Protein AF-0000000068240171 (afdb_homodimer)

Solvent-accessible surface area (backbone atoms only — not comparable to full-atom values): 70025 Å² total; per-residue (Å²): 126,66,64,49,76,50,71,73,77,24,50,48,70,45,79,46,65,43,37,94,54,34,75,65,72,12,23,29,34,30,30,48,48,69,57,40,46,46,52,50,34,47,49,38,50,49,50,52,54,26,49,45,31,47,47,47,47,52,31,49,54,51,41,48,70,68,54,65,91,57,62,39,40,66,67,61,56,49,52,46,32,45,41,67,48,48,69,46,54,69,57,43,38,51,51,40,52,50,48,25,63,66,30,56,86,46,45,84,62,31,55,66,70,36,43,60,58,38,50,52,36,50,52,48,50,53,51,50,53,49,47,42,34,51,51,55,50,56,46,50,42,76,38,71,49,36,42,36,48,38,95,48,21,24,51,68,29,32,54,21,89,62,32,38,50,68,37,62,66,36,41,31,44,40,51,42,50,51,33,50,48,45,52,52,14,38,55,46,24,75,62,24,66,41,83,74,23,76,72,31,72,63,28,44,64,40,47,38,54,58,76,63,74,44,75,40,68,66,24,66,39,90,47,40,88,74,43,32,55,84,35,55,53,50,10,38,31,39,31,38,52,82,37,39,36,38,68,53,46,8,42,52,43,49,73,64,46,33,43,28,36,29,50,35,36,40,34,34,50,38,52,56,82,91,30,62,47,75,46,65,43,63,72,33,25,59,72,40,66,60,52,62,40,52,29,40,35,30,49,61,21,39,20,46,48,106,87,43,76,36,83,35,56,45,77,46,57,59,66,32,41,74,48,68,37,47,59,41,45,47,75,45,37,41,56,63,56,34,74,64,46,37,31,95,76,57,67,80,72,60,35,48,23,47,57,32,78,59,60,52,61,89,48,31,38,43,28,41,37,40,41,28,45,58,41,31,34,24,57,44,73,24,74,9,87,67,66,29,14,76,37,52,27,42,61,49,36,46,36,42,50,46,87,68,79,54,71,76,38,70,63,22,12,21,56,69,56,68,68,32,43,34,36,36,34,33,28,33,28,49,27,35,51,63,79,68,50,62,52,69,69,22,22,58,70,63,47,71,40,72,66,35,37,54,50,47,39,62,73,63,67,51,50,74,66,31,45,53,52,47,55,54,47,49,64,52,51,71,63,45,41,74,56,53,49,37,50,48,38,39,39,75,58,39,64,70,51,59,37,30,43,82,40,29,31,56,56,73,60,54,60,58,43,63,57,52,36,52,49,51,36,51,40,21,32,53,36,37,50,44,50,49,48,50,27,31,23,58,18,74,44,55,72,61,74,70,46,24,68,32,73,80,39,57,74,36,72,64,30,68,17,33,32,23,30,48,53,92,56,49,45,28,32,27,45,51,61,54,49,50,52,50,48,54,34,47,48,38,43,51,46,48,76,38,38,70,63,48,42,68,69,48,24,68,78,76,36,86,62,34,63,58,33,51,46,38,55,44,47,40,27,56,55,41,23,45,49,41,23,33,48,36,69,71,46,78,61,75,46,48,90,75,44,86,61,56,41,60,57,68,84,54,60,49,67,55,73,54,76,74,46,73,73,71,73,79,72,80,62,86,71,79,73,83,68,77,72,65,81,118,125,64,66,50,75,50,72,72,77,23,52,49,70,45,78,45,65,42,35,91,54,34,76,63,72,11,24,28,35,30,31,47,48,68,57,41,45,46,51,51,37,47,50,39,51,48,48,51,52,24,48,47,31,46,46,47,48,50,31,48,55,50,41,48,71,68,53,65,90,57,64,38,40,66,66,61,56,49,52,46,31,44,41,67,46,47,70,44,54,69,58,45,39,51,52,42,53,50,48,25,62,67,30,57,86,48,44,84,61,31,54,66,71,36,44,60,58,38,51,52,35,49,53,48,51,52,50,50,54,49,48,41,32,52,52,56,49,53,47,49,43,72,40,70,50,36,42,37,48,37,97,46,20,23,50,67,29,32,53,22,87,63,32,38,49,67,38,61,66,36,40,31,42,42,50,41,51,51,33,49,47,46,51,52,14,38,54,47,25,75,62,24,66,42,82,74,22,75,72,32,72,64,30,46,63,38,48,39,52,60,78,63,74,46,77,39,70,65,24,65,40,90,47,41,88,75,43,32,56,85,35,55,52,48,9,38,30,38,31,38,52,80,38,41,37,36,68,52,46,7,42,53,41,49,72,64,47,32,43,31,35,29,51,34,36,40,33,36,49,37,51,57,85,90,29,62,46,77,44,65,42,63,72,32,27,60,70,40,66,60,52,61,40,53,29,39,38,30,49,61,21,39,21,44,52,104,86,44,76,35,83,36,54,46,76,44,57,60,66,32,41,74,48,68,36,49,58,41,44,46,74,47,40,41,56,64,58,34,74,62,46,39,30,95,77,58,65,82,74,62,34,48,23,45,56,33,79,59,62,50,62,89,47,33,40,42,28,38,39,41,41,28,44,58,41,32,33,25,57,45,72,24,73,10,86,67,66,27,14,75,38,52,28,42,60,50,36,45,39,40,52,47,88,64,82,54,71,78,38,72,61,22,13,20,57,69,56,68,67,30,44,34,37,35,34,32,29,34,28,49,27,35,52,64,79,68,49,62,53,68,66,23,24,59,71,64,45,70,40,72,66,36,38,53,50,47,38,62,74,62,66,51,50,73,65,30,45,53,51,47,54,55,46,48,63,51,50,68,63,46,42,75,56,52,48,37,50,50,39,38,38,74,57,39,63,70,50,59,36,31,42,82,38,30,30,56,56,73,59,53,61,59,43,61,58,53,37,52,50,51,36,51,41,20,32,53,35,36,50,43,48,50,48,49,26,31,22,58,18,75,44,55,72,60,74,69,46,25,67,32,73,80,40,55,75,38,74,62,30,69,17,35,34,24,30,48,52,90,56,49,43,28,30,27,45,48,60,54,48,48,52,50,47,54,34,46,48,37,43,50,46,49,78,38,39,70,62,49,44,67,67,48,22,69,78,77,34,87,63,33,63,58,35,50,46,38,54,46,47,39,27,57,56,41,23,44,49,42,22,33,49,36,70,71,46,77,61,75,45,49,90,76,43,84,60,56,43,59,54,70,85,55,61,48,65,56,72,54,76,72,48,73,73,70,76,78,72,81,61,87,70,77,75,84,67,74,77,66,77,120

Nearest PDB structures (foldseek):
  4p1n-assembly1_A  TM=3.010E-01  e=7.301E+00  Kluyveromyces marxianus
  4p1n-assembly1_A  TM=3.024E-01  e=7.783E+00  Kluyveromyces marxianus

Organism: Aspergillus fumigatus (strain ATCC MYA-4609 / CBS 101355 / FGSC A1100 / Af293) (NCBI:txid330879)

Sequence (1360 aa):
MEVNSNNSEYIYTAVWTDWSHGRIHGATITLSAQNAGFLTAFLALFVSVSAGHLWRIISFVVHQFHSSQKPRDALHHQQQVIFKNTTSPVALIWEFALLSWAWRRKAQHPLLRNLLFIVLAIIWLALTGSAAILSARITKPAGSHCLIMSPHCGLYLAAGAGFNASDPYQLDVFDTTQLLETNTATSYARTCYVPGAERLPQCNIYAQTRLALHTTTNASCPFQSGMCLEGDSTAFAMDTGLLDSREHLGINAPDDERVLFRKSASCAPLTRAGYITVHNDTNPLPNFPYSDYLVAAYHYGPTFDGNGIHNYTYYYDAVTVRAQIGYKLQSESAILFSGVWATAGASETSQFWKPRDELNRTDADVSIFFLNANSVMYEYPTDDPIFSAHVSALSQLRKMGMNTSIAEFDDWYSADTLTTIFGCIDQFQICNARTEVCSDLQGIQAWASLDGMLAFIDAYDLSPLQADTLSVLVNYLVLNNMYYSIYGRSSYALRAQETLSNLNQVAQLPSNQWQIEVQSWFETNLAKLQERSVQFATGPRSSREGKQRVALTDQTPLCKAQKVRCPAGMTSFSVLGVSCLLAVGGLIILSNLSLDSIMARVGPKWFPGSAYRRLNWALDDKLQLQRKAFEGAGVGHWHGQTAAVPVTDTGETFLAWASNEDPAPKSDHLDTSDDHATREMEVNSNNSEYIYTAVWTDWSHGRIHGATITLSAQNAGFLTAFLALFVSVSAGHLWRIISFVVHQFHSSQKPRDALHHQQQVIFKNTTSPVALIWEFALLSWAWRRKAQHPLLRNLLFIVLAIIWLALTGSAAILSARITKPAGSHCLIMSPHCGLYLAAGAGFNASDPYQLDVFDTTQLLETNTATSYARTCYVPGAERLPQCNIYAQTRLALHTTTNASCPFQSGMCLEGDSTAFAMDTGLLDSREHLGINAPDDERVLFRKSASCAPLTRAGYITVHNDTNPLPNFPYSDYLVAAYHYGPTFDGNGIHNYTYYYDAVTVRAQIGYKLQSESAILFSGVWATAGASETSQFWKPRDELNRTDADVSIFFLNANSVMYEYPTDDPIFSAHVSALSQLRKMGMNTSIAEFDDWYSADTLTTIFGCIDQFQICNARTEVCSDLQGIQAWASLDGMLAFIDAYDLSPLQADTLSVLVNYLVLNNMYYSIYGRSSYALRAQETLSNLNQVAQLPSNQWQIEVQSWFETNLAKLQERSVQFATGPRSSREGKQRVALTDQTPLCKAQKVRCPAGMTSFSVLGVSCLLAVGGLIILSNLSLDSIMARVGPKWFPGSAYRRLNWALDDKLQLQRKAFEGAGVGHWHGQTAAVPVTDTGETFLAWASNEDPAPKSDHLDTSDDHATRE

pLDDT: mean 81.83, std 16.29, range [21.66, 98.19]

Secondary structure (DSSP, 8-state):
------GGGGB--SEEE-GGGHHHHTEEEEEEHHHHHHHHHHHHHHHHHHHHHHHHHHHHHHHHHH--SS-EEHHHHHHHHHHHH---HHHHHHHHHHHHHHTTTTSSSHHHHHHHHHHHHHHHHHHHHHHHHHGGGGGS-S-SEEEE--TT-S-EEETGGG--TT-HHHHHHHHHHHHHHHHHHHHHHHHHSSTTGGG-GGG-SSSSSS---EEEEEEPPSSSTT-BTT-TT-EEEEE--SEETTTTT-B---GGG-EEEEEEEEEEEB--TTSEEEEEE---BTTB----EEEEEE-SS-EEETTEEES-SEEEEGGGGGG----EEEEEE--B--TTS--TTS-TT-BSB---TTT--SSSEEEEEEEE-TT-EESS-B--SSS-EEEEHHHHHHHTT-----GGGGG-EEESSSEEEEEEEEEEEEEETTTTEEPPPB-THHHHSHHHHHHHHHHTT--HHHHHHHHHHHHHHTT-SHHHHSTTTGGGG-SGGGGEETTEE-SPPPTTHHHHHHHHHHHHHHHHHHHHHHHHHH--SS--TTEEE-GGGTT-GGGG-EEEEPPTTEEEEEHHHHHHHHHHHHHHHHHHHTHHHHHHHHHHHHSTTHHHHHHHHHHTSHHHHHHHHHHHTT---EE-TTSSS-EE-TT-EE--HHHHS-------S------GGG--/------GGGGB--SEEE-GGGHHHHTEEEEEEHHHHHHHHHHHHHHHHHHHHHHHHHHHHHHHHHH--SS-EEHHHHHHHHHHHH---HHHHHHHHHHHHHHTTTTSSSHHHHHHHHHHHHHHHHHHHHHHHHHGGGGGS-S-SEEEE--TT-S-EEETGGG--TT-HHHHHHHHHHHHHHHHHHHHHHHHHSSTTGGG-GGG-SSSSSS---EEEEEEPPSSSTT-BTT-TT-EEEEE--SEETTTTT-B---GGG-EEEEEEEEEEEB--TTSEEEEEE---BTTB----EEEEEE-SS-EEETTEEES-SEEEEGGGGGG----EEEEEE--B--TTS--TTS-TT-BSB---TTT--SSSEEEEEEEE-TT-EESS-B--SSS-B-EEHHHHHHHTT-----GGGGG-EE-SSSEEEEEEEEEEEEEETTTTEEPPPB-THHHHSHHHHHHHHHHTT--HHHHHHHHHHHHHHTT-SHHHHHTTTGGGG-SGGGGEETTEE-S---TTHHHHHHHHHHHHHHHHHHHHHHHHHH--SS--TTEEE-GGGTT-GGGG-EEEEPPTTEEEEEHHHHHHHHHHHHHHHHHHHTHHHHHHHHHHHHSTTHHHHHHHHHHTSHHHHHHHHHHHTT---EE-TTSSS-EE-TT-EE--HHHHS-------S------GGG--

Foldseek 3Di:
DPFFDDLQVFFDQAWDAQQVLHRAQRTKGKHFLVVVVVVLVVLLVLLVVLLLLLLLVVLLVVLLVLDDPDDDDPLSLVLSLCSQAPRALVVLLVVLVVSLLQCVPPDDPSCVVSVVSNVVSVVSCVVSVVVSVCLVCLLVDPDLKTWGFALQFFDKAQVFQQQELVDVLSVVVVQVQLVVLLVVLLVLLVQQVDPPSVVPQVQFWFLDSAAAKDKDQQCAAPFAFPFFPVGRGGKIKIKRPKDKCCRQQNQRDHQQQIKIKMKMKIKGWTDQPPFKDWDFAQCADVVRNDGGWTKIFGAQFWFDDPVGIDRGDDMDTLCLLVVLDAKFKDKAWQDQPAPSHDRPPDPRRRGRTDGDRRQDDFFWIKMKMKMFGRNAKELDAEQAQQQGWDAQVLVVVVVVVHPPPPPSSRRITDGPDGMIMMMMIMWMKMARSNVRDIDDTGYLSCCLDPVSLVVVCVVRVRDPSSSLVVVLQSVLVSCLDLCSSCPPPTCNLAPQVVCQDSSYSHDHQHRHRVSVSSVSSNRSSRSSSSVSSSCSLHPDSDDSPSIDGHVVTSPRPSNRRGMGRNDPRMTMGRPSSSVVSCVVSVVSNVCSVCVLVVCVVCVVPPPPCSVVSLQSSQCSHPQNVVVVVCVVVVAFDWDDNRDNHIDGDPPGDDDDPVVPDPPPPPPPDPPSDPPPPPDD/DPFFDDLQVFFDQAWDAQQVLHDAQRTKGKHFLVVLVVVLVVLLVLLVVLLLLLLLVVLLVVLLVLDDPDDDDPLSLVLSLCSQAPRALVVLLVVLVVSLLVCVPPDDPSCVVSVVSNVVSVVSCVVSVVVSVCSSCLLVFSDLKTWGFALQFFDKAQVFQQQELVPVLSVVVVQVQLVVLLVVLLVLLVQQVDPPSVVPQVQFWFLDSAAAKDKDQQCAAPFAFPFFPVGRGGKMKIKRPKDKCCRQQNQRDHQQQIKIKMKMKIKGWTDQPPFKDWDFAQCAPVVRRDGGWTKIFGAQFWFDDVVGIDRGDDMDTLCLLVVLDAKFKDKAWQDQPAPNHDNPPDPRRRGRTDGDRRQDDFFWIKMKMKMFGRNAKELDAEQAQQQGWDAQPLVVVVVVVHPPPPPSSRRITDGPDGMIMMMMIMWMKMARSNVRDIDDTGYLSCCLDPVSLVVVCVVRVRDPSSSLVVVLQSVLVSCLDLCSSCPPPTCNLAPQVVCQDSSYSHDHQHRHRVSVSSVSSNRSSRSSSSVSSSCSLHPDSDDCPSIDGHVVTSPRPSNRRGMGRNDPRMTMGRPSSSVVSCVVSVVSNVCSVCVLVVCVVCVVPPPPCSVVSLQSSQCSHPQNVVVVVCVVVVAFDWDDNRDNHIDGDPPGDDDDPVVPPPPPPCPPDPPSDPPPVPDD

Radius of gyration: 42.95 Å; Cα contacts (8 Å, |Δi|>4): 2655; chains: 2; bounding box: 81×128×87 Å

Structure (mmCIF, N/CA/C/O backbone):
data_AF-0000000068240171-model_v1
#
loop_
_entity.id
_entity.type
_entity.pdbx_description
1 polymer 'Cytochrome P450 monooxygenase'
#
loop_
_atom_site.group_PDB
_atom_site.id
_atom_site.type_symbol
_atom_site.label_atom_id
_atom_site.label_alt_id
_atom_site.label_comp_id
_atom_site.label_asym_id
_atom_site.label_entity_id
_atom_site.label_seq_id
_atom_site.pdbx_PDB_ins_code
_atom_site.Cartn_x
_atom_site.Cartn_y
_atom_site.Cartn_z
_atom_site.occupancy
_atom_site.B_iso_or_equiv
_atom_site.auth_seq_id
_atom_site.auth_comp_id
_atom_site.auth_asym_id
_atom_site.auth_atom_id
_atom_site.pdbx_PDB_model_num
ATOM 1 N N . MET A 1 1 ? 5.629 -19.609 10.602 1 28.95 1 MET A N 1
ATOM 2 C CA . MET A 1 1 ? 6.262 -18.75 9.609 1 28.95 1 MET A CA 1
ATOM 3 C C . MET A 1 1 ? 6.273 -17.297 10.07 1 28.95 1 MET A C 1
ATOM 5 O O . MET A 1 1 ? 5.219 -16.734 10.375 1 28.95 1 MET A O 1
ATOM 9 N N . GLU A 1 2 ? 7.254 -16.922 10.789 1 33.41 2 GLU A N 1
ATOM 10 C CA . GLU A 1 2 ? 7.391 -15.547 11.266 1 33.41 2 GLU A CA 1
ATOM 11 C C . GLU A 1 2 ? 7.121 -14.547 10.148 1 33.41 2 GLU A C 1
ATOM 13 O O . GLU A 1 2 ? 7.66 -14.672 9.047 1 33.41 2 GLU A O 1
ATOM 18 N N . VAL A 1 3 ? 6.062 -13.992 10.164 1 36.19 3 VAL A N 1
ATOM 19 C CA . VAL A 1 3 ? 5.625 -12.977 9.211 1 36.19 3 VAL A CA 1
ATOM 20 C C . VAL A 1 3 ? 6.695 -11.898 9.086 1 36.19 3 VAL A C 1
ATOM 22 O O . VAL A 1 3 ? 7.414 -11.609 10.039 1 36.19 3 VAL A O 1
ATOM 25 N N . ASN A 1 4 ? 7.086 -11.523 7.852 1 42.31 4 ASN A N 1
ATOM 26 C CA . ASN A 1 4 ? 7.891 -10.523 7.16 1 42.31 4 ASN A CA 1
ATOM 27 C C . ASN A 1 4 ? 7.789 -9.156 7.836 1 42.31 4 ASN A C 1
ATOM 29 O O . ASN A 1 4 ? 6.688 -8.633 8.016 1 42.31 4 ASN A O 1
ATOM 33 N N . SER A 1 5 ? 8.664 -8.953 8.719 1 45.12 5 SER A N 1
ATOM 34 C CA . SER A 1 5 ? 8.875 -7.652 9.344 1 45.12 5 SER A CA 1
ATOM 35 C C . SER A 1 5 ? 8.719 -6.523 8.336 1 45.12 5 SER A C 1
ATOM 37 O O . SER A 1 5 ? 9.195 -6.621 7.203 1 45.12 5 SER A O 1
ATOM 39 N N . ASN A 1 6 ? 7.602 -5.805 8.398 1 50.62 6 ASN A N 1
ATOM 40 C CA . ASN A 1 6 ? 7.129 -4.672 7.613 1 50.62 6 ASN A CA 1
ATOM 41 C C . ASN A 1 6 ? 8.156 -3.541 7.59 1 50.62 6 ASN A C 1
ATOM 43 O O . ASN A 1 6 ? 8.859 -3.316 8.57 1 50.62 6 ASN A O 1
ATOM 47 N N . ASN A 1 7 ? 8.609 -3.104 6.457 1 58 7 ASN A N 1
ATOM 48 C CA . ASN A 1 7 ? 9.461 -1.944 6.238 1 58 7 ASN A CA 1
ATOM 49 C C . ASN A 1 7 ? 9.109 -0.797 7.18 1 58 7 ASN A C 1
ATOM 51 O O . ASN A 1 7 ? 9.984 -0.04 7.602 1 58 7 ASN A O 1
ATOM 55 N N . SER A 1 8 ? 7.879 -0.775 7.605 1 61.47 8 SER A N 1
ATOM 56 C CA . SER A 1 8 ? 7.434 0.41 8.336 1 61.47 8 SER A CA 1
ATOM 57 C C . SER A 1 8 ? 7.98 0.423 9.758 1 61.47 8 SER A C 1
ATOM 59 O O . SER A 1 8 ? 8.109 1.486 10.367 1 61.47 8 SER A O 1
ATOM 61 N N . GLU A 1 9 ? 8.414 -0.75 10.164 1 68.62 9 GLU A N 1
ATOM 62 C CA . GLU A 1 9 ? 8.922 -0.859 11.523 1 68.62 9 GLU A CA 1
ATOM 63 C C . GLU A 1 9 ? 10.359 -0.35 11.617 1 68.62 9 GLU A C 1
ATOM 65 O O . GLU A 1 9 ? 10.82 0.031 12.695 1 68.62 9 GLU A O 1
ATOM 70 N N . TYR A 1 10 ? 10.867 -0.185 10.508 1 82.5 10 TYR A N 1
ATOM 71 C CA . TYR A 1 10 ? 12.289 0.111 10.562 1 82.5 10 TYR A CA 1
ATOM 72 C C . TYR A 1 10 ? 12.586 1.476 9.945 1 82.5 10 TYR A C 1
ATOM 74 O O . TYR A 1 10 ? 13.719 1.754 9.555 1 82.5 10 TYR A O 1
ATOM 82 N N . ILE A 1 11 ? 11.57 2.279 9.945 1 86.94 11 ILE A N 1
ATOM 83 C CA . ILE A 1 11 ? 11.805 3.613 9.398 1 86.94 11 ILE A CA 1
ATOM 84 C C . ILE A 1 11 ? 12.547 4.465 10.43 1 86.94 11 ILE A C 1
ATOM 86 O O . ILE A 1 11 ? 12.18 4.484 11.609 1 86.94 11 ILE A O 1
ATOM 90 N N . TYR A 1 12 ? 13.539 5.148 10.008 1 89.62 12 TYR A N 1
ATOM 91 C CA . TYR A 1 12 ? 14.359 6.004 10.859 1 89.62 12 TYR A CA 1
ATOM 92 C C . TYR A 1 12 ? 13.688 7.352 11.094 1 89.62 12 TYR A C 1
ATOM 94 O O . TYR A 1 12 ? 13.484 8.117 10.156 1 89.62 12 TYR A O 1
ATOM 102 N N . THR A 1 13 ? 13.336 7.539 12.398 1 88.69 13 THR A N 1
ATOM 103 C CA . THR A 1 13 ? 12.641 8.773 12.734 1 88.69 13 THR A CA 1
ATOM 104 C C . THR A 1 13 ? 13.609 9.797 13.32 1 88.69 13 THR A C 1
ATOM 106 O O . THR A 1 13 ? 13.695 9.953 14.539 1 88.69 13 THR A O 1
ATOM 109 N N . ALA A 1 14 ? 14.43 10.344 12.672 1 90 14 ALA A N 1
ATOM 110 C CA . ALA A 1 14 ? 15.391 11.375 13.062 1 90 14 ALA A CA 1
ATOM 111 C C . ALA A 1 14 ? 15.93 12.117 11.844 1 90 14 ALA A C 1
ATOM 113 O O . ALA A 1 14 ? 15.391 11.992 10.742 1 90 14 ALA A O 1
ATOM 114 N N . VAL A 1 15 ? 16.906 12.898 12.07 1 92.12 15 VAL A N 1
ATOM 115 C CA . VAL A 1 15 ? 17.453 13.719 11 1 92.12 15 VAL A CA 1
ATOM 116 C C . VAL A 1 15 ? 18.391 12.875 10.141 1 92.12 15 VAL A C 1
ATOM 118 O O . VAL A 1 15 ? 19.219 12.125 10.664 1 92.12 15 VAL A O 1
ATOM 121 N N . TRP A 1 16 ? 18.188 12.906 8.914 1 92.75 16 TRP A N 1
ATOM 122 C CA . TRP A 1 16 ? 19.047 12.234 7.953 1 92.75 16 TRP A CA 1
ATOM 123 C C . TRP A 1 16 ? 19.172 13.047 6.668 1 92.75 16 TRP A C 1
ATOM 125 O O . TRP A 1 16 ? 18.516 14.086 6.52 1 92.75 16 TRP A O 1
ATOM 135 N N . THR A 1 17 ? 20.047 12.648 5.789 1 92.94 17 THR A N 1
ATOM 136 C CA . THR A 1 17 ? 20.297 13.422 4.578 1 92.94 17 THR A CA 1
ATOM 137 C C . THR A 1 17 ? 19.844 12.641 3.342 1 92.94 17 THR A C 1
ATOM 139 O O . THR A 1 17 ? 20.266 11.508 3.129 1 92.94 17 THR A O 1
ATOM 142 N N . ASP A 1 18 ? 18.953 13.18 2.619 1 92.81 18 ASP A N 1
ATOM 143 C CA . ASP A 1 18 ? 18.625 12.672 1.289 1 92.81 18 ASP A CA 1
ATOM 144 C C . ASP A 1 18 ? 19.594 13.211 0.243 1 92.81 18 ASP A C 1
ATOM 146 O O . ASP A 1 18 ? 19.438 14.328 -0.252 1 92.81 18 ASP A O 1
ATOM 150 N N . TRP A 1 19 ? 20.453 12.492 -0.169 1 93.56 19 TRP A N 1
ATOM 151 C CA . TRP A 1 19 ? 21.562 12.906 -1.021 1 93.56 19 TRP A CA 1
ATOM 152 C C . TRP A 1 19 ? 21.078 13.211 -2.436 1 93.56 19 TRP A C 1
ATOM 154 O O . TRP A 1 19 ? 21.828 13.758 -3.25 1 93.56 19 TRP A O 1
ATOM 164 N N . SER A 1 20 ? 19.828 12.875 -2.746 1 91 20 SER A N 1
ATOM 165 C CA . SER A 1 20 ? 19.266 13.227 -4.051 1 91 20 SER A CA 1
ATOM 166 C C . SER A 1 20 ? 19.203 14.742 -4.238 1 91 20 SER A C 1
ATOM 168 O O . SER A 1 20 ? 19.234 15.234 -5.367 1 91 20 SER A O 1
ATOM 170 N N . HIS A 1 21 ? 19.172 15.461 -3.105 1 89.19 21 HIS A N 1
ATOM 171 C CA . HIS A 1 21 ? 19.078 16.922 -3.158 1 89.19 21 HIS A CA 1
ATOM 172 C C . HIS A 1 21 ? 20.312 17.578 -2.574 1 89.19 21 HIS A C 1
ATOM 174 O O . HIS A 1 21 ? 20.312 18.781 -2.309 1 89.19 21 HIS A O 1
ATOM 180 N N . GLY A 1 22 ? 21.25 16.781 -2.307 1 89 22 GLY A N 1
ATOM 181 C CA . GLY A 1 22 ? 22.5 17.328 -1.777 1 89 22 GLY A CA 1
ATOM 182 C C . GLY A 1 22 ? 22.516 17.406 -0.263 1 89 22 GLY A C 1
ATOM 183 O O . GLY A 1 22 ? 21.547 17.016 0.397 1 89 22 GLY A O 1
ATOM 184 N N . ARG A 1 23 ? 23.562 17.969 0.208 1 89.44 23 ARG A N 1
ATOM 185 C CA . ARG A 1 23 ? 23.797 17.969 1.648 1 89.44 23 ARG A CA 1
ATOM 186 C C . ARG A 1 23 ? 22.891 18.984 2.346 1 89.44 23 ARG A C 1
ATOM 188 O O . ARG A 1 23 ? 22.312 18.688 3.391 1 89.44 23 ARG A O 1
ATOM 195 N N . ILE A 1 24 ? 22.734 20.078 1.8 1 88.19 24 ILE A N 1
ATOM 196 C CA . ILE A 1 24 ? 22.031 21.172 2.461 1 88.19 24 ILE A CA 1
ATOM 197 C C . ILE A 1 24 ? 20.531 21.062 2.168 1 88.19 24 ILE A C 1
ATOM 199 O O . ILE A 1 24 ? 19.719 21 3.092 1 88.19 24 ILE A O 1
ATOM 203 N N . HIS A 1 25 ? 20.188 20.906 0.934 1 87.75 25 HIS A N 1
ATOM 204 C CA . HIS A 1 25 ? 18.781 20.844 0.547 1 87.75 25 HIS A CA 1
ATOM 205 C C . HIS A 1 25 ? 18.188 19.484 0.888 1 87.75 25 HIS A C 1
ATOM 207 O O . HIS A 1 25 ? 16.969 19.344 1.008 1 87.75 25 HIS A O 1
ATOM 213 N N . GLY A 1 26 ? 19.109 18.5 1.162 1 90.5 26 GLY A N 1
ATOM 214 C CA . GLY A 1 26 ? 18.641 17.141 1.39 1 90.5 26 GLY A CA 1
ATOM 215 C C . GLY A 1 26 ? 18.469 16.812 2.859 1 90.5 26 GLY A C 1
ATOM 216 O O . GLY A 1 26 ? 17.953 15.742 3.205 1 90.5 26 GLY A O 1
ATOM 217 N N . ALA A 1 27 ? 18.859 17.766 3.652 1 90.94 27 ALA A N 1
ATOM 218 C CA . ALA A 1 27 ? 18.656 17.516 5.078 1 90.94 27 ALA A CA 1
ATOM 219 C C . ALA A 1 27 ? 17.172 17.391 5.41 1 90.94 27 ALA A C 1
ATOM 221 O O . ALA A 1 27 ? 16.406 18.328 5.191 1 90.94 27 ALA A O 1
ATOM 222 N N . THR A 1 28 ? 16.844 16.188 5.891 1 90.19 28 THR A N 1
ATOM 223 C CA . THR A 1 28 ? 15.438 15.852 6.078 1 90.19 28 THR A CA 1
ATOM 224 C C . THR A 1 28 ? 15.203 15.273 7.469 1 90.19 28 THR A C 1
ATOM 226 O O . THR A 1 28 ? 16.078 14.594 8.023 1 90.19 28 THR A O 1
ATOM 229 N N . ILE A 1 29 ? 14.125 15.633 8.047 1 90.12 29 ILE A N 1
ATOM 230 C CA . ILE A 1 29 ? 13.719 15.031 9.312 1 90.12 29 ILE A CA 1
ATOM 231 C C . ILE A 1 29 ? 12.438 14.227 9.109 1 90.12 29 ILE A C 1
ATOM 233 O O . ILE A 1 29 ? 11.445 14.75 8.594 1 90.12 29 ILE A O 1
ATOM 237 N N . THR A 1 30 ? 12.477 12.961 9.461 1 89.31 30 THR A N 1
ATOM 238 C CA . THR A 1 30 ? 11.305 12.094 9.352 1 89.31 30 THR A CA 1
ATOM 239 C C . THR A 1 30 ? 10.672 11.867 10.719 1 89.31 30 THR A C 1
ATOM 241 O O . THR A 1 30 ? 11.367 11.555 11.688 1 89.31 30 THR A O 1
ATOM 244 N N . LEU A 1 31 ? 9.305 12.117 10.656 1 85.62 31 LEU A N 1
ATOM 245 C CA . LEU A 1 31 ? 8.578 11.969 11.914 1 85.62 31 LEU A CA 1
ATOM 246 C C . LEU A 1 31 ? 7.324 11.125 11.727 1 85.62 31 LEU A C 1
ATOM 248 O O . LEU A 1 31 ? 6.852 10.945 10.602 1 85.62 31 LEU A O 1
ATOM 252 N N . SER A 1 32 ? 6.906 10.594 12.852 1 80.69 32 SER A N 1
ATOM 253 C CA . SER A 1 32 ? 5.617 9.906 12.836 1 80.69 32 SER A CA 1
ATOM 254 C C . SER A 1 32 ? 4.477 10.875 12.555 1 80.69 32 SER A C 1
ATOM 256 O O . SER A 1 32 ? 4.641 12.094 12.688 1 80.69 32 SER A O 1
ATOM 258 N N . ALA A 1 33 ? 3.367 10.344 12.133 1 70.62 33 ALA A N 1
ATOM 259 C CA . ALA A 1 33 ? 2.221 11.18 11.773 1 70.62 33 ALA A CA 1
ATOM 260 C C . ALA A 1 33 ? 1.813 12.078 12.945 1 70.62 33 ALA A C 1
ATOM 262 O O . ALA A 1 33 ? 1.473 13.242 12.742 1 70.62 33 ALA A O 1
ATOM 263 N N . GLN A 1 34 ? 1.874 11.578 14.133 1 71.56 34 GLN A N 1
ATOM 264 C CA . GLN A 1 34 ? 1.5 12.344 15.312 1 71.56 34 GLN A CA 1
ATOM 265 C C . GLN A 1 34 ? 2.486 13.484 15.562 1 71.56 34 GLN A C 1
ATOM 267 O O . GLN A 1 34 ? 2.082 14.633 15.75 1 71.56 34 GLN A O 1
ATOM 272 N N . ASN A 1 35 ? 3.723 13.141 15.508 1 77.94 35 ASN A N 1
ATOM 273 C CA . ASN A 1 35 ? 4.742 14.156 15.758 1 77.94 35 ASN A CA 1
ATOM 274 C C . ASN A 1 35 ? 4.82 15.164 14.609 1 77.94 35 ASN A C 1
ATOM 276 O O . ASN A 1 35 ? 5.156 16.328 14.82 1 77.94 35 ASN A O 1
ATOM 280 N N . ALA A 1 36 ? 4.559 14.656 13.484 1 78.31 36 ALA A N 1
ATOM 281 C CA . ALA A 1 36 ? 4.516 15.562 12.336 1 78.31 36 ALA A CA 1
ATOM 282 C C . ALA A 1 36 ? 3.383 16.578 12.477 1 78.31 36 ALA A C 1
ATOM 284 O O . ALA A 1 36 ? 3.535 17.734 12.109 1 78.31 36 ALA A O 1
ATOM 285 N N . GLY A 1 37 ? 2.27 16.094 12.984 1 71.19 37 GLY A N 1
ATOM 286 C CA . GLY A 1 37 ? 1.163 17 13.258 1 71.19 37 GLY A CA 1
ATOM 287 C C . GLY A 1 37 ? 1.502 18.062 14.281 1 71.19 37 GLY A C 1
ATOM 288 O O . GLY A 1 37 ? 1.146 19.234 14.109 1 71.19 37 GLY A O 1
ATOM 289 N N . PHE A 1 38 ? 2.291 17.719 15.266 1 73.75 38 PHE A N 1
ATOM 290 C CA . PHE A 1 38 ? 2.717 18.656 16.281 1 73.75 38 PHE A CA 1
ATOM 291 C C . PHE A 1 38 ? 3.664 19.703 15.695 1 73.75 38 PHE A C 1
ATOM 293 O O . PHE A 1 38 ? 3.561 20.891 16 1 73.75 38 PHE A O 1
ATOM 300 N N . LEU A 1 39 ? 4.527 19.25 14.906 1 78.75 39 LEU A N 1
ATOM 301 C CA . LEU A 1 39 ? 5.48 20.172 14.305 1 78.75 39 LEU A CA 1
ATOM 302 C C . LEU A 1 39 ? 4.777 21.141 13.352 1 78.75 39 LEU A C 1
ATOM 304 O O . LEU A 1 39 ? 5.09 22.328 13.32 1 78.75 39 LEU A O 1
ATOM 308 N N . THR A 1 40 ? 3.863 20.641 12.648 1 76 40 THR A N 1
ATOM 309 C CA . THR A 1 40 ? 3.121 21.5 11.719 1 76 40 THR A CA 1
ATOM 310 C C . THR A 1 40 ? 2.301 22.531 12.484 1 76 40 THR A C 1
ATOM 312 O O . THR A 1 40 ? 2.238 23.703 12.078 1 76 40 THR A O 1
ATOM 315 N N . ALA A 1 41 ? 1.679 22.078 13.531 1 71.88 41 ALA A N 1
ATOM 316 C CA . ALA A 1 41 ? 0.917 23 14.359 1 71.88 41 ALA A CA 1
ATOM 317 C C . ALA A 1 41 ? 1.828 24.047 14.992 1 71.88 41 ALA A C 1
ATOM 319 O O . ALA A 1 41 ? 1.469 25.234 15.062 1 71.88 41 ALA A O 1
ATOM 320 N N . PHE A 1 42 ? 2.967 23.703 15.367 1 76.5 42 PHE A N 1
ATOM 321 C CA . PHE A 1 42 ? 3.939 24.625 15.945 1 76.5 42 PHE A CA 1
ATOM 322 C C . PHE A 1 42 ? 4.391 25.656 14.914 1 76.5 42 PHE A C 1
ATOM 324 O O . PHE A 1 42 ? 4.492 26.844 15.219 1 76.5 42 PHE A O 1
ATOM 331 N N . LEU A 1 43 ? 4.688 25.141 13.797 1 79.38 43 LEU A N 1
ATOM 332 C CA . LEU A 1 43 ? 5.164 26.047 12.758 1 79.38 43 LEU A CA 1
ATOM 333 C C . LEU A 1 43 ? 4.074 27.047 12.367 1 79.38 43 LEU A C 1
ATOM 335 O O . LEU A 1 43 ? 4.359 28.219 12.133 1 79.38 43 LEU A O 1
ATOM 339 N N . ALA A 1 44 ? 2.92 26.547 12.297 1 74.56 44 ALA A N 1
ATOM 340 C CA . ALA A 1 44 ? 1.812 27.453 11.984 1 74.56 44 ALA A CA 1
ATOM 341 C C . ALA A 1 44 ? 1.646 28.516 13.055 1 74.56 44 ALA A C 1
ATOM 343 O O . ALA A 1 44 ? 1.409 29.688 12.75 1 74.56 44 ALA A O 1
ATOM 344 N N . LEU A 1 45 ? 1.744 28.141 14.289 1 74.31 45 LEU A N 1
ATOM 345 C CA . LEU A 1 45 ? 1.669 29.094 15.398 1 74.31 45 LEU A CA 1
ATOM 346 C C . LEU A 1 45 ? 2.836 30.078 15.359 1 74.31 45 LEU A C 1
ATOM 348 O O . LEU A 1 45 ? 2.66 31.266 15.625 1 74.31 45 LEU A O 1
ATOM 352 N N . PHE A 1 46 ? 3.992 29.578 15.039 1 81.44 46 PHE A N 1
ATOM 353 C CA . PHE A 1 46 ? 5.184 30.406 14.977 1 81.44 46 PHE A CA 1
ATOM 354 C C . PHE A 1 46 ? 5.051 31.453 13.867 1 81.44 46 PHE A C 1
ATOM 356 O O . PHE A 1 46 ? 5.453 32.594 14.047 1 81.44 46 PHE A O 1
ATOM 363 N N . VAL A 1 47 ? 4.562 31.031 12.828 1 81.56 47 VAL A N 1
ATOM 364 C CA . VAL A 1 47 ? 4.375 31.969 11.719 1 81.56 47 VAL A CA 1
ATOM 365 C C . VAL A 1 47 ? 3.346 33.031 12.102 1 81.56 47 VAL A C 1
ATOM 367 O O . VAL A 1 47 ? 3.504 34.188 11.758 1 81.56 47 VAL A O 1
ATOM 370 N N . SER A 1 48 ? 2.359 32.594 12.805 1 77.12 48 SER A N 1
ATOM 371 C CA . SER A 1 48 ? 1.34 33.562 13.242 1 77.12 48 SER A CA 1
ATOM 372 C C . SER A 1 48 ? 1.917 34.562 14.219 1 77.12 48 SER A C 1
ATOM 374 O O . SER A 1 48 ? 1.605 35.75 14.133 1 77.12 48 SER A O 1
ATOM 376 N N . VAL A 1 49 ? 2.752 34.094 15.07 1 79.31 49 VAL A N 1
ATOM 377 C CA . VAL A 1 49 ? 3.379 35 16.047 1 79.31 49 VAL A CA 1
ATOM 378 C C . VAL A 1 49 ? 4.336 35.938 15.32 1 79.31 49 VAL A C 1
ATOM 380 O O . VAL A 1 49 ? 4.367 37.156 15.617 1 79.31 49 VAL A O 1
ATOM 383 N N . SER A 1 50 ? 5.086 35.406 14.414 1 87.62 50 SER A N 1
ATOM 384 C CA . SER A 1 50 ? 6.008 36.25 13.641 1 87.62 50 SER A CA 1
ATOM 385 C C . SER A 1 50 ? 5.266 37.312 12.828 1 87.62 50 SER A C 1
ATOM 387 O O . SER A 1 50 ? 5.723 38.438 12.695 1 87.62 50 SER A O 1
ATOM 389 N N . ALA A 1 51 ? 4.199 36.875 12.328 1 86.75 51 ALA A N 1
ATOM 390 C CA . ALA A 1 51 ? 3.393 37.812 11.547 1 86.75 51 ALA A CA 1
ATOM 391 C C . ALA A 1 51 ? 2.836 38.938 12.43 1 86.75 51 ALA A C 1
ATOM 393 O O . ALA A 1 51 ? 2.709 40.062 12 1 86.75 51 ALA A O 1
ATOM 394 N N . GLY A 1 52 ? 2.434 38.625 13.633 1 85.5 52 GLY A N 1
ATOM 395 C CA . GLY A 1 52 ? 2.004 39.656 14.578 1 85.5 52 GLY A CA 1
ATOM 396 C C . GLY A 1 52 ? 3.074 40.688 14.875 1 85.5 52 GLY A C 1
ATOM 397 O O . GLY A 1 52 ? 2.787 41.875 14.953 1 85.5 52 GLY A O 1
ATOM 398 N N . HIS A 1 53 ? 4.281 40.219 14.945 1 89.31 53 HIS A N 1
ATOM 399 C CA . HIS A 1 53 ? 5.395 41.156 15.188 1 89.31 53 HIS A CA 1
ATOM 400 C C . HIS A 1 53 ? 5.68 42 13.969 1 89.31 53 HIS A C 1
ATOM 402 O O . HIS A 1 53 ? 6.051 43.156 14.094 1 89.31 53 HIS A O 1
ATOM 408 N N . LEU A 1 54 ? 5.562 41.406 12.844 1 92.06 54 LEU A N 1
ATOM 409 C CA . LEU A 1 54 ? 5.766 42.188 11.625 1 92.06 54 LEU A CA 1
ATOM 410 C C . LEU A 1 54 ? 4.695 43.25 11.484 1 92.06 54 LEU A C 1
ATOM 412 O O . LEU A 1 54 ? 4.969 44.344 10.984 1 92.06 54 LEU A O 1
ATOM 416 N N . TRP A 1 55 ? 3.5 42.938 11.906 1 91.44 55 TRP A N 1
ATOM 417 C CA . TRP A 1 55 ? 2.428 43.938 11.883 1 91.44 55 TRP A CA 1
ATOM 418 C C . TRP A 1 55 ? 2.748 45.094 12.805 1 91.44 55 TRP A C 1
ATOM 420 O O . TRP A 1 55 ? 2.457 46.25 12.477 1 91.44 55 TRP A O 1
ATOM 430 N N . ARG A 1 56 ? 3.338 44.844 13.898 1 90.12 56 ARG A N 1
ATOM 431 C CA . ARG A 1 56 ? 3.727 45.906 14.82 1 90.12 56 ARG A CA 1
ATOM 432 C C . ARG A 1 56 ? 4.77 46.812 14.188 1 90.12 56 ARG A C 1
ATOM 434 O O . ARG A 1 56 ? 4.754 48.031 14.406 1 90.12 56 ARG A O 1
ATOM 441 N N . ILE A 1 57 ? 5.598 46.25 13.477 1 91.69 57 ILE A N 1
ATOM 442 C CA . ILE A 1 57 ? 6.613 47.062 12.789 1 91.69 57 ILE A CA 1
ATOM 443 C C . ILE A 1 57 ? 5.961 47.906 11.711 1 91.69 57 ILE A C 1
ATOM 445 O O . ILE A 1 57 ? 6.293 49.094 11.562 1 91.69 57 ILE A O 1
ATOM 449 N N . ILE A 1 58 ? 5.043 47.312 11.008 1 92.19 58 ILE A N 1
ATOM 450 C CA . ILE A 1 58 ? 4.336 48.062 9.977 1 92.19 58 ILE A CA 1
ATOM 451 C C . ILE A 1 58 ? 3.553 49.219 10.609 1 92.19 58 ILE A C 1
ATOM 453 O O . ILE A 1 58 ? 3.549 50.344 10.094 1 92.19 58 ILE A O 1
ATOM 457 N N . SER A 1 59 ? 2.883 48.938 11.734 1 92.75 59 SER A N 1
ATOM 458 C CA . SER A 1 59 ? 2.152 49.969 12.445 1 92.75 59 SER A CA 1
ATOM 459 C C . SER A 1 59 ? 3.08 51.094 12.883 1 92.75 59 SER A C 1
ATOM 461 O O . SER A 1 59 ? 2.709 52.281 12.828 1 92.75 59 SER A O 1
ATOM 463 N N . PHE A 1 60 ? 4.246 50.781 13.273 1 91.56 60 PHE A N 1
ATOM 464 C CA . PHE A 1 60 ? 5.23 51.781 13.672 1 91.56 60 PHE A CA 1
ATOM 465 C C . PHE A 1 60 ? 5.645 52.625 12.484 1 91.56 60 PHE A C 1
ATOM 467 O O . PHE A 1 60 ? 5.707 53.875 12.594 1 91.56 60 PHE A O 1
ATOM 474 N N . VAL A 1 61 ? 5.902 52 11.359 1 90.62 61 VAL A N 1
ATOM 475 C CA . VAL A 1 61 ? 6.348 52.719 10.172 1 90.62 61 VAL A CA 1
ATOM 476 C C . VAL A 1 61 ? 5.246 53.656 9.68 1 90.62 61 VAL A C 1
ATOM 478 O O . VAL A 1 61 ? 5.512 54.812 9.312 1 90.62 61 VAL A O 1
ATOM 481 N N . VAL A 1 62 ? 4.016 53.188 9.773 1 92.69 62 VAL A N 1
ATOM 482 C CA . VAL A 1 62 ? 2.895 54.031 9.328 1 92.69 62 VAL A CA 1
ATOM 483 C C . VAL A 1 62 ? 2.711 55.219 10.273 1 92.69 62 VAL A C 1
ATOM 485 O O . VAL A 1 62 ? 2.455 56.312 9.836 1 92.69 62 VAL A O 1
ATOM 488 N N . HIS A 1 63 ? 2.805 54.969 11.586 1 92.31 63 HIS A N 1
ATOM 489 C CA . HIS A 1 63 ? 2.711 56.031 12.578 1 92.31 63 HIS A CA 1
ATOM 490 C C . HIS A 1 63 ? 3.777 57.094 12.344 1 92.31 63 HIS A C 1
ATOM 492 O O . HIS A 1 63 ? 3.494 58.312 12.43 1 92.31 63 HIS A O 1
ATOM 498 N N . GLN A 1 64 ? 4.961 56.688 11.992 1 89.06 64 GLN A N 1
ATOM 499 C CA . GLN A 1 64 ? 6.066 57.625 11.797 1 89.06 64 GLN A CA 1
ATOM 500 C C . GLN A 1 64 ? 5.855 58.469 10.539 1 89.06 64 GLN A C 1
ATOM 502 O O . GLN A 1 64 ? 6.156 59.656 10.531 1 89.06 64 GLN A O 1
ATOM 507 N N . PHE A 1 65 ? 5.301 57.906 9.539 1 88.12 65 PHE A N 1
ATOM 508 C CA . PHE A 1 65 ? 5.082 58.625 8.297 1 88.12 65 PHE A CA 1
ATOM 509 C C . PHE A 1 65 ? 3.885 59.562 8.414 1 88.12 65 PHE A C 1
ATOM 511 O O . PHE A 1 65 ? 3.84 60.594 7.766 1 88.12 65 PHE A O 1
ATOM 518 N N . HIS A 1 66 ? 2.979 59.156 9.305 1 89.12 66 HIS A N 1
ATOM 519 C CA . HIS A 1 66 ? 1.759 59.938 9.453 1 89.12 66 HIS A CA 1
ATOM 520 C C . HIS A 1 66 ? 1.914 61.031 10.531 1 89.12 66 HIS A C 1
ATOM 522 O O . HIS A 1 66 ? 1.021 61.844 10.719 1 89.12 66 HIS A O 1
ATOM 528 N N . SER A 1 67 ? 3.014 61.062 11.18 1 88.12 67 SER A N 1
ATOM 529 C CA . SER A 1 67 ? 3.244 62.062 12.211 1 88.12 67 SER A CA 1
ATOM 530 C C . SER A 1 67 ? 3.645 63.406 11.602 1 88.12 67 SER A C 1
ATOM 532 O O . SER A 1 67 ? 4.469 63.469 10.68 1 88.12 67 SER A O 1
ATOM 534 N N . SER A 1 68 ? 2.828 64.438 11.922 1 85.19 68 SER A N 1
ATOM 535 C CA . SER A 1 68 ? 3.082 65.812 11.375 1 85.19 68 SER A CA 1
ATOM 536 C C . SER A 1 68 ? 3.26 66.812 12.492 1 85.19 68 SER A C 1
ATOM 538 O O . SER A 1 68 ? 2.625 66.75 13.547 1 85.19 68 SER A O 1
ATOM 540 N N . GLN A 1 69 ? 4.055 67.875 12.25 1 84.44 69 GLN A N 1
ATOM 541 C CA . GLN A 1 69 ? 4.289 68.938 13.203 1 84.44 69 GLN A CA 1
ATOM 542 C C . GLN A 1 69 ? 3.268 70.062 13.016 1 84.44 69 GLN A C 1
ATOM 544 O O . GLN A 1 69 ? 3.139 70.938 13.875 1 84.44 69 GLN A O 1
ATOM 549 N N . LYS A 1 70 ? 2.471 69.938 12.102 1 85.81 70 LYS A N 1
ATOM 550 C CA . LYS A 1 70 ? 1.441 70.938 11.844 1 85.81 70 LYS A CA 1
ATOM 551 C C . LYS A 1 70 ? 0.152 70.625 12.594 1 85.81 70 LYS A C 1
ATOM 553 O O . LYS A 1 70 ? -0.103 69.438 12.914 1 85.81 70 LYS A O 1
ATOM 558 N N . PRO A 1 71 ? -0.545 71.625 12.945 1 89.81 71 PRO A N 1
ATOM 559 C CA . PRO A 1 71 ? -1.826 71.375 13.609 1 89.81 71 PRO A CA 1
ATOM 560 C C . PRO A 1 71 ? -2.791 70.562 12.734 1 89.81 71 PRO A C 1
ATOM 562 O O . PRO A 1 71 ? -2.914 70.875 11.539 1 89.81 71 PRO A O 1
ATOM 565 N N . ARG A 1 72 ? -3.252 69.625 13.32 1 91.06 72 ARG A N 1
ATOM 566 C CA . ARG A 1 72 ? -4.18 68.688 12.617 1 91.06 72 ARG A CA 1
ATOM 567 C C . ARG A 1 72 ? -5.465 68.562 13.422 1 91.06 72 ARG A C 1
ATOM 569 O O . ARG A 1 72 ? -5.566 69 14.555 1 91.06 72 ARG A O 1
ATOM 576 N N . ASP A 1 73 ? -6.395 67.938 12.805 1 90.06 73 ASP A N 1
ATOM 577 C CA . ASP A 1 73 ? -7.672 67.688 13.469 1 90.06 73 ASP A CA 1
ATOM 578 C C . ASP A 1 73 ? -7.594 66.5 14.438 1 90.06 73 ASP A C 1
ATOM 580 O O . ASP A 1 73 ? -6.602 65.75 14.445 1 90.06 73 ASP A O 1
ATOM 584 N N . ALA A 1 74 ? -8.586 66.312 15.273 1 90.5 74 ALA A N 1
ATOM 585 C CA . ALA A 1 74 ? -8.625 65.312 16.297 1 90.5 74 ALA A CA 1
ATOM 586 C C . ALA A 1 74 ? -8.633 63.906 15.664 1 90.5 74 ALA A C 1
ATOM 588 O O . ALA A 1 74 ? -8.102 62.938 16.25 1 90.5 74 ALA A O 1
ATOM 589 N N . LEU A 1 75 ? -9.188 63.812 14.477 1 91.81 75 LEU A N 1
ATOM 590 C CA . LEU A 1 75 ? -9.211 62.531 13.773 1 91.81 75 LEU A CA 1
ATOM 591 C C . LEU A 1 75 ? -7.797 62.031 13.5 1 91.81 75 LEU A C 1
ATOM 593 O O . LEU A 1 75 ? -7.504 60.844 13.672 1 91.81 75 LEU A O 1
ATOM 597 N N . HIS A 1 76 ? -6.973 62.906 13.062 1 91.75 76 HIS A N 1
ATOM 598 C CA . HIS A 1 76 ? -5.582 62.531 12.789 1 91.75 76 HIS A CA 1
ATOM 599 C C . HIS A 1 76 ? -4.875 62.062 14.047 1 91.75 76 HIS A C 1
ATOM 601 O O . HIS A 1 76 ? -4.145 61.062 14.016 1 91.75 76 HIS A O 1
ATOM 607 N N . HIS A 1 77 ? -5.105 62.719 15.172 1 91.94 77 HIS A N 1
ATOM 608 C CA . HIS A 1 77 ? -4.457 62.344 16.422 1 91.94 77 HIS A CA 1
ATOM 609 C C . HIS A 1 77 ? -5.008 61.031 16.953 1 91.94 77 HIS A C 1
ATOM 611 O O . HIS A 1 77 ? -4.281 60.25 17.578 1 91.94 77 HIS A O 1
ATOM 617 N N . GLN A 1 78 ? -6.238 60.812 16.703 1 94 78 GLN A N 1
ATOM 618 C CA . GLN A 1 78 ? -6.82 59.531 17.109 1 94 78 GLN A CA 1
ATOM 619 C C . GLN A 1 78 ? -6.266 58.375 16.281 1 94 78 GLN A C 1
ATOM 621 O O . GLN A 1 78 ? -6.07 57.281 16.797 1 94 78 GLN A O 1
ATOM 626 N N . GLN A 1 79 ? -6.055 58.625 15 1 94.25 79 GLN A N 1
ATOM 627 C CA . GLN A 1 79 ? -5.434 57.594 14.156 1 94.25 79 GLN A CA 1
ATOM 628 C C . GLN A 1 79 ? -4.051 57.219 14.68 1 94.25 79 GLN A C 1
ATOM 630 O O . GLN A 1 79 ? -3.691 56.031 14.703 1 94.25 79 GLN A O 1
ATOM 635 N N . GLN A 1 80 ? -3.322 58.188 15.117 1 94.06 80 GLN A N 1
ATOM 636 C CA . GLN A 1 80 ? -1.981 57.969 15.641 1 94.06 80 GLN A CA 1
ATOM 637 C C . GLN A 1 80 ? -2.027 57.125 16.922 1 94.06 80 GLN A C 1
ATOM 639 O O . GLN A 1 80 ? -1.227 56.219 17.094 1 94.06 80 GLN A O 1
ATOM 644 N N . VAL A 1 81 ? -2.945 57.406 17.734 1 94.5 81 VAL A N 1
ATOM 645 C CA . VAL A 1 81 ? -3.074 56.688 18.984 1 94.5 81 VAL A CA 1
ATOM 646 C C . VAL A 1 81 ? -3.473 55.219 18.719 1 94.5 81 VAL A C 1
ATOM 648 O O . VAL A 1 81 ? -3.012 54.312 19.391 1 94.5 81 VAL A O 1
ATOM 651 N N . ILE A 1 82 ? -4.262 55 17.734 1 94.06 82 ILE A N 1
ATOM 652 C CA . ILE A 1 82 ? -4.707 53.656 17.391 1 94.06 82 ILE A CA 1
ATOM 653 C C . ILE A 1 82 ? -3.531 52.844 16.844 1 94.06 82 ILE A C 1
ATOM 655 O O . ILE A 1 82 ? -3.363 51.688 17.203 1 94.06 82 ILE A O 1
ATOM 659 N N . PHE A 1 83 ? -2.699 53.406 16 1 93.38 83 PHE A N 1
ATOM 660 C CA . PHE A 1 83 ? -1.551 52.688 15.438 1 93.38 83 PHE A CA 1
ATOM 661 C C . PHE A 1 83 ? -0.575 52.281 16.531 1 93.38 83 PHE A C 1
ATOM 663 O O . PHE A 1 83 ? 0.039 51.219 16.469 1 93.38 83 PHE A O 1
ATOM 670 N N . LYS A 1 84 ? -0.471 53.062 17.547 1 91.88 84 LYS A N 1
ATOM 671 C CA . LYS A 1 84 ? 0.487 52.781 18.609 1 91.88 84 LYS A CA 1
ATOM 672 C C . LYS A 1 84 ? -0.044 51.719 19.578 1 91.88 84 LYS A C 1
ATOM 674 O O . LYS A 1 84 ? 0.708 50.875 20.031 1 91.88 84 LYS A O 1
ATOM 679 N N . ASN A 1 85 ? -1.302 51.719 19.797 1 91.19 85 ASN A N 1
ATOM 680 C CA . ASN A 1 85 ? -1.804 50.938 20.922 1 91.19 85 ASN A CA 1
ATOM 681 C C . ASN A 1 85 ? -2.553 49.688 20.438 1 91.19 85 ASN A C 1
ATOM 683 O O . ASN A 1 85 ? -2.783 48.781 21.219 1 91.19 85 ASN A O 1
ATOM 687 N N . THR A 1 86 ? -2.969 49.625 19.266 1 88.38 86 THR A N 1
ATOM 688 C CA . THR A 1 86 ? -3.68 48.469 18.75 1 88.38 86 THR A CA 1
ATOM 689 C C . THR A 1 86 ? -2.715 47.5 18.062 1 88.38 86 THR A C 1
ATOM 691 O O . THR A 1 86 ? -2.102 47.844 17.047 1 88.38 86 THR A O 1
ATOM 694 N N . THR A 1 87 ? -2.666 46.312 18.594 1 82.12 87 THR A N 1
ATOM 695 C CA . THR A 1 87 ? -1.64 45.375 18.141 1 82.12 87 THR A CA 1
ATOM 696 C C . THR A 1 87 ? -2.211 44.406 17.125 1 82.12 87 THR A C 1
ATOM 698 O O . THR A 1 87 ? -1.47 43.812 16.328 1 82.12 87 THR A O 1
ATOM 701 N N . SER A 1 88 ? -3.463 44.219 17.078 1 83.75 88 SER A N 1
ATOM 702 C CA . SER A 1 88 ? -4.066 43.25 16.172 1 83.75 88 SER A CA 1
ATOM 703 C C . SER A 1 88 ? -4.652 43.938 14.938 1 83.75 88 SER A C 1
ATOM 705 O O . SER A 1 88 ? -5.305 45 15.055 1 83.75 88 SER A O 1
ATOM 707 N N . PRO A 1 89 ? -4.324 43.312 13.797 1 86.31 89 PRO A N 1
ATOM 708 C CA . PRO A 1 89 ? -4.871 43.906 12.578 1 86.31 89 PRO A CA 1
ATOM 709 C C . PRO A 1 89 ? -6.395 43.875 12.531 1 86.31 89 PRO A C 1
ATOM 711 O O . PRO A 1 89 ? -7.023 44.812 12.016 1 86.31 89 PRO A O 1
ATOM 714 N N . VAL A 1 90 ? -6.984 42.875 13.094 1 81.62 90 VAL A N 1
ATOM 715 C CA . VAL A 1 90 ? -8.438 42.75 13.078 1 81.62 90 VAL A CA 1
ATOM 716 C C . VAL A 1 90 ? -9.047 43.844 13.961 1 81.62 90 VAL A C 1
ATOM 718 O O . VAL A 1 90 ? -10.062 44.469 13.594 1 81.62 90 VAL A O 1
ATOM 721 N N . ALA A 1 91 ? -8.398 44.062 15.078 1 83.81 91 ALA A N 1
ATOM 722 C CA . ALA A 1 91 ? -8.867 45.125 15.969 1 83.81 91 ALA A CA 1
ATOM 723 C C . ALA A 1 91 ? -8.703 46.5 15.312 1 83.81 91 ALA A C 1
ATOM 725 O O . ALA A 1 91 ? -9.531 47.375 15.523 1 83.81 91 ALA A O 1
ATOM 726 N N . LEU A 1 92 ? -7.66 46.656 14.562 1 90.12 92 LEU A N 1
ATOM 727 C CA . LEU A 1 92 ? -7.414 47.906 13.875 1 90.12 92 LEU A CA 1
ATOM 728 C C . LEU A 1 92 ? -8.5 48.188 12.836 1 90.12 92 LEU A C 1
ATOM 730 O O . LEU A 1 92 ? -8.961 49.312 12.703 1 90.12 92 LEU A O 1
ATOM 734 N N . ILE A 1 93 ? -8.93 47.156 12.148 1 90.19 93 ILE A N 1
ATOM 735 C CA . ILE A 1 93 ? -9.992 47.312 11.156 1 90.19 93 ILE A CA 1
ATOM 736 C C . ILE A 1 93 ? -11.281 47.75 11.844 1 90.19 93 ILE A C 1
ATOM 738 O O . ILE A 1 93 ? -11.961 48.656 11.359 1 90.19 93 ILE A O 1
ATOM 742 N N . TRP A 1 94 ? -11.508 47.188 12.977 1 84.31 94 TRP A N 1
ATOM 743 C CA . TRP A 1 94 ? -12.727 47.5 13.711 1 84.31 94 TRP A CA 1
ATOM 744 C C . TRP A 1 94 ? -12.688 48.938 14.25 1 84.31 94 TRP A C 1
ATOM 746 O O . TRP A 1 94 ? -13.664 49.656 14.133 1 84.31 94 TRP A O 1
ATOM 756 N N . GLU A 1 95 ? -11.578 49.375 14.805 1 91.06 95 GLU A N 1
ATOM 757 C CA . GLU A 1 95 ? -11.453 50.688 15.383 1 91.06 95 GLU A CA 1
ATOM 758 C C . GLU A 1 95 ? -11.5 51.781 14.305 1 91.06 95 GLU A C 1
ATOM 760 O O . GLU A 1 95 ? -12.102 52.844 14.5 1 91.06 95 GLU A O 1
ATOM 765 N N . PHE A 1 96 ? -10.938 51.5 13.195 1 93.62 96 PHE A N 1
ATOM 766 C CA . PHE A 1 96 ? -10.961 52.469 12.117 1 93.62 96 PHE A CA 1
ATOM 767 C C . PHE A 1 96 ? -12.344 52.562 11.484 1 93.62 96 PHE A C 1
ATOM 769 O O . PHE A 1 96 ? -12.758 53.625 11.008 1 93.62 96 PHE A O 1
ATOM 776 N N . ALA A 1 97 ? -13.078 51.438 11.5 1 90.94 97 ALA A N 1
ATOM 777 C CA . ALA A 1 97 ? -14.469 51.469 11.039 1 90.94 97 ALA A CA 1
ATOM 778 C C . ALA A 1 97 ? -15.336 52.312 11.977 1 90.94 97 ALA A C 1
ATOM 780 O O . ALA A 1 97 ? -16.188 53.094 11.516 1 90.94 97 ALA A O 1
ATOM 781 N N . LEU A 1 98 ? -15.047 52.188 13.273 1 89.62 98 LEU A N 1
ATOM 782 C CA . LEU A 1 98 ? -15.773 53 14.25 1 89.62 98 LEU A CA 1
ATOM 783 C C . LEU A 1 98 ? -15.414 54.469 14.141 1 89.62 98 LEU A C 1
ATOM 785 O O . LEU A 1 98 ? -16.266 55.344 14.281 1 89.62 98 LEU A O 1
ATOM 789 N N . LEU A 1 99 ? -14.117 54.656 13.922 1 92.62 99 LEU A N 1
ATOM 790 C CA . LEU A 1 99 ? -13.641 56.031 13.758 1 92.62 99 LEU A CA 1
ATOM 791 C C . LEU A 1 99 ? -14.297 56.688 12.547 1 92.62 99 LEU A C 1
ATOM 793 O O . LEU A 1 99 ? -14.68 57.875 12.609 1 92.62 99 LEU A O 1
ATOM 797 N N . SER A 1 100 ? -14.438 56 11.477 1 91.44 100 SER A N 1
ATOM 798 C CA . SER A 1 100 ? -15.062 56.5 10.266 1 91.44 100 SER A CA 1
ATOM 799 C C . SER A 1 100 ? -16.547 56.812 10.492 1 91.44 100 SER A C 1
ATOM 801 O O . SER A 1 100 ? -17.062 57.781 9.977 1 91.44 100 SER A O 1
ATOM 803 N N . TRP A 1 101 ? -17.141 56 11.266 1 89.56 101 TRP A N 1
ATOM 804 C CA . TRP A 1 101 ? -18.562 56.188 11.539 1 89.56 101 TRP A CA 1
ATOM 805 C C . TRP A 1 101 ? -18.797 57.375 12.469 1 89.56 101 TRP A C 1
ATOM 807 O O . TRP A 1 101 ? -19.719 58.156 12.258 1 89.56 101 TRP A O 1
ATOM 817 N N . ALA A 1 102 ? -17.969 57.562 13.492 1 90.5 102 ALA A N 1
ATOM 818 C CA . ALA A 1 102 ? -18.125 58.656 14.477 1 90.5 102 ALA A CA 1
ATOM 819 C C . ALA A 1 102 ? -17.859 60 13.852 1 90.5 102 ALA A C 1
ATOM 821 O O . ALA A 1 102 ? -18.516 61 14.188 1 90.5 102 ALA A O 1
ATOM 822 N N . TRP A 1 103 ? -16.938 60.094 12.914 1 92 103 TRP A N 1
ATOM 823 C CA . TRP A 1 103 ? -16.531 61.375 12.344 1 92 103 TRP A CA 1
ATOM 824 C C . TRP A 1 103 ? -17.25 61.625 11.023 1 92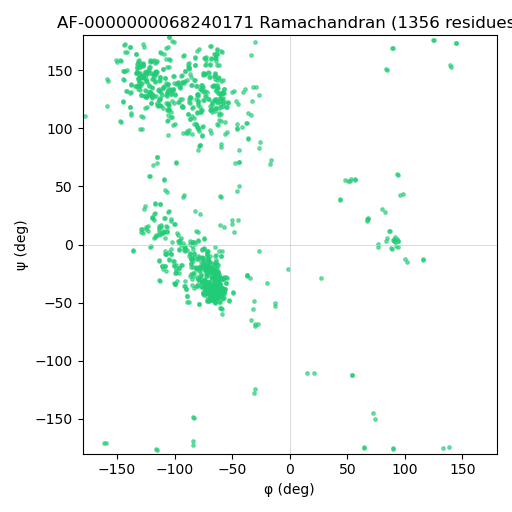 103 TRP A C 1
ATOM 826 O O . TRP A 1 103 ? -16.922 62.594 10.305 1 92 103 TRP A O 1
ATOM 836 N N . ARG A 1 104 ? -18.172 60.938 10.609 1 88.38 104 ARG A N 1
ATOM 837 C CA . ARG A 1 104 ? -18.797 61 9.297 1 88.38 104 ARG A CA 1
ATOM 838 C C . ARG A 1 104 ? -19.422 62.375 9.047 1 88.38 104 ARG A C 1
ATOM 840 O O . ARG A 1 104 ? -19.406 62.875 7.922 1 88.38 104 ARG A O 1
ATOM 847 N N . ARG A 1 105 ? -19.844 63.094 10.055 1 84.75 105 ARG A N 1
ATOM 848 C CA . ARG A 1 105 ? -20.531 64.375 9.852 1 84.75 105 ARG A CA 1
ATOM 849 C C . ARG A 1 105 ? -19.641 65.5 10.25 1 84.75 105 ARG A C 1
ATOM 851 O O . ARG A 1 105 ? -19.969 66.688 9.953 1 84.75 105 ARG A O 1
ATOM 858 N N . LYS A 1 106 ? -18.547 65.25 10.828 1 86.81 106 LYS A N 1
ATOM 859 C CA . LYS A 1 106 ? -17.781 66.312 11.438 1 86.81 106 LYS A CA 1
ATOM 860 C C . LYS A 1 106 ? -16.469 66.562 10.703 1 86.81 106 LYS A C 1
ATOM 862 O O . LYS A 1 106 ? -15.867 67.625 10.812 1 86.81 106 LYS A O 1
ATOM 867 N N . ALA A 1 107 ? -15.938 65.5 10.133 1 87.06 107 ALA A N 1
ATOM 868 C CA . ALA A 1 107 ? -14.625 65.688 9.5 1 87.06 107 ALA A CA 1
ATOM 869 C C . ALA A 1 107 ? -14.742 65.625 7.98 1 87.06 107 ALA A C 1
ATOM 871 O O . ALA A 1 107 ? -15.758 65.188 7.449 1 87.06 107 ALA A O 1
ATOM 872 N N . GLN A 1 108 ? -13.672 66.125 7.348 1 85 108 GLN A N 1
ATOM 873 C CA . GLN A 1 108 ? -13.625 66.062 5.891 1 85 108 GLN A CA 1
ATOM 874 C C . GLN A 1 108 ? -13.211 64.688 5.402 1 85 108 GLN A C 1
ATOM 876 O O . GLN A 1 108 ? -12.125 64.25 5.727 1 85 108 GLN A O 1
ATOM 881 N N . HIS A 1 109 ? -14.023 64.062 4.672 1 88.69 109 HIS A N 1
ATOM 882 C CA . HIS A 1 109 ? -13.805 62.75 4.043 1 88.69 109 HIS A CA 1
ATOM 883 C C . HIS A 1 109 ? -13.258 61.75 5.043 1 88.69 109 HIS A C 1
ATOM 885 O O . HIS A 1 109 ? -12.195 61.188 4.828 1 88.69 109 HIS A O 1
ATOM 891 N N . PRO A 1 110 ? -13.852 61.5 6.125 1 88.12 110 PRO A N 1
ATOM 892 C CA . PRO A 1 110 ? -13.359 60.562 7.145 1 88.12 110 PRO A CA 1
ATOM 893 C C . PRO A 1 110 ? -13.242 59.125 6.633 1 88.12 110 PRO A C 1
ATOM 895 O O . PRO A 1 110 ? -12.312 58.406 7.004 1 88.12 110 PRO A O 1
ATOM 898 N N . LEU A 1 111 ? -14.078 58.812 5.738 1 90.25 111 LEU A N 1
ATOM 899 C CA . LEU A 1 111 ? -14.055 57.438 5.23 1 90.25 111 LEU A CA 1
ATOM 900 C C . LEU A 1 111 ? -12.82 57.188 4.375 1 90.25 111 LEU A C 1
ATOM 902 O O . LEU A 1 111 ? -12.188 56.125 4.477 1 90.25 111 LEU A O 1
ATOM 906 N N . LEU A 1 112 ? -12.422 58.094 3.549 1 89.62 112 LEU A N 1
ATOM 907 C CA . LEU A 1 112 ? -11.273 57.938 2.666 1 89.62 112 LEU A CA 1
ATOM 908 C C . LEU A 1 112 ? -9.969 57.938 3.459 1 89.62 112 LEU A C 1
ATOM 910 O O . LEU A 1 112 ? -9.031 57.188 3.127 1 89.62 112 LEU A O 1
ATOM 914 N N . ARG A 1 113 ? -9.906 58.719 4.535 1 88.75 113 ARG A N 1
ATOM 915 C CA . ARG A 1 113 ? -8.695 58.812 5.344 1 88.75 113 ARG A CA 1
ATOM 916 C C . ARG A 1 113 ? -8.461 57.562 6.16 1 88.75 113 ARG A C 1
ATOM 918 O O . ARG A 1 113 ? -7.316 57.219 6.48 1 88.75 113 ARG A O 1
ATOM 925 N N . ASN A 1 114 ? -9.508 56.906 6.453 1 92.69 114 ASN A N 1
ATOM 926 C CA . ASN A 1 114 ? -9.391 55.656 7.238 1 92.69 114 ASN A CA 1
ATOM 927 C C . ASN A 1 114 ? -9.375 54.438 6.348 1 92.69 114 ASN A C 1
ATOM 929 O O . ASN A 1 114 ? -8.859 53.375 6.738 1 92.69 114 ASN A O 1
ATOM 933 N N . LEU A 1 115 ? -9.914 54.531 5.203 1 92.25 115 LEU A N 1
ATOM 934 C CA . LEU A 1 115 ? -10.062 53.406 4.305 1 92.25 115 LEU A CA 1
ATOM 935 C C . LEU A 1 115 ? -8.695 52.844 3.887 1 92.25 115 LEU A C 1
ATOM 937 O O . LEU A 1 115 ? -8.531 51.656 3.719 1 92.25 115 LEU A O 1
ATOM 941 N N . LEU A 1 116 ? -7.699 53.688 3.688 1 90.75 116 LEU A N 1
ATOM 942 C CA . LEU A 1 116 ? -6.367 53.219 3.305 1 90.75 116 LEU A CA 1
ATOM 943 C C . LEU A 1 116 ? -5.773 52.312 4.363 1 90.75 116 LEU A C 1
ATOM 945 O O . LEU A 1 116 ? -5.137 51.312 4.035 1 90.75 116 LEU A O 1
ATOM 949 N N . PHE A 1 117 ? -6.039 52.625 5.59 1 93.38 117 PHE A N 1
ATOM 950 C CA . PHE A 1 117 ? -5.48 51.812 6.676 1 93.38 117 PHE A CA 1
ATOM 951 C C . PHE A 1 117 ? -6.273 50.531 6.867 1 93.38 117 PHE A C 1
ATOM 953 O O . PHE A 1 117 ? -5.703 49.5 7.207 1 93.38 117 PHE A O 1
ATOM 960 N N . ILE A 1 118 ? -7.57 50.562 6.582 1 93.44 118 ILE A N 1
ATOM 961 C CA . ILE A 1 118 ? -8.406 49.375 6.652 1 93.44 118 ILE A CA 1
ATOM 962 C C . ILE A 1 118 ? -7.992 48.406 5.555 1 93.44 118 ILE A C 1
ATOM 964 O O . ILE A 1 118 ? -7.855 47.188 5.809 1 93.44 118 ILE A O 1
ATOM 968 N N . VAL A 1 119 ? -7.738 48.875 4.375 1 93.56 119 VAL A N 1
ATOM 969 C CA . VAL A 1 119 ? -7.336 48.031 3.254 1 93.56 119 VAL A CA 1
ATOM 970 C C . VAL A 1 119 ? -5.961 47.438 3.531 1 93.56 119 VAL A C 1
ATOM 972 O O . VAL A 1 119 ? -5.719 46.25 3.23 1 93.56 119 VAL A O 1
ATOM 975 N N . LEU A 1 120 ? -5.078 48.219 4.109 1 93 120 LEU A N 1
ATOM 976 C CA . LEU A 1 120 ? -3.754 47.719 4.457 1 93 120 LEU A CA 1
ATOM 977 C C . LEU A 1 120 ? -3.857 46.531 5.441 1 93 120 LEU A C 1
ATOM 979 O O . LEU A 1 120 ? -3.162 45.531 5.297 1 93 120 LEU A O 1
ATOM 983 N N . ALA A 1 121 ? -4.699 46.719 6.379 1 92.5 121 ALA A N 1
ATOM 984 C CA . ALA A 1 121 ? -4.875 45.656 7.383 1 92.5 121 ALA A CA 1
ATOM 985 C C . ALA A 1 121 ? -5.508 44.406 6.773 1 92.5 121 ALA A C 1
ATOM 987 O O . ALA A 1 121 ? -5.141 43.281 7.125 1 92.5 121 ALA A O 1
ATOM 988 N N . ILE A 1 122 ? -6.438 44.594 5.844 1 90.62 122 ILE A N 1
ATOM 989 C CA . ILE A 1 122 ? -7.098 43.469 5.199 1 90.62 122 ILE A CA 1
ATOM 990 C C . ILE A 1 122 ? -6.102 42.719 4.305 1 90.62 122 ILE A C 1
ATOM 992 O O . ILE A 1 122 ? -6.07 41.5 4.281 1 90.62 122 ILE A O 1
ATOM 996 N N . ILE A 1 123 ? -5.332 43.406 3.605 1 91.88 123 ILE A N 1
ATOM 997 C CA . ILE A 1 123 ? -4.316 42.812 2.756 1 91.88 123 ILE A CA 1
ATOM 998 C C . ILE A 1 123 ? -3.328 42 3.613 1 91.88 123 ILE A C 1
ATOM 1000 O O . ILE A 1 123 ? -2.932 40.906 3.256 1 91.88 123 ILE A O 1
ATOM 1004 N N . TRP A 1 124 ? -3.014 42.594 4.746 1 91.12 124 TRP A N 1
ATOM 1005 C CA . TRP A 1 124 ? -2.074 41.938 5.633 1 91.12 124 TRP A CA 1
ATOM 1006 C C . TRP A 1 124 ? -2.67 40.625 6.172 1 91.12 124 TRP A C 1
ATOM 1008 O O . TRP A 1 124 ? -1.984 39.594 6.246 1 91.12 124 TRP A O 1
ATOM 1018 N N . LEU A 1 125 ? -3.916 40.656 6.508 1 85.5 125 LEU A N 1
ATOM 1019 C CA . LEU A 1 125 ? -4.582 39.469 7.027 1 85.5 125 LEU A CA 1
ATOM 1020 C C . LEU A 1 125 ? -4.695 38.406 5.949 1 85.5 125 LEU A C 1
ATOM 1022 O O . LEU A 1 125 ? -4.539 37.219 6.234 1 85.5 125 LEU A O 1
ATOM 1026 N N . ALA A 1 126 ? -4.922 38.75 4.809 1 84.19 126 ALA A N 1
ATOM 1027 C CA . ALA A 1 126 ? -5.008 37.812 3.699 1 84.19 126 ALA A CA 1
ATOM 1028 C C . ALA A 1 126 ? -3.641 37.219 3.389 1 84.19 126 ALA A C 1
ATOM 1030 O O . ALA A 1 126 ? -3.533 36 3.139 1 84.19 126 ALA A O 1
ATOM 1031 N N . LEU A 1 127 ? -2.662 38 3.436 1 85.06 127 LEU A N 1
ATOM 1032 C CA . LEU A 1 127 ? -1.315 37.531 3.141 1 85.06 127 LEU A CA 1
ATOM 1033 C C . LEU A 1 127 ? -0.826 36.594 4.227 1 85.06 127 LEU A C 1
ATOM 1035 O O . LEU A 1 127 ? -0.229 35.562 3.93 1 85.06 127 LEU A O 1
ATOM 1039 N N . THR A 1 128 ? -1.074 37 5.398 1 82.56 128 THR A N 1
ATOM 1040 C CA . THR A 1 128 ? -0.597 36.188 6.496 1 82.56 128 THR A CA 1
ATOM 1041 C C . THR A 1 128 ? -1.439 34.906 6.617 1 82.56 128 THR A C 1
ATOM 1043 O O . THR A 1 128 ? -0.922 33.844 6.961 1 82.56 128 THR A O 1
ATOM 1046 N N . GLY A 1 129 ? -2.684 35.031 6.449 1 75 129 GLY A N 1
ATOM 1047 C CA . GLY A 1 129 ? -3.518 33.844 6.426 1 75 129 GLY A CA 1
ATOM 1048 C C . GLY A 1 129 ? -3.105 32.844 5.359 1 75 129 GLY A C 1
ATOM 1049 O O . GLY A 1 129 ? -3.01 31.641 5.625 1 75 129 GLY A O 1
ATOM 1050 N N . SER A 1 130 ? -2.812 33.281 4.242 1 76.69 130 SER A N 1
ATOM 1051 C CA . SER A 1 130 ? -2.367 32.438 3.15 1 76.69 130 SER A CA 1
ATOM 1052 C C . SER A 1 130 ? -0.992 31.844 3.438 1 76.69 130 SER A C 1
ATOM 1054 O O . SER A 1 130 ? -0.731 30.688 3.115 1 76.69 130 SER A O 1
ATOM 1056 N N . ALA A 1 131 ? -0.174 32.656 4.039 1 75.5 131 ALA A N 1
ATOM 1057 C CA . ALA A 1 131 ? 1.161 32.188 4.379 1 75.5 131 ALA A CA 1
ATOM 1058 C C . ALA A 1 131 ? 1.093 31.078 5.43 1 75.5 131 ALA A C 1
ATOM 1060 O O . ALA A 1 131 ? 1.867 30.125 5.379 1 75.5 131 ALA A O 1
ATOM 1061 N N . ALA A 1 132 ? 0.229 31.297 6.289 1 71.56 132 ALA A N 1
ATOM 1062 C CA . ALA A 1 132 ? 0.067 30.266 7.309 1 71.56 132 ALA A CA 1
ATOM 1063 C C . ALA A 1 132 ? -0.414 28.953 6.695 1 71.56 132 ALA A C 1
ATOM 1065 O O . ALA A 1 132 ? 0.057 27.875 7.066 1 71.56 132 ALA A O 1
ATOM 1066 N N . ILE A 1 133 ? -1.235 29.078 5.734 1 67.62 133 ILE A N 1
ATOM 1067 C CA . ILE A 1 133 ? -1.77 27.891 5.059 1 67.62 133 ILE A CA 1
ATOM 1068 C C . ILE A 1 133 ? -0.687 27.266 4.184 1 67.62 133 ILE A C 1
ATOM 1070 O O . ILE A 1 133 ? -0.531 26.047 4.16 1 67.62 133 ILE A O 1
ATOM 1074 N N . LEU A 1 134 ? 0.054 28.047 3.598 1 71 134 LEU A N 1
ATOM 1075 C CA . LEU A 1 134 ? 1.078 27.562 2.682 1 71 134 LEU A CA 1
ATOM 1076 C C . LEU A 1 134 ? 2.275 27 3.449 1 71 134 LEU A C 1
ATOM 1078 O O . LEU A 1 134 ? 3.084 26.266 2.893 1 71 134 LEU A O 1
ATOM 1082 N N . SER A 1 135 ? 2.324 27.422 4.668 1 68.31 135 SER A N 1
ATOM 1083 C CA . SER A 1 135 ? 3.4 26.875 5.477 1 68.31 135 SER A CA 1
ATOM 1084 C C . SER A 1 135 ? 3.24 25.359 5.648 1 68.31 135 SER A C 1
ATOM 1086 O O . SER A 1 135 ? 4.215 24.656 5.906 1 68.31 135 SER A O 1
ATOM 1088 N N . ALA A 1 136 ? 2.061 25 5.504 1 63.41 136 ALA A N 1
ATOM 1089 C CA . ALA A 1 136 ? 1.812 23.562 5.586 1 63.41 136 ALA A CA 1
ATOM 1090 C C . ALA A 1 136 ? 2.432 22.828 4.402 1 63.41 136 ALA A C 1
ATOM 1092 O O . ALA A 1 136 ? 2.684 21.625 4.473 1 63.41 136 ALA A O 1
ATOM 1093 N N . ARG A 1 137 ? 2.613 23.516 3.395 1 63.31 137 ARG A N 1
ATOM 1094 C CA . ARG A 1 137 ? 3.227 22.922 2.211 1 63.31 137 ARG A CA 1
ATOM 1095 C C . ARG A 1 137 ? 4.715 22.672 2.432 1 63.31 137 ARG A C 1
ATOM 1097 O O . ARG A 1 137 ? 5.344 21.922 1.687 1 63.31 137 ARG A O 1
ATOM 1104 N N . ILE A 1 138 ? 5.176 23.516 3.367 1 59.84 138 ILE A N 1
ATOM 1105 C CA . ILE A 1 138 ? 6.574 23.234 3.676 1 59.84 138 ILE A CA 1
ATOM 1106 C C . ILE A 1 138 ? 6.738 21.766 4.062 1 59.84 138 ILE A C 1
ATOM 1108 O O . ILE A 1 138 ? 7.812 21.188 3.885 1 59.84 138 ILE A O 1
ATOM 1112 N N . THR A 1 139 ? 5.574 21.281 4.621 1 53.5 139 THR A N 1
ATOM 1113 C CA . THR A 1 139 ? 5.547 19.844 4.883 1 53.5 139 THR A CA 1
ATOM 1114 C C . THR A 1 139 ? 5.727 19.047 3.592 1 53.5 139 THR A C 1
ATOM 1116 O O . THR A 1 139 ? 6.012 17.859 3.627 1 53.5 139 THR A O 1
ATOM 1119 N N . LYS A 1 140 ? 5.113 19.797 2.641 1 51.94 140 LYS A N 1
ATOM 1120 C CA . LYS A 1 140 ? 5.258 18.984 1.437 1 51.94 140 LYS A CA 1
ATOM 1121 C C . LYS A 1 140 ? 6.684 18.453 1.303 1 51.94 140 LYS A C 1
ATOM 1123 O O . LYS A 1 140 ? 7.648 19.219 1.356 1 51.94 140 LYS A O 1
ATOM 1128 N N . PRO A 1 141 ? 6.805 17.312 1.672 1 47.5 141 PRO A N 1
ATOM 1129 C CA . PRO A 1 141 ? 8 16.453 1.701 1 47.5 141 PRO A CA 1
ATOM 1130 C C . PRO A 1 141 ? 9.039 16.859 0.653 1 47.5 141 PRO A C 1
ATOM 1132 O O . PRO A 1 141 ? 8.719 16.922 -0.539 1 47.5 141 PRO A O 1
ATOM 1135 N N . ALA A 1 142 ? 9.906 17.734 0.958 1 47.44 142 ALA A N 1
ATOM 1136 C CA . ALA A 1 142 ? 11.227 17.594 0.359 1 47.44 142 ALA A CA 1
ATOM 1137 C C . ALA A 1 142 ? 11.531 16.141 0.012 1 47.44 142 ALA A C 1
ATOM 1139 O O . ALA A 1 142 ? 12.406 15.867 -0.807 1 47.44 142 ALA A O 1
ATOM 1140 N N . GLY A 1 143 ? 10.695 15.258 0.364 1 57.31 143 GLY A N 1
ATOM 1141 C CA . GLY A 1 143 ? 11.094 13.969 -0.172 1 57.31 143 GLY A CA 1
ATOM 1142 C C . GLY A 1 143 ? 10.117 12.852 0.17 1 57.31 143 GLY A C 1
ATOM 1143 O O . GLY A 1 143 ? 9.508 12.867 1.241 1 57.31 143 GLY A O 1
ATOM 1144 N N . SER A 1 144 ? 9.43 12.367 -0.757 1 73.75 144 SER A N 1
ATOM 1145 C CA . SER A 1 144 ? 8.516 11.234 -0.693 1 73.75 144 SER A CA 1
ATOM 1146 C C . SER A 1 144 ? 9.227 9.977 -0.206 1 73.75 144 SER A C 1
ATOM 1148 O O . SER A 1 144 ? 8.609 8.906 -0.115 1 73.75 144 SER A O 1
ATOM 1150 N N . HIS A 1 145 ? 10.547 10.289 0.412 1 87.25 145 HIS A N 1
ATOM 1151 C CA . HIS A 1 145 ? 11.297 9.094 0.781 1 87.25 145 HIS A CA 1
ATOM 1152 C C . HIS A 1 145 ? 11.633 9.094 2.268 1 87.25 145 HIS A C 1
ATOM 1154 O O . HIS A 1 145 ? 11.672 10.156 2.9 1 87.25 145 HIS A O 1
ATOM 1160 N N . CYS A 1 146 ? 11.789 7.961 2.807 1 89.19 146 CYS A N 1
ATOM 1161 C CA . CYS A 1 146 ? 12.211 7.727 4.18 1 89.19 146 CYS A CA 1
ATOM 1162 C C . CYS A 1 146 ? 13.406 6.777 4.23 1 89.19 146 CYS A C 1
ATOM 1164 O O . CYS A 1 146 ? 13.664 6.051 3.268 1 89.19 146 CYS A O 1
ATOM 1166 N N . LEU A 1 147 ? 14.141 6.891 5.305 1 92.38 147 LEU A N 1
ATOM 1167 C CA . LEU A 1 147 ? 15.312 6.047 5.48 1 92.38 147 LEU A CA 1
ATOM 1168 C C . LEU A 1 147 ? 14.992 4.844 6.363 1 92.38 147 LEU A C 1
ATOM 1170 O O . LEU A 1 147 ? 14.273 4.973 7.355 1 92.38 147 LEU A O 1
ATOM 1174 N N . ILE A 1 148 ? 15.555 3.654 5.945 1 90.62 148 ILE A N 1
ATOM 1175 C CA . ILE A 1 148 ? 15.375 2.432 6.723 1 90.62 148 ILE A CA 1
ATOM 1176 C C . ILE A 1 148 ? 16.641 2.145 7.531 1 90.62 148 ILE A C 1
ATOM 1178 O O . ILE A 1 148 ? 17.75 2.236 7.008 1 90.62 148 ILE A O 1
ATOM 1182 N N . MET A 1 149 ? 16.453 1.84 8.789 1 89 149 MET A N 1
ATOM 1183 C CA . MET A 1 149 ? 17.547 1.379 9.648 1 89 149 MET A CA 1
ATOM 1184 C C . MET A 1 149 ? 17.094 0.218 10.523 1 89 149 MET A C 1
ATOM 1186 O O . MET A 1 149 ? 16.219 0.385 11.383 1 89 149 MET A O 1
ATOM 1190 N N . SER A 1 150 ? 17.641 -0.944 10.234 1 87.62 150 SER A N 1
ATOM 1191 C CA . SER A 1 150 ? 17.297 -2.154 10.969 1 87.62 150 SER A CA 1
ATOM 1192 C C . SER A 1 150 ? 18.531 -2.818 11.57 1 87.62 150 SER A C 1
ATOM 1194 O O . SER A 1 150 ? 19.625 -2.723 11.016 1 87.62 150 SER A O 1
ATOM 1196 N N . PRO A 1 151 ? 18.344 -3.488 12.75 1 84.69 151 PRO A N 1
ATOM 1197 C CA . PRO A 1 151 ? 19.469 -4.238 13.312 1 84.69 151 PRO A CA 1
ATOM 1198 C C . PRO A 1 151 ? 19.781 -5.512 12.523 1 84.69 151 PRO A C 1
ATOM 1200 O O . PRO A 1 151 ? 20.828 -6.129 12.727 1 84.69 151 PRO A O 1
ATOM 1203 N N . HIS A 1 152 ? 18.984 -5.828 11.617 1 84.56 152 HIS A N 1
ATOM 1204 C CA . HIS A 1 152 ? 19.172 -7.051 10.844 1 84.56 152 HIS A CA 1
ATOM 1205 C C . HIS A 1 152 ? 19.75 -6.754 9.461 1 84.56 152 HIS A C 1
ATOM 1207 O O . HIS A 1 152 ? 19.625 -7.57 8.547 1 84.56 152 HIS A O 1
ATOM 1213 N N . CYS A 1 153 ? 20.328 -5.68 9.383 1 88.94 153 CYS A N 1
ATOM 1214 C CA . CYS A 1 153 ? 20.922 -5.293 8.109 1 88.94 153 CYS A CA 1
ATOM 1215 C C . CYS A 1 153 ? 22.094 -6.203 7.762 1 88.94 153 CYS A C 1
ATOM 1217 O O . CYS A 1 153 ? 22.859 -6.602 8.641 1 88.94 153 CYS A O 1
ATOM 1219 N N . GLY A 1 154 ? 22.141 -6.621 6.461 1 87.44 154 GLY A N 1
ATOM 1220 C CA . GLY A 1 154 ? 23.25 -7.438 5.996 1 87.44 154 GLY A CA 1
ATOM 1221 C C . GLY A 1 154 ? 22.828 -8.477 4.969 1 87.44 154 GLY A C 1
ATOM 1222 O O . GLY A 1 154 ? 21.641 -8.609 4.66 1 87.44 154 GLY A O 1
ATOM 1223 N N . LEU A 1 155 ? 23.844 -9.141 4.422 1 85.38 155 LEU A N 1
ATOM 1224 C CA . LEU A 1 155 ? 23.609 -10.227 3.479 1 85.38 155 LEU A CA 1
ATOM 1225 C C . LEU A 1 155 ? 23.422 -11.555 4.211 1 85.38 155 LEU A C 1
ATOM 1227 O O . LEU A 1 155 ? 24.266 -11.93 5.039 1 85.38 155 LEU A O 1
ATOM 1231 N N . TYR A 1 156 ? 22.328 -12.133 3.965 1 81.31 156 TYR A N 1
ATOM 1232 C CA . TYR A 1 156 ? 22.031 -13.43 4.57 1 81.31 156 TYR A CA 1
ATOM 1233 C C . TYR A 1 156 ? 22.156 -14.547 3.539 1 81.31 156 TYR A C 1
ATOM 1235 O O . TYR A 1 156 ? 21.531 -14.484 2.473 1 81.31 156 TYR A O 1
ATOM 1243 N N . LEU A 1 157 ? 23.031 -15.414 3.715 1 77.56 157 LEU A N 1
ATOM 1244 C CA . LEU A 1 157 ? 23.219 -16.562 2.84 1 77.56 157 LEU A CA 1
ATOM 1245 C C . LEU A 1 157 ? 22.984 -17.859 3.596 1 77.56 157 LEU A C 1
ATOM 1247 O O . LEU A 1 157 ? 23.062 -17.891 4.828 1 77.56 157 LEU A O 1
ATOM 1251 N N . ALA A 1 158 ? 22.688 -18.844 2.648 1 71.31 158 ALA A N 1
ATOM 1252 C CA . ALA A 1 158 ? 22.594 -20.172 3.26 1 71.31 158 ALA A CA 1
ATOM 1253 C C . ALA A 1 158 ? 23.922 -20.578 3.908 1 71.31 158 ALA A C 1
ATOM 1255 O O . ALA A 1 158 ? 24.953 -20.594 3.248 1 71.31 158 ALA A O 1
ATOM 1256 N N . ALA A 1 159 ? 24.062 -20.719 5.168 1 63.22 159 ALA A N 1
ATOM 1257 C CA . ALA A 1 159 ? 25.219 -21.078 5.98 1 63.22 159 ALA A CA 1
ATOM 1258 C C . ALA A 1 159 ? 26.281 -19.984 5.949 1 63.22 159 ALA A C 1
ATOM 1260 O O . ALA A 1 159 ? 27.469 -20.266 6.039 1 63.22 159 ALA A O 1
ATOM 1261 N N . GLY A 1 160 ? 25.875 -18.781 5.621 1 57.12 160 GLY A N 1
ATOM 1262 C CA . GLY A 1 160 ? 26.797 -17.641 5.648 1 57.12 160 GLY A CA 1
ATOM 1263 C C . GLY A 1 160 ? 27.812 -17.672 4.523 1 57.12 160 GLY A C 1
ATOM 1264 O O . GLY A 1 160 ? 27.484 -18.047 3.393 1 57.12 160 GLY A O 1
ATOM 1265 N N . ALA A 1 161 ? 29 -17.219 4.785 1 53.66 161 ALA A N 1
ATOM 1266 C CA . ALA A 1 161 ? 30.078 -17.141 3.807 1 53.66 161 ALA A CA 1
ATOM 1267 C C . ALA A 1 161 ? 30.578 -18.531 3.42 1 53.66 161 ALA A C 1
ATOM 1269 O O . ALA A 1 161 ? 31.188 -18.703 2.365 1 53.66 161 ALA A O 1
ATOM 1270 N N . GLY A 1 162 ? 30.109 -19.484 4.168 1 56.59 162 GLY A N 1
ATOM 1271 C CA . GLY A 1 162 ? 30.594 -20.844 3.953 1 56.59 162 GLY A CA 1
ATOM 1272 C C . GLY A 1 162 ? 29.578 -21.734 3.27 1 56.59 162 GLY A C 1
ATOM 1273 O O . GLY A 1 162 ? 29.484 -22.922 3.588 1 56.59 162 GLY A O 1
ATOM 1274 N N . PHE A 1 163 ? 29 -21.219 2.291 1 60.84 163 PHE A N 1
ATOM 1275 C CA . PHE A 1 163 ? 28 -22.031 1.604 1 60.84 163 PHE A CA 1
ATOM 1276 C C . PHE A 1 163 ? 28.672 -23.234 0.945 1 60.84 163 PHE A C 1
ATOM 1278 O O . PHE A 1 163 ? 29.672 -23.094 0.243 1 60.84 163 PHE A O 1
ATOM 1285 N N . ASN A 1 164 ? 28.266 -24.391 1.441 1 59.06 164 ASN A N 1
ATOM 1286 C CA . ASN A 1 164 ? 28.719 -25.688 0.904 1 59.06 164 ASN A CA 1
ATOM 1287 C C . ASN A 1 164 ? 27.609 -26.375 0.118 1 59.06 164 ASN A C 1
ATOM 1289 O O . ASN A 1 164 ? 26.625 -26.844 0.702 1 59.06 164 ASN A O 1
ATOM 1293 N N . ALA A 1 165 ? 27.734 -26.391 -1.213 1 58.66 165 ALA A N 1
ATOM 1294 C CA . ALA A 1 165 ? 26.719 -26.969 -2.086 1 58.66 165 ALA A CA 1
ATOM 1295 C C . ALA A 1 165 ? 26.578 -28.469 -1.836 1 58.66 165 ALA A C 1
ATOM 1297 O O . ALA A 1 165 ? 25.578 -29.078 -2.221 1 58.66 165 ALA A O 1
ATOM 1298 N N . SER A 1 166 ? 27.64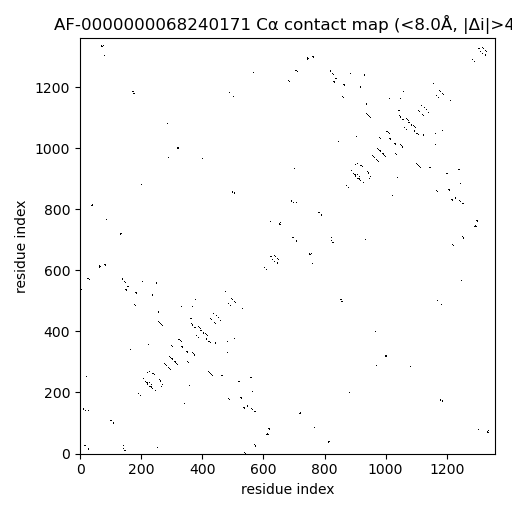1 -28.953 -1.117 1 57.31 166 SER A N 1
ATOM 1299 C CA . SER A 1 166 ? 27.594 -30.391 -0.839 1 57.31 166 SER A CA 1
ATOM 1300 C C . SER A 1 166 ? 26.75 -30.672 0.403 1 57.31 166 SER A C 1
ATOM 1302 O O . SER A 1 166 ? 26.375 -31.812 0.643 1 57.31 166 SER A O 1
ATOM 1304 N N . ASP A 1 167 ? 26.516 -29.625 1.083 1 65.06 167 ASP A N 1
ATOM 1305 C CA . ASP A 1 167 ? 25.641 -29.781 2.24 1 65.06 167 ASP A CA 1
ATOM 1306 C C . ASP A 1 167 ? 24.172 -29.641 1.839 1 65.06 167 ASP A C 1
ATOM 1308 O O . ASP A 1 167 ? 23.719 -28.562 1.442 1 65.06 167 ASP A O 1
ATOM 1312 N N . PRO A 1 168 ? 23.516 -30.734 1.854 1 65.75 168 PRO A N 1
ATOM 1313 C CA . PRO A 1 168 ? 22.125 -30.734 1.393 1 65.75 168 PRO A CA 1
ATOM 1314 C C . PRO A 1 168 ? 21.25 -29.719 2.148 1 65.75 168 PRO A C 1
ATOM 1316 O O . PRO A 1 168 ? 20.344 -29.125 1.565 1 65.75 168 PRO A O 1
ATOM 1319 N N . TYR A 1 169 ? 21.609 -29.562 3.367 1 69.5 169 TYR A N 1
ATOM 1320 C CA . TYR A 1 169 ? 20.812 -28.641 4.152 1 69.5 169 TYR A CA 1
ATOM 1321 C C . TYR A 1 169 ? 20.984 -27.203 3.646 1 69.5 169 TYR A C 1
ATOM 1323 O O . TYR A 1 169 ? 20.016 -26.453 3.527 1 69.5 169 TYR A O 1
ATOM 1331 N N . GLN A 1 170 ? 22.172 -26.938 3.322 1 72.5 170 GLN A N 1
ATOM 1332 C CA . GLN A 1 170 ? 22.438 -25.594 2.828 1 72.5 170 GLN A CA 1
ATOM 1333 C C . GLN A 1 170 ? 21.828 -25.375 1.45 1 72.5 170 GLN A C 1
ATOM 1335 O O . GLN A 1 170 ? 21.312 -24.297 1.154 1 72.5 170 GLN A O 1
ATOM 1340 N N . LEU A 1 171 ? 21.797 -26.391 0.729 1 72.06 171 LEU A N 1
ATOM 1341 C CA . LEU A 1 171 ? 21.188 -26.312 -0.591 1 72.06 171 LEU A CA 1
ATOM 1342 C C . LEU A 1 171 ? 19.672 -26.141 -0.478 1 72.06 171 LEU A C 1
ATOM 1344 O O . LEU A 1 171 ? 19.078 -25.391 -1.248 1 72.06 171 LEU A O 1
ATOM 1348 N N . ASP A 1 172 ? 19.188 -26.781 0.516 1 73.12 172 ASP A N 1
ATOM 1349 C CA . ASP A 1 172 ? 17.75 -26.672 0.731 1 73.12 172 ASP A CA 1
ATOM 1350 C C . ASP A 1 172 ? 17.359 -25.25 1.121 1 73.12 172 ASP A C 1
ATOM 1352 O O . ASP A 1 172 ? 16.359 -24.719 0.633 1 73.12 172 ASP A O 1
ATOM 1356 N N . VAL A 1 173 ? 18.125 -24.719 1.922 1 76.56 173 VAL A N 1
ATOM 1357 C CA . VAL A 1 173 ? 17.859 -23.359 2.369 1 76.56 173 VAL A CA 1
ATOM 1358 C C . VAL A 1 173 ? 18 -22.391 1.195 1 76.56 173 VAL A C 1
ATOM 1360 O O . VAL A 1 173 ? 17.203 -21.469 1.038 1 76.56 173 VAL A O 1
ATOM 1363 N N . PHE A 1 174 ? 18.938 -22.656 0.365 1 79.75 174 PHE A N 1
ATOM 1364 C CA . PHE A 1 174 ? 19.156 -21.812 -0.807 1 79.75 174 PHE A CA 1
ATOM 1365 C C . PHE A 1 174 ? 17.984 -21.906 -1.763 1 79.75 174 PHE A C 1
ATOM 1367 O O . PHE A 1 174 ? 17.438 -20.875 -2.193 1 79.75 174 PHE A O 1
ATOM 1374 N N . ASP A 1 175 ? 17.562 -23.062 -2.049 1 79.56 175 ASP A N 1
ATOM 1375 C CA . ASP A 1 175 ? 16.469 -23.281 -3.002 1 79.56 175 ASP A CA 1
ATOM 1376 C C . ASP A 1 175 ? 15.164 -22.672 -2.498 1 79.56 175 ASP A C 1
ATOM 1378 O O . ASP A 1 175 ? 14.461 -21.984 -3.25 1 79.56 175 ASP A O 1
ATOM 1382 N N . THR A 1 176 ? 14.938 -22.906 -1.228 1 79.69 176 THR A N 1
ATOM 1383 C CA . THR A 1 176 ? 13.703 -22.375 -0.663 1 79.69 176 THR A CA 1
ATOM 1384 C C . THR A 1 176 ? 13.711 -20.859 -0.684 1 79.69 176 THR A C 1
ATOM 1386 O O . THR A 1 176 ? 12.695 -20.234 -1.001 1 79.69 176 THR A O 1
ATOM 1389 N N . THR A 1 177 ? 14.828 -20.312 -0.392 1 81.5 177 THR A N 1
ATOM 1390 C CA . THR A 1 177 ? 14.945 -18.859 -0.371 1 81.5 177 THR A CA 1
ATOM 1391 C C . THR A 1 177 ? 14.773 -18.281 -1.773 1 81.5 177 THR A C 1
ATOM 1393 O O . THR A 1 177 ? 14.047 -17.297 -1.965 1 81.5 177 THR A O 1
ATOM 1396 N N . GLN A 1 178 ? 15.367 -18.891 -2.74 1 84.12 178 GLN A N 1
ATOM 1397 C CA . GLN A 1 178 ? 15.305 -18.406 -4.113 1 84.12 178 GLN A CA 1
ATOM 1398 C C . GLN A 1 178 ? 13.883 -18.516 -4.664 1 84.12 178 GLN A C 1
ATOM 1400 O O . GLN A 1 178 ? 13.406 -17.594 -5.344 1 84.12 178 GLN A O 1
ATOM 1405 N N . LEU A 1 179 ? 13.258 -19.578 -4.328 1 84 179 LEU A N 1
ATOM 1406 C CA . LEU A 1 179 ? 11.891 -19.766 -4.809 1 84 179 LEU A CA 1
ATOM 1407 C C . LEU A 1 179 ? 10.945 -18.734 -4.211 1 84 179 LEU A C 1
ATOM 1409 O O . LEU A 1 179 ? 10.156 -18.125 -4.934 1 84 179 LEU A O 1
ATOM 1413 N N . LEU A 1 180 ? 11.125 -18.547 -2.949 1 81.06 180 LEU A N 1
ATOM 1414 C CA . LEU A 1 180 ? 10.25 -17.594 -2.273 1 81.06 180 LEU A CA 1
ATOM 1415 C C . LEU A 1 180 ? 10.492 -16.188 -2.783 1 81.06 180 LEU A C 1
ATOM 1417 O O . LEU A 1 180 ? 9.539 -15.438 -3.041 1 81.06 180 LEU A O 1
ATOM 1421 N N . GLU A 1 181 ? 11.703 -15.828 -2.959 1 85.5 181 GLU A N 1
ATOM 1422 C CA . GLU A 1 181 ? 12.039 -14.492 -3.443 1 85.5 181 GLU A CA 1
ATOM 1423 C C . GLU A 1 181 ? 11.562 -14.289 -4.879 1 85.5 181 GLU A C 1
ATOM 1425 O O . GLU A 1 181 ? 11.062 -13.219 -5.223 1 85.5 181 GLU A O 1
ATOM 1430 N N . THR A 1 182 ? 11.703 -15.266 -5.652 1 89.62 182 THR A N 1
ATOM 1431 C CA . THR A 1 182 ? 11.289 -15.148 -7.047 1 89.62 182 THR A CA 1
ATOM 1432 C C . THR A 1 182 ? 9.773 -15.07 -7.156 1 89.62 182 THR A C 1
ATOM 1434 O O . THR A 1 182 ? 9.242 -14.32 -7.984 1 89.62 182 THR A O 1
ATOM 1437 N N . ASN A 1 183 ? 9.125 -15.812 -6.34 1 84.12 183 ASN A N 1
ATOM 1438 C CA . ASN A 1 183 ? 7.668 -15.75 -6.352 1 84.12 183 ASN A CA 1
ATOM 1439 C C . ASN A 1 183 ? 7.156 -14.383 -5.918 1 84.12 183 ASN A C 1
ATOM 1441 O O . ASN A 1 183 ? 6.23 -13.844 -6.523 1 84.12 183 ASN A O 1
ATOM 1445 N N . THR A 1 184 ? 7.789 -13.875 -4.902 1 83.75 184 THR A N 1
ATOM 1446 C CA . THR A 1 184 ? 7.402 -12.555 -4.434 1 83.75 184 THR A CA 1
ATOM 1447 C C . THR A 1 184 ? 7.699 -11.492 -5.492 1 83.75 184 THR A C 1
ATOM 1449 O O . THR A 1 184 ? 6.867 -10.625 -5.758 1 83.75 184 THR A O 1
ATOM 1452 N N . ALA A 1 185 ? 8.805 -11.609 -6.098 1 90.94 185 ALA A N 1
ATOM 1453 C CA . ALA A 1 185 ? 9.188 -10.656 -7.141 1 90.94 185 ALA A CA 1
ATOM 1454 C C . ALA A 1 185 ? 8.266 -10.766 -8.352 1 90.94 185 ALA A C 1
ATOM 1456 O O . ALA A 1 185 ? 7.934 -9.758 -8.977 1 90.94 185 ALA A O 1
ATOM 1457 N N . THR A 1 186 ? 7.891 -11.961 -8.648 1 90.31 186 THR A N 1
ATOM 1458 C CA . THR A 1 186 ? 6.996 -12.164 -9.781 1 90.31 186 THR A CA 1
ATOM 1459 C C . THR A 1 186 ? 5.633 -11.531 -9.516 1 90.31 186 THR A C 1
ATOM 1461 O O . THR A 1 186 ? 5.07 -10.867 -10.398 1 90.31 186 THR A O 1
ATOM 1464 N N . SER A 1 187 ? 5.188 -11.734 -8.328 1 83.12 187 SER A N 1
ATOM 1465 C CA . SER A 1 187 ? 3.904 -11.141 -7.969 1 83.12 187 SER A CA 1
ATOM 1466 C C . SER A 1 187 ? 3.961 -9.617 -8.055 1 83.12 187 SER A C 1
ATOM 1468 O O . SER A 1 187 ? 3.039 -8.984 -8.578 1 83.12 187 SER A O 1
ATOM 1470 N N . TYR A 1 188 ? 5.008 -9.062 -7.602 1 89.19 188 TYR A N 1
ATOM 1471 C CA . TYR A 1 188 ? 5.176 -7.617 -7.672 1 89.19 188 TYR A CA 1
ATOM 1472 C C . TYR A 1 188 ? 5.285 -7.152 -9.117 1 89.19 188 TYR A C 1
ATOM 1474 O O . TYR A 1 188 ? 4.672 -6.156 -9.508 1 89.19 188 TYR A O 1
ATOM 1482 N N . ALA A 1 189 ? 6.09 -7.812 -9.906 1 92.44 189 ALA A N 1
ATOM 1483 C CA . ALA A 1 189 ? 6.297 -7.422 -11.297 1 92.44 189 ALA A CA 1
ATOM 1484 C C . ALA A 1 189 ? 4.988 -7.469 -12.078 1 92.44 189 ALA A C 1
ATOM 1486 O O . ALA A 1 189 ? 4.703 -6.57 -12.875 1 92.44 189 ALA A O 1
ATOM 1487 N N . ARG A 1 190 ? 4.246 -8.445 -11.844 1 86 190 ARG A N 1
ATOM 1488 C CA . ARG A 1 190 ? 2.994 -8.617 -12.57 1 86 190 ARG A CA 1
ATOM 1489 C C . ARG A 1 190 ? 1.992 -7.527 -12.203 1 86 190 ARG A C 1
ATOM 1491 O O . ARG A 1 190 ? 1.173 -7.129 -13.031 1 86 190 ARG A O 1
ATOM 1498 N N . THR A 1 191 ? 2.164 -6.973 -11.062 1 78.94 191 THR A N 1
ATOM 1499 C CA . THR A 1 191 ? 1.211 -5.977 -10.594 1 78.94 191 THR A CA 1
ATOM 1500 C C . THR A 1 191 ? 1.744 -4.562 -10.82 1 78.94 191 THR A C 1
ATOM 1502 O O . THR A 1 191 ? 0.986 -3.658 -11.172 1 78.94 191 THR A O 1
ATOM 1505 N N . CYS A 1 192 ? 3.045 -4.465 -10.688 1 88.19 192 CYS A N 1
ATOM 1506 C CA . CYS A 1 192 ? 3.553 -3.107 -10.547 1 88.19 192 CYS A CA 1
ATOM 1507 C C . CYS A 1 192 ? 4.391 -2.705 -11.75 1 88.19 192 CYS A C 1
ATOM 1509 O O . CYS A 1 192 ? 4.691 -1.525 -11.938 1 88.19 192 CYS A O 1
ATOM 1511 N N . TYR A 1 193 ? 4.781 -3.623 -12.586 1 92.56 193 TYR A N 1
ATOM 1512 C CA . TYR A 1 193 ? 5.551 -3.273 -13.773 1 92.56 193 TYR A CA 1
ATOM 1513 C C . TYR A 1 193 ? 4.637 -3.049 -14.969 1 92.56 193 TYR A C 1
ATOM 1515 O O . TYR A 1 193 ? 4.855 -3.619 -16.047 1 92.56 193 TYR A O 1
ATOM 1523 N N . VAL A 1 194 ? 3.602 -2.436 -14.719 1 83.31 194 VAL A N 1
ATOM 1524 C CA . VAL A 1 194 ? 2.639 -2.041 -15.742 1 83.31 194 VAL A CA 1
ATOM 1525 C C . VAL A 1 194 ? 2.471 -0.523 -15.734 1 83.31 194 VAL A C 1
ATOM 1527 O O . VAL A 1 194 ? 2.684 0.126 -14.711 1 83.31 194 VAL A O 1
ATOM 1530 N N . PRO A 1 195 ? 2.217 -0.027 -16.922 1 78 195 PRO A N 1
ATOM 1531 C CA . PRO A 1 195 ? 2.031 1.426 -16.953 1 78 195 PRO A CA 1
ATOM 1532 C C . PRO A 1 195 ? 0.919 1.898 -16.016 1 78 195 PRO A C 1
ATOM 1534 O O . PRO A 1 195 ? -0.136 1.264 -15.938 1 78 195 PRO A O 1
ATOM 1537 N N . GLY A 1 196 ? 1.154 2.955 -15.219 1 72.12 196 GLY A N 1
ATOM 1538 C CA . GLY A 1 196 ? 0.16 3.533 -14.328 1 72.12 196 GLY A CA 1
ATOM 1539 C C . GLY A 1 196 ? 0.183 2.934 -12.938 1 72.12 196 GLY A C 1
ATOM 1540 O O . GLY A 1 196 ? -0.602 3.33 -12.07 1 72.12 196 GLY A O 1
ATOM 1541 N N . ALA A 1 197 ? 1.118 2.018 -12.703 1 77.56 197 ALA A N 1
ATOM 1542 C CA . ALA A 1 197 ? 1.178 1.332 -11.414 1 77.56 197 ALA A CA 1
ATOM 1543 C C . ALA A 1 197 ? 1.65 2.275 -10.312 1 77.56 197 ALA A C 1
ATOM 1545 O O . ALA A 1 197 ? 1.472 1.993 -9.125 1 77.56 197 ALA A O 1
ATOM 1546 N N . GLU A 1 198 ? 2.15 3.426 -10.68 1 75.56 198 GLU A N 1
ATOM 1547 C CA . GLU A 1 198 ? 2.65 4.391 -9.703 1 75.56 198 GLU A CA 1
ATOM 1548 C C . GLU A 1 198 ? 1.523 4.922 -8.82 1 75.56 198 GLU A C 1
ATOM 1550 O O . GLU A 1 198 ? 1.764 5.363 -7.695 1 75.56 198 GLU A O 1
ATOM 1555 N N . ARG A 1 199 ? 0.384 4.781 -9.273 1 71.31 199 ARG A N 1
ATOM 1556 C CA . ARG A 1 199 ? -0.775 5.301 -8.555 1 71.31 199 ARG A CA 1
ATOM 1557 C C . ARG A 1 199 ? -1.27 4.297 -7.52 1 71.31 199 ARG A C 1
ATOM 1559 O O . ARG A 1 199 ? -2.08 4.641 -6.656 1 71.31 199 ARG A O 1
ATOM 1566 N N . LEU A 1 200 ? -0.765 3.078 -7.605 1 70.88 200 LEU A N 1
ATOM 1567 C CA . LEU A 1 200 ? -1.161 2.037 -6.66 1 70.88 200 LEU A CA 1
ATOM 1568 C C . LEU A 1 200 ? -0.301 2.088 -5.402 1 70.88 200 LEU A C 1
ATOM 1570 O O . LEU A 1 200 ? 0.927 2.008 -5.484 1 70.88 200 LEU A O 1
ATOM 1574 N N . PRO A 1 201 ? -0.926 2.146 -4.305 1 68.88 201 PRO A N 1
ATOM 1575 C CA . PRO A 1 201 ? -0.143 2.229 -3.07 1 68.88 201 PRO A CA 1
ATOM 1576 C C . PRO A 1 201 ? 0.693 0.976 -2.818 1 68.88 201 PRO A C 1
ATOM 1578 O O . PRO A 1 201 ? 1.772 1.06 -2.227 1 68.88 201 PRO A O 1
ATOM 1581 N N . GLN A 1 202 ? 0.19 -0.095 -3.342 1 73.88 202 GLN A N 1
ATOM 1582 C CA . GLN A 1 202 ? 0.905 -1.346 -3.109 1 73.88 202 GLN A CA 1
ATOM 1583 C C . GLN A 1 202 ? 2.203 -1.393 -3.912 1 73.88 202 GLN A C 1
ATOM 1585 O O . GLN A 1 202 ? 3.086 -2.205 -3.627 1 73.88 202 GLN A O 1
ATOM 1590 N N . CYS A 1 203 ? 2.285 -0.535 -4.922 1 82.31 203 CYS A N 1
ATOM 1591 C CA . CYS A 1 203 ? 3.455 -0.547 -5.793 1 82.31 203 CYS A CA 1
ATOM 1592 C C . CYS A 1 203 ? 4.469 0.51 -5.363 1 82.31 203 CYS A C 1
ATOM 1594 O O . CYS A 1 203 ? 5.508 0.674 -6.004 1 82.31 203 CYS A O 1
ATOM 1596 N N . ASN A 1 204 ? 4.207 1.206 -4.297 1 80.06 204 ASN A N 1
ATOM 1597 C CA . ASN A 1 204 ? 5.102 2.262 -3.84 1 80.06 204 ASN A CA 1
ATOM 1598 C C . ASN A 1 204 ? 5.828 1.865 -2.559 1 80.06 204 ASN A C 1
ATOM 1600 O O . ASN A 1 204 ? 5.855 2.631 -1.593 1 80.06 204 ASN A O 1
ATOM 1604 N N . ILE A 1 205 ? 6.469 0.799 -2.611 1 81.88 205 ILE A N 1
ATOM 1605 C CA . ILE A 1 205 ? 7.148 0.297 -1.42 1 81.88 205 ILE A CA 1
ATOM 1606 C C . ILE A 1 205 ? 8.656 0.393 -1.608 1 81.88 205 ILE A C 1
ATOM 1608 O O . ILE A 1 205 ? 9.414 0.334 -0.637 1 81.88 205 ILE A O 1
ATOM 1612 N N . TYR A 1 206 ? 9.047 0.524 -2.84 1 90.38 206 TYR A N 1
ATOM 1613 C CA . TYR A 1 206 ? 10.469 0.669 -3.143 1 90.38 206 TYR A CA 1
ATOM 1614 C C . TYR A 1 206 ? 10.805 2.111 -3.508 1 90.38 206 TYR A C 1
ATOM 1616 O O . TYR A 1 206 ? 9.938 2.986 -3.463 1 90.38 206 TYR A O 1
ATOM 1624 N N . ALA A 1 207 ? 12.125 2.346 -3.773 1 91.12 207 ALA A N 1
ATOM 1625 C CA . ALA A 1 207 ? 12.523 3.703 -4.141 1 91.12 207 ALA A CA 1
ATOM 1626 C C . ALA A 1 207 ? 11.82 4.152 -5.422 1 91.12 207 ALA A C 1
ATOM 1628 O O . ALA A 1 207 ? 11.422 5.312 -5.547 1 91.12 207 ALA A O 1
ATOM 1629 N N . GLN A 1 208 ? 11.773 3.264 -6.305 1 91.75 208 GLN A N 1
ATOM 1630 C CA . GLN A 1 208 ? 11.016 3.463 -7.531 1 91.75 208 GLN A CA 1
ATOM 1631 C C . GLN A 1 208 ? 10.008 2.336 -7.746 1 91.75 208 GLN A C 1
ATOM 1633 O O . GLN A 1 208 ? 10.258 1.192 -7.359 1 91.75 208 GLN A O 1
ATOM 1638 N N . THR A 1 209 ? 8.898 2.689 -8.32 1 89.69 209 THR A N 1
ATOM 1639 C CA . THR A 1 209 ? 7.855 1.692 -8.555 1 89.69 209 THR A CA 1
ATOM 1640 C C . THR A 1 209 ? 8.336 0.627 -9.539 1 89.69 209 THR A C 1
ATOM 1642 O O . THR A 1 209 ? 8.125 -0.567 -9.312 1 89.69 209 THR A O 1
ATOM 1645 N N . ARG A 1 210 ? 8.914 1.075 -10.57 1 93.5 210 ARG A N 1
ATOM 1646 C CA . ARG A 1 210 ? 9.453 0.166 -11.578 1 93.5 210 ARG A CA 1
ATOM 1647 C C . ARG A 1 210 ? 10.75 0.708 -12.172 1 93.5 210 ARG A C 1
ATOM 1649 O O . ARG A 1 210 ? 10.977 1.92 -12.18 1 93.5 210 ARG A O 1
ATOM 1656 N N . LEU A 1 211 ? 11.57 -0.15 -12.539 1 95.81 211 LEU A N 1
ATOM 1657 C CA . LEU A 1 211 ? 12.82 0.235 -13.188 1 95.81 211 LEU A CA 1
ATOM 1658 C C . LEU A 1 211 ? 12.633 0.37 -14.695 1 95.81 211 LEU A C 1
ATOM 1660 O O . LEU A 1 211 ? 11.758 -0.274 -15.273 1 95.81 211 LEU A O 1
ATOM 1664 N N . ALA A 1 212 ? 13.438 1.178 -15.211 1 92.62 212 ALA A N 1
ATOM 1665 C CA . ALA A 1 212 ? 13.328 1.447 -16.641 1 92.62 212 ALA A CA 1
ATOM 1666 C C . ALA A 1 212 ? 13.656 0.203 -17.469 1 92.62 212 ALA A C 1
ATOM 1668 O O . ALA A 1 212 ? 14.555 -0.565 -17.109 1 92.62 212 ALA A O 1
ATOM 1669 N N . LEU A 1 213 ? 12.875 -0.029 -18.453 1 94.69 213 LEU A N 1
ATOM 1670 C CA . LEU A 1 213 ? 13.062 -1.152 -19.375 1 94.69 213 LEU A CA 1
ATOM 1671 C C . LEU A 1 213 ? 12.805 -0.731 -20.812 1 94.69 213 LEU A C 1
ATOM 1673 O O . LEU A 1 213 ? 11.742 -0.2 -21.125 1 94.69 213 LEU A O 1
ATOM 1677 N N . HIS A 1 214 ? 13.859 -0.851 -21.625 1 95.56 214 HIS A N 1
ATOM 1678 C CA . HIS A 1 214 ? 13.75 -0.608 -23.062 1 95.56 214 HIS A CA 1
ATOM 1679 C C . HIS A 1 214 ? 13.812 -1.913 -23.844 1 95.56 214 HIS A C 1
ATOM 1681 O O . HIS A 1 214 ? 14.68 -2.754 -23.594 1 95.56 214 HIS A O 1
ATOM 1687 N N . THR A 1 215 ? 12.805 -2.062 -24.703 1 96.62 215 THR A N 1
ATOM 1688 C CA . THR A 1 215 ? 12.75 -3.299 -25.469 1 96.62 215 THR A CA 1
ATOM 1689 C C . THR A 1 215 ? 12.984 -3.021 -26.953 1 96.62 215 THR A C 1
ATOM 1691 O O . THR A 1 215 ? 12.602 -1.964 -27.453 1 96.62 215 THR A O 1
ATOM 1694 N N . THR A 1 216 ? 13.719 -3.91 -27.547 1 96.06 216 THR A N 1
ATOM 1695 C CA . THR A 1 216 ? 13.945 -3.885 -28.984 1 96.06 216 THR A CA 1
ATOM 1696 C C . THR A 1 216 ? 13.531 -5.207 -29.625 1 96.06 216 THR A C 1
ATOM 1698 O O . THR A 1 216 ? 14.078 -6.262 -29.297 1 96.06 216 THR A O 1
ATOM 1701 N N . THR A 1 217 ? 12.531 -5.266 -30.562 1 93.12 217 THR A N 1
ATOM 1702 C CA . THR A 1 217 ? 11.977 -6.48 -31.141 1 93.12 217 THR A CA 1
ATOM 1703 C C . THR A 1 217 ? 12.812 -6.945 -32.344 1 93.12 217 THR A C 1
ATOM 1705 O O . THR A 1 217 ? 12.742 -8.109 -32.719 1 93.12 217 THR A O 1
ATOM 1708 N N . ASN A 1 218 ? 13.68 -6.133 -32.938 1 90.88 218 ASN A N 1
ATOM 1709 C CA . ASN A 1 218 ? 14.484 -6.512 -34.094 1 90.88 218 ASN A CA 1
ATOM 1710 C C . ASN A 1 218 ? 15.977 -6.359 -33.812 1 90.88 218 ASN A C 1
ATOM 1712 O O . ASN A 1 218 ? 16.703 -5.719 -34.562 1 90.88 218 ASN A O 1
ATOM 1716 N N . ALA A 1 219 ? 16.234 -7.137 -32.781 1 95.31 219 ALA A N 1
ATOM 1717 C CA . ALA A 1 219 ? 17.656 -7.09 -32.406 1 95.31 219 ALA A CA 1
ATOM 1718 C C . ALA A 1 219 ? 18.438 -8.188 -33.125 1 95.31 219 ALA A C 1
ATOM 1720 O O . ALA A 1 219 ? 17.859 -9.102 -33.719 1 95.31 219 ALA A O 1
ATOM 1721 N N . SER A 1 220 ? 19.797 -7.992 -33.125 1 95.12 220 SER A N 1
ATOM 1722 C CA . SER A 1 220 ? 20.656 -8.992 -33.719 1 95.12 220 SER A CA 1
ATOM 1723 C C . SER A 1 220 ? 20.688 -10.273 -32.906 1 95.12 220 SER A C 1
ATOM 1725 O O . SER A 1 220 ? 20.656 -10.227 -31.672 1 95.12 220 SER A O 1
ATOM 1727 N N . CYS A 1 221 ? 20.766 -11.422 -33.594 1 96.25 221 CYS A N 1
ATOM 1728 C CA . CYS A 1 221 ? 20.859 -12.703 -32.938 1 96.25 221 CYS A CA 1
ATOM 1729 C C . CYS A 1 221 ? 22.094 -12.758 -32.031 1 96.25 221 CYS A C 1
ATOM 1731 O O . CYS A 1 221 ? 23.203 -12.469 -32.469 1 96.25 221 CYS A O 1
ATOM 1733 N N . PRO A 1 222 ? 21.906 -13.07 -30.781 1 95.94 222 PRO A N 1
ATOM 1734 C CA . PRO A 1 222 ? 23.031 -13.078 -29.859 1 95.94 222 PRO A CA 1
ATOM 1735 C C . PRO A 1 222 ? 23.953 -14.289 -30.062 1 95.94 222 PRO A C 1
ATOM 1737 O O . PRO A 1 222 ? 25 -14.375 -29.422 1 95.94 222 PRO A O 1
ATOM 1740 N N . PHE A 1 223 ? 23.578 -15.156 -30.938 1 96.56 223 PHE A N 1
ATOM 1741 C CA . PHE A 1 223 ? 24.344 -16.375 -31.188 1 96.56 223 PHE A CA 1
ATOM 1742 C C . PHE A 1 223 ? 24.906 -16.375 -32.594 1 96.56 223 PHE A C 1
ATOM 1744 O O . PHE 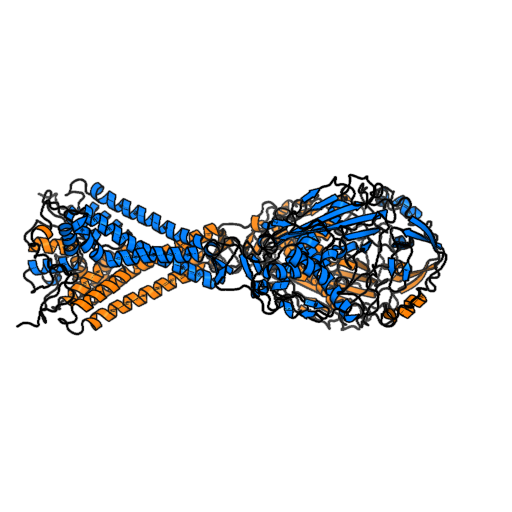A 1 223 ? 24.844 -15.359 -33.312 1 96.56 223 PHE A O 1
ATOM 1751 N N . GLN A 1 224 ? 25.547 -17.5 -32.875 1 94.88 224 GLN A N 1
ATOM 1752 C CA . GLN A 1 224 ? 26.109 -17.609 -34.219 1 94.88 224 GLN A CA 1
ATOM 1753 C C . GLN A 1 224 ? 25.016 -17.531 -35.281 1 94.88 224 GLN A C 1
ATOM 1755 O O . GLN A 1 224 ? 23.891 -17.953 -35.062 1 94.88 224 GLN A O 1
ATOM 1760 N N . SER A 1 225 ? 25.453 -17.078 -36.5 1 93.25 225 SER A N 1
ATOM 1761 C CA . SER A 1 225 ? 24.5 -16.938 -37.594 1 93.25 225 SER A CA 1
ATOM 1762 C C . SER A 1 225 ? 23.828 -18.266 -37.906 1 93.25 225 SER A C 1
ATOM 1764 O O . SER A 1 225 ? 24.5 -19.297 -37.969 1 93.25 225 SER A O 1
ATOM 1766 N N . GLY A 1 226 ? 22.484 -18.219 -38 1 91.88 226 GLY A N 1
ATOM 1767 C CA . GLY A 1 226 ? 21.734 -19.406 -38.344 1 91.88 226 GLY A CA 1
ATOM 1768 C C . GLY A 1 226 ? 21.109 -20.109 -37.156 1 91.88 226 GLY A C 1
ATOM 1769 O O . GLY A 1 226 ? 20.234 -20.953 -37.312 1 91.88 226 GLY A O 1
ATOM 1770 N N . MET A 1 227 ? 21.484 -19.75 -35.969 1 94.81 227 MET A N 1
ATOM 1771 C CA . MET A 1 227 ? 20.984 -20.422 -34.781 1 94.81 227 MET A CA 1
ATOM 1772 C C . MET A 1 227 ? 19.578 -19.922 -34.406 1 94.81 227 MET A C 1
ATOM 1774 O O . MET A 1 227 ? 18.781 -20.656 -33.844 1 94.81 227 MET A O 1
ATOM 1778 N N . CYS A 1 228 ? 19.344 -18.688 -34.75 1 95.75 228 CYS A N 1
ATOM 1779 C CA . CYS A 1 228 ? 18.047 -18.125 -34.438 1 95.75 228 CYS A CA 1
ATOM 1780 C C . CYS A 1 228 ? 16.984 -18.547 -35.469 1 95.75 228 CYS A C 1
ATOM 1782 O O . CYS A 1 228 ? 17.203 -18.422 -36.656 1 95.75 228 CYS A O 1
ATOM 1784 N N . LEU A 1 229 ? 15.875 -19.047 -35.031 1 94.5 229 LEU A N 1
ATOM 1785 C CA . LEU A 1 229 ? 14.844 -19.688 -35.844 1 94.5 229 LEU A CA 1
ATOM 1786 C C . LEU A 1 229 ? 14.266 -18.703 -36.844 1 94.5 229 LEU A C 1
ATOM 1788 O O . LEU A 1 229 ? 14.07 -19.062 -38 1 94.5 229 LEU A O 1
ATOM 1792 N N . GLU A 1 230 ? 13.961 -17.484 -36.406 1 91.25 230 GLU A N 1
ATOM 1793 C CA . GLU A 1 230 ? 13.273 -16.531 -37.281 1 91.25 230 GLU A CA 1
ATOM 1794 C C . GLU A 1 230 ? 14.258 -15.648 -38.031 1 91.25 230 GLU A C 1
ATOM 1796 O O . GLU A 1 230 ? 13.867 -14.672 -38.688 1 91.25 230 GLU A O 1
ATOM 1801 N N . GLY A 1 231 ? 15.508 -15.836 -37.844 1 90.5 231 GLY A N 1
ATOM 1802 C CA . GLY A 1 231 ? 16.5 -15.062 -38.562 1 90.5 231 GLY A CA 1
ATOM 1803 C C . GLY A 1 231 ? 17.469 -14.344 -37.656 1 90.5 231 GLY A C 1
ATOM 1804 O O . GLY A 1 231 ? 17.266 -14.297 -36.438 1 90.5 231 GLY A O 1
ATOM 1805 N N . ASP A 1 232 ? 18.422 -13.719 -38.312 1 92.81 232 ASP A N 1
ATOM 1806 C CA . ASP A 1 232 ? 19.516 -13.133 -37.531 1 92.81 232 ASP A CA 1
ATOM 1807 C C . ASP A 1 232 ? 19.156 -11.742 -37.031 1 92.81 232 ASP A C 1
ATOM 1809 O O . ASP A 1 232 ? 19.875 -11.164 -36.219 1 92.81 232 ASP A O 1
ATOM 1813 N N . SER A 1 233 ? 18 -11.281 -37.375 1 92.12 233 SER A N 1
ATOM 1814 C CA . SER A 1 233 ? 17.609 -9.953 -36.938 1 92.12 233 SER A CA 1
ATOM 1815 C C . SER A 1 233 ? 16.25 -9.984 -36.219 1 92.12 233 SER A C 1
ATOM 1817 O O . SER A 1 233 ? 15.469 -9.031 -36.344 1 92.12 233 SER A O 1
ATOM 1819 N N . THR A 1 234 ? 15.969 -11.047 -35.594 1 92.12 234 THR A N 1
ATOM 1820 C CA . THR A 1 234 ? 14.633 -11.164 -35 1 92.12 234 THR A CA 1
ATOM 1821 C C . THR A 1 234 ? 14.719 -11.438 -33.5 1 92.12 234 THR A C 1
ATOM 1823 O O . THR A 1 234 ? 13.75 -11.906 -32.906 1 92.12 234 THR A O 1
ATOM 1826 N N . ALA A 1 235 ? 15.875 -11.203 -32.938 1 96.75 235 ALA A N 1
ATOM 1827 C CA . ALA A 1 235 ? 16.016 -11.414 -31.5 1 96.75 235 ALA A CA 1
ATOM 1828 C C . ALA A 1 235 ? 15.32 -10.312 -30.719 1 96.75 235 ALA A C 1
ATOM 1830 O O . ALA A 1 235 ? 14.938 -9.281 -31.281 1 96.75 235 ALA A O 1
ATOM 1831 N N . PHE A 1 236 ? 14.938 -10.586 -29.562 1 97.56 236 PHE A N 1
ATOM 1832 C CA . PHE A 1 236 ? 14.297 -9.641 -28.656 1 97.56 236 PHE A CA 1
ATOM 1833 C C . PHE A 1 236 ? 15.273 -9.195 -27.562 1 97.56 236 PHE A C 1
ATOM 1835 O O . PHE A 1 236 ? 15.75 -10.016 -26.781 1 97.56 236 PHE A O 1
ATOM 1842 N N . ALA A 1 237 ? 15.57 -7.934 -27.562 1 98.19 237 ALA A N 1
ATOM 1843 C CA . ALA A 1 237 ? 16.547 -7.402 -26.609 1 98.19 237 ALA A CA 1
ATOM 1844 C C . ALA A 1 237 ? 15.859 -6.523 -25.562 1 98.19 237 ALA A C 1
ATOM 1846 O O . ALA A 1 237 ? 14.945 -5.762 -25.891 1 98.19 237 ALA A O 1
ATOM 1847 N N . MET A 1 238 ? 16.234 -6.715 -24.375 1 98.06 238 MET A N 1
ATOM 1848 C CA . MET A 1 238 ? 15.766 -5.934 -23.25 1 98.06 238 MET A CA 1
ATOM 1849 C C . MET A 1 238 ? 16.922 -5.254 -22.531 1 98.06 238 MET A C 1
ATOM 1851 O O . MET A 1 238 ? 17.938 -5.891 -22.234 1 98.06 238 MET A O 1
ATOM 1855 N N . ASP A 1 239 ? 16.766 -3.98 -22.281 1 97.94 239 ASP A N 1
ATOM 1856 C CA . ASP A 1 239 ? 17.844 -3.172 -21.719 1 97.94 239 ASP A CA 1
ATOM 1857 C C . ASP A 1 239 ? 17.312 -2.16 -20.719 1 97.94 239 ASP A C 1
ATOM 1859 O O . ASP A 1 239 ? 16.328 -1.471 -20.984 1 97.94 239 ASP A O 1
ATOM 1863 N N . THR A 1 240 ? 17.953 -2.109 -19.578 1 97.5 240 THR A N 1
ATOM 1864 C CA . THR A 1 240 ? 17.484 -1.192 -18.531 1 97.5 240 THR A CA 1
ATOM 1865 C C . THR A 1 240 ? 18.062 0.205 -18.75 1 97.5 240 THR A C 1
ATOM 1867 O O . THR A 1 240 ? 17.562 1.179 -18.172 1 97.5 240 THR A O 1
ATOM 1870 N N . GLY A 1 241 ? 19.062 0.365 -19.656 1 96.38 241 GLY A N 1
ATOM 1871 C CA . GLY A 1 241 ? 19.859 1.581 -19.594 1 96.38 241 GLY A CA 1
ATOM 1872 C C . GLY A 1 241 ? 20.656 1.71 -18.312 1 96.38 241 GLY A C 1
ATOM 1873 O O . GLY A 1 241 ? 20.703 0.78 -17.5 1 96.38 241 GLY A O 1
ATOM 1874 N N . LEU A 1 242 ? 21.281 2.773 -18.125 1 96.56 242 LEU A N 1
ATOM 1875 C CA . LEU A 1 242 ? 22.078 2.949 -16.922 1 96.56 242 LEU A CA 1
ATOM 1876 C C . LEU A 1 242 ? 21.172 3.26 -15.727 1 96.56 242 LEU A C 1
ATOM 1878 O O . LEU A 1 242 ? 20.5 4.293 -15.703 1 96.56 242 LEU A O 1
ATOM 1882 N N . LEU A 1 243 ? 21.188 2.348 -14.789 1 97.12 243 LEU A N 1
ATOM 1883 C CA . LEU A 1 243 ? 20.469 2.521 -13.531 1 97.12 243 LEU A CA 1
ATOM 1884 C C . LEU A 1 243 ? 21.375 3.098 -12.461 1 97.12 243 LEU A C 1
ATOM 1886 O O . LEU A 1 243 ? 22.578 2.807 -12.43 1 97.12 243 LEU A O 1
ATOM 1890 N N . ASP A 1 244 ? 20.781 3.869 -11.68 1 96.81 244 ASP A N 1
ATOM 1891 C CA . ASP A 1 244 ? 21.5 4.504 -10.578 1 96.81 244 ASP A CA 1
ATOM 1892 C C . ASP A 1 244 ? 21.203 3.814 -9.25 1 96.81 244 ASP A C 1
ATOM 1894 O O . ASP A 1 244 ? 20.031 3.588 -8.914 1 96.81 244 ASP A O 1
ATOM 1898 N N . SER A 1 245 ? 22.281 3.523 -8.484 1 96.56 245 SER A N 1
ATOM 1899 C CA . SER A 1 245 ? 22.094 2.832 -7.211 1 96.56 245 SER A CA 1
ATOM 1900 C C . SER A 1 245 ? 21.25 3.664 -6.246 1 96.56 245 SER A C 1
ATOM 1902 O O . SER A 1 245 ? 20.484 3.115 -5.457 1 96.56 245 SER A O 1
ATOM 1904 N N . ARG A 1 246 ? 21.359 4.945 -6.262 1 95.31 246 ARG A N 1
ATOM 1905 C CA . ARG A 1 246 ? 20.625 5.812 -5.348 1 95.31 246 ARG A CA 1
ATOM 1906 C C . ARG A 1 246 ? 19.188 5.988 -5.805 1 95.31 246 ARG A C 1
ATOM 1908 O O . ARG A 1 246 ? 18.25 5.801 -5.02 1 95.31 246 ARG A O 1
ATOM 1915 N N . GLU A 1 247 ? 18.984 6.344 -7.02 1 93.94 247 GLU A N 1
ATOM 1916 C CA . GLU A 1 247 ? 17.656 6.711 -7.527 1 93.94 247 GLU A CA 1
ATOM 1917 C C . GLU A 1 247 ? 16.797 5.477 -7.746 1 93.94 247 GLU A C 1
ATOM 1919 O O . GLU A 1 247 ? 15.586 5.504 -7.488 1 93.94 247 GLU A O 1
ATOM 1924 N N . HIS A 1 248 ? 17.438 4.422 -8.195 1 95.81 248 HIS A N 1
ATOM 1925 C CA . HIS A 1 248 ? 16.641 3.285 -8.625 1 95.81 248 HIS A CA 1
ATOM 1926 C C . HIS A 1 248 ? 16.578 2.203 -7.555 1 95.81 248 HIS A C 1
ATOM 1928 O O . HIS A 1 248 ? 15.562 1.524 -7.398 1 95.81 248 HIS A O 1
ATOM 1934 N N . LEU A 1 249 ? 17.641 2.021 -6.789 1 96.06 249 LEU A N 1
ATOM 1935 C CA . LEU A 1 249 ? 17.641 0.979 -5.77 1 96.06 249 LEU A CA 1
ATOM 1936 C C . LEU A 1 249 ? 17.484 1.581 -4.375 1 96.06 249 LEU A C 1
ATOM 1938 O O . LEU A 1 249 ? 17.266 0.854 -3.404 1 96.06 249 LEU A O 1
ATOM 1942 N N . GLY A 1 250 ? 17.625 2.879 -4.25 1 95.19 250 GLY A N 1
ATOM 1943 C CA . GLY A 1 250 ? 17.375 3.551 -2.984 1 95.19 250 GLY A CA 1
ATOM 1944 C C . GLY A 1 250 ? 18.594 3.572 -2.072 1 95.19 250 GLY A C 1
ATOM 1945 O O . GLY A 1 250 ? 18.469 3.838 -0.874 1 95.19 250 GLY A O 1
ATOM 1946 N N . ILE A 1 251 ? 19.766 3.221 -2.596 1 96.19 251 ILE A N 1
ATOM 1947 C CA . ILE A 1 251 ? 20.984 3.32 -1.789 1 96.19 251 ILE A CA 1
ATOM 1948 C C . ILE A 1 251 ? 21.422 4.781 -1.686 1 96.19 251 ILE A C 1
ATOM 1950 O O . ILE A 1 251 ? 22.094 5.297 -2.578 1 96.19 251 ILE A O 1
ATOM 1954 N N . ASN A 1 252 ? 21.141 5.363 -0.616 1 95.38 252 ASN A N 1
ATOM 1955 C CA . ASN A 1 252 ? 21.281 6.801 -0.397 1 95.38 252 ASN A CA 1
ATOM 1956 C C . ASN A 1 252 ? 22.734 7.184 -0.152 1 95.38 252 ASN A C 1
ATOM 1958 O O . ASN A 1 252 ? 23.156 7.336 0.997 1 95.38 252 ASN A O 1
ATOM 1962 N N . ALA A 1 253 ? 23.438 7.402 -1.226 1 95.56 253 ALA A N 1
ATOM 1963 C CA . ALA A 1 253 ? 24.844 7.801 -1.186 1 95.56 253 ALA A CA 1
ATOM 1964 C C . ALA A 1 253 ? 25.047 9.141 -1.88 1 95.56 253 ALA A C 1
ATOM 1966 O O . ALA A 1 253 ? 24.234 9.555 -2.709 1 95.56 253 ALA A O 1
ATOM 1967 N N . PRO A 1 254 ? 26.172 9.789 -1.485 1 95.06 254 PRO A N 1
ATOM 1968 C CA . PRO A 1 254 ? 26.469 11.055 -2.152 1 95.06 254 PRO A CA 1
ATOM 1969 C C . PRO A 1 254 ? 26.719 10.891 -3.648 1 95.06 254 PRO A C 1
ATOM 1971 O O . PRO A 1 254 ? 26.906 9.773 -4.125 1 95.06 254 PRO A O 1
ATOM 1974 N N . ASP A 1 255 ? 26.75 11.969 -4.387 1 94.19 255 ASP A N 1
ATOM 1975 C CA . ASP A 1 255 ? 26.812 11.969 -5.844 1 94.19 255 ASP A CA 1
ATOM 1976 C C . ASP A 1 255 ? 28.047 11.242 -6.355 1 94.19 255 ASP A C 1
ATOM 1978 O O . ASP A 1 255 ? 27.984 10.477 -7.312 1 94.19 255 ASP A O 1
ATOM 1982 N N . ASP A 1 256 ? 29.109 11.414 -5.652 1 94.31 256 ASP A N 1
ATOM 1983 C CA . ASP A 1 256 ? 30.375 10.867 -6.129 1 94.31 256 ASP A CA 1
ATOM 1984 C C . ASP A 1 256 ? 30.547 9.414 -5.676 1 94.31 256 ASP A C 1
ATOM 1986 O O . ASP A 1 256 ? 31.453 8.719 -6.141 1 94.31 256 ASP A O 1
ATOM 1990 N N . GLU A 1 257 ? 29.688 9.023 -4.871 1 95.81 257 GLU A N 1
ATOM 1991 C CA . GLU A 1 257 ? 29.844 7.684 -4.305 1 95.81 257 GLU A CA 1
ATOM 1992 C C . GLU A 1 257 ? 28.797 6.723 -4.867 1 95.81 257 GLU A C 1
ATOM 1994 O O . GLU A 1 257 ? 28.688 5.586 -4.406 1 95.81 257 GLU A O 1
ATOM 1999 N N . ARG A 1 258 ? 28.141 7.164 -5.863 1 96.25 258 ARG A N 1
ATOM 2000 C CA . ARG A 1 258 ? 27.125 6.332 -6.484 1 96.25 258 ARG A CA 1
ATOM 2001 C C . ARG A 1 258 ? 27.734 5.344 -7.469 1 96.25 258 ARG A C 1
ATOM 2003 O O . ARG A 1 258 ? 28.875 5.539 -7.922 1 96.25 258 ARG A O 1
ATOM 2010 N N . VAL A 1 259 ? 27.031 4.266 -7.66 1 96.75 259 VAL A N 1
ATOM 2011 C CA . VAL A 1 259 ? 27.391 3.271 -8.672 1 96.75 259 VAL A CA 1
ATOM 2012 C C . VAL A 1 259 ? 26.266 3.135 -9.688 1 96.75 259 VAL A C 1
ATOM 2014 O O . VAL A 1 259 ? 25.094 3.061 -9.32 1 96.75 259 VAL A O 1
ATOM 2017 N N . LEU A 1 260 ? 26.688 3.232 -10.914 1 97 260 LEU A N 1
ATOM 2018 C CA . LEU A 1 260 ? 25.719 3 -11.984 1 97 260 LEU A CA 1
ATOM 2019 C C . LEU A 1 260 ? 25.875 1.598 -12.562 1 97 260 LEU A C 1
ATOM 2021 O O . LEU A 1 260 ? 26.969 1.037 -12.555 1 97 260 LEU A O 1
ATOM 2025 N N . PHE A 1 261 ? 24.781 1.022 -12.93 1 96.44 261 PHE A N 1
ATOM 2026 C CA . PHE A 1 261 ? 24.859 -0.31 -13.516 1 96.44 261 PHE A CA 1
ATOM 2027 C C . PHE A 1 261 ? 23.766 -0.502 -14.57 1 96.44 261 PHE A C 1
ATOM 2029 O O . PHE A 1 261 ? 22.797 0.255 -14.617 1 96.44 261 PHE A O 1
ATOM 2036 N N . ARG A 1 262 ? 24.016 -1.407 -15.414 1 96.75 262 ARG A N 1
ATOM 2037 C CA . ARG A 1 262 ? 23.156 -1.704 -16.547 1 96.75 262 ARG A CA 1
ATOM 2038 C C . ARG A 1 262 ? 23.016 -3.209 -16.75 1 96.75 262 ARG A C 1
ATOM 2040 O O . ARG A 1 262 ? 24 -3.951 -16.625 1 96.75 262 ARG A O 1
ATOM 2047 N N . LYS A 1 263 ? 21.766 -3.623 -16.891 1 96.88 263 LYS A N 1
ATOM 2048 C CA . LYS A 1 263 ? 21.484 -5.012 -17.234 1 96.88 263 LYS A CA 1
ATOM 2049 C C . LYS A 1 263 ? 20.859 -5.102 -18.625 1 96.88 263 LYS A C 1
ATOM 2051 O O . LYS A 1 263 ? 19.953 -4.328 -18.969 1 96.88 263 LYS A O 1
ATOM 2056 N N . SER A 1 264 ? 21.391 -5.977 -19.391 1 97.5 264 SER A N 1
ATOM 2057 C CA . SER A 1 264 ? 20.875 -6.223 -20.719 1 97.5 264 SER A CA 1
ATOM 2058 C C . SER A 1 264 ? 20.703 -7.719 -20.984 1 97.5 264 SER A C 1
ATOM 2060 O O . SER A 1 264 ? 21.5 -8.531 -20.516 1 97.5 264 SER A O 1
ATOM 2062 N N . ALA A 1 265 ? 19.578 -8.078 -21.594 1 97.88 265 ALA A N 1
ATOM 2063 C CA . ALA A 1 265 ? 19.328 -9.469 -21.984 1 97.88 265 ALA A CA 1
ATOM 2064 C C . ALA A 1 265 ? 18.797 -9.547 -23.406 1 97.88 265 ALA A C 1
ATOM 2066 O O . ALA A 1 265 ? 18.062 -8.672 -23.859 1 97.88 265 ALA A O 1
ATOM 2067 N N . SER A 1 266 ? 19.281 -10.453 -24.156 1 97.69 266 SER A N 1
ATOM 2068 C CA . SER A 1 266 ? 18.812 -10.742 -25.5 1 97.69 266 SER A CA 1
ATOM 2069 C C . SER A 1 266 ? 18.406 -12.203 -25.641 1 97.69 266 SER A C 1
ATOM 2071 O O . SER A 1 266 ? 19.156 -13.102 -25.25 1 97.69 266 SER A O 1
ATOM 2073 N N . CYS A 1 267 ? 17.219 -12.422 -26.125 1 97.75 267 CYS A N 1
ATOM 2074 C CA . CYS A 1 267 ? 16.688 -13.773 -26.266 1 97.75 267 CYS A CA 1
ATOM 2075 C C . CYS A 1 267 ? 16.188 -14.031 -27.672 1 97.75 267 CYS A C 1
ATOM 2077 O O . CYS A 1 267 ? 15.875 -13.086 -28.406 1 97.75 267 CYS A O 1
ATOM 2079 N N . ALA A 1 268 ? 16.172 -15.266 -28.109 1 97.56 268 ALA A N 1
ATOM 2080 C CA . ALA A 1 268 ? 15.664 -15.641 -29.422 1 97.56 268 ALA A CA 1
ATOM 2081 C C . ALA A 1 268 ? 15.273 -17.125 -29.453 1 97.56 268 ALA A C 1
ATOM 2083 O O . ALA A 1 268 ? 15.914 -17.953 -28.812 1 97.56 268 ALA A O 1
ATOM 2084 N N . PRO A 1 269 ? 14.102 -17.422 -30.172 1 97.44 269 PRO A N 1
ATOM 2085 C CA . PRO A 1 269 ? 13.852 -18.828 -30.469 1 97.44 269 PRO A CA 1
ATOM 2086 C C . PRO A 1 269 ? 14.977 -19.484 -31.266 1 97.44 269 PRO A C 1
ATOM 2088 O O . PRO A 1 269 ? 15.547 -18.844 -32.156 1 97.44 269 PRO A O 1
ATOM 2091 N N . LEU A 1 270 ? 15.312 -20.688 -31 1 97.31 270 LEU A N 1
ATOM 2092 C CA . LEU A 1 270 ? 16.438 -21.375 -31.641 1 97.31 270 LEU A CA 1
ATOM 2093 C C . LEU A 1 270 ? 15.938 -22.406 -32.625 1 97.31 270 LEU A C 1
ATOM 2095 O O . LEU A 1 270 ? 14.844 -22.953 -32.5 1 97.31 270 LEU A O 1
ATOM 2099 N N . THR A 1 271 ? 16.75 -22.625 -33.562 1 95.06 271 THR A N 1
ATOM 2100 C CA . THR A 1 271 ? 16.438 -23.625 -34.562 1 95.06 271 THR A CA 1
ATOM 2101 C C . THR A 1 271 ? 16.609 -25.031 -34 1 95.06 271 THR A C 1
ATOM 2103 O O . THR A 1 271 ? 17.438 -25.25 -33.094 1 95.06 271 THR A O 1
ATOM 2106 N N . ARG A 1 272 ? 15.812 -25.938 -34.438 1 92.69 272 ARG A N 1
ATOM 2107 C CA . ARG A 1 272 ? 15.867 -27.328 -34.031 1 92.69 272 ARG A CA 1
ATOM 2108 C C . ARG A 1 272 ? 16.578 -28.203 -35.062 1 92.69 272 ARG A C 1
ATOM 2110 O O . ARG A 1 272 ? 17.016 -29.312 -34.75 1 92.69 272 ARG A O 1
ATOM 2117 N N . ALA A 1 273 ? 16.656 -27.641 -36.219 1 89.94 273 ALA A N 1
ATOM 2118 C CA . ALA A 1 273 ? 17.219 -28.406 -37.344 1 89.94 273 ALA A CA 1
ATOM 2119 C C . ALA A 1 273 ? 18.672 -28.797 -37.062 1 89.94 273 ALA A C 1
ATOM 2121 O O . ALA A 1 273 ? 19.516 -27.938 -36.781 1 89.94 273 ALA A O 1
ATOM 2122 N N . GLY A 1 274 ? 18.922 -30.062 -37 1 89.94 274 GLY A N 1
ATOM 2123 C CA . GLY A 1 274 ? 20.281 -30.547 -36.812 1 89.94 274 GLY A CA 1
ATOM 2124 C C . GLY A 1 274 ? 20.625 -30.797 -35.344 1 89.94 274 GLY A C 1
ATOM 2125 O O . GLY A 1 274 ? 21.703 -31.281 -35.031 1 89.94 274 GLY A O 1
ATOM 2126 N N . TYR A 1 275 ? 19.703 -30.5 -34.531 1 93.88 275 TYR A N 1
ATOM 2127 C CA . TYR A 1 275 ? 20.031 -30.578 -33.094 1 93.88 275 TYR A CA 1
ATOM 2128 C C . TYR A 1 275 ? 19.078 -31.516 -32.375 1 93.88 275 TYR A C 1
ATOM 2130 O O . TYR A 1 275 ? 18.984 -31.469 -31.141 1 93.88 275 TYR A O 1
ATOM 2138 N N . ILE A 1 276 ? 18.312 -32.25 -33.125 1 92.44 276 ILE A N 1
ATOM 2139 C CA . ILE A 1 276 ? 17.344 -33.156 -32.5 1 92.44 276 ILE A CA 1
ATOM 2140 C C . ILE A 1 276 ? 17.562 -34.562 -33.031 1 92.44 276 ILE A C 1
ATOM 2142 O O . ILE A 1 276 ? 17.828 -34.781 -34.219 1 92.44 276 ILE A O 1
ATOM 2146 N N . THR A 1 277 ? 17.594 -35.5 -32.125 1 89.81 277 THR A N 1
ATOM 2147 C CA . THR A 1 277 ? 17.562 -36.938 -32.469 1 89.81 277 THR A CA 1
ATOM 2148 C C . THR A 1 277 ? 16.344 -37.625 -31.844 1 89.81 277 THR A C 1
ATOM 2150 O O . THR A 1 277 ? 16.062 -37.406 -30.672 1 89.81 277 THR A O 1
ATOM 2153 N N . VAL A 1 278 ? 15.625 -38.281 -32.688 1 85.69 278 VAL A N 1
ATOM 2154 C CA . VAL A 1 278 ? 14.461 -39 -32.219 1 85.69 278 VAL A CA 1
ATOM 2155 C C . VAL A 1 278 ? 14.734 -40.5 -32.312 1 85.69 278 VAL A C 1
ATOM 2157 O O . VAL A 1 278 ? 15.203 -41 -33.344 1 85.69 278 VAL A O 1
ATOM 2160 N N . HIS A 1 279 ? 14.711 -41.125 -31.172 1 78 279 HIS A N 1
ATOM 2161 C CA . HIS A 1 279 ? 14.906 -42.562 -31.188 1 78 279 HIS A CA 1
ATOM 2162 C C . HIS A 1 279 ? 13.859 -43.281 -30.328 1 78 279 HIS A C 1
ATOM 2164 O O . HIS A 1 279 ? 13.18 -42.625 -29.516 1 78 279 HIS A O 1
ATOM 2170 N N . ASN A 1 280 ? 13.562 -44.531 -30.578 1 71.5 280 ASN A N 1
ATOM 2171 C CA . ASN A 1 280 ? 12.656 -45.344 -29.781 1 71.5 280 ASN A CA 1
ATOM 2172 C C . ASN A 1 280 ? 13.375 -45.969 -28.609 1 71.5 280 ASN A C 1
ATOM 2174 O O . ASN A 1 280 ? 14.422 -46.594 -28.766 1 71.5 280 ASN A O 1
ATOM 2178 N N . ASP A 1 281 ? 13.023 -45.469 -27.344 1 61.78 281 ASP A N 1
ATOM 2179 C CA . ASP A 1 281 ? 13.633 -46.062 -26.156 1 61.78 281 ASP A CA 1
ATOM 2180 C C . ASP A 1 281 ? 13.148 -47.469 -25.922 1 61.78 281 ASP A C 1
ATOM 2182 O O . ASP A 1 281 ? 11.945 -47.719 -25.828 1 61.78 281 ASP A O 1
ATOM 2186 N N . THR A 1 282 ? 13.883 -48.469 -26.312 1 56.53 282 THR A N 1
ATOM 2187 C CA . THR A 1 282 ? 13.547 -49.875 -26.156 1 56.53 282 THR A CA 1
ATOM 2188 C C . THR A 1 282 ? 13.742 -50.312 -24.703 1 56.53 282 THR A C 1
ATOM 2190 O O . THR A 1 282 ? 13.383 -51.438 -24.344 1 56.53 282 THR A O 1
ATOM 2193 N N . ASN A 1 283 ? 14.398 -49.562 -23.859 1 50.12 283 ASN A N 1
ATOM 2194 C CA . ASN A 1 283 ? 14.695 -50.094 -22.531 1 50.12 283 ASN A CA 1
ATOM 2195 C C . ASN A 1 283 ? 13.617 -49.719 -21.516 1 50.12 283 ASN A C 1
ATOM 2197 O O . ASN A 1 283 ? 13.508 -48.562 -21.125 1 50.12 283 ASN A O 1
ATOM 2201 N N . PRO A 1 284 ? 12.688 -50.656 -21.328 1 49.22 284 PRO A N 1
ATOM 2202 C CA . PRO A 1 284 ? 11.594 -50.406 -20.391 1 49.22 284 PRO A CA 1
ATOM 2203 C C . PRO A 1 284 ? 12.086 -50.156 -18.953 1 49.22 284 PRO A C 1
ATOM 2205 O O . PRO A 1 284 ? 13.125 -50.688 -18.562 1 49.22 284 PRO A O 1
ATOM 2208 N N . LEU A 1 285 ? 11.773 -49.031 -18.422 1 49.16 285 LEU A N 1
ATOM 2209 C CA . LEU A 1 285 ? 12.008 -48.938 -17 1 49.16 285 LEU A CA 1
ATOM 2210 C C . LEU A 1 285 ? 11.484 -50.156 -16.25 1 49.16 285 LEU A C 1
ATOM 2212 O O . LEU A 1 285 ? 10.484 -50.75 -16.656 1 49.16 285 LEU A O 1
ATOM 2216 N N . PRO A 1 286 ? 12.375 -50.812 -15.516 1 42.97 286 PRO A N 1
ATOM 2217 C CA . PRO A 1 286 ? 11.945 -52.062 -14.898 1 42.97 286 PRO A CA 1
ATOM 2218 C C . PRO A 1 286 ? 10.484 -52.062 -14.477 1 42.97 286 PRO A C 1
ATOM 2220 O O . PRO A 1 286 ? 9.766 -53.031 -14.664 1 42.97 286 PRO A O 1
ATOM 2223 N N . ASN A 1 287 ? 10.219 -51.188 -13.516 1 40.62 287 ASN A N 1
ATOM 2224 C CA . ASN A 1 287 ? 8.852 -51.25 -13.008 1 40.62 287 ASN A CA 1
ATOM 2225 C C . ASN A 1 287 ? 7.859 -50.625 -13.992 1 40.62 287 ASN A C 1
ATOM 2227 O O . ASN A 1 287 ? 6.668 -50.531 -13.703 1 40.62 287 ASN A O 1
ATOM 2231 N N . PHE A 1 288 ? 8.523 -50.031 -14.844 1 46.97 288 PHE A N 1
ATOM 2232 C CA . PHE A 1 288 ? 7.684 -49.594 -15.945 1 46.97 288 PHE A CA 1
ATOM 2233 C C . PHE A 1 288 ? 8.109 -50.219 -17.25 1 46.97 288 PHE A C 1
ATOM 2235 O O . PHE A 1 288 ? 8.945 -49.688 -17.984 1 46.97 288 PHE A O 1
ATOM 2242 N N . PRO A 1 289 ? 7.891 -51.469 -17.297 1 44.56 289 PRO A N 1
ATOM 2243 C CA . PRO A 1 289 ? 8.383 -52.281 -18.422 1 44.56 289 PRO A CA 1
ATOM 2244 C C . PRO A 1 289 ? 8.008 -51.656 -19.781 1 44.56 289 PRO A C 1
ATOM 2246 O O . PRO A 1 289 ? 7.82 -52.406 -20.75 1 44.56 289 PRO A O 1
ATOM 2249 N N . TYR A 1 290 ? 7.758 -50.406 -19.656 1 47.75 290 TYR A N 1
ATOM 2250 C CA . TYR A 1 290 ? 7.188 -49.906 -20.906 1 47.75 290 TYR A CA 1
ATOM 2251 C C . TYR A 1 290 ? 8.281 -49.625 -21.938 1 47.75 290 TYR A C 1
ATOM 2253 O O . TYR A 1 290 ? 9.281 -48.969 -21.641 1 47.75 290 TYR A O 1
ATOM 2261 N N . SER A 1 291 ? 8.469 -50.562 -22.906 1 53.53 291 SER A N 1
ATOM 2262 C CA . SER A 1 291 ? 9.406 -50.469 -24.016 1 53.53 291 SER A CA 1
ATOM 2263 C C . SER A 1 291 ? 8.789 -49.719 -25.203 1 53.53 291 SER A C 1
ATOM 2265 O O . SER A 1 291 ? 7.578 -49.5 -25.234 1 53.53 291 SER A O 1
ATOM 2267 N N . ASP A 1 292 ? 9.492 -48.875 -26.031 1 56.28 292 ASP A N 1
ATOM 2268 C CA . ASP A 1 292 ? 9.32 -48.375 -27.391 1 56.28 292 ASP A CA 1
ATOM 2269 C C . ASP A 1 292 ? 8.68 -46.969 -27.375 1 56.28 292 ASP A C 1
ATOM 2271 O O . ASP A 1 292 ? 7.742 -46.719 -28.125 1 56.28 292 ASP A O 1
ATOM 2275 N N . TYR A 1 293 ? 9.227 -46.125 -26.406 1 64.44 293 TYR A N 1
ATOM 2276 C CA . TYR A 1 293 ? 8.734 -44.75 -26.484 1 64.44 293 TYR A CA 1
ATOM 2277 C C . TYR A 1 293 ? 9.672 -43.875 -27.312 1 64.44 293 TYR A C 1
ATOM 2279 O O . TYR A 1 293 ? 10.883 -44.125 -27.359 1 64.44 293 TYR A O 1
ATOM 2287 N N . LEU A 1 294 ? 8.82 -43.062 -28.109 1 72.94 294 LEU A N 1
ATOM 2288 C CA . LEU A 1 294 ? 9.594 -42.062 -28.844 1 72.94 294 LEU A CA 1
ATOM 2289 C C . LEU A 1 294 ? 10.219 -41.031 -27.906 1 72.94 294 LEU A C 1
ATOM 2291 O O . LEU A 1 294 ? 9.523 -40.469 -27.078 1 72.94 294 LEU A O 1
ATOM 2295 N N . VAL A 1 295 ? 11.484 -41.094 -27.891 1 79.94 295 VAL A N 1
ATOM 2296 C CA . VAL A 1 295 ? 12.227 -40.125 -27.078 1 79.94 295 VAL A CA 1
ATOM 2297 C C . VAL A 1 295 ? 13.008 -39.188 -27.984 1 79.94 295 VAL A C 1
ATOM 2299 O O . VAL A 1 295 ? 13.633 -39.594 -28.953 1 79.94 295 VAL A O 1
ATOM 2302 N N . ALA A 1 296 ? 12.773 -37.938 -27.75 1 87.06 296 ALA A N 1
ATOM 2303 C CA . ALA A 1 296 ? 13.516 -36.906 -28.484 1 87.06 296 ALA A CA 1
ATOM 2304 C C . ALA A 1 296 ? 14.633 -36.312 -27.609 1 87.06 296 ALA A C 1
ATOM 2306 O O . ALA A 1 296 ? 14.398 -35.906 -26.484 1 87.06 296 ALA A O 1
ATOM 2307 N N . ALA A 1 297 ? 15.859 -36.406 -28.141 1 89.56 297 ALA A N 1
ATOM 2308 C CA . ALA A 1 297 ? 17.016 -35.812 -27.469 1 89.56 297 ALA A CA 1
ATOM 2309 C C . ALA A 1 297 ? 17.469 -34.562 -28.172 1 89.56 297 ALA A C 1
ATOM 2311 O O . ALA A 1 297 ? 17.594 -34.531 -29.391 1 89.56 297 ALA A O 1
ATOM 2312 N N . TYR A 1 298 ? 17.672 -33.562 -27.453 1 93.94 298 TYR A N 1
ATOM 2313 C CA . TYR A 1 298 ? 18.109 -32.281 -27.984 1 93.94 298 TYR A CA 1
ATOM 2314 C C . TYR A 1 298 ? 19.578 -32 -27.656 1 93.94 298 TYR A C 1
ATOM 2316 O O . TYR A 1 298 ? 19.984 -32.125 -26.5 1 93.94 298 TYR A O 1
ATOM 2324 N N . HIS A 1 299 ? 20.328 -31.609 -28.672 1 93.69 299 HIS A N 1
ATOM 2325 C CA . HIS A 1 299 ? 21.781 -31.547 -28.547 1 93.69 299 HIS A CA 1
ATOM 2326 C C . HIS A 1 299 ? 22.281 -30.125 -28.672 1 93.69 299 HIS A C 1
ATOM 2328 O O . HIS A 1 299 ? 22.953 -29.766 -29.656 1 93.69 299 HIS A O 1
ATOM 2334 N N . TYR A 1 300 ? 22.109 -29.375 -27.703 1 95.19 300 TYR A N 1
ATOM 2335 C CA . TYR A 1 300 ? 22.609 -28 -27.688 1 95.19 300 TYR A CA 1
ATOM 2336 C C . TYR A 1 300 ? 23.812 -27.859 -26.766 1 95.19 300 TYR A C 1
ATOM 2338 O O . TYR A 1 300 ? 24.203 -26.75 -26.391 1 95.19 300 TYR A O 1
ATOM 2346 N N . GLY A 1 301 ? 24.344 -28.938 -26.344 1 92.94 301 GLY A N 1
ATOM 2347 C CA . GLY A 1 301 ? 25.5 -29.031 -25.453 1 92.94 301 GLY A CA 1
ATOM 2348 C C . GLY A 1 301 ? 25.359 -30.109 -24.406 1 92.94 301 GLY A C 1
ATOM 2349 O O . GLY A 1 301 ? 24.25 -30.453 -24 1 92.94 301 GLY A O 1
ATOM 2350 N N . PRO A 1 302 ? 26.453 -30.594 -23.953 1 88.25 302 PRO A N 1
ATOM 2351 C CA . PRO A 1 302 ? 26.391 -31.641 -22.938 1 88.25 302 PRO A CA 1
ATOM 2352 C C . PRO A 1 302 ? 26.031 -31.094 -21.562 1 88.25 302 PRO A C 1
ATOM 2354 O O . PRO A 1 302 ? 26.281 -29.922 -21.266 1 88.25 302 PRO A O 1
ATOM 2357 N N . THR A 1 303 ? 25.328 -31.906 -20.875 1 84.75 303 THR A N 1
ATOM 2358 C CA . THR A 1 303 ? 24.938 -31.547 -19.516 1 84.75 303 THR A CA 1
ATOM 2359 C C . THR A 1 303 ? 25.516 -32.531 -18.5 1 84.75 303 THR A C 1
ATOM 2361 O O . THR A 1 303 ? 25.797 -33.688 -18.844 1 84.75 303 THR A O 1
ATOM 2364 N N . PHE A 1 304 ? 25.844 -31.953 -17.438 1 71.19 304 PHE A N 1
ATOM 2365 C CA . PHE A 1 304 ? 26.344 -32.781 -16.328 1 71.19 304 PHE A CA 1
ATOM 2366 C C . PHE A 1 304 ? 25.281 -32.969 -15.266 1 71.19 304 PHE A C 1
ATOM 2368 O O . PHE A 1 304 ? 24.688 -31.969 -14.805 1 71.19 304 PHE A O 1
ATOM 2375 N N . ASP A 1 305 ? 24.938 -34.281 -15.227 1 59.72 305 ASP A N 1
ATOM 2376 C CA . ASP A 1 305 ? 24.062 -34.562 -14.086 1 59.72 305 ASP A CA 1
ATOM 2377 C C . ASP A 1 305 ? 24.812 -35.344 -13.008 1 59.72 305 ASP A C 1
ATOM 2379 O O . ASP A 1 305 ? 25.906 -35.875 -13.258 1 59.72 305 ASP A O 1
ATOM 2383 N N . GLY A 1 306 ? 24.938 -34.875 -11.719 1 54.62 306 GLY A N 1
ATOM 2384 C CA . GLY A 1 306 ? 25.578 -35.562 -10.594 1 54.62 306 GLY A CA 1
ATOM 2385 C C . GLY A 1 306 ? 26.109 -36.938 -10.953 1 54.62 306 GLY A C 1
ATOM 2386 O O . GLY A 1 306 ? 27.078 -37.406 -10.352 1 54.62 306 GLY A O 1
ATOM 2387 N N . ASN A 1 307 ? 25.547 -37.625 -12.133 1 51.91 307 ASN A N 1
ATOM 2388 C CA . ASN A 1 307 ? 25.906 -39 -12.469 1 51.91 307 ASN A CA 1
ATOM 2389 C C . ASN A 1 307 ? 26.797 -39.062 -13.711 1 51.91 307 ASN A C 1
ATOM 2391 O O . ASN A 1 307 ? 27.016 -40.125 -14.273 1 51.91 307 ASN A O 1
ATOM 2395 N N . GLY A 1 308 ? 27.125 -37.906 -14.125 1 62.31 308 GLY A N 1
ATOM 2396 C CA . GLY A 1 308 ? 28 -37.875 -15.289 1 62.31 308 GLY A CA 1
ATOM 2397 C C . GLY A 1 308 ? 27.562 -36.906 -16.344 1 62.31 308 GLY A C 1
ATOM 2398 O O . GLY A 1 308 ? 26.625 -36.125 -16.125 1 62.31 308 GLY A O 1
ATOM 2399 N N . ILE A 1 309 ? 28.281 -36.938 -17.422 1 72.81 309 ILE A N 1
ATOM 2400 C CA . ILE A 1 309 ? 28.031 -36.031 -18.547 1 72.81 309 ILE A CA 1
ATOM 2401 C C . ILE A 1 309 ? 27.109 -36.719 -19.562 1 72.81 309 ILE A C 1
ATOM 2403 O O . ILE A 1 309 ? 27.344 -37.875 -19.938 1 72.81 309 ILE A O 1
ATOM 2407 N N . HIS A 1 310 ? 26.078 -36.062 -19.844 1 79.12 310 HIS A N 1
ATOM 2408 C CA . HIS A 1 310 ? 25.172 -36.531 -20.906 1 79.12 310 HIS A CA 1
ATOM 2409 C C . HIS A 1 310 ? 25.438 -35.75 -22.203 1 79.12 310 HIS A C 1
ATOM 2411 O O . HIS A 1 310 ? 25.703 -34.562 -22.172 1 79.12 310 HIS A O 1
ATOM 2417 N N . ASN A 1 311 ? 25.406 -36.5 -23.234 1 81.62 311 ASN A N 1
ATOM 2418 C CA . ASN A 1 311 ? 25.719 -35.906 -24.516 1 81.62 311 ASN A CA 1
ATOM 2419 C C . ASN A 1 311 ? 24.516 -35.125 -25.094 1 81.62 311 ASN A C 1
ATOM 2421 O O . ASN A 1 311 ? 24.547 -34.688 -26.234 1 81.62 311 ASN A O 1
ATOM 2425 N N . TYR A 1 312 ? 23.469 -35.062 -24.359 1 88.25 312 TYR A N 1
ATOM 2426 C CA . TYR A 1 312 ? 22.312 -34.281 -24.75 1 88.25 312 TYR A CA 1
ATOM 2427 C C . TYR A 1 312 ? 22.016 -33.188 -23.703 1 88.25 312 TYR A C 1
ATOM 2429 O O . TYR A 1 312 ? 22.531 -33.281 -22.578 1 88.25 312 TYR A O 1
ATOM 2437 N N . THR A 1 313 ? 21.344 -32.219 -24.125 1 91.12 313 THR A N 1
ATOM 2438 C CA . THR A 1 313 ? 21.016 -31.125 -23.219 1 91.12 313 THR A CA 1
ATOM 2439 C C . THR A 1 313 ? 19.688 -31.406 -22.5 1 91.12 313 THR A C 1
ATOM 2441 O O . THR A 1 313 ? 19.562 -31.188 -21.297 1 91.12 313 THR A O 1
ATOM 2444 N N . TYR A 1 314 ? 18.766 -31.859 -23.297 1 89.69 314 TYR A N 1
ATOM 2445 C CA . TYR A 1 314 ? 17.422 -32.125 -22.812 1 89.69 314 TYR A CA 1
ATOM 2446 C C . TYR A 1 314 ? 16.812 -33.344 -23.484 1 89.69 314 TYR A C 1
ATOM 2448 O O . TYR A 1 314 ? 17.078 -33.594 -24.656 1 89.69 314 TYR A O 1
ATOM 2456 N N . TYR A 1 315 ? 16.109 -34.062 -22.672 1 85.62 315 TYR A N 1
ATOM 2457 C CA . TYR A 1 315 ? 15.43 -35.219 -23.188 1 85.62 315 TYR A CA 1
ATOM 2458 C C . TYR A 1 315 ? 13.93 -35.156 -22.938 1 85.62 315 TYR A C 1
ATOM 2460 O O . TYR A 1 315 ? 13.492 -34.75 -21.859 1 85.62 315 TYR A O 1
ATOM 2468 N N . TYR A 1 316 ? 13.141 -35.438 -24.062 1 85.69 316 TYR A N 1
ATOM 2469 C CA . TYR A 1 316 ? 11.688 -35.438 -23.922 1 85.69 316 TYR A CA 1
ATOM 2470 C C . TYR A 1 316 ? 11.109 -36.781 -24.312 1 85.69 316 TYR A C 1
ATOM 2472 O O . TYR A 1 316 ? 11.406 -37.281 -25.391 1 85.69 316 TYR A O 1
ATOM 2480 N N . ASP A 1 317 ? 10.297 -37.281 -23.375 1 78.12 317 ASP A N 1
ATOM 2481 C CA . ASP A 1 317 ? 9.586 -38.531 -23.641 1 78.12 317 ASP A CA 1
ATOM 2482 C C . ASP A 1 317 ? 8.172 -38.25 -24.141 1 78.12 317 ASP A C 1
ATOM 2484 O O . ASP A 1 317 ? 7.344 -37.688 -23.422 1 78.12 317 ASP A O 1
ATOM 2488 N N . ALA A 1 318 ? 7.848 -38.75 -25.312 1 75.25 318 ALA A N 1
ATOM 2489 C CA . ALA A 1 318 ? 6.562 -38.5 -25.953 1 75.25 318 ALA A CA 1
ATOM 2490 C C . ALA A 1 318 ? 5.41 -39.062 -25.141 1 75.25 318 ALA A C 1
ATOM 2492 O O . ALA A 1 318 ? 4.258 -38.688 -25.312 1 75.25 318 ALA A O 1
ATOM 2493 N N . VAL A 1 319 ? 5.734 -40 -24.281 1 72.31 319 VAL A N 1
ATOM 2494 C CA . VAL A 1 319 ? 4.691 -40.594 -23.453 1 72.31 319 VAL A CA 1
ATOM 2495 C C . VAL A 1 319 ? 4.098 -39.562 -22.516 1 72.31 319 VAL A C 1
ATOM 2497 O O . VAL A 1 319 ? 2.967 -39.719 -22.047 1 72.31 319 VAL A O 1
ATOM 2500 N N . THR A 1 320 ? 4.793 -38.469 -22.344 1 78.62 320 THR A N 1
ATOM 2501 C CA . THR A 1 320 ? 4.352 -37.406 -21.438 1 78.62 320 THR A CA 1
ATOM 2502 C C . THR A 1 320 ? 3.025 -36.812 -21.906 1 78.62 320 THR A C 1
ATOM 2504 O O . THR A 1 320 ? 2.236 -36.344 -21.109 1 78.62 320 THR A O 1
ATOM 2507 N N . VAL A 1 321 ? 2.717 -36.906 -23.094 1 73 321 VAL A N 1
ATOM 2508 C CA . VAL A 1 321 ? 1.485 -36.344 -23.641 1 73 321 VAL A CA 1
ATOM 2509 C C . VAL A 1 321 ? 0.279 -37.062 -23.062 1 73 321 VAL A C 1
ATOM 2511 O O . VAL A 1 321 ? -0.802 -36.5 -22.922 1 73 321 VAL A O 1
ATOM 2514 N N . ARG A 1 322 ? 0.511 -38.25 -22.594 1 69.12 322 ARG A N 1
ATOM 2515 C CA . ARG A 1 322 ? -0.573 -39.062 -22.031 1 69.12 322 ARG A CA 1
ATOM 2516 C C . ARG A 1 322 ? -0.866 -38.656 -20.594 1 69.12 322 ARG A C 1
ATOM 2518 O O . ARG A 1 322 ? -1.938 -38.969 -20.062 1 69.12 322 ARG A O 1
ATOM 2525 N N . ALA A 1 323 ? 0.108 -38.062 -20.094 1 72.44 323 ALA A N 1
ATOM 2526 C CA . ALA A 1 323 ? -0.011 -37.719 -18.672 1 72.44 323 ALA A CA 1
ATOM 2527 C C . ALA A 1 323 ? -1.019 -36.594 -18.453 1 72.44 323 ALA A C 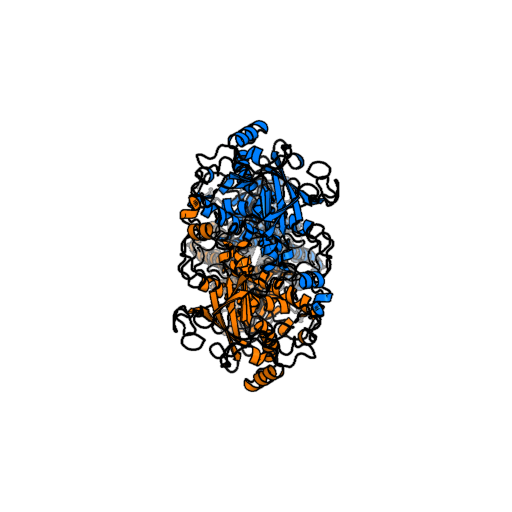1
ATOM 2529 O O . ALA A 1 323 ? -1.428 -36.312 -17.328 1 72.44 323 ALA A O 1
ATOM 2530 N N . GLN A 1 324 ? -1.606 -35.938 -19.453 1 76.44 324 GLN A N 1
ATOM 2531 C CA . GLN A 1 324 ? -2.57 -34.875 -19.344 1 76.44 324 GLN A CA 1
ATOM 2532 C C . GLN A 1 324 ? -2.041 -33.75 -18.438 1 76.44 324 GLN A C 1
ATOM 2534 O O . GLN A 1 324 ? -2.68 -33.375 -17.453 1 76.44 324 GLN A O 1
ATOM 2539 N N . ILE A 1 325 ? -0.893 -33.312 -18.891 1 80.12 325 ILE A N 1
ATOM 2540 C CA . ILE A 1 325 ? -0.264 -32.25 -18.141 1 80.12 325 ILE A CA 1
ATOM 2541 C C . ILE A 1 325 ? -0.166 -30.984 -19.016 1 80.12 325 ILE A C 1
ATOM 2543 O O . ILE A 1 325 ? -0.257 -31.078 -20.25 1 80.12 325 ILE A O 1
ATOM 2547 N N . GLY A 1 326 ? -0.062 -29.891 -18.328 1 84.81 326 GLY A N 1
ATOM 2548 C CA . GLY A 1 326 ? 0.052 -28.609 -19.031 1 84.81 326 GLY A CA 1
ATOM 2549 C C . GLY A 1 326 ? 1.471 -28.297 -19.453 1 84.81 326 GLY A C 1
ATOM 2550 O O . GLY A 1 326 ? 2.242 -29.203 -19.781 1 84.81 326 GLY A O 1
ATOM 2551 N N . TYR A 1 327 ? 1.803 -27.078 -19.484 1 89.56 327 TYR A N 1
ATOM 2552 C CA . TYR A 1 327 ? 3.111 -26.609 -19.938 1 89.56 327 TYR A CA 1
ATOM 2553 C C . TYR A 1 327 ? 4.211 -27.109 -19 1 89.56 327 TYR A C 1
ATOM 2555 O O . TYR A 1 327 ? 4.004 -27.219 -17.797 1 89.56 327 TYR A O 1
ATOM 2563 N N . LYS A 1 328 ? 5.285 -27.438 -19.594 1 88.06 328 LYS A N 1
ATOM 2564 C CA . LYS A 1 328 ? 6.508 -27.734 -18.859 1 88.06 328 LYS A CA 1
ATOM 2565 C C . LYS A 1 328 ? 7.68 -26.906 -19.375 1 88.06 328 LYS A C 1
ATOM 2567 O O . LYS A 1 328 ? 7.914 -26.844 -20.578 1 88.06 328 LYS A O 1
ATOM 2572 N N . LEU A 1 329 ? 8.32 -26.266 -18.469 1 91.5 329 LEU A N 1
ATOM 2573 C CA . LEU A 1 329 ? 9.469 -25.422 -18.812 1 91.5 329 LEU A CA 1
ATOM 2574 C C . LEU A 1 329 ? 10.719 -25.906 -18.078 1 91.5 329 LEU A C 1
ATOM 2576 O O . LEU A 1 329 ? 10.711 -26.078 -16.859 1 91.5 329 LEU A O 1
ATOM 2580 N N . GLN A 1 330 ? 11.734 -26.234 -18.891 1 89.12 330 GLN A N 1
ATOM 2581 C CA . GLN A 1 330 ? 13.031 -26.609 -18.344 1 89.12 330 GLN A CA 1
ATOM 2582 C C . GLN A 1 330 ? 14.125 -25.656 -18.812 1 89.12 330 GLN A C 1
ATOM 2584 O O . GLN A 1 330 ? 14.078 -25.141 -19.938 1 89.12 330 GLN A O 1
ATOM 2589 N N . SER A 1 331 ? 15.023 -25.406 -17.891 1 90.56 331 SER A N 1
ATOM 2590 C CA . SER A 1 331 ? 16.078 -24.469 -18.234 1 90.56 331 SER A CA 1
ATOM 2591 C C . SER A 1 331 ? 17.453 -24.984 -17.828 1 90.56 331 SER A C 1
ATOM 2593 O O . SER A 1 331 ? 17.562 -25.828 -16.922 1 90.56 331 SER A O 1
ATOM 2595 N N . GLU A 1 332 ? 18.438 -24.625 -18.609 1 88.75 332 GLU A N 1
ATOM 2596 C CA . GLU A 1 332 ? 19.844 -24.859 -18.312 1 88.75 332 GLU A CA 1
ATOM 2597 C C . GLU A 1 332 ? 20.672 -23.578 -18.422 1 88.75 332 GLU A C 1
ATOM 2599 O O . GLU A 1 332 ? 20.344 -22.688 -19.219 1 88.75 332 GLU A O 1
ATOM 2604 N N . SER A 1 333 ? 21.594 -23.484 -17.578 1 89.25 333 SER A N 1
ATOM 2605 C CA . SER A 1 333 ? 22.453 -22.312 -17.609 1 89.25 333 SER A CA 1
ATOM 2606 C C . SER A 1 333 ? 23.922 -22.688 -17.656 1 89.25 333 SER A C 1
ATOM 2608 O O . SER A 1 333 ? 24.328 -23.703 -17.094 1 89.25 333 SER A O 1
ATOM 2610 N N . ALA A 1 334 ? 24.625 -21.875 -18.391 1 83.25 334 ALA A N 1
ATOM 2611 C CA . ALA A 1 334 ? 26.062 -22.094 -18.5 1 83.25 334 ALA A CA 1
ATOM 2612 C C . ALA A 1 334 ? 26.812 -21.469 -17.328 1 83.25 334 ALA A C 1
ATOM 2614 O O . ALA A 1 334 ? 28.031 -21.547 -17.234 1 83.25 334 ALA A O 1
ATOM 2615 N N . ILE A 1 335 ? 26.094 -20.922 -16.469 1 66.62 335 ILE A N 1
ATOM 2616 C CA . ILE A 1 335 ? 26.734 -20.203 -15.367 1 66.62 335 ILE A CA 1
ATOM 2617 C C . ILE A 1 335 ? 27.469 -21.203 -14.461 1 66.62 335 ILE A C 1
ATOM 2619 O O . ILE A 1 335 ? 26.984 -22.312 -14.234 1 66.62 335 ILE A O 1
ATOM 2623 N N . LEU A 1 336 ? 28.844 -20.875 -14.359 1 53.72 336 LEU A N 1
ATOM 2624 C CA . LEU A 1 336 ? 29.703 -21.656 -13.484 1 53.72 336 LEU A CA 1
ATOM 2625 C C . LEU A 1 336 ? 29.266 -21.531 -12.023 1 53.72 336 LEU A C 1
ATOM 2627 O O . LEU A 1 336 ? 28.922 -20.438 -11.578 1 53.72 336 LEU A O 1
ATOM 2631 N N . PHE A 1 337 ? 28.625 -22.547 -11.539 1 49.66 337 PHE A N 1
ATOM 2632 C CA . PHE A 1 337 ? 28.453 -22.438 -10.094 1 49.66 337 PHE A CA 1
ATOM 2633 C C . PHE A 1 337 ? 29.797 -22.359 -9.391 1 49.66 337 PHE A C 1
ATOM 2635 O O . PHE A 1 337 ? 30.484 -23.375 -9.242 1 49.66 337 PHE A O 1
ATOM 2642 N N . SER A 1 338 ? 30.75 -21.641 -9.891 1 41.97 338 SER A N 1
ATOM 2643 C CA . SER A 1 338 ? 32.031 -21.688 -9.195 1 41.97 338 SER A CA 1
ATOM 2644 C C . SER A 1 338 ? 31.828 -21.906 -7.703 1 41.97 338 SER A C 1
ATOM 2646 O O . SER A 1 338 ? 30.719 -22.109 -7.238 1 41.97 338 SER A O 1
ATOM 2648 N N . GLY A 1 339 ? 32.562 -20.875 -6.918 1 36.66 339 GLY A N 1
ATOM 2649 C CA . GLY A 1 339 ? 33.031 -20.75 -5.539 1 36.66 339 GLY A CA 1
ATOM 2650 C C . GLY A 1 339 ? 31.891 -20.844 -4.531 1 36.66 339 GLY A C 1
ATOM 2651 O O . GLY A 1 339 ? 32.094 -21.297 -3.406 1 36.66 339 GLY A O 1
ATOM 2652 N N . VAL A 1 340 ? 30.969 -20.047 -4.688 1 37.19 340 VAL A N 1
ATOM 2653 C CA . VAL A 1 340 ? 30.094 -20.016 -3.516 1 37.19 340 VAL A CA 1
ATOM 2654 C C . VAL A 1 340 ? 29.406 -21.359 -3.34 1 37.19 340 VAL A C 1
ATOM 2656 O O . VAL A 1 340 ? 29.078 -21.75 -2.217 1 37.19 340 VAL A O 1
ATOM 2659 N N . TRP A 1 341 ? 29.109 -22.094 -4.441 1 38.72 341 TRP A N 1
ATOM 2660 C CA . TRP A 1 341 ? 28.422 -23.375 -4.391 1 38.72 341 TRP A CA 1
ATOM 2661 C C . TRP A 1 341 ? 29.406 -24.531 -4.633 1 38.72 341 TRP A C 1
ATOM 2663 O O . TRP A 1 341 ? 28.984 -25.672 -4.859 1 38.72 341 TRP A O 1
ATOM 2673 N N . ALA A 1 342 ? 30.609 -24.344 -4.961 1 34.75 342 ALA A N 1
ATOM 2674 C CA . ALA A 1 342 ? 31.562 -25.406 -5.273 1 34.75 342 ALA A CA 1
ATOM 2675 C C . ALA A 1 342 ? 31.641 -26.422 -4.129 1 34.75 342 ALA A C 1
ATOM 2677 O O . ALA A 1 342 ? 31.953 -26.047 -2.99 1 34.75 342 ALA A O 1
ATOM 2678 N N . THR A 1 343 ? 31 -27.438 -4.188 1 33.47 343 THR A N 1
ATOM 2679 C CA . THR A 1 343 ? 31.328 -28.594 -3.385 1 33.47 343 THR A CA 1
ATOM 2680 C C . THR A 1 343 ? 32.844 -28.797 -3.318 1 33.47 343 THR A C 1
ATOM 2682 O O . THR A 1 343 ? 33.562 -28.422 -4.246 1 33.47 343 THR A O 1
ATOM 2685 N N . ALA A 1 344 ? 33.438 -29 -2.125 1 34.53 344 ALA A N 1
ATOM 2686 C CA . ALA A 1 344 ? 34.844 -29.203 -1.842 1 34.53 344 ALA A CA 1
ATOM 2687 C C . ALA A 1 344 ? 35.562 -29.906 -3 1 34.53 344 ALA A C 1
ATOM 2689 O O . ALA A 1 344 ? 36.75 -29.719 -3.213 1 34.53 344 ALA A O 1
ATOM 2690 N N . GLY A 1 345 ? 35.031 -31.031 -3.572 1 33.88 345 GLY A N 1
ATOM 2691 C CA . GLY A 1 345 ? 35.656 -31.906 -4.535 1 33.88 345 GLY A CA 1
ATOM 2692 C C . GLY A 1 345 ? 35.25 -31.625 -5.969 1 33.88 345 GLY A C 1
ATOM 2693 O O . GLY A 1 345 ? 35.625 -32.375 -6.883 1 33.88 345 GLY A O 1
ATOM 2694 N N . ALA A 1 346 ? 34.125 -31.188 -6.191 1 36.25 346 ALA A N 1
ATOM 2695 C CA . ALA A 1 346 ? 33.906 -30.984 -7.617 1 36.25 346 ALA A CA 1
ATOM 2696 C C . ALA A 1 346 ? 34.875 -29.969 -8.195 1 36.25 346 ALA A C 1
ATOM 2698 O O . ALA A 1 346 ? 35.188 -28.953 -7.551 1 36.25 346 ALA A O 1
ATOM 2699 N N . SER A 1 347 ? 35.75 -30.328 -8.977 1 35.5 347 SER A N 1
ATOM 2700 C CA . SER A 1 347 ? 36.688 -29.484 -9.734 1 35.5 347 SER A CA 1
ATOM 2701 C C . SER A 1 347 ? 36.031 -28.141 -10.078 1 35.5 347 SER A C 1
ATOM 2703 O O . SER A 1 347 ? 34.812 -28.031 -10.156 1 35.5 347 SER A O 1
ATOM 2705 N N . GLU A 1 348 ? 36.75 -26.891 -9.922 1 39.62 348 GLU A N 1
ATOM 2706 C CA . GLU A 1 348 ? 36.562 -25.5 -10.305 1 39.62 348 GLU A CA 1
ATOM 2707 C C . GLU A 1 348 ? 35.438 -25.359 -11.336 1 39.62 348 GLU A C 1
ATOM 2709 O O . GLU A 1 348 ? 34.781 -24.328 -11.406 1 39.62 348 GLU A O 1
ATOM 2714 N N . THR A 1 349 ? 35.438 -26.125 -12.531 1 41.94 349 THR A N 1
ATOM 2715 C CA . THR A 1 349 ? 34.812 -25.906 -13.844 1 41.94 349 THR A CA 1
ATOM 2716 C C . THR A 1 349 ? 33.469 -26.594 -13.93 1 41.94 349 THR A C 1
ATOM 2718 O O . THR A 1 349 ? 32.969 -26.891 -15.023 1 41.94 349 THR A O 1
ATOM 2721 N N . SER A 1 350 ? 32.906 -27.172 -13.023 1 46.06 350 SER A N 1
ATOM 2722 C CA . SER A 1 350 ? 31.828 -28.062 -13.469 1 46.06 350 SER A CA 1
ATOM 2723 C C . SER A 1 350 ? 30.547 -27.281 -13.789 1 46.06 350 SER A C 1
ATOM 2725 O O . SER A 1 350 ? 30 -26.578 -12.93 1 46.06 350 SER A O 1
ATOM 2727 N N . GLN A 1 351 ? 30.5 -26.766 -15.016 1 57.62 351 GLN A N 1
ATOM 2728 C CA . GLN A 1 351 ? 29.281 -26.219 -15.625 1 57.62 351 GLN A CA 1
ATOM 2729 C C . GLN A 1 351 ? 28.203 -27.281 -15.727 1 57.62 351 GLN A C 1
ATOM 2731 O O . GLN A 1 351 ? 28.469 -28.422 -16.125 1 57.62 351 GLN A O 1
ATOM 2736 N N . PHE A 1 352 ? 27 -27 -15.125 1 70.5 352 PHE A N 1
ATOM 2737 C CA . PHE A 1 352 ? 25.891 -27.922 -15.289 1 70.5 352 PHE A CA 1
ATOM 2738 C C . PHE A 1 352 ? 25.562 -28.125 -16.766 1 70.5 352 PHE A C 1
ATOM 2740 O O . PHE A 1 352 ? 25.25 -29.25 -17.188 1 70.5 352 PHE A O 1
ATOM 2747 N N . TRP A 1 353 ? 25.828 -27.125 -17.562 1 87 353 TRP A N 1
ATOM 2748 C CA . TRP A 1 353 ? 25.578 -27.156 -19 1 87 353 TRP A CA 1
ATOM 2749 C C . TRP A 1 353 ? 26.656 -26.391 -19.766 1 87 353 TRP A C 1
ATOM 2751 O O . TRP A 1 353 ? 26.984 -25.25 -19.406 1 87 353 TRP A O 1
ATOM 2761 N N . LYS A 1 354 ? 27.312 -27.031 -20.656 1 87.94 354 LYS A N 1
ATOM 2762 C CA . LYS A 1 354 ? 28.266 -26.391 -21.562 1 87.94 354 LYS A CA 1
ATOM 2763 C C . LYS A 1 354 ? 27.672 -26.188 -22.953 1 87.94 354 LYS A C 1
ATOM 2765 O O . LYS A 1 354 ? 27.562 -27.141 -23.734 1 87.94 354 LYS A O 1
ATOM 2770 N N . PRO A 1 355 ? 27.438 -24.906 -23.234 1 92.94 355 PRO A N 1
ATOM 2771 C CA . PRO A 1 355 ? 26.812 -24.672 -24.547 1 92.94 355 PRO A CA 1
ATOM 2772 C C . PRO A 1 355 ? 27.719 -25.062 -25.703 1 92.94 355 PRO A C 1
ATOM 2774 O O . PRO A 1 355 ? 28.953 -24.938 -25.609 1 92.94 355 PRO A O 1
ATOM 2777 N N . ARG A 1 356 ? 27.125 -25.516 -26.734 1 93.44 356 ARG A N 1
ATOM 2778 C CA . ARG A 1 356 ? 27.859 -25.75 -27.969 1 93.44 356 ARG A CA 1
ATOM 2779 C C . ARG A 1 356 ? 28.5 -24.453 -28.469 1 93.44 356 ARG A C 1
ATOM 2781 O O . ARG A 1 356 ? 28.094 -23.359 -28.094 1 93.44 356 ARG A O 1
ATOM 2788 N N . ASP A 1 357 ? 29.422 -24.625 -29.406 1 93.06 357 ASP A N 1
ATOM 2789 C CA . ASP A 1 357 ? 30.188 -23.484 -29.891 1 93.06 357 ASP A CA 1
ATOM 2790 C C . ASP A 1 357 ? 29.281 -22.438 -30.547 1 93.06 357 ASP A C 1
ATOM 2792 O O . ASP A 1 357 ? 29.516 -21.234 -30.422 1 93.06 357 ASP A O 1
ATOM 2796 N N . GLU A 1 358 ? 28.266 -22.906 -31.141 1 94.88 358 GLU A N 1
ATOM 2797 C CA . GLU A 1 358 ? 27.359 -22.016 -31.844 1 94.88 358 GLU A CA 1
ATOM 2798 C C . GLU A 1 358 ? 26.562 -21.141 -30.859 1 94.88 358 GLU A C 1
ATOM 2800 O O . GLU A 1 358 ? 26.062 -20.078 -31.234 1 94.88 358 GLU A O 1
ATOM 2805 N N . LEU A 1 359 ? 26.453 -21.641 -29.641 1 95.69 359 LEU A N 1
ATOM 2806 C CA . LEU A 1 359 ? 25.672 -20.938 -28.641 1 95.69 359 LEU A CA 1
ATOM 2807 C C . LEU A 1 359 ? 26.578 -20.281 -27.594 1 95.69 359 LEU A C 1
ATOM 2809 O O . LEU A 1 359 ? 26.125 -19.438 -26.812 1 95.69 359 LEU A O 1
ATOM 2813 N N . ASN A 1 360 ? 27.797 -20.578 -27.656 1 92.38 360 ASN A N 1
ATOM 2814 C CA . ASN A 1 360 ? 28.734 -20.141 -26.625 1 92.38 360 ASN A CA 1
ATOM 2815 C C . ASN A 1 360 ? 29.094 -18.656 -26.797 1 92.38 360 ASN A C 1
ATOM 2817 O O . ASN A 1 360 ? 29.25 -18.188 -27.922 1 92.38 360 ASN A O 1
ATOM 2821 N N . ARG A 1 361 ? 29.109 -17.969 -25.625 1 90.81 361 ARG A N 1
ATOM 2822 C CA . ARG A 1 361 ? 29.516 -16.562 -25.562 1 90.81 361 ARG A CA 1
ATOM 2823 C C . ARG A 1 361 ? 30.516 -16.344 -24.438 1 90.81 361 ARG A C 1
ATOM 2825 O O . ARG A 1 361 ? 30.391 -16.938 -23.359 1 90.81 361 ARG A O 1
ATOM 2832 N N . THR A 1 362 ? 31.469 -15.477 -24.656 1 88.12 362 THR A N 1
ATOM 2833 C CA . THR A 1 362 ? 32.469 -15.195 -23.625 1 88.12 362 THR A CA 1
ATOM 2834 C C . THR A 1 362 ? 32.156 -13.883 -22.906 1 88.12 362 THR A C 1
ATOM 2836 O O . THR A 1 362 ? 32.688 -13.609 -21.828 1 88.12 362 THR A O 1
ATOM 2839 N N . ASP A 1 363 ? 31.312 -13.125 -23.438 1 92.38 363 ASP A N 1
ATOM 2840 C CA . ASP A 1 363 ? 31.031 -11.812 -22.875 1 92.38 363 ASP A CA 1
ATOM 2841 C C . ASP A 1 363 ? 29.625 -11.773 -22.266 1 92.38 363 ASP A C 1
ATOM 2843 O O . ASP A 1 363 ? 29.094 -10.695 -22 1 92.38 363 ASP A O 1
ATOM 2847 N N . ALA A 1 364 ? 29.016 -12.938 -22.141 1 93.81 364 ALA A N 1
ATOM 2848 C CA . ALA A 1 364 ? 27.641 -12.969 -21.625 1 93.81 364 ALA A CA 1
ATOM 2849 C C . ALA A 1 364 ? 27.359 -14.281 -20.891 1 93.81 364 ALA A C 1
ATOM 2851 O O . ALA A 1 364 ? 28.094 -15.266 -21.078 1 93.81 364 ALA A O 1
ATOM 2852 N N . ASP A 1 365 ? 26.375 -14.258 -20.047 1 92.19 365 ASP A N 1
ATOM 2853 C CA . ASP A 1 365 ? 25.844 -15.477 -19.453 1 92.19 365 ASP A CA 1
ATOM 2854 C C . ASP A 1 365 ? 24.766 -16.094 -20.328 1 92.19 365 ASP A C 1
ATOM 2856 O O . ASP A 1 365 ? 23.766 -15.445 -20.656 1 92.19 365 ASP A O 1
ATOM 2860 N N . VAL A 1 366 ? 24.969 -17.359 -20.656 1 94.25 366 VAL A N 1
ATOM 2861 C CA . VAL A 1 366 ? 24.078 -18.016 -21.609 1 94.25 366 VAL A CA 1
ATOM 2862 C C . VAL A 1 366 ? 23.125 -18.953 -20.875 1 94.25 366 VAL A C 1
ATOM 2864 O O . VAL A 1 366 ? 23.531 -19.656 -19.953 1 94.25 366 VAL A O 1
ATOM 2867 N N . SER A 1 367 ? 21.875 -18.844 -21.25 1 94.44 367 SER A N 1
ATOM 2868 C CA . SER A 1 367 ? 20.844 -19.75 -20.734 1 94.44 367 SER A CA 1
ATOM 2869 C C . SER A 1 367 ? 19.969 -20.297 -21.875 1 94.44 367 SER A C 1
ATOM 2871 O O . SER A 1 367 ? 19.812 -19.641 -22.906 1 94.44 367 SER A O 1
ATOM 2873 N N . ILE A 1 368 ? 19.516 -21.484 -21.703 1 95.38 368 ILE A N 1
ATOM 2874 C CA . ILE A 1 368 ? 18.656 -22.125 -22.703 1 95.38 368 ILE A CA 1
ATOM 2875 C C . ILE A 1 368 ? 17.391 -22.656 -22.031 1 95.38 368 ILE A C 1
ATOM 2877 O O . ILE A 1 368 ? 17.438 -23.078 -20.875 1 95.38 368 ILE A O 1
ATOM 2881 N N . PHE A 1 369 ? 16.297 -22.594 -22.766 1 95.88 369 PHE A N 1
ATOM 2882 C CA . PHE A 1 369 ? 14.992 -22.984 -22.234 1 95.88 369 PHE A CA 1
ATOM 2883 C C . PHE A 1 369 ? 14.273 -23.922 -23.188 1 95.88 369 PHE A C 1
ATOM 2885 O O . PHE A 1 369 ? 14.305 -23.719 -24.406 1 95.88 369 PHE A O 1
ATOM 2892 N N . PHE A 1 370 ? 13.688 -24.953 -22.625 1 95.12 370 PHE A N 1
ATOM 2893 C CA . PHE A 1 370 ? 12.898 -25.922 -23.375 1 95.12 370 PHE A CA 1
ATOM 2894 C C . PHE A 1 370 ? 11.438 -25.875 -22.938 1 95.12 370 PHE A C 1
ATOM 2896 O O . PHE A 1 370 ? 11.133 -26.047 -21.75 1 95.12 370 PHE A O 1
ATOM 2903 N N . LEU A 1 371 ? 10.562 -25.609 -23.859 1 95.56 371 LEU A N 1
ATOM 2904 C CA . LEU A 1 371 ? 9.141 -25.547 -23.547 1 95.56 371 LEU A CA 1
ATOM 2905 C C . LEU A 1 371 ? 8.391 -26.719 -24.203 1 95.56 371 LEU A C 1
ATOM 2907 O O . LEU A 1 371 ? 8.547 -26.969 -25.391 1 95.56 371 LEU A O 1
ATOM 2911 N N . ASN A 1 372 ? 7.609 -27.391 -23.406 1 93.19 372 ASN A N 1
ATOM 2912 C CA . ASN A 1 372 ? 6.719 -28.453 -23.859 1 93.19 372 ASN A CA 1
ATOM 2913 C C . ASN A 1 372 ? 5.258 -28.109 -23.594 1 93.19 372 ASN A C 1
ATOM 2915 O O . ASN A 1 372 ? 4.895 -27.766 -22.469 1 93.19 372 ASN A O 1
ATOM 2919 N N . ALA A 1 373 ? 4.457 -28.203 -24.594 1 91 373 ALA A N 1
ATOM 2920 C CA . ALA A 1 373 ? 3.031 -27.938 -24.422 1 91 373 ALA A CA 1
ATOM 2921 C C . ALA A 1 373 ? 2.307 -29.188 -23.906 1 91 373 ALA A C 1
ATOM 2923 O O . ALA A 1 373 ? 1.221 -29.078 -23.328 1 91 373 ALA A O 1
ATOM 2924 N N . ASN A 1 374 ? 2.91 -30.312 -24.188 1 87.69 374 ASN A N 1
ATOM 2925 C CA . ASN A 1 374 ? 2.357 -31.594 -23.734 1 87.69 374 ASN A CA 1
ATOM 2926 C C . ASN A 1 374 ? 0.908 -31.766 -24.172 1 87.69 374 ASN A C 1
ATOM 2928 O O . ASN A 1 374 ? 0.619 -31.781 -25.375 1 87.69 374 ASN A O 1
ATOM 2932 N N . SER A 1 375 ? -0.107 -31.766 -23.172 1 81.81 375 SER A N 1
ATOM 2933 C CA . SER A 1 375 ? -1.494 -32.062 -23.5 1 81.81 375 SER A CA 1
ATOM 2934 C C . SER A 1 375 ? -2.326 -30.797 -23.641 1 81.81 375 SER A C 1
ATOM 2936 O O . SER A 1 375 ? -3.559 -30.844 -23.625 1 81.81 375 SER A O 1
ATOM 2938 N N . VAL A 1 376 ? -1.687 -29.734 -23.797 1 88.44 376 VAL A N 1
ATOM 2939 C CA . VAL A 1 376 ? -2.4 -28.469 -23.875 1 88.44 376 VAL A CA 1
ATOM 2940 C C . VAL A 1 376 ? -3.107 -28.359 -25.219 1 88.44 376 VAL A C 1
ATOM 2942 O O . VAL A 1 376 ? -2.521 -28.672 -26.266 1 88.44 376 VAL A O 1
ATOM 2945 N N . MET A 1 377 ? -4.391 -27.984 -25.141 1 87.62 377 MET A N 1
ATOM 2946 C CA . MET A 1 377 ? -5.176 -27.719 -26.344 1 87.62 377 MET A CA 1
ATOM 2947 C C . MET A 1 377 ? -5.477 -26.234 -26.484 1 87.62 377 MET A C 1
ATOM 2949 O O . MET A 1 377 ? -5.773 -25.562 -25.5 1 87.62 377 MET A O 1
ATOM 2953 N N . TYR A 1 378 ? -5.266 -25.812 -27.703 1 89.44 378 TYR A N 1
ATOM 2954 C CA . TYR A 1 378 ? -5.492 -24.391 -27.969 1 89.44 378 TYR A CA 1
ATOM 2955 C C . TYR A 1 378 ? -6.852 -24.172 -28.625 1 89.44 378 TYR A C 1
ATOM 2957 O O . TYR A 1 378 ? -7.164 -24.812 -29.641 1 89.44 378 TYR A O 1
ATOM 2965 N N . GLU A 1 379 ? -7.652 -23.281 -28.125 1 84.69 379 GLU A N 1
ATOM 2966 C CA . GLU A 1 379 ? -8.961 -22.984 -28.703 1 84.69 379 GLU A CA 1
ATOM 2967 C C . GLU A 1 379 ? -8.82 -22.094 -29.938 1 84.69 379 GLU A C 1
ATOM 2969 O O . GLU A 1 379 ? -9.734 -22.031 -30.766 1 84.69 379 GLU A O 1
ATOM 2974 N N . TYR A 1 380 ? -7.695 -21.453 -30.016 1 86.94 380 TYR A N 1
ATOM 2975 C CA . TYR A 1 380 ? -7.383 -20.578 -31.141 1 86.94 380 TYR A CA 1
ATOM 2976 C C . TYR A 1 380 ? -6.023 -20.938 -31.734 1 86.94 380 TYR A C 1
ATOM 2978 O O . TYR A 1 380 ? -5.113 -21.344 -31.016 1 86.94 380 TYR A O 1
ATOM 2986 N N . PRO A 1 381 ? -5.969 -20.812 -33.031 1 91.25 381 PRO A N 1
ATOM 2987 C CA . PRO A 1 381 ? -4.629 -21.016 -33.562 1 91.25 381 PRO A CA 1
ATOM 2988 C C . PRO A 1 381 ? -3.633 -19.953 -33.125 1 91.25 381 PRO A C 1
ATOM 2990 O O . PRO A 1 381 ? -4 -18.781 -32.938 1 91.25 381 PRO A O 1
ATOM 2993 N N . THR A 1 382 ? -2.416 -20.391 -32.938 1 94.12 382 THR A N 1
ATOM 2994 C CA . THR A 1 382 ? -1.389 -19.5 -32.406 1 94.12 382 THR A CA 1
ATOM 2995 C C . THR A 1 382 ? -0.187 -19.453 -33.344 1 94.12 382 THR A C 1
ATOM 2997 O O . THR A 1 382 ? 0.403 -20.5 -33.656 1 94.12 382 THR A O 1
ATOM 3000 N N . ASP A 1 383 ? 0.196 -18.234 -33.719 1 93.94 383 ASP A N 1
ATOM 3001 C CA . ASP A 1 383 ? 1.29 -18.047 -34.688 1 93.94 383 ASP A CA 1
ATOM 3002 C C . ASP A 1 383 ? 2.609 -17.797 -33.969 1 93.94 383 ASP A C 1
ATOM 3004 O O . ASP A 1 383 ? 3.65 -17.625 -34.594 1 93.94 383 ASP A O 1
ATOM 3008 N N . ASP A 1 384 ? 2.67 -17.797 -32.75 1 95.62 384 ASP A N 1
ATOM 3009 C CA . ASP A 1 384 ? 3.902 -17.609 -31.984 1 95.62 384 ASP A CA 1
ATOM 3010 C C . ASP A 1 384 ? 4.891 -18.734 -32.25 1 95.62 384 ASP A C 1
ATOM 3012 O O . ASP A 1 384 ? 4.516 -19.906 -32.25 1 95.62 384 ASP A O 1
ATOM 3016 N N . PRO A 1 385 ? 6.125 -18.422 -32.469 1 94.75 385 PRO A N 1
ATOM 3017 C CA . PRO A 1 385 ? 7.082 -19.469 -32.812 1 94.75 385 PRO A CA 1
ATOM 3018 C C . PRO A 1 385 ? 7.316 -20.469 -31.688 1 94.75 385 PRO A C 1
ATOM 3020 O O . PRO A 1 385 ? 7.703 -21.609 -31.938 1 94.75 385 PRO A O 1
ATOM 3023 N N . ILE A 1 386 ? 7.172 -20.078 -30.484 1 96.38 386 ILE A N 1
ATOM 3024 C CA . ILE A 1 386 ? 7.426 -20.953 -29.344 1 96.38 386 ILE A CA 1
ATOM 3025 C C . ILE A 1 386 ? 6.141 -21.672 -28.953 1 96.38 386 ILE A C 1
ATOM 3027 O O . ILE A 1 386 ? 6.172 -22.859 -28.609 1 96.38 386 ILE A O 1
ATOM 3031 N N . PHE A 1 387 ? 5.004 -21.016 -29.062 1 96.19 387 PHE A N 1
ATOM 3032 C CA . PHE A 1 387 ? 3.713 -21.578 -28.703 1 96.19 387 PHE A CA 1
ATOM 3033 C C . PHE A 1 387 ? 2.904 -21.938 -29.938 1 96.19 387 PHE A C 1
ATOM 3035 O O . PHE A 1 387 ? 1.673 -21.984 -29.891 1 96.19 387 PHE A O 1
ATOM 3042 N N . SER A 1 388 ? 3.535 -22.25 -31 1 94.69 388 SER A N 1
ATOM 3043 C CA . SER A 1 388 ? 2.861 -22.484 -32.281 1 94.69 388 SER A CA 1
ATOM 3044 C C . SER A 1 388 ? 1.897 -23.656 -32.156 1 94.69 388 SER A C 1
ATOM 3046 O O . SER A 1 388 ? 2.26 -24.734 -31.672 1 94.69 388 SER A O 1
ATOM 3048 N N . ALA A 1 389 ? 0.687 -23.391 -32.625 1 94.06 389 ALA A N 1
ATOM 3049 C CA . ALA A 1 389 ? -0.37 -24.406 -32.594 1 94.06 389 ALA A CA 1
ATOM 3050 C C . ALA A 1 389 ? -1.297 -24.266 -33.781 1 94.06 389 ALA A C 1
ATOM 3052 O O . ALA A 1 389 ? -2.148 -23.375 -33.844 1 94.06 389 ALA A O 1
ATOM 3053 N N . HIS A 1 390 ? -1.175 -25.172 -34.75 1 90.94 390 HIS A N 1
ATOM 3054 C CA . HIS A 1 390 ? -1.99 -25.094 -35.969 1 90.94 390 HIS A CA 1
ATOM 3055 C C . HIS A 1 390 ? -2.539 -26.469 -36.344 1 90.94 390 HIS A C 1
ATOM 3057 O O . HIS A 1 390 ? -3.348 -26.594 -37.281 1 90.94 390 HIS A O 1
ATOM 3063 N N . VAL A 1 391 ? -2.107 -27.422 -35.594 1 87.31 391 VAL A N 1
ATOM 3064 C CA . VAL A 1 391 ? -2.549 -28.781 -35.906 1 87.31 391 VAL A CA 1
ATOM 3065 C C . VAL A 1 391 ? -3.893 -29.047 -35.219 1 87.31 391 VAL A C 1
ATOM 3067 O O . VAL A 1 391 ? -4.098 -28.672 -34.062 1 87.31 391 VAL A O 1
ATOM 3070 N N . SER A 1 392 ? -4.754 -29.656 -35.938 1 82.75 392 SER A N 1
ATOM 3071 C CA . SER A 1 392 ? -6.07 -29.969 -35.406 1 82.75 392 SER A CA 1
ATOM 3072 C C . SER A 1 392 ? -5.965 -30.875 -34.188 1 82.75 392 SER A C 1
ATOM 3074 O O . SER A 1 392 ? -5.355 -31.938 -34.25 1 82.75 392 SER A O 1
ATOM 3076 N N . ALA A 1 393 ? -6.566 -30.453 -33.094 1 76.31 393 ALA A N 1
ATOM 3077 C CA . ALA A 1 393 ? -6.562 -31.25 -31.875 1 76.31 393 ALA A CA 1
ATOM 3078 C C . ALA A 1 393 ? -7.324 -32.562 -32.062 1 76.31 393 ALA A C 1
ATOM 3080 O O . ALA A 1 393 ? -6.914 -33.594 -31.547 1 76.31 393 ALA A O 1
ATOM 3081 N N . LEU A 1 394 ? -8.453 -32.438 -32.812 1 71.88 394 LEU A N 1
ATOM 3082 C CA . LEU A 1 394 ? -9.258 -33.625 -33.094 1 71.88 394 LEU A CA 1
ATOM 3083 C C . LEU A 1 394 ? -8.438 -34.688 -33.781 1 71.88 394 LEU A C 1
ATOM 3085 O O . LEU A 1 394 ? -8.5 -35.875 -33.438 1 71.88 394 LEU A O 1
ATOM 3089 N N . SER A 1 395 ? -7.734 -34.219 -34.719 1 68.69 395 SER A N 1
ATOM 3090 C CA . SER A 1 395 ? -6.906 -35.156 -35.438 1 68.69 395 SER A CA 1
ATOM 3091 C C . SER A 1 395 ? -5.863 -35.812 -34.531 1 68.69 395 SER A C 1
ATOM 3093 O O . SER A 1 395 ? -5.621 -37.031 -34.625 1 68.69 395 SER A O 1
ATOM 3095 N N . GLN A 1 396 ? -5.41 -35 -33.656 1 66.44 396 GLN A N 1
ATOM 3096 C CA . GLN A 1 396 ? -4.402 -35.5 -32.719 1 66.44 396 GLN A CA 1
ATOM 3097 C C . GLN A 1 396 ? -5.02 -36.469 -31.703 1 66.44 396 GLN A C 1
ATOM 3099 O O . GLN A 1 396 ? -4.449 -37.5 -31.391 1 66.44 396 GLN A O 1
ATOM 3104 N N . LEU A 1 397 ? -6.184 -36.031 -31.203 1 64.62 397 LEU A N 1
ATOM 3105 C CA . LEU A 1 397 ? -6.883 -36.844 -30.234 1 64.62 397 LEU A CA 1
ATOM 3106 C C . LEU A 1 397 ? -7.293 -38.188 -30.875 1 64.62 397 LEU A C 1
ATOM 3108 O O . LEU A 1 397 ? -7.184 -39.25 -30.234 1 64.62 397 LEU A O 1
ATOM 3112 N N . ARG A 1 398 ? -7.75 -38.062 -32.094 1 62.78 398 ARG A N 1
ATOM 3113 C CA . ARG A 1 398 ? -8.117 -39.281 -32.812 1 62.78 398 ARG A CA 1
ATOM 3114 C C . ARG A 1 398 ? -6.914 -40.188 -33 1 62.78 398 ARG A C 1
ATOM 3116 O O . ARG A 1 398 ? -7.027 -41.406 -32.844 1 62.78 398 ARG A O 1
ATOM 3123 N N . LYS A 1 399 ? -5.91 -39.469 -33.188 1 61.28 399 LYS A N 1
ATOM 3124 C CA . LYS A 1 399 ? -4.68 -40.219 -33.344 1 61.28 399 LYS A CA 1
ATOM 3125 C C . LYS A 1 399 ? -4.273 -40.906 -32.031 1 61.28 399 LYS A C 1
ATOM 3127 O O . LYS A 1 399 ? -3.686 -41.969 -32.062 1 61.28 399 LYS A O 1
ATOM 3132 N N . MET A 1 400 ? -4.75 -40.188 -30.953 1 55.06 400 MET A N 1
ATOM 3133 C CA . MET A 1 400 ? -4.457 -40.688 -29.625 1 55.06 400 MET A CA 1
ATOM 3134 C C . MET A 1 400 ? -5.516 -41.719 -29.188 1 55.06 400 MET A C 1
ATOM 3136 O O . MET A 1 400 ? -5.434 -42.25 -28.094 1 55.06 400 MET A O 1
ATOM 3140 N N . GLY A 1 401 ? -6.441 -42 -29.969 1 48.84 401 GLY A N 1
ATOM 3141 C CA . GLY A 1 401 ? -7.465 -43 -29.75 1 48.84 401 GLY A CA 1
ATOM 3142 C C . GLY A 1 401 ? -8.641 -42.5 -28.922 1 48.84 401 GLY A C 1
ATOM 3143 O O . GLY A 1 401 ? -9.438 -43.281 -28.406 1 48.84 401 GLY A O 1
ATOM 3144 N N . MET A 1 402 ? -8.562 -41.188 -28.641 1 50.62 402 MET A N 1
ATOM 3145 C CA . MET A 1 402 ? -9.656 -40.656 -27.828 1 50.62 402 MET A CA 1
ATOM 3146 C C . MET A 1 402 ? -10.938 -40.531 -28.656 1 50.62 402 MET A C 1
ATOM 3148 O O . MET A 1 402 ? -10.883 -40.344 -29.859 1 50.62 402 MET A O 1
ATOM 3152 N N . ASN A 1 403 ? -12.125 -41.125 -28.156 1 44 403 ASN A N 1
ATOM 3153 C CA . ASN A 1 403 ? -13.414 -41 -28.812 1 44 403 ASN A CA 1
ATOM 3154 C C . ASN A 1 403 ? -13.828 -39.531 -28.922 1 44 403 ASN A C 1
ATOM 3156 O O . ASN A 1 403 ? -14.016 -38.844 -27.922 1 44 403 ASN A O 1
ATOM 3160 N N . THR A 1 404 ? -13.477 -38.781 -29.891 1 50.72 404 THR A N 1
ATOM 3161 C CA . THR A 1 404 ? -13.578 -37.344 -30.125 1 50.72 404 THR A CA 1
ATOM 3162 C C . THR A 1 404 ? -14.969 -36.969 -30.641 1 50.72 404 THR A C 1
ATOM 3164 O O . THR A 1 404 ? -15.109 -36.312 -31.656 1 50.72 404 THR A O 1
ATOM 3167 N N . SER A 1 405 ? -16 -37.625 -30.344 1 45.12 405 SER A N 1
ATOM 3168 C CA . SER A 1 405 ? -17.281 -37.219 -30.891 1 45.12 405 SER A CA 1
ATOM 3169 C C . SER A 1 405 ? -17.641 -35.812 -30.438 1 45.12 405 SER A C 1
ATOM 3171 O O . SER A 1 405 ? -18.734 -35.312 -30.734 1 45.12 405 SER A O 1
ATOM 3173 N N . ILE A 1 406 ? -16.875 -35.25 -29.594 1 47.09 406 ILE A N 1
ATOM 3174 C CA . ILE A 1 406 ? -17.344 -33.969 -29.125 1 47.09 406 ILE A CA 1
ATOM 3175 C C . ILE A 1 406 ? -17.031 -32.875 -30.156 1 47.09 406 ILE A C 1
ATOM 3177 O O . ILE A 1 406 ? -15.867 -32.656 -30.484 1 47.09 406 ILE A O 1
ATOM 3181 N N . ALA A 1 407 ? -18.047 -32.5 -30.938 1 47.84 407 ALA A N 1
ATOM 3182 C CA . ALA A 1 407 ? -18.062 -31.453 -31.969 1 47.84 407 ALA A CA 1
ATOM 3183 C C . ALA A 1 407 ? -17.219 -30.25 -31.531 1 47.84 407 ALA A C 1
ATOM 3185 O O . ALA A 1 407 ? -16.609 -29.578 -32.375 1 47.84 407 ALA A O 1
ATOM 3186 N N . GLU A 1 408 ? -17.062 -30.016 -30.25 1 52.69 408 GLU A N 1
ATOM 3187 C CA . GLU A 1 408 ? -16.422 -28.781 -29.781 1 52.69 408 GLU A CA 1
ATOM 3188 C C . GLU A 1 408 ? -14.922 -28.812 -30.047 1 52.69 408 GLU A C 1
ATOM 3190 O O . GLU A 1 408 ? -14.305 -27.766 -30.25 1 52.69 408 GLU A O 1
ATOM 3195 N N . PHE A 1 409 ? -14.406 -30.062 -30.234 1 56.53 409 PHE A N 1
ATOM 3196 C CA . PHE A 1 409 ? -12.969 -30.219 -30.422 1 56.53 409 PHE A CA 1
ATOM 3197 C C . PHE A 1 409 ? -12.578 -29.969 -31.875 1 56.53 409 PHE A C 1
ATOM 3199 O O . PHE A 1 409 ? -11.391 -29.875 -32.188 1 56.53 409 PHE A O 1
ATOM 3206 N N . ASP A 1 410 ? -13.625 -29.891 -32.719 1 58.62 410 ASP A N 1
ATOM 3207 C CA . ASP A 1 410 ? -13.312 -29.719 -34.125 1 58.62 410 ASP A CA 1
ATOM 3208 C C . ASP A 1 410 ? -12.578 -28.391 -34.375 1 58.62 410 ASP A C 1
ATOM 3210 O O . ASP A 1 410 ? -11.781 -28.281 -35.312 1 58.62 410 ASP A O 1
ATOM 3214 N N . ASP A 1 411 ? -12.688 -27.516 -33.375 1 68.56 411 ASP A N 1
ATOM 3215 C CA . ASP A 1 411 ? -12.102 -26.203 -33.656 1 68.56 411 ASP A CA 1
ATOM 3216 C C . ASP A 1 411 ? -10.953 -25.906 -32.688 1 68.56 411 ASP A C 1
ATOM 3218 O O . ASP A 1 411 ? -10.547 -24.75 -32.531 1 68.56 411 ASP A O 1
ATOM 3222 N N . TRP A 1 412 ? -10.438 -27.062 -32.125 1 82.19 412 TRP A N 1
ATOM 3223 C CA . TRP A 1 412 ? -9.312 -26.844 -31.219 1 82.19 412 TRP A CA 1
ATOM 3224 C C . TRP A 1 412 ? -7.996 -27.234 -31.891 1 82.19 412 TRP A C 1
ATOM 3226 O O . TRP A 1 412 ? -7.992 -27.906 -32.906 1 82.19 412 TRP A O 1
ATOM 3236 N N . TYR A 1 413 ? -6.918 -26.703 -31.375 1 88.75 413 TYR A N 1
ATOM 3237 C CA . TYR A 1 413 ? -5.598 -26.891 -31.969 1 88.75 413 TYR A CA 1
ATOM 3238 C C . TYR A 1 413 ? -4.617 -27.453 -30.953 1 88.75 413 TYR A C 1
ATOM 3240 O O . TYR A 1 413 ? -4.816 -27.328 -29.75 1 88.75 413 TYR A O 1
ATOM 3248 N N . SER A 1 414 ? -3.676 -28.234 -31.453 1 88.12 414 SER A N 1
ATOM 3249 C CA . SER A 1 414 ? -2.572 -28.734 -30.625 1 88.12 414 SER A CA 1
ATOM 3250 C C . SER A 1 414 ? -1.244 -28.125 -31.062 1 88.12 414 SER A C 1
ATOM 3252 O O . SER A 1 414 ? -1.15 -27.531 -32.156 1 88.12 414 SER A O 1
ATOM 3254 N N . ALA A 1 415 ? -0.292 -28.266 -30.266 1 91.06 415 ALA A N 1
ATOM 3255 C CA . ALA A 1 415 ? 1.028 -27.703 -30.562 1 91.06 415 ALA A CA 1
ATOM 3256 C C . ALA A 1 415 ? 1.62 -28.328 -31.828 1 91.06 415 ALA A C 1
ATOM 3258 O O . ALA A 1 415 ? 1.457 -29.531 -32.062 1 91.06 415 ALA A O 1
ATOM 3259 N N . ASP A 1 416 ? 2.34 -27.547 -32.625 1 89.81 416 ASP A N 1
ATOM 3260 C CA . ASP A 1 416 ? 2.936 -28.016 -33.875 1 89.81 416 ASP A CA 1
ATOM 3261 C C . ASP A 1 416 ? 4.121 -28.938 -33.594 1 89.81 416 ASP A C 1
ATOM 3263 O O . ASP A 1 416 ? 4.426 -29.812 -34.406 1 89.81 416 ASP A O 1
ATOM 3267 N N . THR A 1 417 ? 4.797 -28.609 -32.5 1 87.88 417 THR A N 1
ATOM 3268 C CA . THR A 1 417 ? 5.98 -29.375 -32.125 1 87.88 417 THR A CA 1
ATOM 3269 C C . THR A 1 417 ? 5.926 -29.797 -30.656 1 87.88 417 THR A C 1
ATOM 3271 O O . THR A 1 417 ? 5.242 -29.156 -29.859 1 87.88 417 THR A O 1
ATOM 3274 N N . LEU A 1 418 ? 6.652 -30.859 -30.375 1 84.19 418 LEU A N 1
ATOM 3275 C CA . LEU A 1 418 ? 6.66 -31.359 -29 1 84.19 418 LEU A CA 1
ATOM 3276 C C . LEU A 1 418 ? 7.418 -30.406 -28.078 1 84.19 418 LEU A C 1
ATOM 3278 O O . LEU A 1 418 ? 6.973 -30.141 -26.953 1 84.19 418 LEU A O 1
ATOM 3282 N N . THR A 1 419 ? 8.625 -30.047 -28.594 1 93.06 419 THR A N 1
ATOM 3283 C CA . THR A 1 419 ? 9.469 -29.172 -27.781 1 93.06 419 THR A CA 1
ATOM 3284 C C . THR A 1 419 ? 9.93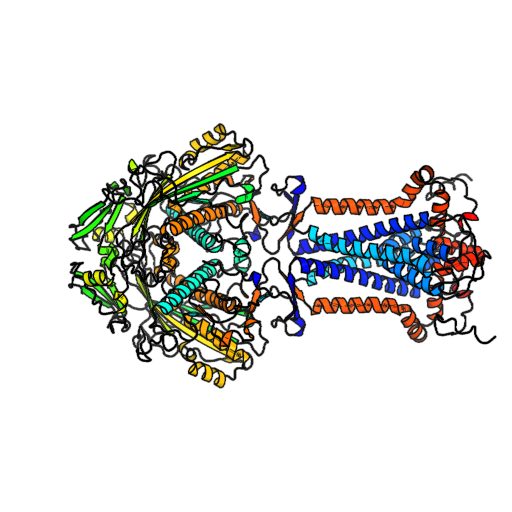8 -27.969 -28.594 1 93.06 419 THR A C 1
ATOM 3286 O O . THR A 1 419 ? 10.352 -28.125 -29.75 1 93.06 419 THR A O 1
ATOM 3289 N N . THR A 1 420 ? 9.75 -26.828 -28.062 1 95.5 420 THR A N 1
ATOM 3290 C CA . THR A 1 420 ? 10.312 -25.609 -28.641 1 95.5 420 THR A CA 1
ATOM 3291 C C . THR A 1 420 ? 11.43 -25.062 -27.766 1 95.5 420 THR A C 1
ATOM 3293 O O . THR A 1 420 ? 11.484 -25.344 -26.562 1 95.5 420 THR A O 1
ATOM 3296 N N . ILE A 1 421 ? 12.406 -24.359 -28.375 1 96.38 421 ILE A N 1
ATOM 3297 C CA . ILE A 1 421 ? 13.617 -23.953 -27.672 1 96.38 421 ILE A CA 1
ATOM 3298 C C . ILE A 1 421 ? 13.867 -22.469 -27.875 1 96.38 421 ILE A C 1
ATOM 3300 O O . ILE A 1 421 ? 13.625 -21.938 -28.953 1 96.38 421 ILE A O 1
ATOM 3304 N N . PHE A 1 422 ? 14.234 -21.812 -26.938 1 95.31 422 PHE A N 1
ATOM 3305 C CA . PHE A 1 422 ? 14.758 -20.469 -27.125 1 95.31 422 PHE A CA 1
ATOM 3306 C C . PHE A 1 422 ? 15.93 -20.203 -26.188 1 95.31 422 PHE A C 1
ATOM 3308 O O . PHE A 1 422 ? 16.094 -20.891 -25.172 1 95.31 422 PHE A O 1
ATOM 3315 N N . GLY A 1 423 ? 16.859 -19.406 -26.531 1 96.31 423 GLY A N 1
ATOM 3316 C CA . GLY A 1 423 ? 18.078 -19.062 -25.828 1 96.31 423 GLY A CA 1
ATOM 3317 C C . GLY A 1 423 ? 18.156 -17.594 -25.469 1 96.31 423 GLY A C 1
ATOM 3318 O O . GLY A 1 423 ? 17.641 -16.734 -26.188 1 96.31 423 GLY A O 1
ATOM 3319 N N . CYS A 1 424 ? 18.797 -17.328 -24.312 1 97.12 424 CYS A N 1
ATOM 3320 C CA . CYS A 1 424 ? 18.984 -15.953 -23.859 1 97.12 424 CYS A CA 1
ATOM 3321 C C . CYS A 1 424 ? 20.422 -15.719 -23.422 1 97.12 424 CYS A C 1
ATOM 3323 O O . CYS A 1 424 ? 21.109 -16.656 -23.016 1 97.12 424 CYS A O 1
ATOM 3325 N N . ILE A 1 425 ? 20.875 -14.508 -23.531 1 96.94 425 ILE A N 1
ATOM 3326 C CA . ILE A 1 425 ? 22.141 -14.078 -22.969 1 96.94 425 ILE A CA 1
ATOM 3327 C C . ILE A 1 425 ? 21.922 -12.891 -22.047 1 96.94 425 ILE A C 1
ATOM 3329 O O . ILE A 1 425 ? 21.078 -12.039 -22.312 1 96.94 425 ILE A O 1
ATOM 3333 N N . ASP A 1 426 ? 22.609 -12.867 -20.938 1 96.31 426 ASP A N 1
ATOM 3334 C CA . ASP A 1 426 ? 22.578 -11.75 -20 1 96.31 426 ASP A CA 1
ATOM 3335 C C . ASP A 1 426 ? 23.938 -11.047 -19.938 1 96.31 426 ASP A C 1
ATOM 3337 O O . ASP A 1 426 ? 24.984 -11.703 -19.875 1 96.31 426 ASP A O 1
ATOM 3341 N N . GLN A 1 427 ? 23.875 -9.75 -20 1 96.56 427 GLN A N 1
ATOM 3342 C CA . GLN A 1 427 ? 25.078 -8.93 -19.875 1 96.56 427 GLN A CA 1
ATOM 3343 C C . GLN A 1 427 ? 24.891 -7.812 -18.859 1 96.56 427 GLN A C 1
ATOM 3345 O O . GLN A 1 427 ? 23.766 -7.332 -18.656 1 96.56 427 GLN A O 1
ATOM 3350 N N . PHE A 1 428 ? 26.016 -7.504 -18.203 1 96 428 PHE A N 1
ATOM 3351 C CA . PHE A 1 428 ? 26 -6.473 -17.172 1 96 428 PHE A CA 1
ATOM 3352 C C . PHE A 1 428 ? 27.109 -5.469 -17.391 1 96 428 PHE A C 1
ATOM 3354 O O . PHE A 1 428 ? 28.172 -5.812 -17.938 1 96 428 PHE A O 1
ATOM 3361 N N . GLN A 1 429 ? 26.812 -4.254 -17.109 1 96.25 429 GLN A N 1
ATOM 3362 C CA . GLN A 1 429 ? 27.781 -3.16 -17.141 1 96.25 429 GLN A CA 1
ATOM 3363 C C . GLN A 1 429 ? 27.734 -2.34 -15.859 1 96.25 429 GLN A C 1
ATOM 3365 O O . GLN A 1 429 ? 26.656 -2.102 -15.305 1 96.25 429 GLN A O 1
ATOM 3370 N N . ILE A 1 430 ? 28.906 -2.049 -15.281 1 95.56 430 ILE A N 1
ATOM 3371 C CA . ILE A 1 430 ? 29 -1.242 -14.07 1 95.56 430 ILE A CA 1
ATOM 3372 C C . ILE A 1 430 ? 29.828 0.012 -14.352 1 95.56 430 ILE A C 1
ATOM 3374 O O . ILE A 1 430 ? 30.828 -0.045 -15.07 1 95.56 430 ILE A O 1
ATOM 3378 N N . CYS A 1 431 ? 29.344 1.119 -13.875 1 96.31 431 CYS A N 1
ATOM 3379 C CA . CYS A 1 431 ? 30 2.398 -14.102 1 96.31 431 CYS A CA 1
ATOM 3380 C C . CYS A 1 431 ? 30.297 3.105 -12.781 1 96.31 431 CYS A C 1
ATOM 3382 O O . CYS A 1 431 ? 29.547 2.951 -11.82 1 96.31 431 CYS A O 1
ATOM 3384 N N . ASN A 1 432 ? 31.375 3.723 -12.711 1 96.44 432 ASN A N 1
ATOM 3385 C CA . ASN A 1 432 ? 31.703 4.625 -11.617 1 96.44 432 ASN A CA 1
ATOM 3386 C C . ASN A 1 432 ? 31.141 6.023 -11.844 1 96.44 432 ASN A C 1
ATOM 3388 O O . ASN A 1 432 ? 31.562 6.719 -12.781 1 96.44 432 ASN A O 1
ATOM 3392 N N . ALA A 1 433 ? 30.312 6.43 -10.992 1 94.75 433 ALA A N 1
ATOM 3393 C CA . ALA A 1 433 ? 29.656 7.715 -11.172 1 94.75 433 ALA A CA 1
ATOM 3394 C C . ALA A 1 433 ? 30.641 8.875 -11.047 1 94.75 433 ALA A C 1
ATOM 3396 O O . ALA A 1 433 ? 30.453 9.93 -11.656 1 94.75 433 ALA A O 1
ATOM 3397 N N . ARG A 1 434 ? 31.688 8.695 -10.281 1 93.12 434 ARG A N 1
ATOM 3398 C CA . ARG A 1 434 ? 32.688 9.742 -10.062 1 93.12 434 ARG A CA 1
ATOM 3399 C C . ARG A 1 434 ? 33.531 9.977 -11.312 1 93.12 434 ARG A C 1
ATOM 3401 O O . ARG A 1 434 ? 33.688 11.117 -11.75 1 93.12 434 ARG A O 1
ATOM 3408 N N . THR A 1 435 ? 34 8.914 -11.875 1 93.75 435 THR A N 1
ATOM 3409 C CA . THR A 1 435 ? 34.906 9.008 -13.023 1 93.75 435 THR A CA 1
ATOM 3410 C C . THR A 1 435 ? 34.125 8.914 -14.328 1 93.75 435 THR A C 1
ATOM 3412 O O . THR A 1 435 ? 34.625 9.242 -15.398 1 93.75 435 THR A O 1
ATOM 3415 N N . GLU A 1 436 ? 32.938 8.438 -14.32 1 91.44 436 GLU A N 1
ATOM 3416 C CA . GLU A 1 436 ? 32.031 8.258 -15.461 1 91.44 436 GLU A CA 1
ATOM 3417 C C . GLU A 1 436 ? 32.562 7.188 -16.422 1 91.44 436 GLU A C 1
ATOM 3419 O O . GLU A 1 436 ? 32.281 7.219 -17.609 1 91.44 436 GLU A O 1
ATOM 3424 N N . VAL A 1 437 ? 33.406 6.359 -15.875 1 95 437 VAL A N 1
ATOM 3425 C CA . VAL A 1 437 ? 33.938 5.25 -16.672 1 95 437 VAL A CA 1
ATOM 3426 C C . VAL A 1 437 ? 33.094 3.998 -16.406 1 95 437 VAL A C 1
ATOM 3428 O O . VAL A 1 437 ? 32.781 3.67 -15.258 1 95 437 VAL A O 1
ATOM 3431 N N . CYS A 1 438 ? 32.781 3.357 -17.547 1 96 438 CYS A N 1
ATOM 3432 C CA . CYS A 1 438 ? 31.969 2.152 -17.453 1 96 438 CYS A CA 1
ATOM 3433 C C . CYS A 1 438 ? 32.75 0.932 -17.938 1 96 438 CYS A C 1
ATOM 3435 O O . CYS A 1 438 ? 33.625 1.05 -18.797 1 96 438 CYS A O 1
ATOM 3437 N N . SER A 1 439 ? 32.406 -0.137 -17.359 1 94.44 439 SER A N 1
ATOM 3438 C CA . SER A 1 439 ? 32.938 -1.392 -17.875 1 94.44 439 SER A CA 1
ATOM 3439 C C . SER A 1 439 ? 32.25 -1.791 -19.172 1 94.44 439 SER A C 1
ATOM 3441 O O . SER A 1 439 ? 31.172 -1.261 -19.5 1 94.44 439 SER A O 1
ATOM 3443 N N . ASP A 1 440 ? 32.906 -2.658 -19.922 1 93.12 440 ASP A N 1
ATOM 3444 C CA . ASP A 1 440 ? 32.219 -3.246 -21.062 1 93.12 440 ASP A CA 1
ATOM 3445 C C . ASP A 1 440 ? 31.094 -4.176 -20.609 1 93.12 440 ASP A C 1
ATOM 3447 O O . ASP A 1 440 ? 31.047 -4.582 -19.453 1 93.12 440 ASP A O 1
ATOM 3451 N N . LEU A 1 441 ? 30.203 -4.402 -21.516 1 94.88 441 LEU A N 1
ATOM 3452 C CA . LEU A 1 441 ? 29.156 -5.391 -21.234 1 94.88 441 LEU A CA 1
ATOM 3453 C C . LEU A 1 441 ? 29.75 -6.793 -21.141 1 94.88 441 LEU A C 1
ATOM 3455 O O . LEU A 1 441 ? 30.406 -7.25 -22.078 1 94.88 441 LEU A O 1
ATOM 3459 N N . GLN A 1 442 ? 29.562 -7.391 -19.953 1 92.94 442 GLN A N 1
ATOM 3460 C CA . GLN A 1 442 ? 30.125 -8.719 -19.703 1 92.94 442 GLN A CA 1
ATOM 3461 C C . GLN A 1 442 ? 29.172 -9.555 -18.859 1 92.94 442 GLN A C 1
ATOM 3463 O O . GLN A 1 442 ? 28.172 -9.047 -18.344 1 92.94 442 GLN A O 1
ATOM 3468 N N . GLY A 1 443 ? 29.469 -10.891 -18.844 1 91.69 443 GLY A N 1
ATOM 3469 C CA . GLY A 1 443 ? 28.719 -11.734 -17.922 1 91.69 443 GLY A CA 1
ATOM 3470 C C . GLY A 1 443 ? 29.062 -11.469 -16.469 1 91.69 443 GLY A C 1
ATOM 3471 O O . GLY A 1 443 ? 30.141 -10.969 -16.156 1 91.69 443 GLY A O 1
ATOM 3472 N N . ILE A 1 444 ? 28.219 -11.75 -15.609 1 88.81 444 ILE A N 1
ATOM 3473 C CA . ILE A 1 444 ? 28.375 -11.43 -14.195 1 88.81 444 ILE A CA 1
ATOM 3474 C C . ILE A 1 444 ? 29.484 -12.281 -13.594 1 88.81 444 ILE A C 1
ATOM 3476 O O . ILE A 1 444 ? 30.062 -11.914 -12.57 1 88.81 444 ILE A O 1
ATOM 3480 N N . GLN A 1 445 ? 29.766 -13.328 -14.258 1 78.81 445 GLN A N 1
ATOM 3481 C CA . GLN A 1 445 ? 30.766 -14.258 -13.734 1 78.81 445 GLN A CA 1
ATOM 3482 C C . GLN A 1 445 ? 32.156 -13.602 -13.672 1 78.81 445 GLN A C 1
ATOM 3484 O O . GLN A 1 445 ? 32.969 -13.992 -12.852 1 78.81 445 GLN A O 1
ATOM 3489 N N . ALA A 1 446 ? 32.312 -12.633 -14.445 1 76.38 446 ALA A N 1
ATOM 3490 C CA . ALA A 1 446 ? 33.562 -11.906 -14.461 1 76.38 446 ALA A CA 1
ATOM 3491 C C . ALA A 1 446 ? 33.844 -11.242 -13.109 1 76.38 446 ALA A C 1
ATOM 3493 O O . ALA A 1 446 ? 34.969 -11.055 -12.711 1 76.38 446 ALA A O 1
ATOM 3494 N N . TRP A 1 447 ? 32.781 -11.023 -12.391 1 80 447 TRP A N 1
ATOM 3495 C CA . TRP A 1 447 ? 32.938 -10.258 -11.156 1 80 447 TRP A CA 1
ATOM 3496 C C . TRP A 1 447 ? 32.469 -11.086 -9.953 1 80 447 TRP A C 1
ATOM 3498 O O . TRP A 1 447 ? 32.562 -10.617 -8.812 1 80 447 TRP A O 1
ATOM 3508 N N . ALA A 1 448 ? 32 -12.227 -10.164 1 77.19 448 ALA A N 1
ATOM 3509 C CA . ALA A 1 448 ? 31.438 -13.023 -9.086 1 77.19 448 ALA A CA 1
ATOM 3510 C C . ALA A 1 448 ? 32.5 -13.562 -8.156 1 77.19 448 ALA A C 1
ATOM 3512 O O . ALA A 1 448 ? 32.25 -13.805 -6.977 1 77.19 448 ALA A O 1
ATOM 3513 N N . SER A 1 449 ? 33.781 -13.641 -8.68 1 75.81 449 SER A N 1
ATOM 3514 C CA . SER A 1 449 ? 34.875 -14.086 -7.836 1 75.81 449 SER A CA 1
ATOM 3515 C C . SER A 1 449 ? 35.5 -12.922 -7.07 1 75.81 449 SER A C 1
ATOM 3517 O O . SER A 1 449 ? 35.438 -11.781 -7.52 1 75.81 449 SER A O 1
ATOM 3519 N N . LEU A 1 450 ? 36.031 -13.297 -5.879 1 76.56 450 LEU A N 1
ATOM 3520 C CA . LEU A 1 450 ? 36.688 -12.266 -5.074 1 76.56 450 LEU A CA 1
ATOM 3521 C C . LEU A 1 450 ? 37.812 -11.586 -5.852 1 76.56 450 LEU A C 1
ATOM 3523 O O . LEU A 1 450 ? 37.938 -10.367 -5.801 1 76.56 450 LEU A O 1
ATOM 3527 N N . ASP A 1 451 ? 38.5 -12.414 -6.555 1 80.06 451 ASP A N 1
ATOM 3528 C CA . ASP A 1 451 ? 39.625 -11.867 -7.348 1 80.06 451 ASP A CA 1
ATOM 3529 C C . ASP A 1 451 ? 39.094 -10.961 -8.461 1 80.06 451 ASP A C 1
ATOM 3531 O O . ASP A 1 451 ? 39.688 -9.906 -8.734 1 80.06 451 ASP A O 1
ATOM 3535 N N . GLY A 1 452 ? 38.094 -11.375 -9.078 1 82.88 452 GLY A N 1
ATOM 3536 C CA . GLY A 1 452 ? 37.5 -10.562 -10.117 1 82.88 452 GLY A CA 1
ATOM 3537 C C . GLY A 1 452 ? 36.969 -9.242 -9.609 1 82.88 452 GLY A C 1
ATOM 3538 O O . GLY A 1 452 ? 37.094 -8.203 -10.266 1 82.88 452 GLY A O 1
ATOM 3539 N N . MET A 1 453 ? 36.438 -9.312 -8.445 1 86 453 MET A N 1
ATOM 3540 C CA . MET A 1 453 ? 35.875 -8.117 -7.828 1 86 453 MET A CA 1
ATOM 3541 C C . MET A 1 453 ? 36.969 -7.129 -7.453 1 86 453 MET A C 1
ATOM 3543 O O . MET A 1 453 ? 36.844 -5.93 -7.711 1 86 453 MET A O 1
ATOM 3547 N N . LEU A 1 454 ? 38 -7.629 -6.82 1 89 454 LEU A N 1
ATOM 3548 C CA . LEU A 1 454 ? 39.125 -6.77 -6.406 1 89 454 LEU A CA 1
ATOM 3549 C C . LEU A 1 454 ? 39.812 -6.152 -7.621 1 89 454 LEU A C 1
ATOM 3551 O O . LEU A 1 454 ? 40.188 -4.98 -7.59 1 89 454 LEU A O 1
ATOM 3555 N N . ALA A 1 455 ? 39.938 -6.91 -8.641 1 90.44 455 ALA A N 1
ATOM 3556 C CA . ALA A 1 455 ? 40.531 -6.395 -9.875 1 90.44 455 ALA A CA 1
ATOM 3557 C C . ALA A 1 455 ? 39.688 -5.266 -10.453 1 90.44 455 ALA A C 1
ATOM 3559 O O . ALA A 1 455 ? 40.219 -4.293 -10.984 1 90.44 455 ALA A O 1
ATOM 3560 N N . PHE A 1 456 ? 38.5 -5.445 -10.367 1 91.38 456 PHE A N 1
ATOM 3561 C CA . PHE A 1 456 ? 37.562 -4.434 -10.875 1 91.38 456 PHE A CA 1
ATOM 3562 C C . PHE A 1 456 ? 37.688 -3.146 -10.07 1 91.38 456 PHE A C 1
ATOM 3564 O O . PHE A 1 456 ? 37.719 -2.053 -10.633 1 91.38 456 PHE A O 1
ATOM 3571 N N . ILE A 1 457 ? 37.719 -3.307 -8.773 1 92.88 457 ILE A N 1
ATOM 3572 C CA . ILE A 1 457 ? 37.812 -2.164 -7.875 1 92.88 457 ILE A CA 1
ATOM 3573 C C . ILE A 1 457 ? 39.062 -1.349 -8.188 1 92.88 457 ILE A C 1
ATOM 3575 O O . ILE A 1 457 ? 39 -0.117 -8.234 1 92.88 457 ILE A O 1
ATOM 3579 N N . ASP A 1 458 ? 40.062 -2.018 -8.43 1 92.88 458 ASP A N 1
ATOM 3580 C CA . ASP A 1 458 ? 41.312 -1.352 -8.719 1 92.88 458 ASP A CA 1
ATOM 3581 C C . ASP A 1 458 ? 41.312 -0.747 -10.117 1 92.88 458 ASP A C 1
ATOM 3583 O O . ASP A 1 458 ? 41.781 0.386 -10.312 1 92.88 458 ASP A O 1
ATOM 3587 N N . ALA A 1 459 ? 40.844 -1.445 -11.039 1 93.06 459 ALA A N 1
ATOM 3588 C CA . ALA A 1 459 ? 40.844 -1.026 -12.438 1 93.06 459 ALA A CA 1
ATOM 3589 C C . ALA A 1 459 ? 40 0.219 -12.648 1 93.06 459 ALA A C 1
ATOM 3591 O O . ALA A 1 459 ? 40.312 1.06 -13.492 1 93.06 459 ALA A O 1
ATOM 3592 N N . TYR A 1 460 ? 39 0.35 -11.906 1 94.25 460 TYR A N 1
ATOM 3593 C CA . TYR A 1 460 ? 38.062 1.44 -12.148 1 94.25 460 TYR A CA 1
ATOM 3594 C C . TYR A 1 460 ? 38.094 2.443 -11 1 94.25 460 TYR A C 1
ATOM 3596 O O . TYR A 1 460 ? 37.219 3.314 -10.914 1 94.25 460 TYR A O 1
ATOM 3604 N N . ASP A 1 461 ? 38.969 2.371 -10.078 1 93.31 461 ASP A N 1
ATOM 3605 C CA . ASP A 1 461 ? 39.25 3.322 -9.008 1 93.31 461 ASP A CA 1
ATOM 3606 C C . ASP A 1 461 ? 38 3.588 -8.164 1 93.31 461 ASP A C 1
ATOM 3608 O O . ASP A 1 461 ? 37.625 4.742 -7.973 1 93.31 461 ASP A O 1
ATOM 3612 N N . LEU A 1 462 ? 37.469 2.541 -7.648 1 95.31 462 LEU A N 1
ATOM 3613 C CA . LEU A 1 462 ? 36.281 2.691 -6.828 1 95.31 462 LEU A CA 1
ATOM 3614 C C . LEU A 1 462 ? 36.625 3.1 -5.402 1 95.31 462 LEU A C 1
ATOM 3616 O O . LEU A 1 462 ? 37.625 2.627 -4.855 1 95.31 462 LEU A O 1
ATOM 3620 N N . SER A 1 463 ? 35.906 4.039 -4.852 1 94.06 463 SER A N 1
ATOM 3621 C CA . SER A 1 463 ? 36.062 4.391 -3.445 1 94.06 463 SER A CA 1
ATOM 3622 C C . SER A 1 463 ? 35.625 3.242 -2.539 1 94.06 463 SER A C 1
ATOM 3624 O O . SER A 1 463 ? 35 2.281 -2.996 1 94.06 463 SER A O 1
ATOM 3626 N N . PRO A 1 464 ? 36 3.291 -1.275 1 91.81 464 PRO A N 1
ATOM 3627 C CA . PRO A 1 464 ? 35.594 2.219 -0.362 1 91.81 464 PRO A CA 1
ATOM 3628 C C . PRO A 1 464 ? 34.062 2.049 -0.282 1 91.81 464 PRO A C 1
ATOM 3630 O O . PRO A 1 464 ? 33.562 0.921 -0.227 1 91.81 464 PRO A O 1
ATOM 3633 N N . LEU A 1 465 ? 33.344 3.109 -0.324 1 93.5 465 LEU A N 1
ATOM 3634 C CA . LEU A 1 465 ? 31.891 3.012 -0.278 1 93.5 465 LEU A CA 1
ATOM 3635 C C . LEU A 1 465 ? 31.344 2.424 -1.574 1 93.5 465 LEU A C 1
ATOM 3637 O O . LEU A 1 465 ? 30.391 1.646 -1.553 1 93.5 465 LEU A O 1
ATOM 3641 N N . GLN A 1 466 ? 31.953 2.824 -2.607 1 95.38 466 GLN A N 1
ATOM 3642 C CA . GLN A 1 466 ? 31.562 2.254 -3.889 1 95.38 466 GLN A CA 1
ATOM 3643 C C . GLN A 1 466 ? 31.859 0.761 -3.945 1 95.38 466 GLN A C 1
ATOM 3645 O O . GLN A 1 466 ? 31.094 -0.015 -4.523 1 95.38 466 GLN A O 1
ATOM 3650 N N . ALA A 1 467 ? 32.969 0.407 -3.379 1 92.75 467 ALA A N 1
ATOM 3651 C CA . ALA A 1 467 ? 33.344 -1.002 -3.344 1 92.75 467 ALA A CA 1
ATOM 3652 C C . ALA A 1 467 ? 32.344 -1.822 -2.539 1 92.75 467 ALA A C 1
ATOM 3654 O O . ALA A 1 467 ? 31.984 -2.943 -2.922 1 92.75 467 ALA A O 1
ATOM 3655 N N . ASP A 1 468 ? 31.922 -1.238 -1.452 1 91.19 468 ASP A N 1
ATOM 3656 C CA . ASP A 1 468 ? 30.891 -1.9 -0.656 1 91.19 468 ASP A CA 1
ATOM 3657 C C . ASP A 1 468 ? 29.594 -2.061 -1.451 1 91.19 468 ASP A C 1
ATOM 3659 O O . ASP A 1 468 ? 28.953 -3.115 -1.406 1 91.19 468 ASP A O 1
ATOM 3663 N N . THR A 1 469 ? 29.219 -1.024 -2.117 1 93.62 469 THR A N 1
ATOM 3664 C CA . THR A 1 469 ? 28 -1.061 -2.926 1 93.62 469 THR A CA 1
ATOM 3665 C C . THR A 1 469 ? 28.125 -2.096 -4.039 1 93.62 469 THR A C 1
ATOM 3667 O O . THR A 1 469 ? 27.188 -2.83 -4.32 1 93.62 469 THR A O 1
ATOM 3670 N N . LEU A 1 470 ? 29.297 -2.135 -4.641 1 92.56 470 LEU A N 1
ATOM 3671 C CA . LEU A 1 470 ? 29.547 -3.104 -5.703 1 92.56 470 LEU A CA 1
ATOM 3672 C C . LEU A 1 470 ? 29.422 -4.531 -5.176 1 92.56 470 LEU A C 1
ATOM 3674 O O . LEU A 1 470 ? 28.828 -5.391 -5.836 1 92.56 470 LEU A O 1
ATOM 3678 N N . SER A 1 471 ? 29.969 -4.766 -4.066 1 88.12 471 SER A N 1
ATOM 3679 C CA . SER A 1 471 ? 29.922 -6.102 -3.482 1 88.12 471 SER A CA 1
ATOM 3680 C C . SER A 1 471 ? 28.484 -6.555 -3.258 1 88.12 471 SER A C 1
ATOM 3682 O O . SER A 1 471 ? 28.125 -7.695 -3.555 1 88.12 471 SER A O 1
ATOM 3684 N N . VAL A 1 472 ? 27.688 -5.695 -2.771 1 89 472 VAL A N 1
ATOM 3685 C CA . VAL A 1 472 ? 26.281 -6.016 -2.523 1 89 472 VAL A CA 1
ATOM 3686 C C . VAL A 1 472 ? 25.562 -6.184 -3.852 1 89 472 VAL A C 1
ATOM 3688 O O . VAL A 1 472 ? 24.75 -7.109 -4.016 1 89 472 VAL A O 1
ATOM 3691 N N . LEU A 1 473 ? 25.875 -5.355 -4.746 1 92.25 473 LEU A N 1
ATOM 3692 C CA . LEU A 1 473 ? 25.219 -5.387 -6.047 1 92.25 473 LEU A CA 1
ATOM 3693 C C . LEU A 1 473 ? 25.562 -6.672 -6.797 1 92.25 473 LEU A C 1
ATOM 3695 O O . LEU A 1 473 ? 24.688 -7.293 -7.406 1 92.25 473 LEU A O 1
ATOM 3699 N N . VAL A 1 474 ? 26.766 -7.016 -6.77 1 89.69 474 VAL A N 1
ATOM 3700 C CA . VAL A 1 474 ? 27.188 -8.234 -7.453 1 89.69 474 VAL A CA 1
ATOM 3701 C C . VAL A 1 474 ? 26.5 -9.445 -6.828 1 89.69 474 VAL A C 1
ATOM 3703 O O . VAL A 1 474 ? 26.094 -10.367 -7.539 1 89.69 474 VAL A O 1
ATOM 3706 N N . ASN A 1 475 ? 26.359 -9.406 -5.598 1 85.12 475 ASN A N 1
ATOM 3707 C CA . ASN A 1 475 ? 25.625 -10.477 -4.926 1 85.12 475 ASN A CA 1
ATOM 3708 C C . ASN A 1 475 ? 24.188 -10.57 -5.418 1 85.12 475 ASN A C 1
ATOM 3710 O O . ASN A 1 475 ? 23.625 -11.664 -5.52 1 85.12 475 ASN A O 1
ATOM 3714 N N . TYR A 1 476 ? 23.641 -9.453 -5.727 1 87.62 476 TYR A N 1
ATOM 3715 C CA . TYR A 1 476 ? 22.297 -9.43 -6.27 1 87.62 476 TYR A CA 1
ATOM 3716 C C . TYR A 1 476 ? 22.266 -9.953 -7.703 1 87.62 476 TYR A C 1
ATOM 3718 O O . TYR A 1 476 ? 21.391 -10.742 -8.062 1 87.62 476 TYR A O 1
ATOM 3726 N N . LEU A 1 477 ? 23.234 -9.539 -8.422 1 90.5 477 LEU A N 1
ATOM 3727 C CA . LEU A 1 477 ? 23.219 -9.727 -9.867 1 90.5 477 LEU A CA 1
ATOM 3728 C C . LEU A 1 477 ? 23.594 -11.164 -10.234 1 90.5 477 LEU A C 1
ATOM 3730 O O . LEU A 1 477 ? 23.172 -11.664 -11.281 1 90.5 477 LEU A O 1
ATOM 3734 N N . VAL A 1 478 ? 24.25 -11.836 -9.391 1 86.88 478 VAL A N 1
ATOM 3735 C CA . VAL A 1 478 ? 24.656 -13.211 -9.672 1 86.88 478 VAL A CA 1
ATOM 3736 C C . VAL A 1 478 ? 23.422 -14.094 -9.797 1 86.88 478 VAL A C 1
ATOM 3738 O O . VAL A 1 478 ? 23.406 -15.047 -10.578 1 86.88 478 VAL A O 1
ATOM 3741 N N . LEU A 1 479 ? 22.375 -13.742 -9.125 1 86.94 479 LEU A N 1
ATOM 3742 C CA . LEU A 1 479 ? 21.141 -14.523 -9.164 1 86.94 479 LEU A CA 1
ATOM 3743 C C . LEU A 1 479 ? 20.047 -13.789 -9.93 1 86.94 479 LEU A C 1
ATOM 3745 O O . LEU A 1 479 ? 18.859 -14.047 -9.734 1 86.94 479 LEU A O 1
ATOM 3749 N N . ASN A 1 480 ? 20.531 -12.914 -10.758 1 90.19 480 ASN A N 1
ATOM 3750 C CA . ASN A 1 480 ? 19.578 -12.047 -11.445 1 90.19 480 ASN A CA 1
ATOM 3751 C C . ASN A 1 480 ? 19.609 -12.258 -12.961 1 90.19 480 ASN A C 1
ATOM 3753 O O . ASN A 1 480 ? 19.562 -11.297 -13.727 1 90.19 480 ASN A O 1
ATOM 3757 N N . ASN A 1 481 ? 19.797 -13.398 -13.391 1 91.81 481 ASN A N 1
ATOM 3758 C CA . ASN A 1 481 ? 19.75 -13.711 -14.812 1 91.81 481 ASN A CA 1
ATOM 3759 C C . ASN A 1 481 ? 18.438 -14.391 -15.195 1 91.81 481 ASN A C 1
ATOM 3761 O O . ASN A 1 481 ? 17.594 -14.656 -14.336 1 91.81 481 ASN A O 1
ATOM 3765 N N . MET A 1 482 ? 18.297 -14.602 -16.5 1 94.06 482 MET A N 1
ATOM 3766 C CA . MET A 1 482 ? 17.047 -15.156 -17 1 94.06 482 MET A CA 1
ATOM 3767 C C . MET A 1 482 ? 16.828 -16.578 -16.469 1 94.06 482 MET A C 1
ATOM 3769 O O . MET A 1 482 ? 15.688 -16.984 -16.219 1 94.06 482 MET A O 1
ATOM 3773 N N . TYR A 1 483 ? 17.859 -17.266 -16.25 1 91.25 483 TYR A N 1
ATOM 3774 C CA . TYR A 1 483 ? 17.781 -18.625 -15.719 1 91.25 483 TYR A CA 1
ATOM 3775 C C . TYR A 1 483 ? 17.156 -18.625 -14.328 1 91.25 483 TYR A C 1
ATOM 3777 O O . TYR A 1 483 ? 16.25 -19.406 -14.047 1 91.25 483 TYR A O 1
ATOM 3785 N N . TYR A 1 484 ? 17.547 -17.719 -13.477 1 89.31 484 TYR A N 1
ATOM 3786 C CA . TYR A 1 484 ? 17.078 -17.703 -12.094 1 89.31 484 TYR A CA 1
ATOM 3787 C C . TYR A 1 484 ? 15.688 -17.094 -11.992 1 89.31 484 TYR A C 1
ATOM 3789 O O . TYR A 1 484 ? 15.039 -17.188 -10.945 1 89.31 484 TYR A O 1
ATOM 3797 N N . SER A 1 485 ? 15.227 -16.516 -13.055 1 90.5 485 SER A N 1
ATOM 3798 C CA . SER A 1 485 ? 13.859 -16.016 -13.055 1 90.5 485 SER A CA 1
ATOM 3799 C C . SER A 1 485 ? 12.852 -17.156 -13.125 1 90.5 485 SER A C 1
ATOM 3801 O O . SER A 1 485 ? 11.695 -16.984 -12.727 1 90.5 485 SER A O 1
ATOM 3803 N N . ILE A 1 486 ? 13.289 -18.25 -13.625 1 89.25 486 ILE A N 1
ATOM 3804 C CA . ILE A 1 486 ? 12.367 -19.375 -13.734 1 89.25 486 ILE A CA 1
ATOM 3805 C C . ILE A 1 486 ? 12.852 -20.531 -12.883 1 89.25 486 ILE A C 1
ATOM 3807 O O . ILE A 1 486 ? 12.234 -21.609 -12.867 1 89.25 486 ILE A O 1
ATOM 3811 N N . TYR A 1 487 ? 13.883 -20.297 -12.125 1 82.44 487 TYR A N 1
ATOM 3812 C CA . TYR A 1 487 ? 14.523 -21.344 -11.344 1 82.44 487 TYR A CA 1
ATOM 3813 C C . TYR A 1 487 ? 13.516 -22.047 -10.438 1 82.44 487 TYR A C 1
ATOM 3815 O O . TYR A 1 487 ? 12.867 -21.406 -9.602 1 82.44 487 TYR A O 1
ATOM 3823 N N . GLY A 1 488 ? 13.414 -23.266 -10.703 1 77.44 488 GLY A N 1
ATOM 3824 C CA . GLY A 1 488 ? 12.586 -24.094 -9.844 1 77.44 488 GLY A CA 1
ATOM 3825 C C . GLY A 1 488 ? 11.102 -23.922 -10.094 1 77.44 488 GLY A C 1
ATOM 3826 O O . GLY A 1 488 ? 10.281 -24.578 -9.453 1 77.44 488 GLY A O 1
ATOM 3827 N N . ARG A 1 489 ? 10.57 -23.094 -10.961 1 82 489 ARG A N 1
ATOM 3828 C CA . ARG A 1 489 ? 9.164 -22.766 -11.109 1 82 489 ARG A CA 1
ATOM 3829 C C . ARG A 1 489 ? 8.602 -23.297 -12.422 1 82 489 ARG A C 1
ATOM 3831 O O . ARG A 1 489 ? 7.387 -23.266 -12.641 1 82 489 ARG A O 1
ATOM 3838 N N . SER A 1 490 ? 9.086 -24.031 -13.047 1 82.06 490 SER A N 1
ATOM 3839 C CA . SER A 1 490 ? 8.688 -24.609 -14.328 1 82.06 490 SER A CA 1
ATOM 3840 C C . SER A 1 490 ? 7.582 -23.797 -14.992 1 82.06 490 SER A C 1
ATOM 3842 O O . SER A 1 490 ? 7.738 -22.594 -15.203 1 82.06 490 SER A O 1
ATOM 3844 N N . SER A 1 491 ? 6.309 -24.25 -15.125 1 84.88 491 SER A N 1
ATOM 3845 C CA . SER A 1 491 ? 5.227 -23.625 -15.883 1 84.88 491 SER A CA 1
ATOM 3846 C C . SER A 1 491 ? 4.66 -22.422 -15.148 1 84.88 491 SER A C 1
ATOM 3848 O O . SER A 1 491 ? 4.012 -21.562 -15.758 1 84.88 491 SER A O 1
ATOM 3850 N N . TYR A 1 492 ? 5.055 -22.312 -13.891 1 80.12 492 TYR A N 1
ATOM 3851 C CA . TYR A 1 492 ? 4.516 -21.219 -13.086 1 80.12 492 TYR A CA 1
ATOM 3852 C C . TYR A 1 492 ? 5.141 -19.891 -13.477 1 80.12 492 TYR A C 1
ATOM 3854 O O . TYR A 1 492 ? 4.605 -18.828 -13.156 1 80.12 492 TYR A O 1
ATOM 3862 N N . ALA A 1 493 ? 6.184 -19.953 -14.148 1 89.44 493 ALA A N 1
ATOM 3863 C CA . ALA A 1 493 ? 6.879 -18.734 -14.562 1 89.44 493 ALA A CA 1
ATOM 3864 C C . ALA A 1 493 ? 6.258 -18.156 -15.836 1 89.44 493 ALA A C 1
ATOM 3866 O O . ALA A 1 493 ? 6.527 -17.016 -16.203 1 89.44 493 ALA A O 1
ATOM 3867 N N . LEU A 1 494 ? 5.32 -18.906 -16.469 1 92.75 494 LEU A N 1
ATOM 3868 C CA . LEU A 1 494 ? 4.773 -18.5 -17.766 1 92.75 494 LEU A CA 1
ATOM 3869 C C . LEU A 1 494 ? 3.518 -17.656 -17.578 1 92.75 494 LEU A C 1
ATOM 3871 O O . LEU A 1 494 ? 2.664 -17.969 -16.75 1 92.75 494 LEU A O 1
ATOM 3875 N N . ARG A 1 495 ? 3.42 -16.641 -18.375 1 91.12 495 ARG A N 1
ATOM 3876 C CA . ARG A 1 495 ? 2.189 -15.852 -18.438 1 91.12 495 ARG A CA 1
ATOM 3877 C C . ARG A 1 495 ? 1.073 -16.641 -19.109 1 91.12 495 ARG A C 1
ATOM 3879 O O . ARG A 1 495 ? -0.099 -16.5 -18.766 1 91.12 495 ARG A O 1
ATOM 3886 N N . ALA A 1 496 ? 1.404 -17.422 -20.047 1 91.5 496 ALA A N 1
ATOM 3887 C CA . ALA A 1 496 ? 0.431 -18.25 -20.75 1 91.5 496 ALA A CA 1
ATOM 3888 C C . ALA A 1 496 ? -0.303 -19.172 -19.781 1 91.5 496 ALA A C 1
ATOM 3890 O O . ALA A 1 496 ? -1.456 -19.547 -20.016 1 91.5 496 ALA A O 1
ATOM 3891 N N . GLN A 1 497 ? 0.431 -19.516 -18.719 1 87.69 497 GLN A N 1
ATOM 3892 C CA . GLN A 1 497 ? -0.159 -20.406 -17.719 1 87.69 497 GLN A CA 1
ATOM 3893 C C . GLN A 1 497 ? -1.336 -19.75 -17.016 1 87.69 497 GLN A C 1
ATOM 3895 O O . GLN A 1 497 ? -2.232 -20.422 -16.516 1 87.69 497 GLN A O 1
ATOM 3900 N N . GLU A 1 498 ? -1.396 -18.469 -17 1 80.88 498 GLU A N 1
ATOM 3901 C CA . GLU A 1 498 ? -2.434 -17.719 -16.297 1 80.88 498 GLU A CA 1
ATOM 3902 C C . GLU A 1 498 ? -3.783 -17.859 -17 1 80.88 498 GLU A C 1
ATOM 3904 O O . GLU A 1 498 ? -4.828 -17.609 -16.391 1 80.88 498 GLU A O 1
ATOM 3909 N N . THR A 1 499 ? -3.76 -18.203 -18.25 1 83.06 499 THR A N 1
ATOM 3910 C CA . THR A 1 499 ? -5.008 -18.344 -18.984 1 83.06 499 THR A CA 1
ATOM 3911 C C . THR A 1 499 ? -5.246 -19.797 -19.391 1 83.06 499 THR A C 1
ATOM 3913 O O . THR A 1 499 ? -6.043 -20.078 -20.281 1 83.06 499 THR A O 1
ATOM 3916 N N . LEU A 1 500 ? -4.453 -20.641 -18.75 1 86.06 500 LEU A N 1
ATOM 3917 C CA . LEU A 1 500 ? -4.656 -22.062 -18.969 1 86.06 500 LEU A CA 1
ATOM 3918 C C . LEU A 1 500 ? -5.676 -22.625 -17.984 1 86.06 500 LEU A C 1
ATOM 3920 O O . LEU A 1 500 ? -5.465 -22.578 -16.781 1 86.06 500 LEU A O 1
ATOM 3924 N N . SER A 1 501 ? -6.855 -23.031 -18.578 1 78.75 501 SER A N 1
ATOM 3925 C CA . SER A 1 501 ? -7.875 -23.672 -17.75 1 78.75 501 SER A CA 1
ATOM 3926 C C . SER A 1 501 ? -7.934 -25.172 -17.984 1 78.75 501 SER A C 1
ATOM 3928 O O . SER A 1 501 ? -8.312 -25.625 -19.062 1 78.75 501 SER A O 1
ATOM 3930 N N . ASN A 1 502 ? -7.734 -26.062 -17.047 1 73.75 502 ASN A N 1
ATOM 3931 C CA . ASN A 1 502 ? -7.797 -27.531 -17.156 1 73.75 502 ASN A CA 1
ATOM 3932 C C . ASN A 1 502 ? -7.105 -28.031 -18.422 1 73.75 502 ASN A C 1
ATOM 3934 O O . ASN A 1 502 ? -7.695 -28.781 -19.188 1 73.75 502 ASN A O 1
ATOM 3938 N N . LEU A 1 503 ? -6.055 -27.594 -18.953 1 81.38 503 LEU A N 1
ATOM 3939 C CA . LEU A 1 503 ? -5.215 -27.984 -20.094 1 81.38 503 LEU A CA 1
ATOM 3940 C C . LEU A 1 503 ? -5.676 -27.297 -21.375 1 81.38 503 LEU A C 1
ATOM 3942 O O . LEU A 1 503 ? -5.168 -27.594 -22.453 1 81.38 503 LEU A O 1
ATOM 3946 N N . ASN A 1 504 ? -6.66 -26.422 -21.188 1 82.56 504 ASN A N 1
ATOM 3947 C CA . ASN A 1 504 ? -7.141 -25.656 -22.344 1 82.56 504 ASN A CA 1
ATOM 3948 C C . ASN A 1 504 ? -6.668 -24.219 -22.281 1 82.56 504 ASN A C 1
ATOM 3950 O O . ASN A 1 504 ? -6.914 -23.516 -21.297 1 82.56 504 ASN A O 1
ATOM 3954 N N . GLN A 1 505 ? -5.953 -23.922 -23.359 1 88.31 505 GLN A N 1
ATOM 3955 C CA . GLN A 1 505 ? -5.594 -22.516 -23.5 1 88.31 505 GLN A CA 1
ATOM 3956 C C . GLN A 1 505 ? -6.762 -21.719 -24.062 1 88.31 505 GLN A C 1
ATOM 3958 O O . GLN A 1 505 ? -6.926 -21.609 -25.281 1 88.31 505 GLN A O 1
ATOM 3963 N N . VAL A 1 506 ? -7.48 -21.047 -23.172 1 81.12 506 VAL A N 1
ATOM 3964 C CA . VAL A 1 506 ? -8.773 -20.469 -23.484 1 81.12 506 VAL A CA 1
ATOM 3965 C C . VAL A 1 506 ? -8.562 -19.094 -24.125 1 81.12 506 VAL A C 1
ATOM 3967 O O . VAL A 1 506 ? -9.383 -18.641 -24.938 1 81.12 506 VAL A O 1
ATOM 3970 N N . ALA A 1 507 ? -7.527 -18.453 -23.781 1 81.81 507 ALA A N 1
ATOM 3971 C CA . ALA A 1 507 ? -7.25 -17.141 -24.359 1 81.81 507 ALA A CA 1
ATOM 3972 C C . ALA A 1 507 ? -6.426 -17.266 -25.625 1 81.81 507 ALA A C 1
ATOM 3974 O O . ALA A 1 507 ? -5.57 -18.141 -25.734 1 81.81 507 ALA A O 1
ATOM 3975 N N . GLN A 1 508 ? -6.758 -16.453 -26.531 1 85.31 508 GLN A N 1
ATOM 3976 C CA . GLN A 1 508 ? -5.914 -16.375 -27.719 1 85.31 508 GLN A CA 1
ATOM 3977 C C . GLN A 1 508 ? -4.551 -15.773 -27.391 1 85.31 508 GLN A C 1
ATOM 3979 O O . GLN A 1 508 ? -4.469 -14.617 -26.953 1 85.31 508 GLN A O 1
ATOM 3984 N N . LEU A 1 509 ? -3.533 -16.609 -27.578 1 92.25 509 LEU A N 1
ATOM 3985 C CA . LEU A 1 509 ? -2.186 -16.094 -27.328 1 92.25 509 LEU A CA 1
ATOM 3986 C C . LEU A 1 509 ? -1.738 -15.203 -28.484 1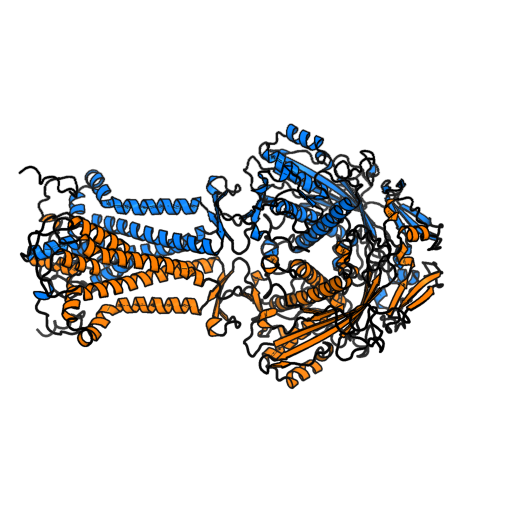 92.25 509 LEU A C 1
ATOM 3988 O O . LEU A 1 509 ? -1.932 -15.539 -29.656 1 92.25 509 LEU A O 1
ATOM 3992 N N . PRO A 1 510 ? -1.248 -14.094 -28.203 1 93.38 510 PRO A N 1
ATOM 3993 C CA . PRO A 1 510 ? -0.75 -13.219 -29.266 1 93.38 510 PRO A CA 1
ATOM 3994 C C . PRO A 1 510 ? 0.416 -13.828 -30.031 1 93.38 510 PRO A C 1
ATOM 3996 O O . PRO A 1 510 ? 1.044 -14.781 -29.562 1 93.38 510 PRO A O 1
ATOM 3999 N N . SER A 1 511 ? 0.712 -13.281 -31.188 1 94.31 511 SER A N 1
ATOM 4000 C CA . SER A 1 511 ? 1.766 -13.805 -32.062 1 94.31 511 SER A CA 1
ATOM 4001 C C . SER A 1 511 ? 3.146 -13.539 -31.469 1 94.31 511 SER A C 1
ATOM 4003 O O . SER A 1 511 ? 4.137 -14.141 -31.891 1 94.31 511 SER A O 1
ATOM 4005 N N . ASN A 1 512 ? 3.238 -12.648 -30.469 1 95.12 512 ASN A N 1
ATOM 4006 C CA . ASN A 1 512 ? 4.5 -12.352 -29.797 1 95.12 512 ASN A CA 1
ATOM 4007 C C . ASN A 1 512 ? 4.492 -12.828 -28.344 1 95.12 512 ASN A C 1
ATOM 4009 O O . ASN A 1 512 ? 5.051 -12.164 -27.469 1 95.12 512 ASN A O 1
ATOM 4013 N N . GLN A 1 513 ? 3.826 -13.961 -28.078 1 95.94 513 GLN A N 1
ATOM 4014 C CA . GLN A 1 513 ? 3.682 -14.469 -26.719 1 95.94 513 GLN A CA 1
ATOM 4015 C C . GLN A 1 513 ? 5.043 -14.758 -26.094 1 95.94 513 GLN A C 1
ATOM 4017 O O . GLN A 1 513 ? 5.262 -14.477 -24.906 1 95.94 513 GLN A O 1
ATOM 4022 N N . TRP A 1 514 ? 5.957 -15.273 -26.891 1 96.81 514 TRP A N 1
ATOM 4023 C CA . TRP A 1 514 ? 7.254 -15.617 -26.312 1 96.81 514 TRP A CA 1
ATOM 4024 C C . TRP A 1 514 ? 7.992 -14.367 -25.859 1 96.81 514 TRP A C 1
ATOM 4026 O O . TRP A 1 514 ? 8.711 -14.398 -24.859 1 96.81 514 TRP A O 1
ATOM 4036 N N . GLN A 1 515 ? 7.805 -13.25 -26.547 1 96.75 515 GLN A N 1
ATOM 4037 C CA . GLN A 1 515 ? 8.398 -11.984 -26.109 1 96.75 515 GLN A CA 1
ATOM 4038 C C . GLN A 1 515 ? 7.781 -11.5 -24.812 1 96.75 515 GLN A C 1
ATOM 4040 O O . GLN A 1 515 ? 8.477 -10.961 -23.953 1 96.75 515 GLN A O 1
ATOM 4045 N N . ILE A 1 516 ? 6.516 -11.734 -24.672 1 95.75 516 ILE A N 1
ATOM 4046 C CA . ILE A 1 516 ? 5.812 -11.359 -23.453 1 95.75 516 ILE A CA 1
ATOM 4047 C C . ILE A 1 516 ? 6.352 -12.18 -22.281 1 95.75 516 ILE A C 1
ATOM 4049 O O . ILE A 1 516 ? 6.555 -11.648 -21.188 1 95.75 516 ILE A O 1
ATOM 4053 N N . GLU A 1 517 ? 6.637 -13.414 -22.562 1 96.69 517 GLU A N 1
ATOM 4054 C CA . GLU A 1 517 ? 7.164 -14.281 -21.516 1 96.69 517 GLU A CA 1
ATOM 4055 C C . GLU A 1 517 ? 8.539 -13.812 -21.047 1 96.69 517 GLU A C 1
ATOM 4057 O O . GLU A 1 517 ? 8.758 -13.641 -19.844 1 96.69 517 GLU A O 1
ATOM 4062 N N . VAL A 1 518 ? 9.422 -13.586 -21.953 1 97.19 518 VAL A N 1
ATOM 4063 C CA . VAL A 1 518 ? 10.789 -13.227 -21.594 1 97.19 518 VAL A CA 1
ATOM 4064 C C . VAL A 1 518 ? 10.812 -11.836 -20.953 1 97.19 518 VAL A C 1
ATOM 4066 O O . VAL A 1 518 ? 11.609 -11.57 -20.047 1 97.19 518 VAL A O 1
ATOM 4069 N N . GLN A 1 519 ? 10.031 -11 -21.469 1 96.81 519 GLN A N 1
ATOM 4070 C CA . GLN A 1 519 ? 9.93 -9.688 -20.844 1 96.81 519 GLN A CA 1
ATOM 4071 C C . GLN A 1 519 ? 9.445 -9.805 -19.391 1 96.81 519 GLN A C 1
ATOM 4073 O O . GLN A 1 519 ? 9.938 -9.094 -18.516 1 96.81 519 GLN A O 1
ATOM 4078 N N . SER A 1 520 ? 8.492 -10.648 -19.156 1 95.5 520 SER A N 1
ATOM 4079 C CA . SER A 1 520 ? 7.996 -10.867 -17.797 1 95.5 520 SER A CA 1
ATOM 4080 C C . SER A 1 520 ? 9.094 -11.414 -16.891 1 95.5 520 SER A C 1
ATOM 4082 O O . SER A 1 520 ? 9.18 -11.031 -15.719 1 95.5 520 SER A O 1
ATOM 4084 N N . TRP A 1 521 ? 9.898 -12.273 -17.422 1 96.88 521 TRP A N 1
ATOM 4085 C CA . TRP A 1 521 ? 11.016 -12.805 -16.641 1 96.88 521 TRP A CA 1
ATOM 4086 C C . TRP A 1 521 ? 12.023 -11.711 -16.312 1 96.88 521 TRP A C 1
ATOM 4088 O O . TRP A 1 521 ? 12.531 -11.656 -15.188 1 96.88 521 TRP A O 1
ATOM 4098 N N . PHE A 1 522 ? 12.273 -10.906 -17.297 1 97.31 522 PHE A N 1
ATOM 4099 C CA . PHE A 1 522 ? 13.195 -9.797 -17.094 1 97.31 522 PHE A CA 1
ATOM 4100 C C . PHE A 1 522 ? 12.656 -8.836 -16.031 1 97.31 522 PHE A C 1
ATOM 4102 O O . PHE A 1 522 ? 13.406 -8.375 -15.18 1 97.31 522 PHE A O 1
ATOM 4109 N N . GLU A 1 523 ? 11.398 -8.594 -16.094 1 96.69 523 GLU A N 1
ATOM 4110 C CA . GLU A 1 523 ? 10.766 -7.73 -15.102 1 96.69 523 GLU A CA 1
ATOM 4111 C C . GLU A 1 523 ? 10.828 -8.352 -13.711 1 96.69 523 GLU A C 1
ATOM 4113 O O . GLU A 1 523 ? 10.977 -7.641 -12.711 1 96.69 523 GLU A O 1
ATOM 4118 N N . THR A 1 524 ? 10.656 -9.586 -13.641 1 95.62 524 THR A N 1
ATOM 4119 C CA . THR A 1 524 ? 10.797 -10.289 -12.367 1 95.62 524 THR A CA 1
ATOM 4120 C C . THR A 1 524 ? 12.203 -10.094 -11.797 1 95.62 524 THR A C 1
ATOM 4122 O O . THR A 1 524 ? 12.359 -9.883 -10.594 1 95.62 524 THR A O 1
ATOM 4125 N N . ASN A 1 525 ? 13.148 -10.141 -12.648 1 96.5 525 ASN A N 1
ATOM 4126 C CA . ASN A 1 525 ? 14.523 -9.906 -12.219 1 96.5 525 ASN A CA 1
ATOM 4127 C C . ASN A 1 525 ? 14.703 -8.492 -11.672 1 96.5 525 ASN A C 1
ATOM 4129 O O . ASN A 1 525 ? 15.398 -8.297 -10.672 1 96.5 525 ASN A O 1
ATOM 4133 N N . LEU A 1 526 ? 14.133 -7.621 -12.383 1 97.25 526 LEU A N 1
ATOM 4134 C CA . LEU A 1 526 ? 14.25 -6.238 -11.938 1 97.25 526 LEU A CA 1
ATOM 4135 C C . LEU A 1 526 ? 13.562 -6.043 -10.594 1 97.25 526 LEU A C 1
ATOM 4137 O O . LEU A 1 526 ? 14.086 -5.355 -9.711 1 97.25 526 LEU A O 1
ATOM 4141 N N . ALA A 1 527 ? 12.414 -6.617 -10.438 1 95.62 527 ALA A N 1
ATOM 4142 C CA . ALA A 1 527 ? 11.711 -6.555 -9.156 1 95.62 527 ALA A CA 1
ATOM 4143 C C . ALA A 1 527 ? 12.531 -7.215 -8.047 1 95.62 527 ALA A C 1
ATOM 4145 O O . ALA A 1 527 ? 12.547 -6.742 -6.91 1 95.62 527 ALA A O 1
ATOM 4146 N N . LYS A 1 528 ? 13.164 -8.273 -8.383 1 94.5 528 LYS A N 1
ATOM 4147 C CA . LYS A 1 528 ? 14.008 -8.977 -7.426 1 94.5 528 LYS A CA 1
ATOM 4148 C C . LYS A 1 528 ? 15.164 -8.094 -6.965 1 94.5 528 LYS A C 1
ATOM 4150 O O . LYS A 1 528 ? 15.562 -8.141 -5.797 1 94.5 528 LYS A O 1
ATOM 4155 N N . LEU A 1 529 ? 15.672 -7.355 -7.871 1 95.62 529 LEU A N 1
ATOM 4156 C CA . LEU A 1 529 ? 16.75 -6.43 -7.531 1 95.62 529 LEU A CA 1
ATOM 4157 C C . LEU A 1 529 ? 16.281 -5.387 -6.527 1 95.62 529 LEU A C 1
ATOM 4159 O O . LEU A 1 529 ? 16.984 -5.078 -5.566 1 95.62 529 LEU A O 1
ATOM 4163 N N . GLN A 1 530 ? 15.156 -4.887 -6.746 1 94.38 530 GLN A N 1
ATOM 4164 C CA . GLN A 1 530 ? 14.594 -3.9 -5.828 1 94.38 530 GLN A CA 1
ATOM 4165 C C . GLN A 1 530 ? 14.328 -4.512 -4.457 1 94.38 530 GLN A C 1
ATOM 4167 O O . GLN A 1 530 ? 14.625 -3.9 -3.43 1 94.38 530 GLN A O 1
ATOM 4172 N N . GLU A 1 531 ? 13.828 -5.676 -4.453 1 91.5 531 GLU A N 1
ATOM 4173 C CA . GLU A 1 531 ? 13.516 -6.355 -3.199 1 91.5 531 GLU A CA 1
ATOM 4174 C C . GLU A 1 531 ? 14.789 -6.668 -2.416 1 91.5 531 GLU A C 1
ATOM 4176 O O . GLU A 1 531 ? 14.836 -6.484 -1.197 1 91.5 531 GLU A O 1
ATOM 4181 N N . ARG A 1 532 ? 15.734 -7.133 -3.084 1 91.75 532 ARG A N 1
ATOM 4182 C CA . ARG A 1 532 ? 16.984 -7.5 -2.422 1 91.75 532 ARG A CA 1
ATOM 4183 C C . ARG A 1 532 ? 17.672 -6.273 -1.827 1 91.75 532 ARG A C 1
ATOM 4185 O O . ARG A 1 532 ? 18.312 -6.363 -0.778 1 91.75 532 ARG A O 1
ATOM 4192 N N . SER A 1 533 ? 17.547 -5.184 -2.52 1 92.94 533 SER A N 1
ATOM 4193 C CA . SER A 1 533 ? 18.109 -3.955 -1.977 1 92.94 533 SER A CA 1
ATOM 4194 C C . SER A 1 533 ? 17.469 -3.588 -0.644 1 92.94 533 SER A C 1
ATOM 4196 O O . SER A 1 533 ? 18.156 -3.246 0.315 1 92.94 533 SER A O 1
ATOM 4198 N N . VAL A 1 534 ? 16.219 -3.725 -0.584 1 90.62 534 VAL A N 1
ATOM 4199 C CA . VAL A 1 534 ? 15.508 -3.398 0.648 1 90.62 534 VAL A CA 1
ATOM 4200 C C . VAL A 1 534 ? 15.766 -4.48 1.694 1 90.62 534 VAL A C 1
ATOM 4202 O O . VAL A 1 534 ? 15.914 -4.184 2.881 1 90.62 534 VAL A O 1
ATOM 4205 N N . GLN A 1 535 ? 15.844 -5.695 1.25 1 88.56 535 GLN A N 1
ATOM 4206 C CA . GLN A 1 535 ? 16.094 -6.801 2.168 1 88.56 535 GLN A CA 1
ATOM 4207 C C . GLN A 1 535 ? 17.469 -6.688 2.811 1 88.56 535 GLN A C 1
ATOM 4209 O O . GLN A 1 535 ? 17.672 -7.129 3.945 1 88.56 535 GLN A O 1
ATOM 4214 N N . PHE A 1 536 ? 18.375 -6.176 2.076 1 90.06 536 PHE A N 1
ATOM 4215 C CA . PHE A 1 536 ? 19.688 -5.965 2.66 1 90.06 536 PHE A CA 1
ATOM 4216 C C . PHE A 1 536 ? 19.594 -5.094 3.906 1 90.06 536 PHE A C 1
ATOM 4218 O O . PHE A 1 536 ? 20.281 -5.352 4.902 1 90.06 536 PHE A O 1
ATOM 4225 N N . ALA A 1 537 ? 18.75 -4.105 3.779 1 89.12 537 ALA A N 1
ATOM 4226 C CA . ALA A 1 537 ? 18.625 -3.148 4.875 1 89.12 537 ALA A CA 1
ATOM 4227 C C . ALA A 1 537 ? 17.734 -3.693 5.98 1 89.12 537 ALA A C 1
ATOM 4229 O O . ALA A 1 537 ? 17.969 -3.438 7.164 1 89.12 537 ALA A O 1
ATOM 4230 N N . THR A 1 538 ? 16.703 -4.43 5.645 1 85.69 538 THR A N 1
ATOM 4231 C CA . THR A 1 538 ? 15.719 -4.867 6.629 1 85.69 538 THR A CA 1
ATOM 4232 C C . THR A 1 538 ? 16.031 -6.273 7.125 1 85.69 538 THR A C 1
ATOM 4234 O O . THR A 1 538 ? 15.562 -6.68 8.195 1 85.69 538 THR A O 1
ATOM 4237 N N . GLY A 1 539 ? 16.781 -6.977 6.387 1 81.69 539 GLY A N 1
ATOM 4238 C CA . GLY A 1 539 ? 16.922 -8.406 6.625 1 81.69 539 GLY A CA 1
ATOM 4239 C C . GLY A 1 539 ? 15.883 -9.227 5.883 1 81.69 539 GLY A C 1
ATOM 4240 O O . GLY A 1 539 ? 14.93 -8.68 5.316 1 81.69 539 GLY A O 1
ATOM 4241 N N . PRO A 1 540 ? 16.094 -10.523 5.875 1 76.94 540 PRO A N 1
ATOM 4242 C CA . PRO A 1 540 ? 15.156 -11.367 5.113 1 76.94 540 PRO A CA 1
ATOM 4243 C C . PRO A 1 540 ? 13.734 -11.328 5.668 1 76.94 540 PRO A C 1
ATOM 4245 O O . PRO A 1 540 ? 13.547 -11.289 6.887 1 76.94 540 PRO A O 1
ATOM 4248 N N . ARG A 1 541 ? 12.789 -11.148 4.77 1 65.69 541 ARG A N 1
ATOM 4249 C CA . ARG A 1 541 ? 11.383 -11.094 5.137 1 65.69 541 ARG A CA 1
ATOM 4250 C C . ARG A 1 541 ? 10.891 -12.453 5.633 1 65.69 541 ARG A C 1
ATOM 4252 O O . ARG A 1 541 ? 10.023 -12.523 6.504 1 65.69 541 ARG A O 1
ATOM 4259 N N . SER A 1 542 ? 11.5 -13.492 4.969 1 60.03 542 SER A N 1
ATOM 4260 C CA . SER A 1 542 ? 11.102 -14.852 5.328 1 60.03 542 SER A CA 1
ATOM 4261 C C . SER A 1 542 ? 11.867 -15.344 6.555 1 60.03 542 SER A C 1
ATOM 4263 O O . SER A 1 542 ? 12.656 -14.602 7.141 1 60.03 542 SER A O 1
ATOM 4265 N N . SER A 1 543 ? 11.656 -16.703 6.844 1 61.06 543 SER A N 1
ATOM 4266 C CA . SER A 1 543 ? 12.297 -17.359 7.977 1 61.06 543 SER A CA 1
ATOM 4267 C C . SER A 1 543 ? 13.82 -17.219 7.902 1 61.06 543 SER A C 1
ATOM 4269 O O . SER A 1 543 ? 14.398 -17.281 6.812 1 61.06 543 SER A O 1
ATOM 4271 N N . ARG A 1 544 ? 14.414 -16.656 8.93 1 61.59 544 ARG A N 1
ATOM 4272 C CA . ARG A 1 544 ? 15.867 -16.562 9.07 1 61.59 544 ARG A CA 1
ATOM 4273 C C . ARG A 1 544 ? 16.469 -17.906 9.445 1 61.59 544 ARG A C 1
ATOM 4275 O O . ARG A 1 544 ? 17.703 -18.031 9.523 1 61.59 544 ARG A O 1
ATOM 4282 N N . GLU A 1 545 ? 15.539 -18.75 9.43 1 62.16 545 GLU A N 1
ATOM 4283 C CA . GLU A 1 545 ? 16.031 -20.062 9.859 1 62.16 545 GLU A CA 1
ATOM 4284 C C . GLU A 1 545 ? 16.953 -20.672 8.812 1 62.16 545 GLU A C 1
ATOM 4286 O O . GLU A 1 545 ? 16.625 -20.719 7.625 1 62.16 545 GLU A O 1
ATOM 4291 N N . GLY A 1 546 ? 18.109 -21.016 9.219 1 70.06 546 GLY A N 1
ATOM 4292 C CA . GLY A 1 546 ? 19.094 -21.641 8.359 1 70.06 546 GLY A CA 1
ATOM 4293 C C . GLY A 1 546 ? 19.984 -20.656 7.629 1 70.06 546 GLY A C 1
ATOM 4294 O O . GLY A 1 546 ? 20.922 -21.047 6.938 1 70.06 546 GLY A O 1
ATOM 4295 N N . LYS A 1 547 ? 19.641 -19.328 7.855 1 79.06 547 LYS A N 1
ATOM 4296 C CA . LYS A 1 547 ? 20.453 -18.312 7.188 1 79.06 547 LYS A CA 1
ATOM 4297 C C . LYS A 1 547 ? 21.391 -17.609 8.172 1 79.06 547 LYS A C 1
ATOM 4299 O O . LYS A 1 547 ? 21.047 -17.438 9.344 1 79.06 547 LYS A O 1
ATOM 4304 N N . GLN A 1 548 ? 22.531 -17.438 7.691 1 78.25 548 GLN A N 1
ATOM 4305 C CA . GLN A 1 548 ? 23.5 -16.734 8.523 1 78.25 548 GLN A CA 1
ATOM 4306 C C . GLN A 1 548 ? 23.938 -15.43 7.867 1 78.25 548 GLN A C 1
ATOM 4308 O O . GLN A 1 548 ? 24.141 -15.375 6.652 1 78.25 548 GLN A O 1
ATOM 4313 N N . ARG A 1 549 ? 24.047 -14.5 8.766 1 81.81 549 ARG A N 1
ATOM 4314 C CA . ARG A 1 549 ? 24.5 -13.188 8.305 1 81.81 549 ARG A CA 1
ATOM 4315 C C . ARG A 1 549 ? 26 -13.195 8.023 1 81.81 549 ARG A C 1
ATOM 4317 O O . ARG A 1 549 ? 26.781 -13.711 8.828 1 81.81 549 ARG A O 1
ATOM 4324 N N . VAL A 1 550 ? 26.266 -12.594 6.895 1 79.31 550 VAL A N 1
ATOM 4325 C CA . VAL A 1 550 ? 27.688 -12.469 6.566 1 79.31 550 VAL A CA 1
ATOM 4326 C C . VAL A 1 550 ? 28.312 -11.344 7.387 1 79.31 550 VAL A C 1
ATOM 4328 O O . VAL A 1 550 ? 27.859 -10.195 7.316 1 79.31 550 VAL A O 1
ATOM 4331 N N . ALA A 1 551 ? 29.172 -11.594 8.234 1 69.88 551 ALA A N 1
ATOM 4332 C CA . ALA A 1 551 ? 29.766 -10.727 9.258 1 69.88 551 ALA A CA 1
ATOM 4333 C C . ALA A 1 551 ? 30.234 -9.414 8.648 1 69.88 551 ALA A C 1
ATOM 4335 O O . ALA A 1 551 ? 30.031 -8.344 9.234 1 69.88 551 ALA A O 1
ATOM 4336 N N . LEU A 1 552 ? 30.797 -9.32 7.57 1 66.81 552 LEU A N 1
ATOM 4337 C CA . LEU A 1 552 ? 31.391 -8.102 7.035 1 66.81 552 LEU A CA 1
ATOM 4338 C C . LEU A 1 552 ? 30.312 -7.152 6.512 1 66.81 552 LEU A C 1
ATOM 4340 O O . LEU A 1 552 ? 30.562 -5.957 6.34 1 66.81 552 LEU A O 1
ATOM 4344 N N . THR A 1 553 ? 29.172 -7.578 6.535 1 73.88 553 THR A N 1
ATOM 4345 C CA . THR A 1 553 ? 28.141 -6.754 5.902 1 73.88 553 THR A CA 1
ATOM 4346 C C . THR A 1 553 ? 27.312 -6.023 6.953 1 73.88 553 THR A C 1
ATOM 4348 O O . THR A 1 553 ? 26.562 -5.098 6.629 1 73.88 553 THR A O 1
ATOM 4351 N N . ASP A 1 554 ? 27.547 -6.383 8.211 1 67.31 554 ASP A N 1
ATOM 4352 C CA . ASP A 1 554 ? 26.734 -5.75 9.242 1 67.31 554 ASP A CA 1
ATOM 4353 C C . ASP A 1 554 ? 27.266 -4.363 9.594 1 67.31 554 ASP A C 1
ATOM 4355 O O . ASP A 1 554 ? 26.547 -3.533 10.148 1 67.31 554 ASP A O 1
ATOM 4359 N N . GLN A 1 555 ? 28.484 -4.148 9.281 1 72.31 555 GLN A N 1
ATOM 4360 C CA . GLN A 1 555 ? 29.078 -2.893 9.719 1 72.31 555 GLN A CA 1
ATOM 4361 C C . GLN A 1 555 ? 29.266 -1.929 8.547 1 72.31 555 GLN A C 1
ATOM 4363 O O . GLN A 1 555 ? 29.828 -0.848 8.703 1 72.31 555 GLN A O 1
ATOM 4368 N N . THR A 1 556 ? 28.641 -2.227 7.551 1 83.75 556 THR A N 1
ATOM 4369 C CA . THR A 1 556 ? 28.797 -1.357 6.391 1 83.75 556 THR A CA 1
ATOM 4370 C C . THR A 1 556 ? 27.891 -0.138 6.492 1 83.75 556 THR A C 1
ATOM 4372 O O . THR A 1 556 ? 26.797 -0.215 7.07 1 83.75 556 THR A O 1
ATOM 4375 N N . PRO A 1 557 ? 28.438 0.99 6.043 1 89.31 557 PRO A N 1
ATOM 4376 C CA . PRO A 1 557 ? 27.609 2.197 6.043 1 89.31 557 PRO A CA 1
ATOM 4377 C C . PRO A 1 557 ? 26.359 2.051 5.184 1 89.31 557 PRO A C 1
ATOM 4379 O O . PRO A 1 557 ? 25.422 2.848 5.305 1 89.31 557 PRO A O 1
ATOM 4382 N N . LEU A 1 558 ? 26.359 0.996 4.461 1 92.62 558 LEU A N 1
ATOM 4383 C CA . LEU A 1 558 ? 25.219 0.775 3.578 1 92.62 558 LEU A CA 1
ATOM 4384 C C . LEU A 1 558 ? 23.969 0.4 4.379 1 92.62 558 LEU A C 1
ATOM 4386 O O . LEU A 1 558 ? 22.844 0.53 3.889 1 92.62 558 LEU A O 1
ATOM 4390 N N . CYS A 1 559 ? 24.156 -0.036 5.578 1 90.62 559 CYS A N 1
ATOM 4391 C CA . CYS A 1 559 ? 23.047 -0.427 6.438 1 90.62 559 CYS A CA 1
ATOM 4392 C C . CYS A 1 559 ? 22.234 0.79 6.867 1 90.62 559 CYS A C 1
ATOM 4394 O O . CYS A 1 559 ? 21.094 0.655 7.309 1 90.62 559 CYS A O 1
ATOM 4396 N N . LYS A 1 560 ? 22.812 1.906 6.676 1 90.44 560 LYS A N 1
ATOM 4397 C CA . LYS A 1 560 ? 22.125 3.141 7.039 1 90.44 560 LYS A CA 1
ATOM 4398 C C . LYS A 1 560 ? 21.875 4.012 5.809 1 90.44 560 LYS A C 1
ATOM 4400 O O . LYS A 1 560 ? 21.781 5.234 5.918 1 90.44 560 LYS A O 1
ATOM 4405 N N . ALA A 1 561 ? 21.781 3.354 4.688 1 93.94 561 ALA A N 1
ATOM 4406 C CA . ALA A 1 561 ? 21.719 4.168 3.475 1 93.94 561 ALA A CA 1
ATOM 4407 C C . ALA A 1 561 ? 20.547 3.75 2.588 1 93.94 561 ALA A C 1
ATOM 4409 O O . ALA A 1 561 ? 20.453 4.168 1.432 1 93.94 561 ALA A O 1
ATOM 4410 N N . GLN A 1 562 ? 19.688 3 3.082 1 93.38 562 GLN A N 1
ATOM 4411 C CA . GLN A 1 562 ? 18.578 2.561 2.232 1 93.38 562 GLN A CA 1
ATOM 4412 C C . GLN A 1 562 ? 17.375 3.486 2.371 1 93.38 562 GLN A C 1
ATOM 4414 O O . GLN A 1 562 ? 16.844 3.656 3.467 1 93.38 562 GLN A O 1
ATOM 4419 N N . LYS A 1 563 ? 17.016 4.082 1.297 1 92.44 563 LYS A N 1
ATOM 4420 C CA . LYS A 1 563 ? 15.82 4.918 1.331 1 92.44 563 LYS A CA 1
ATOM 4421 C C . LYS A 1 563 ? 14.672 4.262 0.575 1 92.44 563 LYS A C 1
ATOM 4423 O O . LYS A 1 563 ? 14.883 3.586 -0.433 1 92.44 563 LYS A O 1
ATOM 4428 N N . VAL A 1 564 ? 13.477 4.395 1.033 1 89 564 VAL A N 1
ATOM 4429 C CA . VAL A 1 564 ? 12.25 3.895 0.421 1 89 564 VAL A CA 1
ATOM 4430 C C . VAL A 1 564 ? 11.188 4.988 0.429 1 89 564 VAL A C 1
ATOM 4432 O O . VAL A 1 564 ? 11.367 6.035 1.055 1 89 564 VAL A O 1
ATOM 4435 N N . ARG A 1 565 ? 10.234 4.754 -0.36 1 84.19 565 ARG A N 1
ATOM 4436 C CA . ARG A 1 565 ? 9.117 5.688 -0.293 1 84.19 565 ARG A CA 1
ATOM 4437 C C . ARG A 1 565 ? 8.445 5.637 1.075 1 84.19 565 ARG A C 1
ATOM 4439 O O . ARG A 1 565 ? 8.266 4.562 1.648 1 84.19 565 ARG A O 1
ATOM 4446 N N . CYS A 1 566 ? 8.133 6.738 1.568 1 80 566 CYS A N 1
ATOM 4447 C CA . CYS A 1 566 ? 7.59 6.816 2.92 1 80 566 CYS A CA 1
ATOM 4448 C C . CYS A 1 566 ? 6.227 6.137 2.998 1 80 566 CYS A C 1
ATOM 4450 O O . CYS A 1 566 ? 5.324 6.453 2.225 1 80 566 CYS A O 1
ATOM 4452 N N . PRO A 1 567 ? 6.152 5.18 3.918 1 74.19 567 PRO A N 1
ATOM 4453 C CA . PRO A 1 567 ? 4.844 4.551 4.109 1 74.19 567 PRO A CA 1
ATOM 4454 C C . PRO A 1 567 ? 3.818 5.496 4.73 1 74.19 567 PRO A C 1
ATOM 4456 O O . PRO A 1 567 ? 4.172 6.602 5.16 1 74.19 567 PRO A O 1
ATOM 4459 N N . ALA A 1 568 ? 2.543 4.977 4.73 1 66.94 568 ALA A N 1
ATOM 4460 C CA . ALA A 1 568 ? 1.466 5.773 5.312 1 66.94 568 ALA A CA 1
ATOM 4461 C C . ALA A 1 568 ? 1.699 6.012 6.801 1 66.94 568 ALA A C 1
ATOM 4463 O O . ALA A 1 568 ? 2.123 5.102 7.523 1 66.94 568 ALA A O 1
ATOM 4464 N N . GLY A 1 569 ? 1.768 7.227 7.289 1 68.06 569 GLY A N 1
ATOM 4465 C CA . GLY A 1 569 ? 1.92 7.547 8.703 1 68.06 569 GLY A CA 1
ATOM 4466 C C . GLY A 1 569 ? 3.229 8.242 9.016 1 68.06 569 GLY A C 1
ATOM 4467 O O . GLY A 1 569 ? 3.494 8.578 10.172 1 68.06 569 GLY A O 1
ATOM 4468 N N . MET A 1 570 ? 4.039 8.203 8.094 1 76.5 570 MET A N 1
ATOM 4469 C CA . MET A 1 570 ? 5.301 8.922 8.266 1 76.5 570 MET A CA 1
ATOM 4470 C C . MET A 1 570 ? 5.387 10.109 7.312 1 76.5 570 MET A C 1
ATOM 4472 O O . MET A 1 570 ? 4.871 10.047 6.195 1 76.5 570 MET A O 1
ATOM 4476 N N . THR A 1 571 ? 5.992 11.102 7.859 1 77.88 571 THR A N 1
ATOM 4477 C CA . THR A 1 571 ? 6.152 12.289 7.031 1 77.88 571 THR A CA 1
ATOM 4478 C C . THR A 1 571 ? 7.547 12.883 7.195 1 77.88 571 THR A C 1
ATOM 4480 O O . THR A 1 571 ? 8.094 12.906 8.305 1 77.88 571 THR A O 1
ATOM 4483 N N . SER A 1 572 ? 8.102 13.266 6.078 1 83.75 572 SER A N 1
ATOM 4484 C CA . SER A 1 572 ? 9.422 13.883 6.094 1 83.75 572 SER A CA 1
ATOM 4485 C C . SER A 1 572 ? 9.336 15.383 5.848 1 83.75 572 SER A C 1
ATOM 4487 O O . SER A 1 572 ? 8.516 15.844 5.055 1 83.75 572 SER A O 1
ATOM 4489 N N . PHE A 1 573 ? 10.172 16.172 6.645 1 83.69 573 PHE A N 1
ATOM 4490 C CA . PHE A 1 573 ? 10.242 17.625 6.543 1 83.69 573 PHE A CA 1
ATOM 4491 C C . PHE A 1 573 ? 11.633 18.078 6.102 1 83.69 573 PHE A C 1
ATOM 4493 O O . PHE A 1 573 ? 12.633 17.422 6.434 1 83.69 573 PHE A O 1
ATOM 4500 N N . SER A 1 574 ? 11.656 19.172 5.352 1 87.06 574 SER A N 1
ATOM 4501 C CA . SER A 1 574 ? 12.938 19.781 5.012 1 87.06 574 SER A CA 1
ATOM 4502 C C . SER A 1 574 ? 13.523 20.531 6.195 1 87.06 574 SER A C 1
ATOM 4504 O O . SER A 1 574 ? 12.906 21.484 6.699 1 87.06 574 SER A O 1
ATOM 4506 N N . VAL A 1 575 ? 14.695 20.219 6.574 1 88.69 575 VAL A N 1
ATOM 4507 C CA . VAL A 1 575 ? 15.352 20.906 7.684 1 88.69 575 VAL A CA 1
ATOM 4508 C C . VAL A 1 575 ? 15.695 22.328 7.277 1 88.69 575 VAL A C 1
ATOM 4510 O O . VAL A 1 575 ? 15.617 23.25 8.094 1 88.69 575 VAL A O 1
ATOM 4513 N N . LEU A 1 576 ? 16.047 22.453 6.07 1 88.19 576 LEU A N 1
ATOM 4514 C CA . LEU A 1 576 ? 16.359 23.781 5.566 1 88.19 576 LEU A CA 1
ATOM 4515 C C . LEU A 1 576 ? 15.125 24.688 5.613 1 88.19 576 LEU A C 1
ATOM 4517 O O . LEU A 1 576 ? 15.211 25.844 6.035 1 88.19 576 LEU A O 1
ATOM 4521 N N . GLY A 1 577 ? 14.07 24.125 5.152 1 84.88 577 GLY A N 1
ATOM 4522 C CA . GLY A 1 577 ? 12.844 24.906 5.18 1 84.88 577 GLY A CA 1
ATOM 4523 C C . GLY A 1 577 ? 12.414 25.297 6.582 1 84.88 577 GLY A C 1
ATOM 4524 O O . GLY A 1 577 ? 12.07 26.453 6.832 1 84.88 577 GLY A O 1
ATOM 4525 N N . VAL A 1 578 ? 12.492 24.406 7.496 1 87.12 578 VAL A N 1
ATOM 4526 C CA . VAL A 1 578 ? 12.117 24.672 8.875 1 87.12 578 VAL A CA 1
ATOM 4527 C C . VAL A 1 578 ? 13.086 25.672 9.5 1 87.12 578 VAL A C 1
ATOM 4529 O O . VAL A 1 578 ? 12.672 26.609 10.18 1 87.12 578 VAL A O 1
ATOM 4532 N N . SER A 1 579 ? 14.328 25.531 9.172 1 90.19 579 SER A N 1
ATOM 4533 C CA . SER A 1 579 ? 15.344 26.422 9.734 1 90.19 579 SER A CA 1
ATOM 4534 C C . SER A 1 579 ? 15.203 27.844 9.172 1 90.19 579 SER A C 1
ATOM 4536 O O . SER A 1 579 ? 15.383 28.828 9.898 1 90.19 579 SER A O 1
ATOM 4538 N N . CYS A 1 580 ? 14.93 27.938 7.965 1 89.44 580 CYS A N 1
ATOM 4539 C CA . CYS A 1 580 ? 14.742 29.25 7.355 1 89.44 580 CYS A CA 1
ATOM 4540 C C . CYS A 1 580 ? 13.523 29.953 7.945 1 89.44 580 CYS A C 1
ATOM 4542 O O . CYS A 1 580 ? 13.562 31.156 8.203 1 89.44 580 CYS A O 1
ATOM 4544 N N . LEU A 1 581 ? 12.516 29.188 8.117 1 87.94 581 LEU A N 1
ATOM 4545 C CA . LEU A 1 581 ? 11.305 29.75 8.695 1 87.94 581 LEU A CA 1
ATOM 4546 C C . LEU A 1 581 ? 11.562 30.25 10.117 1 87.94 581 LEU A C 1
ATOM 4548 O O . LEU A 1 581 ? 11.125 31.328 10.492 1 87.94 581 LEU A O 1
ATOM 4552 N N . LEU A 1 582 ? 12.312 29.531 10.82 1 90.25 582 LEU A N 1
ATOM 4553 C CA . LEU A 1 582 ? 12.625 29.891 12.195 1 90.25 582 LEU A CA 1
ATOM 4554 C C . LEU A 1 582 ? 13.594 31.078 12.242 1 90.25 582 LEU A C 1
ATOM 4556 O O . LEU A 1 582 ? 13.477 31.938 13.109 1 90.25 582 LEU A O 1
ATOM 4560 N N . ALA A 1 583 ? 14.438 31.062 11.297 1 94.06 583 ALA A N 1
ATOM 4561 C CA . ALA A 1 583 ? 15.422 32.125 11.258 1 94.06 583 ALA A CA 1
ATOM 4562 C C . ALA A 1 583 ? 14.766 33.469 10.852 1 94.06 583 ALA A C 1
ATOM 4564 O O . ALA A 1 583 ? 14.977 34.5 11.5 1 94.06 583 ALA A O 1
ATOM 4565 N N . VAL A 1 584 ? 14.008 33.406 9.828 1 92.19 584 VAL A N 1
ATOM 4566 C CA . VAL A 1 584 ? 13.352 34.625 9.352 1 92.19 584 VAL A CA 1
ATOM 4567 C C . VAL A 1 584 ? 12.352 35.125 10.398 1 92.19 584 VAL A C 1
ATOM 4569 O O . VAL A 1 584 ? 12.305 36.312 10.719 1 92.19 584 VAL A O 1
ATOM 4572 N N . GLY A 1 585 ? 11.578 34.219 10.883 1 91.62 585 GLY A N 1
ATOM 4573 C CA . GLY A 1 585 ? 10.648 34.562 11.938 1 91.62 585 GLY A CA 1
ATOM 4574 C C . GLY A 1 585 ? 11.336 35.094 13.188 1 91.62 585 GLY A C 1
ATOM 4575 O O . GLY A 1 585 ? 10.891 36.062 13.797 1 91.62 585 GLY A O 1
ATOM 4576 N N . GLY A 1 586 ? 12.391 34.438 13.477 1 92.88 586 GLY A N 1
ATOM 4577 C CA . GLY A 1 586 ? 13.164 34.906 14.625 1 92.88 586 GLY A CA 1
ATOM 4578 C C . GLY A 1 586 ? 13.766 36.281 14.445 1 92.88 586 GLY A C 1
ATOM 4579 O O . GLY A 1 586 ? 13.75 37.094 15.367 1 92.88 586 GLY A O 1
ATOM 4580 N N . LEU A 1 587 ? 14.164 36.531 13.305 1 95.06 587 LEU A N 1
ATOM 4581 C CA . LEU A 1 587 ? 14.719 37.844 13 1 95.06 587 LEU A CA 1
ATOM 4582 C C . LEU A 1 587 ? 13.648 38.938 13.078 1 95.06 587 LEU A C 1
ATOM 4584 O O . LEU A 1 587 ? 13.914 40.031 13.539 1 95.06 587 LEU A O 1
ATOM 4588 N N . ILE A 1 588 ? 12.477 38.562 12.617 1 93 588 ILE A N 1
ATOM 4589 C CA . ILE A 1 588 ? 11.375 39.5 12.672 1 93 588 ILE A CA 1
ATOM 4590 C C . ILE A 1 588 ? 11.023 39.812 14.133 1 93 588 ILE A C 1
ATOM 4592 O O . ILE A 1 588 ? 10.852 40.969 14.516 1 93 588 ILE A O 1
ATOM 4596 N N . ILE A 1 589 ? 11 38.844 14.938 1 90.5 589 ILE A N 1
ATOM 4597 C CA . ILE A 1 589 ? 10.664 39 16.344 1 90.5 589 ILE A CA 1
ATOM 4598 C C . ILE A 1 589 ? 11.742 39.844 17.047 1 90.5 589 ILE A C 1
ATOM 4600 O O . ILE A 1 589 ? 11.438 40.781 17.766 1 90.5 589 ILE A O 1
ATOM 4604 N N . LEU A 1 590 ? 12.938 39.594 16.703 1 91.62 590 LEU A N 1
ATOM 4605 C CA . LEU A 1 590 ? 14.039 40.344 17.328 1 91.62 590 LEU A CA 1
ATOM 4606 C C . LEU A 1 590 ? 14.07 41.781 16.844 1 91.62 590 LEU A C 1
ATOM 4608 O O . LEU A 1 590 ? 14.383 42.688 17.625 1 91.62 590 LEU A O 1
ATOM 4612 N N . SER A 1 591 ? 13.75 41.938 15.633 1 92.06 591 SER A N 1
ATOM 4613 C CA . SER A 1 591 ? 13.711 43.312 15.094 1 92.06 591 SER A CA 1
ATOM 4614 C C . SER A 1 591 ? 12.625 44.125 15.766 1 92.06 591 SER A C 1
ATOM 4616 O O . SER A 1 591 ? 12.82 45.312 16.031 1 92.06 591 SER A O 1
ATOM 4618 N N . ASN A 1 592 ? 11.523 43.531 16.031 1 89.19 592 ASN A N 1
ATOM 4619 C CA . ASN A 1 592 ? 10.445 44.25 16.703 1 89.19 592 ASN A CA 1
ATOM 4620 C C . ASN A 1 592 ? 10.812 44.562 18.156 1 89.19 592 ASN A C 1
ATOM 4622 O O . ASN A 1 592 ? 10.516 45.656 18.641 1 89.19 592 ASN A O 1
ATOM 4626 N N . LEU A 1 593 ? 11.43 43.625 18.75 1 83.75 593 LEU A N 1
ATOM 4627 C CA . LEU A 1 593 ? 11.805 43.844 20.141 1 83.75 593 LEU A CA 1
ATOM 4628 C C . LEU A 1 593 ? 12.875 44.906 20.266 1 83.75 593 LEU A C 1
ATOM 4630 O O . LEU A 1 593 ? 12.945 45.625 21.281 1 83.75 593 LEU A O 1
ATOM 4634 N N . SER A 1 594 ? 13.625 45.188 19.156 1 87.12 594 SER A N 1
ATOM 4635 C CA . SER A 1 594 ? 14.711 46.156 19.188 1 87.12 594 SER A CA 1
ATOM 4636 C C . SER A 1 594 ? 14.383 47.375 18.328 1 87.12 594 SER A C 1
ATOM 4638 O O . SER A 1 594 ? 15.281 48.125 17.953 1 87.12 594 SER A O 1
ATOM 4640 N N . LEU A 1 595 ? 13.219 47.469 18.031 1 86.69 595 LEU A N 1
ATOM 4641 C CA . LEU A 1 595 ? 12.828 48.5 17.094 1 86.69 595 LEU A CA 1
ATOM 4642 C C . LEU A 1 595 ? 13.164 49.875 17.641 1 86.69 595 LEU A C 1
ATOM 4644 O O . LEU A 1 595 ? 13.688 50.75 16.922 1 86.69 595 LEU A O 1
ATOM 4648 N N . ASP A 1 596 ? 12.82 50.281 18.906 1 79.5 596 ASP A N 1
ATOM 4649 C CA . ASP A 1 596 ? 13.07 51.562 19.531 1 79.5 596 ASP A CA 1
ATOM 4650 C C . ASP A 1 596 ? 14.562 51.875 19.578 1 79.5 596 ASP A C 1
ATOM 4652 O O . ASP A 1 596 ? 14.984 53 19.312 1 79.5 596 ASP A O 1
ATOM 4656 N N . SER A 1 597 ? 15.305 50.875 19.891 1 81.75 597 SER A N 1
ATOM 4657 C CA . SER A 1 597 ? 16.75 51.031 19.969 1 81.75 597 SER A CA 1
ATOM 4658 C C . SER A 1 597 ? 17.375 51.219 18.594 1 81.75 597 SER A C 1
ATOM 4660 O O . SER A 1 597 ? 18.312 52 18.438 1 81.75 597 SER A O 1
ATOM 4662 N N . ILE A 1 598 ? 16.812 50.531 17.688 1 85.44 598 ILE A N 1
ATOM 4663 C CA . ILE A 1 598 ? 17.328 50.625 16.328 1 85.44 598 ILE A CA 1
ATOM 4664 C C . ILE A 1 598 ? 17.016 52.031 15.766 1 85.44 598 ILE A C 1
ATOM 4666 O O . ILE A 1 598 ? 17.891 52.656 15.164 1 85.44 598 ILE A O 1
ATOM 4670 N N . MET A 1 599 ? 15.859 52.5 16.016 1 84.56 599 MET A N 1
ATOM 4671 C CA . MET A 1 599 ? 15.453 53.812 15.461 1 84.56 599 MET A CA 1
ATOM 4672 C C . MET A 1 599 ? 16.141 54.938 16.203 1 84.56 599 MET A C 1
ATOM 4674 O O . MET A 1 599 ? 16.344 56.031 15.625 1 84.56 599 MET A O 1
ATOM 4678 N N . ALA A 1 600 ? 16.453 54.781 17.469 1 81.94 600 ALA A N 1
ATOM 4679 C CA . ALA A 1 600 ? 17.172 55.812 18.234 1 81.94 600 ALA A CA 1
ATOM 4680 C C . ALA A 1 600 ? 18.578 56 17.672 1 81.94 600 ALA A C 1
ATOM 4682 O O . ALA A 1 600 ? 19.125 57.094 17.688 1 81.94 600 ALA A O 1
ATOM 4683 N N . ARG A 1 601 ? 19.125 54.938 17.141 1 83.88 601 ARG A N 1
ATOM 4684 C CA . ARG A 1 601 ? 20.5 55 16.625 1 83.88 601 ARG A CA 1
ATOM 4685 C C . ARG A 1 601 ? 20.516 55.406 15.156 1 83.88 601 ARG A C 1
ATOM 4687 O O . ARG A 1 601 ? 21.359 56.188 14.727 1 83.88 601 ARG A O 1
ATOM 4694 N N . VAL A 1 602 ? 19.594 54.938 14.406 1 81.38 602 VAL A N 1
ATOM 4695 C CA . VAL A 1 602 ? 19.625 55.125 12.961 1 81.38 602 VAL A CA 1
ATOM 4696 C C . VAL A 1 602 ? 18.734 56.281 12.562 1 81.38 602 VAL A C 1
ATOM 4698 O O . VAL A 1 602 ? 18.938 56.906 11.531 1 81.38 602 VAL A O 1
ATOM 4701 N N . GLY A 1 603 ? 17.734 56.656 13.367 1 76.56 603 GLY A N 1
ATOM 4702 C CA . GLY A 1 603 ? 16.688 57.625 13.062 1 76.56 603 GLY A CA 1
ATOM 4703 C C . GLY A 1 603 ? 17.234 59 12.742 1 76.56 603 GLY A C 1
ATOM 4704 O O . GLY A 1 603 ? 17.016 59.5 11.648 1 76.56 603 GLY A O 1
ATOM 4705 N N . PRO A 1 604 ? 18.031 59.5 13.664 1 78.19 604 PRO A N 1
ATOM 4706 C CA . PRO A 1 604 ? 18.484 60.875 13.453 1 78.19 604 PRO A CA 1
ATOM 4707 C C . PRO A 1 604 ? 19.375 61.031 12.227 1 78.19 604 PRO A C 1
ATOM 4709 O O . PRO A 1 604 ? 19.422 62.094 11.617 1 78.19 604 PRO A O 1
ATOM 4712 N N . LYS A 1 605 ? 20.016 60.031 11.844 1 76.75 605 LYS A N 1
ATOM 4713 C CA . LYS A 1 605 ? 20.953 60.125 10.734 1 76.75 605 LYS A CA 1
ATOM 4714 C C . LYS A 1 605 ? 20.234 60 9.391 1 76.75 605 LYS A C 1
ATOM 4716 O O . LYS A 1 605 ? 20.562 60.719 8.445 1 76.75 605 LYS A O 1
ATOM 4721 N N . TRP A 1 606 ? 19.234 59.188 9.211 1 77.25 606 TRP A N 1
ATOM 4722 C CA . TRP A 1 606 ? 18.688 58.875 7.902 1 77.25 606 TRP A CA 1
ATOM 4723 C C . TRP A 1 606 ? 17.328 59.531 7.707 1 77.25 606 TRP A C 1
ATOM 4725 O O . TRP A 1 606 ? 16.859 59.656 6.578 1 77.25 606 TRP A O 1
ATOM 4735 N N . PHE A 1 607 ? 16.656 59.844 8.836 1 77.56 607 PHE A N 1
ATOM 4736 C CA . PHE A 1 607 ? 15.312 60.406 8.703 1 77.56 607 PHE A CA 1
ATOM 4737 C C . PHE A 1 607 ? 15.18 61.688 9.492 1 77.56 607 PHE A C 1
ATOM 4739 O O . PHE A 1 607 ? 14.984 61.656 10.711 1 77.56 607 PHE A O 1
ATOM 4746 N N . PRO A 1 608 ? 15.297 62.844 8.766 1 77 608 PRO A N 1
ATOM 4747 C CA . PRO A 1 608 ? 15.125 64.125 9.469 1 77 608 PRO A CA 1
ATOM 4748 C C . PRO A 1 608 ? 13.781 64.25 10.18 1 77 608 PRO A C 1
ATOM 4750 O O . PRO A 1 608 ? 12.758 63.812 9.641 1 77 608 PRO A O 1
ATOM 4753 N N . GLY A 1 609 ? 13.758 64.625 11.406 1 78.31 609 GLY A N 1
ATOM 4754 C CA . GLY A 1 609 ? 12.555 64.75 12.203 1 78.31 609 GLY A CA 1
ATOM 4755 C C . GLY A 1 609 ? 12.164 63.531 12.969 1 78.31 609 GLY A C 1
ATOM 4756 O O . GLY A 1 609 ? 11.086 63.469 13.555 1 78.31 609 GLY A O 1
ATOM 4757 N N . SER A 1 610 ? 13.102 62.625 12.859 1 83 610 SER A N 1
ATOM 4758 C CA . SER A 1 610 ? 12.836 61.344 13.492 1 83 610 SER A CA 1
ATOM 4759 C C . SER A 1 610 ? 12.688 61.5 15.008 1 83 610 SER A C 1
ATOM 4761 O O . SER A 1 610 ? 11.945 60.75 15.641 1 83 610 SER A O 1
ATOM 4763 N N . ALA A 1 611 ? 13.312 62.469 15.539 1 81.62 611 ALA A N 1
ATOM 4764 C CA . ALA A 1 611 ? 13.219 62.656 16.984 1 81.62 611 ALA A CA 1
ATOM 4765 C C . ALA A 1 611 ? 11.805 63.062 17.391 1 81.62 611 ALA A C 1
ATOM 4767 O O . ALA A 1 611 ? 11.281 62.594 18.406 1 81.62 611 ALA A O 1
ATOM 4768 N N . TYR A 1 612 ? 11.234 63.969 16.609 1 86.12 612 TYR A N 1
ATOM 4769 C CA . TYR A 1 612 ? 9.867 64.375 16.875 1 86.12 612 TYR A CA 1
ATOM 4770 C C . TYR A 1 612 ? 8.898 63.219 16.75 1 86.12 612 TYR A C 1
ATOM 4772 O O . TYR A 1 612 ? 8.008 63.031 17.578 1 86.12 612 TYR A O 1
ATOM 4780 N N . ARG A 1 613 ? 9.164 62.469 15.727 1 88.12 613 ARG A N 1
ATOM 4781 C CA . ARG A 1 613 ? 8.258 61.375 15.438 1 88.12 613 ARG A CA 1
ATOM 4782 C C . ARG A 1 613 ? 8.367 60.281 16.516 1 88.12 613 ARG A C 1
ATOM 4784 O O . ARG A 1 613 ? 7.367 59.688 16.891 1 88.12 613 ARG A O 1
ATOM 4791 N N . ARG A 1 614 ? 9.516 60.062 16.953 1 88.06 614 ARG A N 1
ATOM 4792 C CA . ARG A 1 614 ? 9.719 59.094 18.016 1 88.06 614 ARG A CA 1
ATOM 4793 C C . ARG A 1 614 ? 9.109 59.562 19.328 1 88.06 614 ARG A C 1
ATOM 4795 O O . ARG A 1 614 ? 8.57 58.75 20.094 1 88.06 614 ARG A O 1
ATOM 4802 N N . LEU A 1 615 ? 9.219 60.812 19.562 1 87.69 615 LEU A N 1
ATOM 4803 C CA . LEU A 1 615 ? 8.617 61.375 20.75 1 87.69 615 LEU A CA 1
ATOM 4804 C C . LEU A 1 615 ? 7.094 61.281 20.688 1 87.69 615 LEU A C 1
ATOM 4806 O O . LEU A 1 615 ? 6.445 60.969 21.703 1 87.69 615 LEU A O 1
ATOM 4810 N N . ASN A 1 616 ? 6.629 61.562 19.516 1 89.5 616 ASN A N 1
ATOM 4811 C CA . ASN A 1 616 ? 5.188 61.406 19.328 1 89.5 616 ASN A CA 1
ATOM 4812 C C . ASN A 1 616 ? 4.727 59.969 19.578 1 89.5 616 ASN A C 1
ATOM 4814 O O . ASN A 1 616 ? 3.65 59.75 20.141 1 89.5 616 ASN A O 1
ATOM 4818 N N . TRP A 1 617 ? 5.539 59.062 19.141 1 89.94 617 TRP A N 1
ATOM 4819 C CA . TRP A 1 617 ? 5.246 57.625 19.328 1 89.94 617 TRP A CA 1
ATOM 4820 C C . TRP A 1 617 ? 5.23 57.281 20.812 1 89.94 617 TRP A C 1
ATOM 4822 O O . TRP A 1 617 ? 4.352 56.562 21.266 1 89.94 617 TRP A O 1
ATOM 4832 N N . ALA A 1 618 ? 6.094 57.812 21.547 1 88.5 618 ALA A N 1
ATOM 4833 C CA . ALA A 1 618 ? 6.191 57.531 22.984 1 88.5 618 ALA A CA 1
ATOM 4834 C C . ALA A 1 618 ? 5.039 58.188 23.75 1 88.5 618 ALA A C 1
ATOM 4836 O O . ALA A 1 618 ? 4.5 57.594 24.688 1 88.5 618 ALA A O 1
ATOM 4837 N N . LEU A 1 619 ? 4.621 59.312 23.281 1 91.31 619 LEU A N 1
ATOM 4838 C CA . LEU A 1 619 ? 3.607 60.062 24.016 1 91.31 619 LEU A CA 1
ATOM 4839 C C . LEU A 1 619 ? 2.207 59.594 23.656 1 91.31 619 LEU A C 1
ATOM 4841 O O . LEU A 1 619 ? 1.25 59.844 24.391 1 91.31 619 LEU A O 1
ATOM 4845 N N . ASP A 1 620 ? 2.111 58.938 22.547 1 91.69 620 ASP A N 1
ATOM 4846 C CA . ASP A 1 620 ? 0.81 58.438 22.125 1 91.69 620 ASP A CA 1
ATOM 4847 C C . ASP A 1 620 ? 0.487 57.094 22.812 1 91.69 620 ASP A C 1
ATOM 4849 O O . ASP A 1 620 ? -0.586 56.531 22.594 1 91.69 620 ASP A O 1
ATOM 4853 N N . ASP A 1 621 ? 1.318 56.656 23.625 1 92.88 621 ASP A N 1
ATOM 4854 C CA . ASP A 1 621 ? 1.081 55.406 24.359 1 92.88 621 ASP A CA 1
ATOM 4855 C C . ASP A 1 621 ? -0.022 55.594 25.406 1 92.88 621 ASP A C 1
ATOM 4857 O O . ASP A 1 621 ? -0.166 56.688 25.984 1 92.88 621 ASP A O 1
ATOM 4861 N N . LYS A 1 622 ? -0.689 54.594 25.625 1 93.94 622 LYS A N 1
ATOM 4862 C CA . LYS A 1 622 ? -1.85 54.656 26.5 1 93.94 622 LYS A CA 1
ATOM 4863 C C . LYS A 1 622 ? -1.44 55.062 27.922 1 93.94 622 LYS A C 1
ATOM 4865 O O . LYS A 1 622 ? -2.156 55.812 28.594 1 93.94 622 LYS A O 1
ATOM 4870 N N . LEU A 1 623 ? -0.281 54.625 28.328 1 93.31 623 LEU A N 1
ATOM 4871 C CA . LEU A 1 623 ? 0.137 54.938 29.688 1 93.31 623 LEU A CA 1
ATOM 4872 C C . LEU A 1 623 ? 0.6 56.375 29.797 1 93.31 623 LEU A C 1
ATOM 4874 O O . LEU A 1 623 ? 0.388 57.031 30.812 1 93.31 623 LEU A O 1
ATOM 4878 N N . GLN A 1 624 ? 1.165 56.906 28.766 1 92.44 624 GLN A N 1
ATOM 4879 C CA . GLN A 1 624 ? 1.553 58.312 28.75 1 92.44 624 GLN A CA 1
ATOM 4880 C C . GLN A 1 624 ? 0.332 59.219 28.609 1 92.44 624 GLN A C 1
ATOM 4882 O O . GLN A 1 624 ? 0.306 60.312 29.156 1 92.44 624 GLN A O 1
ATOM 4887 N N . LEU A 1 625 ? -0.573 58.719 27.891 1 92.75 625 LEU A N 1
ATOM 4888 C CA . LEU A 1 625 ? -1.818 59.5 27.781 1 92.75 625 LEU A CA 1
ATOM 4889 C C . LEU A 1 625 ? -2.541 59.531 29.125 1 92.75 625 LEU A C 1
ATOM 4891 O O . LEU A 1 625 ? -3.143 60.562 29.469 1 92.75 625 LEU A O 1
ATOM 4895 N N . GLN A 1 626 ? -2.516 58.5 29.812 1 92.62 626 GLN A N 1
ATOM 4896 C CA . GLN A 1 626 ? -3.107 58.469 31.141 1 92.62 626 GLN A CA 1
ATOM 4897 C C . GLN A 1 626 ? -2.412 59.438 32.094 1 92.62 626 GLN A C 1
ATOM 4899 O O . GLN A 1 626 ? -3.07 60.156 32.844 1 92.62 626 GLN A O 1
ATOM 4904 N N . ARG A 1 627 ? -1.126 59.5 32.031 1 91.62 627 ARG A N 1
ATOM 4905 C CA . ARG A 1 627 ? -0.369 60.438 32.844 1 91.62 627 ARG A CA 1
ATOM 4906 C C . ARG A 1 627 ? -0.776 61.875 32.5 1 91.62 627 ARG A C 1
ATOM 4908 O O . ARG A 1 627 ? -1.028 62.688 33.406 1 91.62 627 ARG A O 1
ATOM 4915 N N . LYS A 1 628 ? -0.875 62.188 31.25 1 91 628 LYS A N 1
ATOM 4916 C CA . LYS A 1 628 ? -1.211 63.531 30.812 1 91 628 LYS A CA 1
ATOM 4917 C C . LYS A 1 628 ? -2.629 63.906 31.234 1 91 628 LYS A C 1
ATOM 4919 O O . LYS A 1 628 ? -2.904 65.062 31.531 1 91 628 LYS A O 1
ATOM 4924 N N . ALA A 1 629 ? -3.422 62.938 31.203 1 91 629 ALA A N 1
ATOM 4925 C CA . ALA A 1 629 ? -4.797 63.188 31.641 1 91 629 ALA A CA 1
ATOM 4926 C C . ALA A 1 629 ? -4.852 63.5 33.125 1 91 629 ALA A C 1
ATOM 4928 O O . ALA A 1 629 ? -5.551 64.438 33.531 1 91 629 ALA A O 1
ATOM 4929 N N . PHE A 1 630 ? -4.117 62.844 33.938 1 90.38 630 PHE A N 1
ATOM 4930 C CA . PHE A 1 630 ? -4.105 63.094 35.375 1 90.38 630 PHE A CA 1
ATOM 4931 C C . PHE A 1 630 ? -3.371 64.375 35.688 1 90.38 630 PHE A C 1
ATOM 4933 O O . PHE A 1 630 ? -3.795 65.125 36.562 1 90.38 630 PHE A O 1
ATOM 4940 N N . GLU A 1 631 ? -2.311 64.625 34.969 1 87.31 631 GLU A N 1
ATOM 4941 C CA . GLU A 1 631 ? -1.584 65.875 35.156 1 87.31 631 GLU A CA 1
ATOM 4942 C C . GLU A 1 631 ? -2.445 67.062 34.781 1 87.31 631 GLU A C 1
ATOM 4944 O O . GLU A 1 631 ? -2.381 68.125 35.406 1 87.31 631 GLU A O 1
ATOM 4949 N N . GLY A 1 632 ? -3.129 66.875 33.75 1 84.44 632 GLY A N 1
ATOM 4950 C CA . GLY A 1 632 ? -4.031 67.938 33.344 1 84.44 632 GLY A CA 1
ATOM 4951 C C . GLY A 1 632 ? -5.125 68.25 34.344 1 84.44 632 GLY A C 1
ATOM 4952 O O . GLY A 1 632 ? -5.598 69.375 34.469 1 84.44 632 GLY A O 1
ATOM 4953 N N . ALA A 1 633 ? -5.465 67.25 35.094 1 85.94 633 ALA A N 1
ATOM 4954 C CA . ALA A 1 633 ? -6.48 67.438 36.125 1 85.94 633 ALA A CA 1
ATOM 4955 C C . ALA A 1 633 ? -5.852 67.812 37.438 1 85.94 633 ALA A C 1
ATOM 4957 O O . ALA A 1 633 ? -6.555 68.062 38.438 1 85.94 633 ALA A O 1
ATOM 4958 N N . GLY A 1 634 ? -4.555 67.875 37.562 1 82.5 634 GLY A N 1
ATOM 4959 C CA . GLY A 1 634 ? -3.834 68.312 38.75 1 82.5 634 GLY A CA 1
ATOM 4960 C C . GLY A 1 634 ? -3.697 67.188 39.781 1 82.5 634 GLY A C 1
ATOM 4961 O O . GLY A 1 634 ? -3.619 67.438 40.969 1 82.5 634 GLY A O 1
ATOM 4962 N N . VAL A 1 635 ? -3.699 66 39.188 1 87.81 635 VAL A N 1
ATOM 4963 C CA . VAL A 1 635 ? -3.68 64.875 40.125 1 87.81 635 VAL A CA 1
ATOM 4964 C C . VAL A 1 635 ? -2.342 64.125 40 1 87.81 635 VAL A C 1
ATOM 4966 O O . VAL A 1 635 ? -1.958 63.688 38.938 1 87.81 635 VAL A O 1
ATOM 4969 N N . GLY A 1 636 ? -1.593 64.062 41.094 1 83.19 636 GLY A N 1
ATOM 4970 C CA . GLY A 1 636 ? -0.409 63.25 41.219 1 83.19 636 GLY A CA 1
ATOM 4971 C C . GLY A 1 636 ? 0.846 63.906 40.688 1 83.19 636 GLY A C 1
ATOM 4972 O O . GLY A 1 636 ? 0.772 64.812 39.844 1 83.19 636 GLY A O 1
ATOM 4973 N N . HIS A 1 637 ? 1.999 63.594 41.25 1 87.94 637 HIS A N 1
ATOM 4974 C CA . HIS A 1 637 ? 3.316 64 40.781 1 87.94 637 HIS A CA 1
ATOM 4975 C C . HIS A 1 637 ? 3.996 62.906 40 1 87.94 637 HIS A C 1
ATOM 4977 O O . HIS A 1 637 ? 4.559 61.969 40.562 1 87.94 637 HIS A O 1
ATOM 4983 N N . TRP A 1 638 ? 3.963 63.125 38.688 1 90.38 638 TRP A N 1
ATOM 4984 C CA . TRP A 1 638 ? 4.383 62.062 37.781 1 90.38 638 TRP A CA 1
ATOM 4985 C C . TRP A 1 638 ? 5.832 62.25 37.344 1 90.38 638 TRP A C 1
ATOM 4987 O O . TRP A 1 638 ? 6.297 63.375 37.188 1 90.38 638 TRP A O 1
ATOM 4997 N N . HIS A 1 639 ? 6.57 61.125 37.281 1 89.31 639 HIS A N 1
ATOM 4998 C CA . HIS A 1 639 ? 7.926 61.062 36.75 1 89.31 639 HIS A CA 1
ATOM 4999 C C . HIS A 1 639 ? 7.996 60.156 35.5 1 89.31 639 HIS A C 1
ATOM 5001 O O . HIS A 1 639 ? 7.16 59.281 35.344 1 89.31 639 HIS A O 1
ATOM 5007 N N . GLY A 1 640 ? 8.914 60.5 34.594 1 85.06 640 GLY A N 1
ATOM 5008 C CA . GLY A 1 640 ? 9.102 59.688 33.406 1 85.06 640 GLY A CA 1
ATOM 5009 C C . GLY A 1 640 ? 8.281 60.156 32.219 1 85.06 640 GLY A C 1
ATOM 5010 O O . GLY A 1 640 ? 7.496 59.375 31.672 1 85.06 640 GLY A O 1
ATOM 5011 N N . GLN A 1 641 ? 8.453 61.219 31.797 1 82.75 641 GLN A N 1
ATOM 5012 C CA . GLN A 1 641 ? 7.648 61.844 30.766 1 82.75 641 GLN A CA 1
ATOM 5013 C C . GLN A 1 641 ? 7.867 61.188 29.406 1 82.75 641 GLN A C 1
ATOM 5015 O O . GLN A 1 641 ? 7.012 61.281 28.516 1 82.75 641 GLN A O 1
ATOM 5020 N N . THR A 1 642 ? 8.914 60.469 29.203 1 80.12 642 THR A N 1
ATOM 5021 C CA . THR A 1 642 ? 9.141 59.812 27.922 1 80.12 642 THR A CA 1
ATOM 5022 C C . THR A 1 642 ? 9.414 58.344 28.109 1 80.12 642 THR A C 1
ATOM 5024 O O . THR A 1 642 ? 9.805 57.656 27.172 1 80.12 642 THR A O 1
ATOM 5027 N N . ALA A 1 643 ? 9.195 57.906 29.359 1 83.44 643 ALA A N 1
ATOM 5028 C CA . ALA A 1 643 ? 9.43 56.5 29.656 1 83.44 643 ALA A CA 1
ATOM 5029 C C . ALA A 1 643 ? 8.234 55.656 29.25 1 83.44 643 ALA A C 1
ATOM 5031 O O . ALA A 1 643 ? 7.148 56.188 28.984 1 83.44 643 ALA A O 1
ATOM 5032 N N . ALA A 1 644 ? 8.469 54.406 29.094 1 84.44 644 ALA A N 1
ATOM 5033 C CA . ALA A 1 644 ? 7.402 53.5 28.719 1 84.44 644 ALA A CA 1
ATOM 5034 C C . ALA A 1 644 ? 6.312 53.438 29.781 1 84.44 644 ALA A C 1
ATOM 5036 O O . ALA A 1 644 ? 5.129 53.312 29.469 1 84.44 644 ALA A O 1
ATOM 5037 N N . VAL A 1 645 ? 6.801 53.531 31.031 1 90.38 645 VAL A N 1
ATOM 5038 C CA . VAL A 1 645 ? 5.852 53.5 32.125 1 90.38 645 VAL A CA 1
ATOM 5039 C C . VAL A 1 645 ? 6.113 54.688 33.062 1 90.38 645 VAL A C 1
ATOM 5041 O O . VAL A 1 645 ? 7.137 54.75 33.75 1 90.38 645 VAL A O 1
ATOM 5044 N N . PRO A 1 646 ? 5.168 55.594 33.031 1 92.12 646 PRO A N 1
ATOM 5045 C CA . PRO A 1 646 ? 5.301 56.719 33.969 1 92.12 646 PRO A CA 1
ATOM 5046 C C . PRO A 1 646 ? 4.938 56.281 35.406 1 92.12 646 PRO A C 1
ATOM 5048 O O . PRO A 1 646 ? 4.055 55.469 35.594 1 92.12 646 PRO A O 1
ATOM 5051 N N . VAL A 1 647 ? 5.617 56.906 36.406 1 92.31 647 VAL A N 1
ATOM 5052 C CA . VAL A 1 647 ? 5.406 56.531 37.781 1 92.31 647 VAL A CA 1
ATOM 5053 C C . VAL A 1 647 ? 5.129 57.75 38.656 1 92.31 647 VAL A C 1
ATOM 5055 O O . VAL A 1 647 ? 5.414 58.875 38.219 1 92.31 647 VAL A O 1
ATOM 5058 N N . THR A 1 648 ? 4.418 57.531 39.719 1 92 648 THR A N 1
ATOM 5059 C CA . THR A 1 648 ? 4.176 58.594 40.688 1 92 648 THR A CA 1
ATOM 5060 C C . THR A 1 648 ? 5.012 58.375 41.969 1 92 648 THR A C 1
ATOM 5062 O O . THR A 1 648 ? 5.695 57.344 42.094 1 92 648 THR A O 1
ATOM 5065 N N . ASP A 1 649 ? 4.996 59.469 42.844 1 87.94 649 ASP A N 1
ATOM 5066 C CA . ASP A 1 649 ? 5.727 59.375 44.094 1 87.94 649 ASP A CA 1
ATOM 5067 C C . ASP A 1 649 ? 5.148 58.281 45 1 87.94 649 ASP A C 1
ATOM 5069 O O . ASP A 1 649 ? 3.99 57.906 44.844 1 87.94 649 ASP A O 1
ATOM 5073 N N . THR A 1 650 ? 5.984 57.875 45.938 1 87.81 650 THR A N 1
ATOM 5074 C CA . THR A 1 650 ? 5.621 56.75 46.812 1 87.81 650 THR A CA 1
ATOM 5075 C C . THR A 1 650 ? 4.434 57.094 47.688 1 87.81 650 THR A C 1
ATOM 5077 O O . THR A 1 650 ? 4.402 58.188 48.281 1 87.81 650 THR A O 1
ATOM 5080 N N . GLY A 1 651 ? 3.416 56.312 47.625 1 81.12 651 GLY A N 1
ATOM 5081 C CA . GLY A 1 651 ? 2.322 56.406 48.594 1 81.12 651 GLY A CA 1
ATOM 5082 C C . GLY A 1 651 ? 1.188 57.281 48.094 1 81.12 651 GLY A C 1
ATOM 5083 O O . GLY A 1 651 ? 0.201 57.5 48.812 1 81.12 651 GLY A O 1
ATOM 5084 N N . GLU A 1 652 ? 1.234 57.812 46.875 1 89.38 652 GLU A N 1
ATOM 5085 C CA . GLU A 1 652 ? 0.174 58.656 46.375 1 89.38 652 GLU A CA 1
ATOM 5086 C C . GLU A 1 652 ? -1.005 57.844 45.844 1 89.38 652 GLU A C 1
ATOM 5088 O O . GLU A 1 652 ? -0.821 56.906 45.094 1 89.38 652 GLU A O 1
ATOM 5093 N N . THR A 1 653 ? -2.213 58.156 46.406 1 89 653 THR A N 1
ATOM 5094 C CA . THR A 1 653 ? -3.42 57.469 45.938 1 89 653 THR A CA 1
ATOM 5095 C C . THR A 1 653 ? -4.449 58.469 45.438 1 89 653 THR A C 1
ATOM 5097 O O . THR A 1 653 ? -4.516 59.625 45.906 1 89 653 THR A O 1
ATOM 5100 N N . PHE A 1 654 ? -5.047 58.188 44.344 1 88.12 654 PHE A N 1
ATOM 5101 C CA . PHE A 1 654 ? -6.094 59.031 43.812 1 88.12 654 PHE A CA 1
ATOM 5102 C C . PHE A 1 654 ? -7.246 58.219 43.25 1 88.12 654 PHE A C 1
ATOM 5104 O O . PHE A 1 654 ? -7.141 57 43.125 1 88.12 654 PHE A O 1
ATOM 5111 N N . LEU A 1 655 ? -8.344 58.938 42.938 1 84.56 655 LEU A N 1
ATOM 5112 C CA . LEU A 1 655 ? -9.57 58.281 42.5 1 84.56 655 LEU A CA 1
ATOM 5113 C C . LEU A 1 655 ? -9.547 58.062 40.969 1 84.56 655 LEU A C 1
ATOM 5115 O O . LEU A 1 655 ? -8.867 58.781 40.25 1 84.56 655 LEU A O 1
ATOM 5119 N N . ALA A 1 656 ? -10.344 57.062 40.562 1 83.44 656 ALA A N 1
ATOM 5120 C CA . ALA A 1 656 ? -10.492 56.812 39.125 1 83.44 656 ALA A CA 1
ATOM 5121 C C . ALA A 1 656 ? -11.328 57.875 38.469 1 83.44 656 ALA A C 1
ATOM 5123 O O . ALA A 1 656 ? -11.961 58.688 39.125 1 83.44 656 ALA A O 1
ATOM 5124 N N . TRP A 1 657 ? -11.211 57.969 37.219 1 78.19 657 TRP A N 1
ATOM 5125 C CA . TRP A 1 657 ? -11.922 59 36.438 1 78.19 657 TRP A CA 1
ATOM 5126 C C . TRP A 1 657 ? -13.438 58.844 36.594 1 78.19 657 TRP A C 1
ATOM 5128 O O . TRP A 1 657 ? -14.164 59.844 36.531 1 78.19 657 TRP A O 1
ATOM 5138 N N . ALA A 1 658 ? -13.859 57.688 36.812 1 73.88 658 ALA A N 1
ATOM 5139 C CA . ALA A 1 658 ? -15.289 57.406 36.906 1 73.88 658 ALA A CA 1
ATOM 5140 C C . ALA A 1 658 ? -15.906 58.094 38.125 1 73.88 658 ALA A C 1
ATOM 5142 O O . ALA A 1 658 ? -17.109 58.344 38.156 1 73.88 658 ALA A O 1
ATOM 5143 N N . SER A 1 659 ? -15.109 58.344 39.156 1 71.88 659 SER A N 1
ATOM 5144 C CA . SER A 1 659 ? -15.633 58.938 40.375 1 71.88 659 SER A CA 1
ATOM 5145 C C . SER A 1 659 ? -15.938 60.438 40.156 1 71.88 659 SER A C 1
ATOM 5147 O O . SER A 1 659 ? -16.781 61 40.844 1 71.88 659 SER A O 1
ATOM 5149 N N . ASN A 1 660 ? -15.266 61.188 39.344 1 63.34 660 ASN A N 1
ATOM 5150 C CA . ASN A 1 660 ? -15.461 62.594 39.094 1 63.34 660 ASN A CA 1
ATOM 5151 C C . ASN A 1 660 ? -16.516 62.844 38.031 1 63.34 660 ASN A C 1
ATOM 5153 O O . ASN A 1 660 ? -16.953 64 37.844 1 63.34 660 ASN A O 1
ATOM 5157 N N . GLU A 1 661 ? -16.75 62.062 37.25 1 60.16 661 GLU A N 1
ATOM 5158 C CA . GLU A 1 661 ? -17.688 62.281 36.156 1 60.16 661 GLU A CA 1
ATOM 5159 C C . GLU A 1 661 ? -19.109 61.875 36.531 1 60.16 661 GLU A C 1
ATOM 5161 O O . GLU A 1 661 ? -19.297 60.812 37.125 1 60.16 661 GLU A O 1
ATOM 5166 N N . ASP A 1 662 ? -19.938 62.875 36.969 1 48.84 662 ASP A N 1
ATOM 5167 C CA . ASP A 1 662 ? -21.344 62.625 37.219 1 48.84 662 ASP A CA 1
ATOM 5168 C C . ASP A 1 662 ? -21.938 61.625 36.219 1 48.84 662 ASP A C 1
ATOM 5170 O O . ASP A 1 662 ? -21.75 61.781 35.031 1 48.84 662 ASP A O 1
ATOM 5174 N N . PRO A 1 663 ? -22.297 60.469 36.75 1 48.03 663 PRO A N 1
ATOM 5175 C CA . PRO A 1 663 ? -22.922 59.5 35.844 1 48.03 663 PRO A CA 1
ATOM 5176 C C . PRO A 1 663 ? -23.953 60.156 34.938 1 48.03 663 PRO A C 1
ATOM 5178 O O . PRO A 1 663 ? -24.891 60.781 35.438 1 48.03 663 PRO A O 1
ATOM 5181 N N . ALA A 1 664 ? -23.625 60.75 33.938 1 42.22 664 ALA A N 1
ATOM 5182 C CA . ALA A 1 664 ? -24.797 61.188 33.188 1 42.22 664 ALA A CA 1
ATOM 5183 C C . ALA A 1 664 ? -25.938 60.188 33.344 1 42.22 664 ALA A C 1
ATOM 5185 O O . ALA A 1 664 ? -25.703 58.969 33.469 1 42.22 664 ALA A O 1
ATOM 5186 N N . PRO A 1 665 ? -27.188 60.688 33.844 1 34.72 665 PRO A N 1
ATOM 5187 C CA . PRO A 1 665 ? -28.344 59.781 33.906 1 34.72 665 PRO A CA 1
ATOM 5188 C C . PRO A 1 665 ? -28.312 58.719 32.812 1 34.72 665 PRO A C 1
ATOM 5190 O O . PRO A 1 665 ? -27.594 58.875 31.812 1 34.72 665 PRO A O 1
ATOM 5193 N N . LYS A 1 666 ? -29.328 57.812 32.969 1 40.66 666 LYS A N 1
ATOM 5194 C CA . LYS A 1 666 ? -29.719 56.625 32.188 1 40.66 666 LYS A CA 1
ATOM 5195 C C . LYS A 1 666 ? -29.766 56.969 30.703 1 40.66 666 LYS A C 1
ATOM 5197 O O . LYS A 1 666 ? -30.844 57.031 30.109 1 40.66 666 LYS A O 1
ATOM 5202 N N . SER A 1 667 ? -29.344 58 30.156 1 30.92 667 SER A N 1
ATOM 5203 C CA . SER A 1 667 ? -29.844 57.688 28.812 1 30.92 667 SER A CA 1
ATOM 5204 C C . SER A 1 667 ? -29.312 56.344 28.344 1 30.92 667 SER A C 1
ATOM 5206 O O . SER A 1 667 ? -28.109 56.094 28.406 1 30.92 667 SER A O 1
ATOM 5208 N N . ASP A 1 668 ? -30.109 55.344 28.328 1 31.64 668 ASP A N 1
ATOM 5209 C CA . ASP A 1 668 ? -30.016 53.938 27.984 1 31.64 668 ASP A CA 1
ATOM 5210 C C . ASP A 1 668 ? -28.969 53.719 26.906 1 31.64 668 ASP A C 1
ATOM 5212 O O . ASP A 1 668 ? -28.406 52.594 26.812 1 31.64 668 ASP A O 1
ATOM 5216 N N . HIS A 1 669 ? -29.25 54.188 25.578 1 31.56 669 HIS A N 1
ATOM 5217 C CA . HIS A 1 669 ? -28.625 53.75 24.344 1 31.56 669 HIS A CA 1
ATOM 5218 C C . HIS A 1 669 ? -27.234 54.344 24.172 1 31.56 669 HIS A C 1
ATOM 5220 O O . HIS A 1 669 ? -27.031 55.531 24.422 1 31.56 669 HIS A O 1
ATOM 5226 N N . LEU A 1 670 ? -26.094 53.719 24.547 1 34.12 670 LEU A N 1
ATOM 5227 C CA . LEU A 1 670 ? -24.891 54.125 23.828 1 34.12 670 LEU A CA 1
ATOM 5228 C C . LEU A 1 670 ? -25.25 54.875 22.562 1 34.12 670 LEU A C 1
ATOM 5230 O O . LEU A 1 670 ? -25.797 54.312 21.609 1 34.12 670 LEU A O 1
ATOM 5234 N N . ASP A 1 671 ? -25.734 56.156 22.641 1 30.89 671 ASP A N 1
ATOM 5235 C CA . ASP A 1 671 ? -26.281 57.062 21.641 1 30.89 671 ASP A CA 1
ATOM 5236 C C . ASP A 1 671 ? -25.391 57.125 20.391 1 30.89 671 ASP A C 1
ATOM 5238 O O . ASP A 1 671 ? -24.328 57.75 20.406 1 30.89 671 ASP A O 1
ATOM 5242 N N . THR A 1 672 ? -25.344 56.094 19.625 1 31.59 672 THR A N 1
ATOM 5243 C CA . THR A 1 672 ? -24.844 56.344 18.281 1 31.59 672 THR A CA 1
ATOM 5244 C C . THR A 1 672 ? -25.594 57.469 17.609 1 31.59 672 THR A C 1
ATOM 5246 O O . THR A 1 672 ? -25.125 58.031 16.625 1 31.59 672 THR A O 1
ATOM 5249 N N . SER A 1 673 ? -27.016 57.562 17.594 1 28.28 673 SER A N 1
ATOM 5250 C CA . SER A 1 673 ? -27.812 58.406 16.703 1 28.28 673 SER A CA 1
ATOM 5251 C C . SER A 1 673 ? -28 59.781 17.281 1 28.28 673 SER A C 1
ATOM 5253 O O . SER A 1 673 ? -28.453 59.938 18.422 1 28.28 673 SER A O 1
ATOM 5255 N N . ASP A 1 674 ? -27.297 60.812 16.953 1 27.02 674 ASP A N 1
ATOM 5256 C CA . ASP A 1 674 ? -27.453 62.281 17.109 1 27.02 674 ASP A CA 1
ATOM 5257 C C . ASP A 1 674 ? -28.875 62.688 16.719 1 27.02 674 ASP A C 1
ATOM 5259 O O . ASP A 1 674 ? -29.078 63.219 15.609 1 27.02 674 ASP A O 1
ATOM 5263 N N . ASP A 1 675 ? -30.031 62.188 17.016 1 26.78 675 ASP A N 1
ATOM 5264 C CA . ASP A 1 675 ? -31.266 62.719 16.469 1 26.78 675 ASP A CA 1
ATOM 5265 C C . ASP A 1 675 ? -31.625 64.062 17.109 1 26.78 675 ASP A C 1
ATOM 5267 O O . ASP A 1 675 ? -32.656 64.688 16.797 1 26.78 675 ASP A O 1
ATOM 5271 N N . HIS A 1 676 ? -31.141 64.5 18.25 1 27.31 676 HIS A N 1
ATOM 5272 C CA . HIS A 1 676 ? -31.953 65.562 18.828 1 27.31 676 HIS A CA 1
ATOM 5273 C C . HIS A 1 676 ? -31.641 66.938 18.188 1 27.31 676 HIS A C 1
ATOM 5275 O O . HIS A 1 676 ? -32.031 68 18.719 1 27.31 676 HIS A O 1
ATOM 5281 N N . ALA A 1 677 ? -30.938 67.188 17.125 1 30.67 677 ALA A N 1
ATOM 5282 C CA . ALA A 1 677 ? -30.75 68.562 16.641 1 30.67 677 ALA A CA 1
ATOM 5283 C C . ALA A 1 677 ? -32.094 69.125 16.219 1 30.67 677 ALA A C 1
ATOM 5285 O O . ALA A 1 677 ? -32.125 70.25 15.688 1 30.67 677 ALA A O 1
ATOM 5286 N N . THR A 1 678 ? -33.281 68.438 16.109 1 25.19 678 THR A N 1
ATOM 5287 C CA . THR A 1 678 ? -34.281 69.25 15.383 1 25.19 678 THR A CA 1
ATOM 5288 C C . THR A 1 678 ? -34.875 70.312 16.266 1 25.19 678 THR A C 1
ATOM 5290 O O . THR A 1 678 ? -35.719 71.125 15.812 1 25.19 678 THR A O 1
ATOM 5293 N N . ARG A 1 679 ? -35.031 70.25 17.578 1 28.16 679 ARG A N 1
ATOM 5294 C CA . ARG A 1 679 ? -36.156 71.125 17.969 1 28.16 679 ARG A CA 1
ATOM 5295 C C . ARG A 1 679 ? -35.719 72.562 17.953 1 28.16 679 ARG A C 1
ATOM 5297 O O . ARG A 1 679 ? -36.562 73.5 17.906 1 28.16 679 ARG A O 1
ATOM 5304 N N . GLU A 1 680 ? -34.469 73.125 18.109 1 21.66 680 GLU A N 1
ATOM 5305 C CA . GLU A 1 680 ? -34.531 74.562 17.875 1 21.66 680 GLU A CA 1
ATOM 5306 C C . GLU A 1 680 ? -34.375 74.875 16.406 1 21.66 680 GLU A C 1
ATOM 5308 O O . GLU A 1 680 ? -33.594 74.25 15.695 1 21.66 680 GLU A O 1
ATOM 5313 N N . MET B 1 1 ? -3.463 -4.898 -22.375 1 29.22 1 MET B N 1
ATOM 5314 C CA . MET B 1 1 ? -4.141 -5.18 -21.109 1 29.22 1 MET B CA 1
ATOM 5315 C C . MET B 1 1 ? -4.363 -3.898 -20.312 1 29.22 1 MET B C 1
ATOM 5317 O O . MET B 1 1 ? -3.41 -3.176 -20.016 1 29.22 1 MET B O 1
ATOM 5321 N N . GLU B 1 2 ? -5.43 -3.234 -20.562 1 33.12 2 GLU B N 1
ATOM 5322 C CA . GLU B 1 2 ? -5.773 -2.02 -19.828 1 33.12 2 GLU B CA 1
ATOM 5323 C C . GLU B 1 2 ? -5.582 -2.211 -18.328 1 33.12 2 GLU B C 1
ATOM 5325 O O . GLU B 1 2 ? -6.055 -3.197 -17.766 1 33.12 2 GLU B O 1
ATOM 5330 N N . VAL B 1 3 ? -4.582 -1.771 -17.828 1 36.62 3 VAL B N 1
ATOM 5331 C CA . VAL B 1 3 ? -4.238 -1.817 -16.422 1 36.62 3 VAL B CA 1
ATOM 5332 C C . VAL B 1 3 ? -5.422 -1.341 -15.578 1 36.62 3 VAL B C 1
ATOM 5334 O O . VAL B 1 3 ? -6.207 -0.502 -16.031 1 36.62 3 VAL B O 1
ATOM 5337 N N . ASN B 1 4 ? -5.797 -2.076 -14.508 1 42.41 4 ASN B N 1
ATOM 5338 C CA . ASN B 1 4 ? -6.68 -2.07 -13.344 1 42.41 4 ASN B CA 1
ATOM 5339 C C . ASN B 1 4 ? -6.793 -0.677 -12.734 1 42.41 4 ASN B C 1
ATOM 5341 O O . ASN B 1 4 ? -5.777 -0.055 -12.414 1 42.41 4 ASN B O 1
ATOM 5345 N N . SER B 1 5 ? -7.758 -0.001 -13.195 1 45.66 5 SER B N 1
ATOM 5346 C CA . SER B 1 5 ? -8.203 1.26 -12.609 1 45.66 5 SER B CA 1
ATOM 5347 C C . SER B 1 5 ? -8.109 1.223 -11.086 1 45.66 5 SER B C 1
ATOM 5349 O O . SER B 1 5 ? -8.469 0.222 -10.461 1 45.66 5 SER B O 1
ATOM 5351 N N . ASN B 1 6 ? -7.105 1.895 -10.523 1 51.16 6 ASN B N 1
ATOM 5352 C CA . ASN B 1 6 ? -6.727 2.086 -9.125 1 51.16 6 ASN B CA 1
ATOM 5353 C C . ASN B 1 6 ? -7.891 2.625 -8.297 1 51.16 6 ASN B C 1
ATOM 5355 O O . ASN B 1 6 ? -8.695 3.418 -8.789 1 51.16 6 ASN B O 1
ATOM 5359 N N . ASN B 1 7 ? -8.312 1.955 -7.266 1 58.12 7 ASN B N 1
ATOM 5360 C CA . ASN B 1 7 ? -9.305 2.402 -6.297 1 58.12 7 ASN B CA 1
ATOM 5361 C C . ASN B 1 7 ? -9.172 3.895 -6.004 1 58.12 7 ASN B C 1
ATOM 5363 O O . ASN B 1 7 ? -10.172 4.574 -5.758 1 58.12 7 ASN B O 1
ATOM 5367 N N . SER B 1 8 ? -7.988 4.398 -6.184 1 61.66 8 SER B N 1
ATOM 5368 C CA . SER B 1 8 ? -7.75 5.762 -5.719 1 61.66 8 SER B CA 1
ATOM 5369 C C . SER B 1 8 ? -8.383 6.781 -6.656 1 61.66 8 SER B C 1
ATOM 5371 O O . SER B 1 8 ? -8.695 7.902 -6.246 1 61.66 8 SER B O 1
ATOM 5373 N N . GLU B 1 9 ? -8.672 6.293 -7.84 1 68.56 9 GLU B N 1
ATOM 5374 C CA . GLU B 1 9 ? -9.25 7.195 -8.828 1 68.56 9 GLU B CA 1
ATOM 5375 C C . GLU B 1 9 ? -10.742 7.391 -8.586 1 68.56 9 GLU B C 1
ATOM 5377 O O . GLU B 1 9 ? -11.32 8.391 -9.016 1 68.56 9 GLU B O 1
ATOM 5382 N N . TYR B 1 10 ? -11.195 6.578 -7.789 1 82.56 10 TYR B N 1
ATOM 5383 C CA . TYR B 1 10 ? -12.648 6.609 -7.684 1 82.56 10 TYR B CA 1
ATOM 5384 C C . TYR B 1 10 ? -13.086 6.957 -6.266 1 82.56 10 TYR B C 1
ATOM 5386 O O . TYR B 1 10 ? -14.227 6.684 -5.879 1 82.56 10 TYR B O 1
ATOM 5394 N N . ILE B 1 11 ? -12.188 7.594 -5.59 1 87 11 ILE B N 1
ATOM 5395 C CA . ILE B 1 11 ? -12.57 7.984 -4.234 1 87 11 ILE B CA 1
ATOM 5396 C C . ILE B 1 11 ? -13.484 9.203 -4.285 1 87 11 ILE B C 1
ATOM 5398 O O . ILE B 1 11 ? -13.203 10.172 -5.004 1 87 11 ILE B O 1
ATOM 5402 N N . TYR B 1 12 ? -14.531 9.18 -3.559 1 89.56 12 TYR B N 1
ATOM 5403 C CA . TYR B 1 12 ? -15.523 10.25 -3.494 1 89.56 12 TYR B CA 1
ATOM 5404 C C . TYR B 1 12 ? -15.055 11.367 -2.568 1 89.56 12 TYR B C 1
ATOM 5406 O O . TYR B 1 12 ? -14.898 11.156 -1.363 1 89.56 12 TYR B O 1
ATOM 5414 N N . THR B 1 13 ? -14.805 12.523 -3.234 1 88.56 13 THR B N 1
ATOM 5415 C CA . THR B 1 13 ? -14.305 13.656 -2.459 1 88.56 13 THR B CA 1
ATOM 5416 C C . THR B 1 13 ? -15.438 14.617 -2.107 1 88.56 13 THR B C 1
ATOM 5418 O O . THR B 1 13 ? -15.602 15.648 -2.762 1 88.56 13 THR B O 1
ATOM 5421 N N . ALA B 1 14 ? -16.297 14.344 -1.327 1 89.88 14 ALA B N 1
ATOM 5422 C CA . ALA B 1 14 ? -17.406 15.156 -0.853 1 89.88 14 ALA B CA 1
ATOM 5423 C C . ALA B 1 14 ? -17.953 14.617 0.46 1 89.88 14 ALA B C 1
ATOM 5425 O O . ALA B 1 14 ? -17.344 13.766 1.101 1 89.88 14 ALA B O 1
ATOM 5426 N N . VAL B 1 15 ? -19.031 15.148 0.858 1 91.94 15 VAL B N 1
ATOM 5427 C CA . VAL B 1 15 ? -19.625 14.766 2.137 1 91.94 15 VAL B CA 1
ATOM 5428 C C . VAL B 1 15 ? -20.391 13.453 1.98 1 91.94 15 VAL B C 1
ATOM 5430 O O . VAL B 1 15 ? -21.141 13.273 1.021 1 91.94 15 VAL B O 1
ATOM 5433 N N . TRP B 1 16 ? -20.094 12.562 2.805 1 92.69 16 TRP B N 1
ATOM 5434 C CA . TRP B 1 16 ? -20.797 11.281 2.846 1 92.69 16 TRP B CA 1
ATOM 5435 C C . TRP B 1 16 ? -20.953 10.789 4.281 1 92.69 16 TRP B C 1
ATOM 5437 O O . TRP B 1 16 ? -20.438 11.414 5.215 1 92.69 16 TRP B O 1
ATOM 5447 N N . THR B 1 17 ? -21.688 9.75 4.48 1 92.88 17 THR B N 1
ATOM 5448 C CA . THR B 1 17 ? -21.969 9.266 5.832 1 92.88 17 THR B CA 1
ATOM 5449 C C . THR B 1 17 ? -21.344 7.891 6.051 1 92.88 17 THR B C 1
ATOM 5451 O O . THR B 1 17 ? -21.594 6.953 5.289 1 92.88 17 THR B O 1
ATOM 5454 N N . ASP B 1 18 ? -20.469 7.793 6.977 1 92.88 18 ASP B N 1
ATOM 5455 C CA . ASP B 1 18 ? -20 6.5 7.457 1 92.88 18 ASP B CA 1
ATOM 5456 C C . ASP B 1 18 ? -20.969 5.898 8.469 1 92.88 18 ASP B C 1
ATOM 5458 O O . ASP B 1 18 ? -20.938 6.254 9.648 1 92.88 18 ASP B O 1
ATOM 5462 N N . TRP B 1 19 ? -21.688 5.012 8.125 1 93.44 19 TRP B N 1
ATOM 5463 C CA . TRP B 1 19 ? -22.781 4.469 8.914 1 93.44 19 TRP B CA 1
ATOM 5464 C C . TRP B 1 19 ? -22.25 3.645 10.086 1 93.44 19 TRP B C 1
ATOM 5466 O O . TRP B 1 19 ? -23.016 3.256 10.977 1 93.44 19 TRP B O 1
ATOM 5476 N N . SER B 1 20 ? -20.953 3.383 10.125 1 90.94 20 SER B N 1
ATOM 5477 C CA . SER B 1 20 ? -20.375 2.678 11.266 1 90.94 20 SER B CA 1
ATOM 5478 C C . SER B 1 20 ? -20.5 3.494 12.547 1 90.94 20 SER B C 1
ATOM 5480 O O . SER B 1 20 ? -20.516 2.938 13.641 1 90.94 20 SER B O 1
ATOM 5482 N N . HIS B 1 21 ? -20.641 4.824 12.367 1 89.25 21 HIS B N 1
ATOM 5483 C CA . HIS B 1 21 ? -20.734 5.711 13.516 1 89.25 21 HIS B CA 1
ATOM 5484 C C . HIS B 1 21 ? -22.094 6.398 13.57 1 89.25 21 HIS B C 1
ATOM 5486 O O . HIS B 1 21 ? -22.281 7.355 14.328 1 89.25 21 HIS B O 1
ATOM 5492 N N . GLY B 1 22 ? -22.922 5.98 12.734 1 89 22 GLY B N 1
ATOM 5493 C CA . GLY B 1 22 ? -24.266 6.551 12.727 1 89 22 GLY B CA 1
ATOM 5494 C C . GLY B 1 22 ? -24.391 7.762 11.828 1 89 22 GLY B C 1
ATOM 5495 O O . GLY B 1 22 ? -23.422 8.156 11.172 1 89 22 GLY B O 1
ATOM 5496 N N . ARG B 1 23 ? -25.547 8.32 11.891 1 89.31 23 ARG B N 1
ATOM 5497 C CA . ARG B 1 23 ? -25.875 9.398 10.953 1 89.31 23 ARG B CA 1
ATOM 5498 C C . ARG B 1 23 ? -25.172 10.688 11.352 1 89.31 23 ARG B C 1
ATOM 5500 O O . ARG B 1 23 ? -24.609 11.383 10.5 1 89.31 23 ARG B O 1
ATOM 5507 N N . ILE B 1 24 ? -25.109 10.984 12.547 1 88.12 24 ILE B N 1
ATOM 5508 C CA . ILE B 1 24 ? -24.594 12.273 13.008 1 88.12 24 ILE B CA 1
ATOM 5509 C C . ILE B 1 24 ? -23.094 12.18 13.211 1 88.12 24 ILE B C 1
ATOM 5511 O O . ILE B 1 24 ? -22.328 12.953 12.617 1 88.12 24 ILE B O 1
ATOM 5515 N N . HIS B 1 25 ? -22.672 11.188 13.906 1 87.75 25 HIS B N 1
ATOM 5516 C CA . HIS B 1 25 ? -21.25 11.031 14.188 1 87.75 25 HIS B CA 1
ATOM 5517 C C . HIS B 1 25 ? -20.484 10.523 12.969 1 87.75 25 HIS B C 1
ATOM 5519 O O . HIS B 1 25 ? -19.266 10.695 12.867 1 87.75 25 HIS B O 1
ATOM 5525 N N . GLY B 1 26 ? -21.281 9.984 11.977 1 90.62 26 GLY B N 1
ATOM 5526 C CA . GLY B 1 26 ? -20.641 9.375 10.82 1 90.62 26 GLY B CA 1
ATOM 5527 C C . GLY B 1 26 ? -20.531 10.312 9.641 1 90.62 26 GLY B C 1
ATOM 5528 O O . GLY B 1 26 ? -19.891 9.977 8.633 1 90.62 26 GLY B O 1
ATOM 5529 N N . ALA B 1 27 ? -21.094 11.484 9.836 1 90.81 27 ALA B N 1
ATOM 5530 C CA . ALA B 1 27 ? -20.953 12.445 8.75 1 90.81 27 ALA B CA 1
ATOM 5531 C C . ALA B 1 27 ? -19.5 12.82 8.531 1 90.81 27 ALA B C 1
ATOM 5533 O O . ALA B 1 27 ? -18.844 13.344 9.438 1 90.81 27 ALA B O 1
ATOM 5534 N N . THR B 1 28 ? -19.016 12.484 7.328 1 90.19 28 THR B N 1
ATOM 5535 C CA . THR B 1 28 ? -17.594 12.609 7.035 1 90.19 28 THR B CA 1
ATOM 5536 C C . THR B 1 28 ? -17.375 13.344 5.715 1 90.19 28 THR B C 1
ATOM 5538 O O . THR B 1 28 ? -18.172 13.219 4.789 1 90.19 28 THR B O 1
ATOM 5541 N N . ILE B 1 29 ? -16.406 14.164 5.707 1 90.19 29 ILE B N 1
ATOM 5542 C CA . ILE B 1 29 ? -16 14.805 4.461 1 90.19 29 ILE B CA 1
ATOM 5543 C C . ILE B 1 29 ? -14.609 14.328 4.055 1 90.19 29 ILE B C 1
ATOM 5545 O O . ILE B 1 29 ? -13.672 14.391 4.852 1 90.19 29 ILE B O 1
ATOM 5549 N N . THR B 1 30 ? -14.508 13.797 2.854 1 89.31 30 THR B N 1
ATOM 5550 C CA . THR B 1 30 ? -13.227 13.328 2.33 1 89.31 30 THR B CA 1
ATOM 5551 C C . THR B 1 30 ? -12.664 14.328 1.318 1 89.31 30 THR B C 1
ATOM 5553 O O . THR B 1 30 ? -13.383 14.773 0.42 1 89.31 30 THR B O 1
ATOM 5556 N N . LEU B 1 31 ? -11.344 14.633 1.639 1 85.94 31 LEU B N 1
ATOM 5557 C CA . LEU B 1 31 ? -10.695 15.609 0.766 1 85.94 31 LEU B CA 1
ATOM 5558 C C . LEU B 1 31 ? -9.328 15.102 0.31 1 85.94 31 LEU B C 1
ATOM 5560 O O . LEU B 1 31 ? -8.766 14.188 0.916 1 85.94 31 LEU B O 1
ATOM 5564 N N . SER B 1 32 ? -8.914 15.695 -0.785 1 80.5 32 SER B N 1
ATOM 5565 C CA . SER B 1 32 ? -7.547 15.438 -1.219 1 80.5 32 SER B CA 1
ATOM 5566 C C . SER B 1 32 ? -6.535 15.984 -0.22 1 80.5 32 SER B C 1
ATOM 5568 O O . SER B 1 32 ? -6.875 16.812 0.622 1 80.5 32 SER B O 1
ATOM 5570 N N . ALA B 1 33 ? -5.34 15.484 -0.285 1 70.69 33 ALA B N 1
ATOM 5571 C CA . ALA B 1 33 ? -4.297 15.898 0.654 1 70.69 33 ALA B CA 1
ATOM 5572 C C . ALA B 1 33 ? -4.098 17.406 0.622 1 70.69 33 ALA B C 1
ATOM 5574 O O . ALA B 1 33 ? -3.91 18.047 1.665 1 70.69 33 ALA B O 1
ATOM 5575 N N . GLN B 1 34 ? -4.176 18 -0.528 1 71.44 34 GLN B N 1
ATOM 5576 C CA . GLN B 1 34 ? -3.996 19.438 -0.672 1 71.44 34 GLN B CA 1
ATOM 5577 C C . GLN B 1 34 ? -5.148 20.203 -0.025 1 71.44 34 GLN B C 1
ATOM 5579 O O . GLN B 1 34 ? -4.922 21.125 0.759 1 71.44 34 GLN B O 1
ATOM 5584 N N . ASN B 1 35 ? -6.316 19.781 -0.321 1 77.75 35 ASN B N 1
ATOM 5585 C CA . ASN B 1 35 ? -7.484 20.453 0.235 1 77.75 35 ASN B CA 1
ATOM 5586 C C . ASN B 1 35 ? -7.617 20.203 1.734 1 77.75 35 ASN B C 1
ATOM 5588 O O . ASN B 1 35 ? -8.125 21.047 2.469 1 77.75 35 ASN B O 1
ATOM 5592 N N . ALA B 1 36 ? -7.211 19.062 2.096 1 78.44 36 ALA B N 1
ATOM 5593 C CA . ALA B 1 36 ? -7.211 18.75 3.525 1 78.44 36 ALA B CA 1
ATOM 5594 C C . ALA B 1 36 ? -6.242 19.656 4.277 1 78.44 36 ALA B C 1
ATOM 5596 O O . ALA B 1 36 ? -6.527 20.094 5.395 1 78.44 36 ALA B O 1
ATOM 5597 N N . GLY B 1 37 ? -5.109 19.906 3.65 1 71.19 37 GLY B N 1
ATOM 5598 C CA . GLY B 1 37 ? -4.156 20.844 4.234 1 71.19 37 GLY B CA 1
ATOM 5599 C C . GLY B 1 37 ? -4.707 22.25 4.379 1 71.19 37 GLY B C 1
ATOM 5600 O O . GLY B 1 37 ? -4.504 22.891 5.402 1 71.19 37 GLY B O 1
ATOM 5601 N N . PHE B 1 38 ? -5.516 22.656 3.422 1 73.5 38 PHE B N 1
ATOM 5602 C CA . PHE B 1 38 ? -6.137 23.984 3.471 1 73.5 38 PHE B CA 1
ATOM 5603 C C . PHE B 1 38 ? -7.176 24.047 4.586 1 73.5 38 PHE B C 1
ATOM 5605 O O . PHE B 1 38 ? -7.254 25.047 5.305 1 73.5 38 PHE B O 1
ATOM 5612 N N . LEU B 1 39 ? -7.906 23.031 4.695 1 78.88 39 LEU B N 1
ATOM 5613 C CA . LEU B 1 39 ? -8.93 23.031 5.73 1 78.88 39 LEU B CA 1
ATOM 5614 C C . LEU B 1 39 ? -8.305 23 7.117 1 78.88 39 LEU B C 1
ATOM 5616 O O . LEU B 1 39 ? -8.773 23.688 8.031 1 78.88 39 LEU B O 1
ATOM 5620 N N . THR B 1 40 ? -7.289 22.281 7.254 1 76.19 40 THR B N 1
ATOM 5621 C CA . THR B 1 40 ? -6.609 22.203 8.539 1 76.19 40 THR B CA 1
ATOM 5622 C C . THR B 1 40 ? -5.992 23.547 8.906 1 76.19 40 THR B C 1
ATOM 5624 O O . THR B 1 40 ? -6.066 23.984 10.055 1 76.19 40 THR B O 1
ATOM 5627 N N . ALA B 1 41 ? -5.375 24.141 7.914 1 72.06 41 ALA B N 1
ATOM 5628 C CA . ALA B 1 41 ? -4.805 25.469 8.141 1 72.06 41 ALA B CA 1
ATOM 5629 C C . ALA B 1 41 ? -5.891 26.484 8.484 1 72.06 41 ALA B C 1
ATOM 5631 O O . ALA B 1 41 ? -5.703 27.328 9.359 1 72.06 41 ALA B O 1
ATOM 5632 N N . PHE B 1 42 ? -7 26.406 7.914 1 76.62 42 PHE B N 1
ATOM 5633 C CA . PHE B 1 42 ? -8.125 27.281 8.188 1 76.62 42 PHE B CA 1
ATOM 5634 C C . PHE B 1 42 ? -8.648 27.078 9.602 1 76.62 42 PHE B C 1
ATOM 5636 O O . PHE B 1 42 ? -8.938 28.047 10.305 1 76.62 42 PHE B O 1
ATOM 5643 N N . LEU B 1 43 ? -8.789 25.859 9.898 1 79.62 43 LEU B N 1
ATOM 5644 C CA . LEU B 1 43 ? -9.312 25.562 11.227 1 79.62 43 LEU B CA 1
ATOM 5645 C C . LEU B 1 43 ? -8.352 26.047 12.305 1 79.62 43 LEU B C 1
ATOM 5647 O O . LEU B 1 43 ? -8.773 26.547 13.344 1 79.62 43 LEU B O 1
ATOM 5651 N N . ALA B 1 44 ? -7.133 25.844 12.055 1 74.81 44 ALA B N 1
ATOM 5652 C CA . ALA B 1 44 ? -6.141 26.312 13.016 1 74.81 44 ALA B CA 1
ATOM 5653 C C . ALA B 1 44 ? -6.195 27.828 13.156 1 74.81 44 ALA B C 1
ATOM 5655 O O . ALA B 1 44 ? -6.102 28.359 14.273 1 74.81 44 ALA B O 1
ATOM 5656 N N . LEU B 1 45 ? -6.32 28.516 12.07 1 74.44 45 LEU B N 1
ATOM 5657 C CA . LEU B 1 45 ? -6.445 29.969 12.094 1 74.44 45 LEU B CA 1
ATOM 5658 C C . LEU B 1 45 ? -7.73 30.391 12.797 1 74.44 45 LEU B C 1
ATOM 5660 O O . LEU B 1 45 ? -7.738 31.375 13.547 1 74.44 45 LEU B O 1
ATOM 5664 N N . PHE B 1 46 ? -8.781 29.688 12.539 1 81.69 46 PHE B N 1
ATOM 5665 C CA . PHE B 1 46 ? -10.07 30 13.156 1 81.69 46 PHE B CA 1
ATOM 5666 C C . PHE B 1 46 ? -10.008 29.828 14.664 1 81.69 46 PHE B C 1
ATOM 5668 O O . PHE B 1 46 ? -10.57 30.625 15.414 1 81.69 46 PHE B O 1
ATOM 5675 N N . VAL B 1 47 ? -9.406 28.828 15.055 1 82 47 VAL B N 1
ATOM 5676 C CA . VAL B 1 47 ? -9.266 28.594 16.484 1 82 47 VAL B CA 1
ATOM 5677 C C . VAL B 1 47 ? -8.422 29.688 17.125 1 82 47 VAL B C 1
ATOM 5679 O O . VAL B 1 47 ? -8.711 30.141 18.234 1 82 47 VAL B O 1
ATOM 5682 N N . SER B 1 48 ? -7.434 30.109 16.391 1 77.31 48 SER B N 1
ATOM 5683 C CA . SER B 1 48 ? -6.586 31.188 16.906 1 77.31 48 SER B CA 1
ATOM 5684 C C . SER B 1 48 ? -7.355 32.5 17.031 1 77.31 48 SER B C 1
ATOM 5686 O O . SER B 1 48 ? -7.203 33.219 18 1 77.31 48 SER B O 1
ATOM 5688 N N . VAL B 1 49 ? -8.188 32.719 16.078 1 79.31 49 VAL B N 1
ATOM 5689 C CA . VAL B 1 49 ? -8.992 33.938 16.109 1 79.31 49 VAL B CA 1
ATOM 5690 C C . VAL B 1 49 ? -10.016 33.875 17.234 1 79.31 49 VAL B C 1
ATOM 5692 O O . VAL B 1 49 ? -10.227 34.844 17.969 1 79.31 49 VAL B O 1
ATOM 5695 N N . SER B 1 50 ? -10.617 32.719 17.359 1 87.62 50 SER B N 1
ATOM 5696 C CA . SER B 1 50 ? -11.594 32.531 18.438 1 87.62 50 SER B CA 1
ATOM 5697 C C . SER B 1 50 ? -10.945 32.656 19.812 1 87.62 50 SER B C 1
ATOM 5699 O O . SER B 1 50 ? -11.539 33.219 20.734 1 87.62 50 SER B O 1
ATOM 5701 N N . ALA B 1 51 ? -9.797 32.156 19.875 1 86.75 51 ALA B N 1
ATOM 5702 C CA . ALA B 1 51 ? -9.07 32.281 21.141 1 86.75 51 ALA B CA 1
ATOM 5703 C C . ALA B 1 51 ? -8.734 33.719 21.469 1 86.75 51 ALA B C 1
ATOM 5705 O O . ALA B 1 51 ? -8.734 34.125 22.625 1 86.75 51 ALA B O 1
ATOM 5706 N N . GLY B 1 52 ? -8.383 34.5 20.484 1 85.44 52 GLY B N 1
ATOM 5707 C CA . GLY B 1 52 ? -8.156 35.938 20.688 1 85.44 52 GLY B CA 1
ATOM 5708 C C . GLY B 1 52 ? -9.375 36.656 21.219 1 85.44 52 GLY B C 1
ATOM 5709 O O . GLY B 1 52 ? -9.258 37.5 22.109 1 85.44 52 GLY B O 1
ATOM 5710 N N . HIS B 1 53 ? -10.516 36.281 20.766 1 89.56 53 HIS B N 1
ATOM 5711 C CA . HIS B 1 53 ? -11.75 36.875 21.25 1 89.56 53 HIS B CA 1
ATOM 5712 C C . HIS B 1 53 ? -12.078 36.438 22.672 1 89.56 53 HIS B C 1
ATOM 5714 O O . HIS B 1 53 ? -12.602 37.219 23.453 1 89.56 53 HIS B O 1
ATOM 5720 N N . LEU B 1 54 ? -11.805 35.219 22.922 1 92.06 54 LEU B N 1
ATOM 5721 C CA . LEU B 1 54 ? -12.031 34.719 24.281 1 92.06 54 LEU B CA 1
ATOM 5722 C C . LEU B 1 54 ? -11.109 35.438 25.266 1 92.06 54 LEU B C 1
ATOM 5724 O O . LEU B 1 54 ? -11.5 35.719 26.406 1 92.06 54 LEU B O 1
ATOM 5728 N N . TRP B 1 55 ? -9.914 35.75 24.844 1 91.5 55 TRP B N 1
ATOM 5729 C CA . TRP B 1 55 ? -8.992 36.5 25.688 1 91.5 55 TRP B CA 1
ATOM 5730 C C . TRP B 1 55 ? -9.523 37.875 25.984 1 91.5 55 TRP B C 1
ATOM 5732 O O . TRP B 1 55 ? -9.375 38.406 27.094 1 91.5 55 TRP B O 1
ATOM 5742 N N . ARG B 1 56 ? -10.133 38.469 25.031 1 90.25 56 ARG B N 1
ATOM 5743 C CA . ARG B 1 56 ? -10.719 39.781 25.234 1 90.25 56 ARG B CA 1
ATOM 5744 C C . ARG B 1 56 ? -11.836 39.75 26.281 1 90.25 56 ARG B C 1
ATOM 5746 O O . ARG B 1 56 ? -12 40.688 27.062 1 90.25 56 ARG B O 1
ATOM 5753 N N . ILE B 1 57 ? -12.531 38.719 26.25 1 91.81 57 ILE B N 1
ATOM 5754 C CA . ILE B 1 57 ? -13.602 38.562 27.234 1 91.81 57 ILE B CA 1
ATOM 5755 C C . ILE B 1 57 ? -13 38.344 28.609 1 91.81 57 ILE B C 1
ATOM 5757 O O . ILE B 1 57 ? -13.477 38.938 29.594 1 91.81 57 ILE B O 1
ATOM 5761 N N . ILE B 1 58 ? -11.969 37.594 28.688 1 92.31 58 ILE B N 1
ATOM 5762 C CA . ILE B 1 58 ? -11.297 37.344 29.969 1 92.31 58 ILE B CA 1
ATOM 5763 C C . ILE B 1 58 ? -10.719 38.656 30.484 1 92.31 58 ILE B C 1
ATOM 5765 O O . ILE B 1 58 ? -10.836 38.969 31.672 1 92.31 58 ILE B O 1
ATOM 5769 N N . SER B 1 59 ? -10.094 39.438 29.578 1 92.75 59 SER B N 1
ATOM 5770 C CA . SER B 1 59 ? -9.547 40.719 29.969 1 92.75 59 SER B CA 1
ATOM 5771 C C . SER B 1 59 ? -10.648 41.656 30.5 1 92.75 59 SER B C 1
ATOM 5773 O O . SER B 1 59 ? -10.43 42.406 31.453 1 92.75 59 SER B O 1
ATOM 5775 N N . PHE B 1 60 ? -11.781 41.594 29.938 1 91.62 60 PHE B N 1
ATOM 5776 C CA . PHE B 1 60 ? -12.914 42.406 30.391 1 91.62 60 PHE B CA 1
ATOM 5777 C C . PHE B 1 60 ? -13.359 42 31.781 1 91.62 60 PHE B C 1
ATOM 5779 O O . PHE B 1 60 ? -13.602 42.844 32.656 1 91.62 60 PHE B O 1
ATOM 5786 N N . VAL B 1 61 ? -13.445 40.688 31.984 1 90.69 61 VAL B N 1
ATOM 5787 C CA . VAL B 1 61 ? -13.914 40.156 33.281 1 90.69 61 VAL B CA 1
ATOM 5788 C C . VAL B 1 61 ? -12.914 40.531 34.375 1 90.69 61 VAL B C 1
ATOM 5790 O O . VAL B 1 61 ? -13.305 40.938 35.469 1 90.69 61 VAL B O 1
ATOM 5793 N N . VAL B 1 62 ? -11.648 40.469 34.031 1 92.75 62 VAL B N 1
ATOM 5794 C CA . VAL B 1 62 ? -10.617 40.781 35.031 1 92.75 62 VAL B CA 1
ATOM 5795 C C . VAL B 1 62 ? -10.656 42.281 35.344 1 92.75 62 VAL B C 1
ATOM 5797 O O . VAL B 1 62 ? -10.523 42.656 36.5 1 92.75 62 VAL B O 1
ATOM 5800 N N . HIS B 1 63 ? -10.805 43.125 34.312 1 92.31 63 HIS B N 1
ATOM 5801 C CA . HIS B 1 63 ? -10.922 44.562 34.5 1 92.31 63 HIS B CA 1
ATOM 5802 C C . HIS B 1 63 ? -12.102 44.906 35.406 1 92.31 63 HIS B C 1
ATOM 5804 O O . HIS B 1 63 ? -11.984 45.75 36.281 1 92.31 63 HIS B O 1
ATOM 5810 N N . GLN B 1 64 ? -13.203 44.219 35.25 1 89 64 GLN B N 1
ATOM 5811 C CA . GLN B 1 64 ? -14.406 44.5 36.031 1 89 64 GLN B CA 1
ATOM 5812 C C . GLN B 1 64 ? -14.234 44.094 37.469 1 89 64 GLN B C 1
ATOM 5814 O O . GLN B 1 64 ? -14.695 44.812 38.375 1 89 64 GLN B O 1
ATOM 5819 N N . PHE B 1 65 ? -13.531 43.062 37.719 1 88.12 65 PHE B N 1
ATOM 5820 C CA . PHE B 1 65 ? -13.328 42.594 39.094 1 88.12 65 PHE B CA 1
ATOM 5821 C C . PHE B 1 65 ? -12.281 43.438 39.812 1 88.12 65 PHE B C 1
ATOM 5823 O O . PHE B 1 65 ? -12.328 43.594 41.031 1 88.12 65 PHE B O 1
ATOM 5830 N N . HIS B 1 66 ? -11.391 44 39 1 89 66 HIS B N 1
ATOM 5831 C CA . HIS B 1 66 ? -10.289 44.75 39.562 1 89 66 HIS B CA 1
ATOM 5832 C C . HIS B 1 66 ? -10.656 46.219 39.688 1 89 66 HIS B C 1
ATOM 5834 O O . HIS B 1 66 ? -9.898 47.031 40.25 1 89 66 HIS B O 1
ATOM 5840 N N . SER B 1 67 ? -11.797 46.594 39.219 1 87.75 67 SER B N 1
ATOM 5841 C CA . SER B 1 67 ? -12.219 48 39.344 1 87.75 67 SER B CA 1
ATOM 5842 C C . SER B 1 67 ? -12.766 48.312 40.719 1 87.75 67 SER B C 1
ATOM 5844 O O . SER B 1 67 ? -13.531 47.531 41.281 1 87.75 67 SER B O 1
ATOM 5846 N N . SER B 1 68 ? -12.125 49.344 41.375 1 85.25 68 SER B N 1
ATOM 5847 C CA . SER B 1 68 ? -12.523 49.75 42.719 1 85.25 68 SER B CA 1
ATOM 5848 C C . SER B 1 68 ? -12.906 51.219 42.781 1 85.25 68 SER B C 1
ATOM 5850 O O . SER B 1 68 ? -12.328 52.031 42.062 1 85.25 68 SER B O 1
ATOM 5852 N N . GLN B 1 69 ? -13.82 51.594 43.688 1 84.25 69 GLN B N 1
ATOM 5853 C CA . GLN B 1 69 ? -14.258 52.969 43.906 1 84.25 69 GLN B CA 1
ATOM 5854 C C . GLN B 1 69 ? -13.391 53.656 44.938 1 84.25 69 GLN B C 1
ATOM 5856 O O . GLN B 1 69 ? -13.43 54.875 45.062 1 84.25 69 GLN B O 1
ATOM 5861 N N . LYS B 1 70 ? -12.531 53 45.5 1 85.75 70 LYS B N 1
ATOM 5862 C CA . LYS B 1 70 ? -11.633 53.562 46.5 1 85.75 70 LYS B CA 1
ATOM 5863 C C . LYS B 1 70 ? -10.359 54.094 45.844 1 85.75 70 LYS B C 1
ATOM 5865 O O . LYS B 1 70 ? -9.969 53.656 44.781 1 85.75 70 LYS B O 1
ATOM 5870 N N . PRO B 1 71 ? -9.836 55.094 46.469 1 89.69 71 PRO B N 1
ATOM 5871 C CA . PRO B 1 71 ? -8.57 55.594 45.938 1 89.69 71 PRO B CA 1
ATOM 5872 C C . PRO B 1 71 ? -7.457 54.562 45.938 1 89.69 71 PRO B C 1
ATOM 5874 O O . PRO B 1 71 ? -7.293 53.844 46.906 1 89.69 71 PRO B O 1
ATOM 5877 N N . ARG B 1 72 ? -6.887 54.469 44.812 1 91 72 ARG B N 1
ATOM 5878 C CA . ARG B 1 72 ? -5.809 53.5 44.656 1 91 72 ARG B CA 1
ATOM 5879 C C . ARG B 1 72 ? -4.559 54.156 44.094 1 91 72 ARG B C 1
ATOM 5881 O O . ARG B 1 72 ? -4.59 55.344 43.719 1 91 72 ARG B O 1
ATOM 5888 N N . ASP B 1 73 ? -3.527 53.406 44.062 1 90 73 ASP B N 1
ATOM 5889 C CA . ASP B 1 73 ? -2.27 53.938 43.562 1 90 73 ASP B CA 1
ATOM 5890 C C . ASP B 1 73 ? -2.248 53.938 42.031 1 90 73 ASP B C 1
ATOM 5892 O O . ASP B 1 73 ? -3.127 53.344 41.406 1 90 73 ASP B O 1
ATOM 5896 N N . ALA B 1 74 ? -1.308 54.625 41.438 1 90.31 74 ALA B N 1
ATOM 5897 C CA . ALA B 1 74 ? -1.188 54.75 40 1 90.31 74 ALA B CA 1
ATOM 5898 C C . ALA B 1 74 ? -0.955 53.406 39.312 1 90.31 74 ALA B C 1
ATOM 5900 O O . ALA B 1 74 ? -1.382 53.188 38.188 1 90.31 74 ALA B O 1
ATOM 5901 N N . LEU B 1 75 ? -0.322 52.5 40.031 1 91.88 75 LEU B N 1
ATOM 5902 C CA . LEU B 1 75 ? -0.079 51.188 39.5 1 91.88 75 LEU B CA 1
ATOM 5903 C C . LEU B 1 75 ? -1.394 50.469 39.219 1 91.88 75 LEU B C 1
ATOM 5905 O O . LEU B 1 75 ? -1.53 49.812 38.188 1 91.88 75 LEU B O 1
ATOM 5909 N N . HIS B 1 76 ? -2.301 50.562 40.094 1 91.69 76 HIS B N 1
ATOM 5910 C CA . HIS B 1 76 ? -3.611 49.938 39.906 1 91.69 76 HIS B CA 1
ATOM 5911 C C . HIS B 1 76 ? -4.324 50.5 38.688 1 91.69 76 HIS B C 1
ATOM 5913 O O . HIS B 1 76 ? -4.918 49.75 37.906 1 91.69 76 HIS B O 1
ATOM 5919 N N . HIS B 1 77 ? -4.262 51.812 38.469 1 91.88 77 HIS B N 1
ATOM 5920 C CA . HIS B 1 77 ? -4.93 52.438 37.344 1 91.88 77 HIS B CA 1
ATOM 5921 C C . HIS B 1 77 ? -4.238 52.094 36.031 1 91.88 77 HIS B C 1
ATOM 5923 O O . HIS B 1 77 ? -4.891 52 35 1 91.88 77 HIS B O 1
ATOM 5929 N N . GLN B 1 78 ? -2.971 51.938 36.125 1 94 78 GLN B N 1
ATOM 5930 C CA . GLN B 1 78 ? -2.25 51.531 34.906 1 94 78 GLN B CA 1
ATOM 5931 C C . GLN B 1 78 ? -2.59 50.094 34.531 1 94 78 GLN B C 1
ATOM 5933 O O . GLN B 1 78 ? -2.662 49.781 33.344 1 94 78 GLN B O 1
ATOM 5938 N N . GLN B 1 79 ? -2.744 49.25 35.5 1 94.38 79 GLN B N 1
ATOM 5939 C CA . GLN B 1 79 ? -3.164 47.875 35.219 1 94.38 79 GLN B CA 1
ATOM 5940 C C . GLN B 1 79 ? -4.516 47.844 34.531 1 94.38 79 GLN B C 1
ATOM 5942 O O . GLN B 1 79 ? -4.711 47.062 33.594 1 94.38 79 GLN B O 1
ATOM 5947 N N . GLN B 1 80 ? -5.402 48.688 34.938 1 94.12 80 GLN B N 1
ATOM 5948 C CA . GLN B 1 80 ? -6.73 48.75 34.312 1 94.12 80 GLN B CA 1
ATOM 5949 C C . GLN B 1 80 ? -6.652 49.219 32.875 1 94.12 80 GLN B C 1
ATOM 5951 O O . GLN B 1 80 ? -7.336 48.688 32 1 94.12 80 GLN B O 1
ATOM 5956 N N . VAL B 1 81 ? -5.836 50.125 32.625 1 94.5 81 VAL B N 1
ATOM 5957 C CA . VAL B 1 81 ? -5.691 50.656 31.266 1 94.5 81 VAL B CA 1
ATOM 5958 C C . VAL B 1 81 ? -5.082 49.594 30.359 1 94.5 81 VAL B C 1
ATOM 5960 O O . VAL B 1 81 ? -5.457 49.469 29.188 1 94.5 81 VAL B O 1
ATOM 5963 N N . ILE B 1 82 ? -4.199 48.812 30.875 1 94 82 ILE B N 1
ATOM 5964 C CA . ILE B 1 82 ? -3.557 47.75 30.094 1 94 82 ILE B CA 1
ATOM 5965 C C . ILE B 1 82 ? -4.578 46.688 29.734 1 94 82 ILE B C 1
ATOM 5967 O O . ILE B 1 82 ? -4.605 46.188 28.594 1 94 82 ILE B O 1
ATOM 5971 N N . PHE B 1 83 ? -5.426 46.281 30.625 1 93.56 83 PHE B N 1
ATOM 5972 C CA . PHE B 1 83 ? -6.434 45.25 30.375 1 93.56 83 PHE B CA 1
ATOM 5973 C C . PHE B 1 83 ? -7.41 45.688 29.297 1 93.56 83 PHE B C 1
ATOM 5975 O O . PHE B 1 83 ? -7.871 44.906 28.484 1 93.56 83 PHE B O 1
ATOM 5982 N N . LYS B 1 84 ? -7.688 46.938 29.266 1 91.88 84 LYS B N 1
ATOM 5983 C CA . LYS B 1 84 ? -8.672 47.469 28.312 1 91.88 84 LYS B CA 1
ATOM 5984 C C . LYS B 1 84 ? -8.062 47.594 26.922 1 91.88 84 LYS B C 1
ATOM 5986 O O . LYS B 1 84 ? -8.719 47.312 25.922 1 91.88 84 LYS B O 1
ATOM 5991 N N . ASN B 1 85 ? -6.832 47.938 26.844 1 91.25 85 ASN B N 1
ATOM 5992 C CA . ASN B 1 85 ? -6.305 48.375 25.547 1 91.25 85 ASN B CA 1
ATOM 5993 C C . ASN B 1 85 ? -5.367 47.344 24.953 1 91.25 85 ASN B C 1
ATOM 5995 O O . ASN B 1 85 ? -5.062 47.375 23.766 1 91.25 85 ASN B O 1
ATOM 5999 N N . THR B 1 86 ? -4.859 46.469 25.688 1 88.56 86 THR B N 1
ATOM 6000 C CA . THR B 1 86 ? -3.969 45.438 25.172 1 88.56 86 THR B CA 1
ATOM 6001 C C . THR B 1 86 ? -4.75 44.156 24.812 1 88.56 86 THR B C 1
ATOM 6003 O O . THR B 1 86 ? -5.336 43.531 25.688 1 88.56 86 THR B O 1
ATOM 6006 N N . THR B 1 87 ? -4.676 43.812 23.531 1 82.44 87 THR B N 1
ATOM 6007 C CA . THR B 1 87 ? -5.539 42.719 23.062 1 82.44 87 THR B CA 1
ATOM 6008 C C . THR B 1 87 ? -4.773 41.406 22.984 1 82.44 87 THR B C 1
ATOM 6010 O O . THR B 1 87 ? -5.379 40.344 23.016 1 82.44 87 THR B O 1
ATOM 6013 N N . SER B 1 88 ? -3.508 41.438 22.969 1 83.81 88 SER B N 1
ATOM 6014 C CA . SER B 1 88 ? -2.721 40.219 22.844 1 83.81 88 SER B CA 1
ATOM 6015 C C . SER B 1 88 ? -2.158 39.781 24.188 1 83.81 88 SER B C 1
ATOM 6017 O O . SER B 1 88 ? -1.666 40.594 24.953 1 83.81 88 SER B O 1
ATOM 6019 N N . PRO B 1 89 ? -2.326 38.469 24.406 1 86.38 89 PRO B N 1
ATOM 6020 C CA . PRO B 1 89 ? -1.791 37.969 25.688 1 86.38 89 PRO B CA 1
ATOM 6021 C C . PRO B 1 89 ? -0.275 38.125 25.781 1 86.38 89 PRO B C 1
ATOM 6023 O O . PRO B 1 89 ? 0.251 38.406 26.859 1 86.38 89 PRO B O 1
ATOM 6026 N N . VAL B 1 90 ? 0.415 38 24.703 1 81.62 90 VAL B N 1
ATOM 6027 C CA . VAL B 1 90 ? 1.869 38.125 24.719 1 81.62 90 VAL B CA 1
ATOM 6028 C C . VAL B 1 90 ? 2.268 39.562 25.031 1 81.62 90 VAL B C 1
ATOM 6030 O O . VAL B 1 90 ? 3.203 39.812 25.797 1 81.62 90 VAL B O 1
ATOM 6033 N N . ALA B 1 91 ? 1.522 40.469 24.438 1 83.81 91 ALA B N 1
ATOM 6034 C CA . ALA B 1 91 ? 1.778 41.875 24.703 1 83.81 91 ALA B CA 1
ATOM 6035 C C . ALA B 1 91 ? 1.477 42.219 26.156 1 83.81 91 ALA B C 1
ATOM 6037 O O . ALA B 1 91 ? 2.158 43.062 26.766 1 83.81 91 ALA B O 1
ATOM 6038 N N . LEU B 1 92 ? 0.473 41.594 26.688 1 90.25 92 LEU B N 1
ATOM 6039 C CA . LEU B 1 92 ? 0.103 41.844 28.078 1 90.25 92 LEU B CA 1
ATOM 6040 C C . LEU B 1 92 ? 1.206 41.375 29.016 1 90.25 92 LEU B C 1
ATOM 6042 O O . LEU B 1 92 ? 1.517 42.031 30 1 90.25 92 LEU B O 1
ATOM 6046 N N . ILE B 1 93 ? 1.812 40.25 28.719 1 90.25 93 ILE B N 1
ATOM 6047 C CA . ILE B 1 93 ? 2.908 39.719 29.531 1 90.25 93 ILE B CA 1
ATOM 6048 C C . ILE B 1 93 ? 4.078 40.719 29.5 1 90.25 93 ILE B C 1
ATOM 6050 O O . ILE B 1 93 ? 4.664 41 30.547 1 90.25 93 ILE B O 1
ATOM 6054 N N . TRP B 1 94 ? 4.297 41.25 28.359 1 84.38 94 TRP B N 1
ATOM 6055 C CA . TRP B 1 94 ? 5.41 42.188 28.203 1 84.38 94 TRP B CA 1
ATOM 6056 C C . TRP B 1 94 ? 5.141 43.469 28.953 1 84.38 94 TRP B C 1
ATOM 6058 O O . TRP B 1 94 ? 6.02 44 29.656 1 84.38 94 TRP B O 1
ATOM 6068 N N . GLU B 1 95 ? 3.963 44.031 28.875 1 91.19 95 GLU B N 1
ATOM 6069 C CA . GLU B 1 95 ? 3.611 45.281 29.516 1 91.19 95 GLU B CA 1
ATOM 6070 C C . GLU B 1 95 ? 3.59 45.125 31.047 1 91.19 95 GLU B C 1
ATOM 6072 O O . GLU B 1 95 ? 4.031 46.031 31.766 1 91.19 95 GLU B O 1
ATOM 6077 N N . PHE B 1 96 ? 3.148 44.031 31.5 1 93.62 96 PHE B N 1
ATOM 6078 C CA . PHE B 1 96 ? 3.113 43.844 32.938 1 93.62 96 PHE B CA 1
ATOM 6079 C C . PHE B 1 96 ? 4.516 43.594 33.469 1 93.62 96 PHE B C 1
ATOM 6081 O O . PHE B 1 96 ? 4.816 43.938 34.625 1 93.62 96 PHE B O 1
ATOM 6088 N N . ALA B 1 97 ? 5.383 43 32.688 1 90.88 97 ALA B N 1
ATOM 6089 C CA . ALA B 1 97 ? 6.781 42.844 33.062 1 90.88 97 ALA B CA 1
ATOM 6090 C C . ALA B 1 97 ? 7.473 44.219 33.188 1 90.88 97 ALA B C 1
ATOM 6092 O O . ALA B 1 97 ? 8.234 44.469 34.125 1 90.88 97 ALA B O 1
ATOM 6093 N N . LEU B 1 98 ? 7.109 45.094 32.25 1 89.69 98 LEU B N 1
ATOM 6094 C CA . LEU B 1 98 ? 7.66 46.438 32.281 1 89.69 98 LEU B CA 1
ATOM 6095 C C . LEU B 1 98 ? 7.109 47.219 33.469 1 89.69 98 LEU B C 1
ATOM 6097 O O . LEU B 1 98 ? 7.836 48 34.094 1 89.69 98 LEU B O 1
ATOM 6101 N N . LEU B 1 99 ? 5.82 47 33.656 1 92.75 99 LEU B N 1
ATOM 6102 C CA . LEU B 1 99 ? 5.176 47.656 34.812 1 92.75 99 LEU B CA 1
ATOM 6103 C C . LEU B 1 99 ? 5.82 47.25 36.125 1 92.75 99 LEU B C 1
ATOM 6105 O O . LEU B 1 99 ? 6.043 48.094 37 1 92.75 99 LEU B O 1
ATOM 6109 N N . SER B 1 100 ? 6.133 46 36.25 1 91.56 100 SER B N 1
ATOM 6110 C CA . SER B 1 100 ? 6.762 45.5 37.469 1 91.56 100 SER B CA 1
ATOM 6111 C C . SER B 1 100 ? 8.164 46.062 37.656 1 91.56 100 SER B C 1
ATOM 6113 O O . SER B 1 100 ? 8.586 46.344 38.781 1 91.56 100 SER B O 1
ATOM 6115 N N . TRP B 1 101 ? 8.805 46.219 36.594 1 90 101 TRP B N 1
ATOM 6116 C CA . TRP B 1 101 ? 10.164 46.719 36.625 1 90 101 TRP B CA 1
ATOM 6117 C C . TRP B 1 101 ? 10.18 48.219 36.969 1 90 101 TRP B C 1
ATOM 6119 O O . TRP B 1 101 ? 11 48.688 37.75 1 90 101 TRP B O 1
ATOM 6129 N N . ALA B 1 102 ? 9.266 49 36.406 1 90.56 102 ALA B N 1
ATOM 6130 C CA . ALA B 1 102 ? 9.219 50.469 36.625 1 90.56 102 ALA B CA 1
ATOM 6131 C C . ALA B 1 102 ? 8.812 50.812 38.031 1 90.56 102 ALA B C 1
ATOM 6133 O O . ALA B 1 102 ? 9.312 51.781 38.625 1 90.56 102 ALA B O 1
ATOM 6134 N N . TRP B 1 103 ? 7.957 50.031 38.656 1 92.06 103 TRP B N 1
ATOM 6135 C CA . TRP B 1 103 ? 7.422 50.312 39.969 1 92.06 103 TRP B CA 1
ATOM 6136 C C . TRP B 1 103 ? 8.188 49.562 41.062 1 92.06 103 TRP B C 1
ATOM 6138 O O . TRP B 1 103 ? 7.785 49.594 42.25 1 92.06 103 TRP B O 1
ATOM 6148 N N . ARG B 1 104 ? 9.219 48.938 40.844 1 88.56 104 ARG B N 1
ATOM 6149 C CA . ARG B 1 104 ? 9.93 48.062 41.781 1 88.56 104 ARG B CA 1
ATOM 6150 C C . ARG B 1 104 ? 10.375 48.812 43.031 1 88.56 104 ARG B C 1
ATOM 6152 O O . ARG B 1 104 ? 10.375 48.25 44.125 1 88.56 104 ARG B O 1
ATOM 6159 N N . ARG B 1 105 ? 10.641 50.094 42.938 1 84.81 105 ARG B N 1
ATOM 6160 C CA . ARG B 1 105 ? 11.172 50.812 44.094 1 84.81 105 ARG B CA 1
ATOM 6161 C C . ARG B 1 105 ? 10.117 51.75 44.688 1 84.81 105 ARG B C 1
ATOM 6163 O O . ARG B 1 105 ? 10.312 52.312 45.781 1 84.81 105 ARG B O 1
ATOM 6170 N N . LYS B 1 106 ? 9.016 51.844 44.031 1 86.88 106 LYS B N 1
ATOM 6171 C CA . LYS B 1 106 ? 8.078 52.875 44.438 1 86.88 106 LYS B CA 1
ATOM 6172 C C . LYS B 1 106 ? 6.793 52.281 45 1 86.88 106 LYS B C 1
ATOM 6174 O O . LYS B 1 106 ? 6.066 52.938 45.75 1 86.88 106 LYS B O 1
ATOM 6179 N N . ALA B 1 107 ? 6.441 51.156 44.531 1 87.06 107 ALA B N 1
ATOM 6180 C CA . ALA B 1 107 ? 5.172 50.562 44.969 1 87.06 107 ALA B CA 1
ATOM 6181 C C . ALA B 1 107 ? 5.398 49.375 45.906 1 87.06 107 ALA B C 1
ATOM 6183 O O . ALA B 1 107 ? 6.5 48.844 45.969 1 87.06 107 ALA B O 1
ATOM 6184 N N . GLN B 1 108 ? 4.316 49.094 46.656 1 85.12 108 GLN B N 1
ATOM 6185 C CA . GLN B 1 108 ? 4.379 47.938 47.531 1 85.12 108 GLN B CA 1
ATOM 6186 C C . GLN B 1 108 ? 4.184 46.625 46.781 1 85.12 108 GLN B C 1
ATOM 6188 O O . GLN B 1 108 ? 3.154 46.438 46.125 1 85.12 108 GLN B O 1
ATOM 6193 N N . HIS B 1 109 ? 5.109 45.781 46.781 1 88.69 109 HIS B N 1
ATOM 6194 C CA . HIS B 1 109 ? 5.105 44.438 46.188 1 88.69 109 HIS B CA 1
ATOM 6195 C C . HIS B 1 109 ? 4.633 44.5 44.719 1 88.69 109 HIS B C 1
ATOM 6197 O O . HIS B 1 109 ? 3.666 43.844 44.375 1 88.69 109 HIS B O 1
ATOM 6203 N N . PRO B 1 110 ? 5.18 45.25 43.875 1 88.19 110 PRO B N 1
ATOM 6204 C CA . PRO B 1 110 ? 4.746 45.406 42.5 1 88.19 110 PRO B CA 1
ATOM 6205 C C . PRO B 1 110 ? 4.855 44.094 41.688 1 88.19 110 PRO B C 1
ATOM 6207 O O . PRO B 1 110 ? 4 43.812 40.844 1 88.19 110 PRO B O 1
ATOM 6210 N N . LEU B 1 111 ? 5.773 43.312 42.062 1 90.31 111 LEU B N 1
ATOM 6211 C CA . LEU B 1 111 ? 5.965 42.062 41.312 1 90.31 111 LEU B CA 1
ATOM 6212 C C . LEU B 1 111 ? 4.828 41.094 41.594 1 90.31 111 LEU B C 1
ATOM 6214 O O . LEU B 1 111 ? 4.336 40.438 40.688 1 90.31 111 LEU B O 1
ATOM 6218 N N . LEU B 1 112 ? 4.363 40.969 42.812 1 89.69 112 LEU B N 1
ATOM 6219 C CA . LEU B 1 112 ? 3.309 40.031 43.156 1 89.69 112 LEU B CA 1
ATOM 6220 C C . LEU B 1 112 ? 1.969 40.469 42.594 1 89.69 112 LEU B C 1
ATOM 6222 O O . LEU B 1 112 ? 1.165 39.625 42.156 1 89.69 112 LEU B O 1
ATOM 6226 N N . ARG B 1 113 ? 1.729 41.781 42.5 1 88.88 113 ARG B N 1
ATOM 6227 C CA . ARG B 1 113 ? 0.464 42.312 42 1 88.88 113 ARG B CA 1
ATOM 6228 C C . ARG B 1 113 ? 0.345 42.094 40.5 1 88.88 113 ARG B C 1
ATOM 6230 O O . ARG B 1 113 ? -0.762 42 39.969 1 88.88 113 ARG B O 1
ATOM 6237 N N . ASN B 1 114 ? 1.457 42.031 39.875 1 92.81 114 ASN B N 1
ATOM 6238 C CA . ASN B 1 114 ? 1.451 41.875 38.406 1 92.81 114 ASN B CA 1
ATOM 6239 C C . ASN B 1 114 ? 1.666 40.406 38.031 1 92.81 114 ASN B C 1
ATOM 6241 O O . ASN B 1 114 ? 1.269 39.969 36.938 1 92.81 114 ASN B O 1
ATOM 6245 N N . LEU B 1 115 ? 2.264 39.656 38.875 1 92.31 115 LEU B N 1
ATOM 6246 C CA . LEU B 1 115 ? 2.617 38.281 38.594 1 92.31 115 LEU B CA 1
ATOM 6247 C C . LEU B 1 115 ? 1.368 37.438 38.344 1 92.31 115 LEU B C 1
ATOM 6249 O O . LEU B 1 115 ? 1.373 36.531 37.531 1 92.31 115 LEU B O 1
ATOM 6253 N N . LEU B 1 116 ? 0.277 37.688 39.031 1 90.81 116 LEU B N 1
ATOM 6254 C CA . LEU B 1 116 ? -0.96 36.938 38.875 1 90.81 116 LEU B CA 1
ATOM 6255 C C . LEU B 1 116 ? -1.491 37.094 37.438 1 90.81 116 LEU B C 1
ATOM 6257 O O . LEU B 1 116 ? -1.969 36.125 36.844 1 90.81 116 LEU B O 1
ATOM 6261 N N . PHE B 1 117 ? -1.354 38.25 36.906 1 93.44 117 PHE B N 1
ATOM 6262 C CA . PHE B 1 117 ? -1.872 38.5 35.562 1 93.44 117 PHE B CA 1
ATOM 6263 C C . PHE B 1 117 ? -0.928 37.969 34.531 1 93.44 117 PHE B C 1
ATOM 6265 O O . PHE B 1 117 ? -1.372 37.5 33.469 1 93.44 117 PHE B O 1
ATOM 6272 N N . ILE B 1 118 ? 0.366 37.938 34.812 1 93.44 118 ILE B N 1
ATOM 6273 C CA . ILE B 1 118 ? 1.348 37.375 33.906 1 93.44 118 ILE B CA 1
ATOM 6274 C C . ILE B 1 118 ? 1.145 35.875 33.812 1 93.44 118 ILE B C 1
ATOM 6276 O O . ILE B 1 118 ? 1.151 35.281 32.719 1 93.44 118 ILE B O 1
ATOM 6280 N N . VAL B 1 119 ? 0.901 35.219 34.938 1 93.75 119 VAL B N 1
ATOM 6281 C CA . VAL B 1 119 ? 0.689 33.781 34.969 1 93.75 119 VAL B CA 1
ATOM 6282 C C . VAL B 1 119 ? -0.606 33.406 34.25 1 93.75 119 VAL B C 1
ATOM 6284 O O . VAL B 1 119 ? -0.667 32.438 33.531 1 93.75 119 VAL B O 1
ATOM 6287 N N . LEU B 1 120 ? -1.615 34.219 34.406 1 93.06 120 LEU B N 1
ATOM 6288 C CA . LEU B 1 120 ? -2.879 34 33.719 1 93.06 120 LEU B CA 1
ATOM 6289 C C . LEU B 1 120 ? -2.684 34.031 32.219 1 93.06 120 LEU B C 1
ATOM 6291 O O . LEU B 1 120 ? -3.229 33.219 31.484 1 93.06 120 LEU B O 1
ATOM 6295 N N . ALA B 1 121 ? -1.946 34.969 31.781 1 92.5 121 ALA B N 1
ATOM 6296 C CA . ALA B 1 121 ? -1.696 35.125 30.359 1 92.5 121 ALA B CA 1
ATOM 6297 C C . ALA B 1 121 ? -0.861 33.969 29.828 1 92.5 121 ALA B C 1
ATOM 6299 O O . ALA B 1 121 ? -1.093 33.469 28.719 1 92.5 121 ALA B O 1
ATOM 6300 N N . ILE B 1 122 ? 0.101 33.469 30.609 1 90.5 122 ILE B N 1
ATOM 6301 C CA . ILE B 1 122 ? 0.946 32.344 30.188 1 90.5 122 ILE B CA 1
ATOM 6302 C C . ILE B 1 122 ? 0.117 31.078 30.125 1 90.5 122 ILE B C 1
ATOM 6304 O O . ILE B 1 122 ? 0.252 30.281 29.188 1 90.5 122 ILE B O 1
ATOM 6308 N N . ILE B 1 123 ? -0.699 30.875 31.047 1 91.88 123 ILE B N 1
ATOM 6309 C CA . ILE B 1 123 ? -1.569 29.703 31.062 1 91.88 123 ILE B CA 1
ATOM 6310 C C . ILE B 1 123 ? -2.492 29.734 29.844 1 91.88 123 ILE B C 1
ATOM 6312 O O . ILE B 1 123 ? -2.713 28.703 29.203 1 91.88 123 ILE B O 1
ATOM 6316 N N . TRP B 1 124 ? -2.951 30.922 29.547 1 91.19 124 TRP B N 1
ATOM 6317 C CA . TRP B 1 124 ? -3.842 31.047 28.406 1 91.19 124 TRP B CA 1
ATOM 6318 C C . TRP B 1 124 ? -3.113 30.734 27.109 1 91.19 124 TRP B C 1
ATOM 6320 O O . TRP B 1 124 ? -3.658 30.047 26.234 1 91.19 124 TRP B O 1
ATOM 6330 N N . LEU B 1 125 ? -1.905 31.172 27 1 85.56 125 LEU B N 1
ATOM 6331 C CA . LEU B 1 125 ? -1.118 30.906 25.797 1 85.56 125 LEU B CA 1
ATOM 6332 C C . LEU B 1 125 ? -0.799 29.422 25.672 1 85.56 125 LEU B C 1
ATOM 6334 O O . LEU B 1 125 ? -0.81 28.875 24.562 1 85.56 125 LEU B O 1
ATOM 6338 N N . ALA B 1 126 ? -0.552 28.812 26.703 1 84 126 ALA B N 1
ATOM 6339 C CA . ALA B 1 126 ? -0.271 27.375 26.688 1 84 126 ALA B CA 1
ATOM 6340 C C . ALA B 1 126 ? -1.521 26.578 26.328 1 84 126 ALA B C 1
ATOM 6342 O O . ALA B 1 126 ? -1.449 25.609 25.562 1 84 126 ALA B O 1
ATOM 6343 N N . LEU B 1 127 ? -2.604 26.984 26.844 1 84.94 127 LEU B N 1
ATOM 6344 C CA . LEU B 1 127 ? -3.852 26.281 26.578 1 84.94 127 LEU B CA 1
ATOM 6345 C C . LEU B 1 127 ? -4.277 26.453 25.125 1 84.94 127 LEU B C 1
ATOM 6347 O O . LEU B 1 127 ? -4.711 25.5 24.484 1 84.94 127 LEU B O 1
ATOM 6351 N N . THR B 1 128 ? -4.156 27.656 24.719 1 82.44 128 THR B N 1
ATOM 6352 C CA . THR B 1 128 ? -4.586 27.906 23.344 1 82.44 128 THR B CA 1
ATOM 6353 C C . THR B 1 128 ? -3.588 27.328 22.344 1 82.44 128 THR B C 1
ATOM 6355 O O . THR B 1 128 ? -3.977 26.859 21.281 1 82.44 128 THR B O 1
ATOM 6358 N N . GLY B 1 129 ? -2.352 27.422 22.625 1 74.62 129 GLY B N 1
ATOM 6359 C CA . GLY B 1 129 ? -1.363 26.781 21.781 1 74.62 129 GLY B CA 1
ATOM 6360 C C . GLY B 1 129 ? -1.57 25.281 21.672 1 74.62 129 GLY B C 1
ATOM 6361 O O . GLY B 1 129 ? -1.517 24.719 20.578 1 74.62 129 GLY B O 1
ATOM 6362 N N . SER B 1 130 ? -1.87 24.672 22.719 1 76.31 130 SER B N 1
ATOM 6363 C CA . SER B 1 130 ? -2.129 23.234 22.734 1 76.31 130 SER B CA 1
ATOM 6364 C C . SER B 1 130 ? -3.426 22.906 22 1 76.31 130 SER B C 1
ATOM 6366 O O . SER B 1 130 ? -3.508 21.891 21.297 1 76.31 130 SER B O 1
ATOM 6368 N N . ALA B 1 131 ? -4.371 23.766 22.203 1 75.62 131 ALA B N 1
ATOM 6369 C CA . ALA B 1 131 ? -5.648 23.547 21.516 1 75.62 131 ALA B CA 1
ATOM 6370 C C . ALA B 1 131 ? -5.496 23.656 20.016 1 75.62 131 ALA B C 1
ATOM 6372 O O . ALA B 1 131 ? -6.129 22.922 19.25 1 75.62 131 ALA B O 1
ATOM 6373 N N . ALA B 1 132 ? -4.727 24.578 19.672 1 71.56 132 ALA B N 1
ATOM 6374 C CA . ALA B 1 132 ? -4.492 24.734 18.25 1 71.56 132 ALA B CA 1
ATOM 6375 C C . ALA B 1 132 ? -3.799 23.5 17.672 1 71.56 132 ALA B C 1
ATOM 6377 O O . ALA B 1 132 ? -4.141 23.047 16.562 1 71.56 132 ALA B O 1
ATOM 6378 N N . ILE B 1 133 ? -2.938 22.938 18.422 1 67.38 133 ILE B N 1
ATOM 6379 C CA . ILE B 1 133 ? -2.207 21.75 17.984 1 67.38 133 ILE B CA 1
ATOM 6380 C C . ILE B 1 133 ? -3.141 20.547 18 1 67.38 133 ILE B C 1
ATOM 6382 O O . ILE B 1 133 ? -3.123 19.734 17.078 1 67.38 133 ILE B O 1
ATOM 6386 N N . LEU B 1 134 ? -3.947 20.5 18.906 1 71.31 134 LEU B N 1
ATOM 6387 C CA . LEU B 1 134 ? -4.84 19.359 19.047 1 71.31 134 LEU B CA 1
ATOM 6388 C C . LEU B 1 134 ? -5.992 19.438 18.062 1 71.31 134 LEU B C 1
ATOM 6390 O O . LEU B 1 134 ? -6.652 18.422 17.781 1 71.31 134 LEU B O 1
ATOM 6394 N N . SER B 1 135 ? -6.164 20.625 17.594 1 68.94 135 SER B N 1
ATOM 6395 C CA . SER B 1 135 ? -7.203 20.734 16.578 1 68.94 135 SER B CA 1
ATOM 6396 C C . SER B 1 135 ? -6.84 19.953 15.32 1 68.94 135 SER B C 1
ATOM 6398 O O . SER B 1 135 ? -7.723 19.578 14.547 1 68.94 135 SER B O 1
ATOM 6400 N N . ALA B 1 136 ? -5.629 19.781 15.211 1 63.75 136 ALA B N 1
ATOM 6401 C CA . ALA B 1 136 ? -5.184 18.984 14.062 1 63.75 136 ALA B CA 1
ATOM 6402 C C . ALA B 1 136 ? -5.605 17.531 14.211 1 63.75 136 ALA B C 1
ATOM 6404 O O . ALA B 1 136 ? -5.68 16.797 13.219 1 63.75 136 ALA B O 1
ATOM 6405 N N . ARG B 1 137 ? -5.848 17.172 15.359 1 64.25 137 ARG B N 1
ATOM 6406 C CA . ARG B 1 137 ? -6.281 15.797 15.609 1 64.25 137 ARG B CA 1
ATOM 6407 C C . ARG B 1 137 ? -7.719 15.586 15.156 1 64.25 137 ARG B C 1
ATOM 6409 O O . ARG B 1 137 ? -8.172 14.445 15.031 1 64.25 137 ARG B O 1
ATOM 6416 N N . ILE B 1 138 ? -8.344 16.766 15.086 1 60.66 138 ILE B N 1
ATOM 6417 C CA . ILE B 1 138 ? -9.695 16.609 14.562 1 60.66 138 ILE B CA 1
ATOM 6418 C C . ILE B 1 138 ? -9.648 15.898 13.203 1 60.66 138 ILE B C 1
ATOM 6420 O O . ILE B 1 138 ? -10.609 15.25 12.797 1 60.66 138 ILE B O 1
ATOM 6424 N N . THR B 1 139 ? -8.469 16.141 12.578 1 54.44 139 THR B N 1
ATOM 6425 C CA . THR B 1 139 ? -8.234 15.383 11.352 1 54.44 139 THR B CA 1
ATOM 6426 C C . THR B 1 139 ? -8.195 13.883 11.641 1 54.44 139 THR B C 1
ATOM 6428 O O . THR B 1 139 ? -8.195 13.07 10.711 1 54.44 139 THR B O 1
ATOM 6431 N N . LYS B 1 140 ? -7.707 13.805 12.93 1 52.31 140 LYS B N 1
ATOM 6432 C CA . LYS B 1 140 ? -7.695 12.352 13.094 1 52.31 140 LYS B CA 1
ATOM 6433 C C . LYS B 1 140 ? -8.945 11.727 12.5 1 52.31 140 LYS B C 1
ATOM 6435 O O . LYS B 1 140 ? -10.07 12.148 12.797 1 52.31 140 LYS B O 1
ATOM 6440 N N . PRO B 1 141 ? -8.789 11.227 11.43 1 47.56 141 PRO B N 1
ATOM 6441 C CA . PRO B 1 141 ? -9.812 10.578 10.617 1 47.56 141 PRO B CA 1
ATOM 6442 C C . PRO B 1 141 ? -10.953 10 11.453 1 47.56 141 PRO B C 1
ATOM 6444 O O . PRO B 1 141 ? -10.711 9.195 12.359 1 47.56 141 PRO B O 1
ATOM 6447 N N . ALA B 1 142 ? -11.961 10.867 11.828 1 48.5 142 ALA B N 1
ATOM 6448 C CA . ALA B 1 142 ? -13.164 10.125 12.219 1 48.5 142 ALA B CA 1
ATOM 6449 C C . ALA B 1 142 ? -13.141 8.711 11.648 1 48.5 142 ALA B C 1
ATOM 6451 O O . ALA B 1 142 ? -13.656 7.777 12.266 1 48.5 142 ALA B O 1
ATOM 6452 N N . GLY B 1 143 ? -12.562 8.523 10.477 1 57.84 143 GLY B N 1
ATOM 6453 C CA . GLY B 1 143 ? -12.633 7.191 9.906 1 57.84 143 GLY B CA 1
ATOM 6454 C C . GLY B 1 143 ? -11.555 6.922 8.875 1 57.84 143 GLY B C 1
ATOM 6455 O O . GLY B 1 143 ? -11.031 7.848 8.258 1 57.84 143 GLY B O 1
ATOM 6456 N N . SER B 1 144 ? -10.727 5.973 9.109 1 73.69 144 SER B N 1
ATOM 6457 C CA . SER B 1 144 ? -9.664 5.496 8.227 1 73.69 144 SER B CA 1
ATOM 6458 C C . SER B 1 144 ? -10.234 4.977 6.91 1 73.69 144 SER B C 1
ATOM 6460 O O . SER B 1 144 ? -9.5 4.441 6.082 1 73.69 144 SER B O 1
ATOM 6462 N N . HIS B 1 145 ? -11.641 5.457 6.699 1 87.31 145 HIS B N 1
ATOM 6463 C CA . HIS B 1 145 ? -12.242 4.891 5.5 1 87.31 145 HIS B CA 1
ATOM 6464 C C . HIS B 1 145 ? -12.68 5.98 4.531 1 87.31 145 HIS B C 1
ATOM 6466 O O . HIS B 1 145 ? -12.898 7.125 4.934 1 87.31 145 HIS B O 1
ATOM 6472 N N . CYS B 1 146 ? -12.711 5.66 3.309 1 89.12 146 CYS B N 1
ATOM 6473 C CA . CYS B 1 146 ? -13.195 6.512 2.225 1 89.12 146 CYS B CA 1
ATOM 6474 C C . CYS B 1 146 ? -14.242 5.793 1.388 1 89.12 146 CYS B C 1
ATOM 6476 O O . CYS B 1 146 ? -14.336 4.562 1.424 1 89.12 146 CYS B O 1
ATOM 6478 N N . LEU B 1 147 ? -15.055 6.582 0.757 1 92.38 147 LEU B N 1
ATOM 6479 C CA . LEU B 1 147 ? -16.109 6.031 -0.081 1 92.38 147 LEU B CA 1
ATOM 6480 C C . LEU B 1 147 ? -15.688 5.992 -1.544 1 92.38 147 LEU B C 1
ATOM 6482 O O . LEU B 1 147 ? -15.055 6.934 -2.035 1 92.38 147 LEU B O 1
ATOM 6486 N N . ILE B 1 148 ? -16.047 4.855 -2.234 1 90.75 148 ILE B N 1
ATOM 6487 C CA . ILE B 1 148 ? -15.758 4.707 -3.656 1 90.75 148 ILE B CA 1
ATOM 6488 C C . ILE B 1 148 ? -17.016 4.973 -4.473 1 90.75 148 ILE B C 1
ATOM 6490 O O . ILE B 1 148 ? -18.094 4.48 -4.137 1 90.75 148 ILE B O 1
ATOM 6494 N N . MET B 1 149 ? -16.875 5.77 -5.508 1 88.88 149 MET B N 1
ATOM 6495 C CA . MET B 1 149 ? -17.938 5.984 -6.48 1 88.88 149 MET B CA 1
ATOM 6496 C C . MET B 1 149 ? -17.391 5.992 -7.902 1 88.88 149 MET B C 1
ATOM 6498 O O . MET B 1 149 ? -16.578 6.852 -8.258 1 88.88 149 MET B O 1
ATOM 6502 N N . SER B 1 150 ? -17.781 4.977 -8.656 1 87.44 150 SER B N 1
ATOM 6503 C CA . SER B 1 150 ? -17.312 4.832 -10.031 1 87.44 150 SER B CA 1
ATOM 6504 C C . SER B 1 150 ? -18.484 4.703 -11 1 87.44 150 SER B C 1
ATOM 6506 O O . SER B 1 150 ? -19.547 4.188 -10.633 1 87.44 150 SER B O 1
ATOM 6508 N N . PRO B 1 151 ? -18.281 5.211 -12.25 1 84.38 151 PRO B N 1
ATOM 6509 C CA . PRO B 1 151 ? -19.328 5.012 -13.258 1 84.38 151 PRO B CA 1
ATOM 6510 C C . PRO B 1 151 ? -19.422 3.57 -13.742 1 84.38 151 PRO B C 1
ATOM 6512 O O . PRO B 1 151 ? -20.391 3.193 -14.414 1 84.38 151 PRO B O 1
ATOM 6515 N N . HIS B 1 152 ? -18.547 2.781 -13.359 1 84.12 152 HIS B N 1
ATOM 6516 C CA . HIS B 1 152 ? -18.5 1.396 -13.812 1 84.12 152 HIS B CA 1
ATOM 6517 C C . HIS B 1 152 ? -19.031 0.447 -12.742 1 84.12 152 HIS B C 1
ATOM 6519 O O . HIS B 1 152 ? -18.75 -0.753 -12.781 1 84.12 152 HIS B O 1
ATOM 6525 N N . CYS B 1 153 ? -19.734 0.972 -11.906 1 88.75 153 CYS B N 1
ATOM 6526 C CA . CYS B 1 153 ? -20.297 0.158 -10.828 1 88.75 153 CYS B CA 1
ATOM 6527 C C . CYS B 1 153 ? -21.297 -0.842 -11.375 1 88.75 153 CYS B C 1
ATOM 6529 O O . CYS B 1 153 ? -22.062 -0.523 -12.289 1 88.75 153 CYS B O 1
ATOM 6531 N N . GLY B 1 154 ? -21.203 -2.107 -10.867 1 87.06 154 GLY B N 1
ATOM 6532 C CA . GLY B 1 154 ? -22.156 -3.133 -11.266 1 87.06 154 GLY B CA 1
ATOM 6533 C C . GLY B 1 154 ? -21.531 -4.512 -11.375 1 87.06 154 GLY B C 1
ATOM 6534 O O . GLY B 1 154 ? -20.312 -4.672 -11.211 1 87.06 154 GLY B O 1
ATOM 6535 N N . LEU B 1 155 ? -22.422 -5.48 -11.594 1 84.81 155 LEU B N 1
ATOM 6536 C CA . LEU B 1 155 ? -21.984 -6.852 -11.812 1 84.81 155 LEU B CA 1
ATOM 6537 C C . LEU B 1 155 ? -21.672 -7.098 -13.281 1 84.81 155 LEU B C 1
ATOM 6539 O O . LEU B 1 155 ? -22.5 -6.809 -14.148 1 84.81 155 LEU B O 1
ATOM 6543 N N . TYR B 1 156 ? -20.484 -7.492 -13.5 1 80.56 156 TYR B N 1
ATOM 6544 C CA . TYR B 1 156 ? -20.047 -7.805 -14.859 1 80.56 156 TYR B CA 1
ATOM 6545 C C . TYR B 1 156 ? -19.953 -9.312 -15.07 1 80.56 156 TYR B C 1
ATOM 6547 O O . TYR B 1 156 ? -19.297 -10.008 -14.297 1 80.56 156 TYR B O 1
ATOM 6555 N N . LEU B 1 157 ? -20.703 -9.844 -15.898 1 76.81 157 LEU B N 1
ATOM 6556 C CA . LEU B 1 157 ? -20.688 -11.266 -16.234 1 76.81 157 LEU B CA 1
ATOM 6557 C C . LEU B 1 157 ? -20.312 -11.477 -17.688 1 76.81 157 LEU B C 1
ATOM 6559 O O . LEU B 1 157 ? -20.438 -10.57 -18.516 1 76.81 157 LEU B O 1
ATOM 6563 N N . ALA B 1 158 ? -19.797 -12.773 -17.797 1 69.5 158 ALA B N 1
ATOM 6564 C CA . ALA B 1 158 ? -19.531 -13.133 -19.188 1 69.5 158 ALA B CA 1
ATOM 6565 C C . ALA B 1 158 ? -20.812 -13.07 -20.031 1 69.5 158 ALA B C 1
ATOM 6567 O O . ALA B 1 158 ? -21.797 -13.742 -19.703 1 69.5 158 ALA B O 1
ATOM 6568 N N . ALA B 1 159 ? -21 -12.234 -20.938 1 61.66 159 ALA B N 1
ATOM 6569 C CA . ALA B 1 159 ? -22.125 -12 -21.844 1 61.66 159 ALA B CA 1
ATOM 6570 C C . ALA B 1 159 ? -23.344 -11.484 -21.078 1 61.66 159 ALA B C 1
ATOM 6572 O O . ALA B 1 159 ? -24.484 -11.758 -21.453 1 61.66 159 ALA B O 1
ATOM 6573 N N . GLY B 1 160 ? -23.141 -10.906 -19.938 1 55.53 160 GLY B N 1
ATOM 6574 C CA . GLY B 1 160 ? -24.219 -10.289 -19.188 1 55.53 160 GLY B CA 1
ATOM 6575 C C . GLY B 1 160 ? -25.141 -11.305 -18.531 1 55.53 160 GLY B C 1
ATOM 6576 O O . GLY B 1 160 ? -24.672 -12.344 -18.047 1 55.53 160 GLY B O 1
ATOM 6577 N N . ALA B 1 161 ? -26.375 -10.984 -18.359 1 52.25 161 ALA B N 1
ATOM 6578 C CA . ALA B 1 161 ? -27.391 -11.82 -17.719 1 52.25 161 ALA B CA 1
ATOM 6579 C C . ALA B 1 161 ? -27.656 -13.078 -18.547 1 52.25 161 ALA B C 1
ATOM 6581 O O . ALA B 1 161 ? -28.156 -14.07 -18.016 1 52.25 161 ALA B O 1
ATOM 6582 N N . GLY B 1 162 ? -27.109 -13.086 -19.734 1 55.44 162 GLY B N 1
ATOM 6583 C CA . GLY B 1 162 ? -27.406 -14.18 -20.641 1 55.44 162 GLY B CA 1
ATOM 6584 C C . GLY B 1 162 ? -26.234 -15.125 -20.844 1 55.44 162 GLY B C 1
ATOM 6585 O O . GLY B 1 162 ? -25.984 -15.602 -21.953 1 55.44 162 GLY B O 1
ATOM 6586 N N . PHE B 1 163 ? -25.672 -15.469 -19.766 1 59.59 163 PHE B N 1
ATOM 6587 C CA . PHE B 1 163 ? -24.547 -16.375 -19.906 1 59.59 163 PHE B CA 1
ATOM 6588 C C . PHE B 1 163 ? -24.984 -17.719 -20.469 1 59.59 163 PHE B C 1
ATOM 6590 O O . PHE B 1 163 ? -25.953 -18.312 -19.969 1 59.59 163 PHE B O 1
ATOM 6597 N N . ASN B 1 164 ? -24.5 -18 -21.656 1 57.69 164 ASN B N 1
ATOM 6598 C CA . ASN B 1 164 ? -24.734 -19.266 -22.328 1 57.69 164 ASN B CA 1
ATOM 6599 C C . ASN B 1 164 ? -23.484 -20.141 -22.297 1 57.69 164 ASN B C 1
ATOM 6601 O O . ASN B 1 164 ? -22.5 -19.859 -22.969 1 57.69 164 ASN B O 1
ATOM 6605 N N . ALA B 1 165 ? -23.516 -21.203 -21.469 1 57.72 165 ALA B N 1
ATOM 6606 C CA . ALA B 1 165 ? -22.375 -22.094 -21.312 1 57.72 165 ALA B CA 1
ATOM 6607 C C . ALA B 1 165 ? -22.047 -22.828 -22.609 1 57.72 165 ALA B C 1
ATOM 6609 O O . ALA B 1 165 ? -20.953 -23.359 -22.781 1 57.72 165 ALA B O 1
ATOM 6610 N N . SER B 1 166 ? -23.094 -22.688 -23.5 1 56.38 166 SER B N 1
ATOM 6611 C CA . SER B 1 166 ? -22.859 -23.359 -24.766 1 56.38 166 SER B CA 1
ATOM 6612 C C . SER B 1 166 ? -22.078 -22.469 -25.734 1 56.38 166 SER B C 1
ATOM 6614 O O . SER B 1 166 ? -21.562 -22.938 -26.75 1 56.38 166 SER B O 1
ATOM 6616 N N . ASP B 1 167 ? -22.031 -21.25 -25.328 1 64.25 167 ASP B N 1
ATOM 6617 C CA . ASP B 1 167 ? -21.219 -20.328 -26.141 1 64.25 167 ASP B CA 1
ATOM 6618 C C . ASP B 1 167 ? -19.766 -20.359 -25.688 1 64.25 167 ASP B C 1
ATOM 6620 O O . ASP B 1 167 ? -19.438 -19.922 -24.578 1 64.25 167 ASP B O 1
ATOM 6624 N N . PRO B 1 168 ? -18.969 -20.938 -26.484 1 65.44 168 PRO B N 1
ATOM 6625 C CA . PRO B 1 168 ? -17.562 -21.094 -26.109 1 65.44 168 PRO B CA 1
ATOM 6626 C C . PRO B 1 168 ? -16.891 -19.766 -25.766 1 65.44 168 PRO B C 1
ATOM 6628 O O . PRO B 1 168 ? -16.031 -19.719 -24.875 1 65.44 168 PRO B O 1
ATOM 6631 N N . TYR B 1 169 ? -17.344 -18.781 -26.438 1 68.81 169 TYR B N 1
ATOM 6632 C CA . TYR B 1 169 ? -16.734 -17.484 -26.172 1 68.81 169 TYR B CA 1
ATOM 6633 C C . TYR B 1 169 ? -17.078 -17 -24.766 1 68.81 169 TYR B C 1
ATOM 6635 O O . TYR B 1 169 ? -16.203 -16.484 -24.047 1 68.81 169 TYR B O 1
ATOM 6643 N N . GLN B 1 170 ? -18.25 -17.25 -24.438 1 72.06 170 GLN B N 1
ATOM 6644 C CA . GLN B 1 170 ? -18.672 -16.828 -23.094 1 72.06 170 GLN B CA 1
ATOM 6645 C C . GLN B 1 170 ? -18 -17.656 -22.016 1 72.06 170 GLN B C 1
ATOM 6647 O O . GLN B 1 170 ? -17.625 -17.141 -20.969 1 72.06 170 GLN B O 1
ATOM 6652 N N . LEU B 1 171 ? -17.766 -18.844 -22.344 1 71.38 171 LEU B N 1
ATOM 6653 C CA . LEU B 1 171 ? -17.078 -19.719 -21.406 1 71.38 171 LEU B CA 1
ATOM 6654 C C . LEU B 1 171 ? -15.625 -19.312 -21.25 1 71.38 171 LEU B C 1
ATOM 6656 O O . LEU B 1 171 ? -15.078 -19.344 -20.141 1 71.38 171 LEU B O 1
ATOM 6660 N N . ASP B 1 172 ? -15.148 -18.891 -22.344 1 72.62 172 ASP B N 1
ATOM 6661 C CA . ASP B 1 172 ? -13.75 -18.453 -22.312 1 72.62 172 ASP B CA 1
ATOM 6662 C C . ASP B 1 172 ? -13.586 -17.203 -21.438 1 72.62 172 ASP B C 1
ATOM 6664 O O . ASP B 1 172 ? -12.633 -17.109 -20.656 1 72.62 172 ASP B O 1
ATOM 6668 N N . VAL B 1 173 ? -14.469 -16.375 -21.594 1 76.06 173 VAL B N 1
ATOM 6669 C CA . VAL B 1 173 ? -14.414 -15.141 -20.812 1 76.06 173 VAL B CA 1
ATOM 6670 C C . VAL B 1 173 ? -14.609 -15.461 -19.328 1 76.06 173 VAL B C 1
ATOM 6672 O O . VAL B 1 173 ? -13.93 -14.891 -18.469 1 76.06 173 VAL B O 1
ATOM 6675 N N . PHE B 1 174 ? -15.445 -16.391 -19.078 1 79.44 174 PHE B N 1
ATOM 6676 C CA . PHE B 1 174 ? -15.695 -16.797 -17.688 1 79.44 174 PHE B CA 1
ATOM 6677 C C . PHE B 1 174 ? -14.453 -17.406 -17.078 1 79.44 174 PHE B C 1
ATOM 6679 O O . PHE B 1 174 ? -14.039 -17.031 -15.984 1 79.44 174 PHE B O 1
ATOM 6686 N N . ASP B 1 175 ? -13.852 -18.312 -17.75 1 79.19 175 ASP B N 1
ATOM 6687 C CA . ASP B 1 175 ? -12.68 -19.031 -17.25 1 79.19 175 ASP B CA 1
ATOM 6688 C C . ASP B 1 175 ? -11.516 -18.078 -17.016 1 79.19 175 ASP B C 1
ATOM 6690 O O . ASP B 1 175 ? -10.859 -18.125 -15.969 1 79.19 175 ASP B O 1
ATOM 6694 N N . THR B 1 176 ? -11.336 -17.219 -17.984 1 79.5 176 THR B N 1
ATOM 6695 C CA . THR B 1 176 ? -10.227 -16.281 -17.859 1 79.5 176 THR B CA 1
ATOM 6696 C C . THR B 1 176 ? -10.445 -15.336 -16.672 1 79.5 176 THR B C 1
ATOM 6698 O O . THR B 1 176 ? -9.508 -15.055 -15.922 1 79.5 176 THR B O 1
ATOM 6701 N N . THR B 1 177 ? -11.641 -14.922 -16.531 1 81.44 177 THR B N 1
ATOM 6702 C CA . THR B 1 177 ? -11.961 -14.008 -15.43 1 81.44 177 THR B CA 1
ATOM 6703 C C . THR B 1 177 ? -11.781 -14.703 -14.086 1 81.44 177 THR B C 1
ATOM 6705 O O . THR B 1 177 ? -11.188 -14.141 -13.164 1 81.44 177 THR B O 1
ATOM 6708 N N . GLN B 1 178 ? -12.227 -15.922 -13.984 1 84.06 178 GLN B N 1
ATOM 6709 C CA . GLN B 1 178 ? -12.133 -16.656 -12.734 1 84.06 178 GLN B CA 1
ATOM 6710 C C . GLN B 1 178 ? -10.68 -16.953 -12.367 1 84.06 178 GLN B C 1
ATOM 6712 O O . GLN B 1 178 ? -10.297 -16.828 -11.203 1 84.06 178 GLN B O 1
ATOM 6717 N N . LEU B 1 179 ? -9.93 -17.266 -13.344 1 83.94 179 LEU B N 1
ATOM 6718 C CA . LEU B 1 179 ? -8.523 -17.562 -13.102 1 83.94 179 LEU B CA 1
ATOM 6719 C C . LEU B 1 179 ? -7.773 -16.328 -12.625 1 83.94 179 LEU B C 1
ATOM 6721 O O . LEU B 1 179 ? -7.027 -16.391 -11.641 1 83.94 179 LEU B O 1
ATOM 6725 N N . LEU B 1 180 ? -8.055 -15.258 -13.297 1 81.12 180 LEU B N 1
ATOM 6726 C CA . LEU B 1 180 ? -7.363 -14.023 -12.945 1 81.12 180 LEU B CA 1
ATOM 6727 C C . LEU B 1 180 ? -7.758 -13.562 -11.547 1 81.12 180 LEU B C 1
ATOM 6729 O O . LEU B 1 180 ? -6.902 -13.164 -10.75 1 81.12 180 LEU B O 1
ATOM 6733 N N . GLU B 1 181 ? -9 -13.648 -11.242 1 85.38 181 GLU B N 1
ATOM 6734 C CA . GLU B 1 181 ? -9.484 -13.234 -9.93 1 85.38 181 GLU B CA 1
ATOM 6735 C C . GLU B 1 181 ? -8.945 -14.141 -8.828 1 85.38 181 GLU B C 1
ATOM 6737 O O . GLU B 1 181 ? -8.57 -13.664 -7.758 1 85.38 181 GLU B O 1
ATOM 6742 N N . THR B 1 182 ? -8.898 -15.375 -9.102 1 89.69 182 THR B N 1
ATOM 6743 C CA . THR B 1 182 ? -8.414 -16.312 -8.094 1 89.69 182 THR B CA 1
ATOM 6744 C C . THR B 1 182 ? -6.914 -16.141 -7.867 1 89.69 182 THR B C 1
ATOM 6746 O O . THR B 1 182 ? -6.438 -16.234 -6.734 1 89.69 182 THR B O 1
ATOM 6749 N N . ASN B 1 183 ? -6.23 -15.891 -8.914 1 84.12 183 ASN B N 1
ATOM 6750 C CA . ASN B 1 183 ? -4.797 -15.664 -8.773 1 84.12 183 ASN B CA 1
ATOM 6751 C C . ASN B 1 183 ? -4.504 -14.406 -7.961 1 84.12 183 ASN B C 1
ATOM 6753 O O . ASN B 1 183 ? -3.623 -14.406 -7.102 1 84.12 183 ASN B O 1
ATOM 6757 N N . THR B 1 184 ? -5.262 -13.391 -8.266 1 83.81 184 THR B N 1
ATOM 6758 C CA . THR B 1 184 ? -5.094 -12.148 -7.52 1 83.81 184 THR B CA 1
ATOM 6759 C C . THR B 1 184 ? -5.461 -12.336 -6.055 1 83.81 184 THR B C 1
ATOM 6761 O O . THR B 1 184 ? -4.742 -11.883 -5.164 1 83.81 184 THR B O 1
ATOM 6764 N N . ALA B 1 185 ? -6.492 -13.031 -5.82 1 90.94 185 ALA B N 1
ATOM 6765 C CA . ALA B 1 185 ? -6.934 -13.281 -4.453 1 90.94 185 ALA B CA 1
ATOM 6766 C C . ALA B 1 185 ? -5.93 -14.156 -3.707 1 90.94 185 ALA B C 1
ATOM 6768 O O . ALA B 1 185 ? -5.691 -13.961 -2.514 1 90.94 185 ALA B O 1
ATOM 6769 N N . THR B 1 186 ? -5.375 -15.086 -4.406 1 90.38 186 THR B N 1
ATOM 6770 C CA . THR B 1 186 ? -4.387 -15.961 -3.787 1 90.38 186 THR B CA 1
ATOM 6771 C C . THR B 1 186 ? -3.146 -15.172 -3.377 1 90.38 186 THR B C 1
ATOM 6773 O O . THR B 1 186 ? -2.625 -15.352 -2.275 1 90.38 186 THR B O 1
ATOM 6776 N N . SER B 1 187 ? -2.758 -14.328 -4.273 1 83.19 187 SER B N 1
ATOM 6777 C CA . SER B 1 187 ? -1.595 -13.508 -3.959 1 83.19 187 SER B CA 1
ATOM 6778 C C . SER B 1 187 ? -1.853 -12.625 -2.74 1 83.19 187 SER B C 1
ATOM 6780 O O . SER B 1 187 ? -0.995 -12.508 -1.862 1 83.19 187 SER B O 1
ATOM 6782 N N . TYR B 1 188 ? -2.998 -12.07 -2.678 1 89.12 188 TYR B N 1
ATOM 6783 C CA . TYR B 1 188 ? -3.354 -11.242 -1.532 1 89.12 188 TYR B CA 1
ATOM 6784 C C . TYR B 1 188 ? -3.436 -12.078 -0.26 1 89.12 188 TYR B C 1
ATOM 6786 O O . TYR B 1 188 ? -2.939 -11.664 0.792 1 89.12 188 TYR B O 1
ATOM 6794 N N . ALA B 1 189 ? -4.082 -13.203 -0.313 1 92.5 189 ALA B N 1
ATOM 6795 C CA . ALA B 1 189 ? -4.254 -14.055 0.862 1 92.5 189 ALA B CA 1
ATOM 6796 C C . ALA B 1 189 ? -2.902 -14.508 1.412 1 92.5 189 ALA B C 1
ATOM 6798 O O . ALA B 1 189 ? -2.691 -14.508 2.627 1 92.5 189 ALA B O 1
ATOM 6799 N N . ARG B 1 190 ? -2.043 -14.852 0.549 1 86.06 190 ARG B N 1
ATOM 6800 C CA . ARG B 1 190 ? -0.736 -15.344 0.967 1 86.06 190 ARG B CA 1
ATOM 6801 C C . ARG B 1 190 ? 0.079 -14.242 1.635 1 86.06 190 ARG B C 1
ATOM 6803 O O . ARG B 1 190 ? 0.888 -14.516 2.525 1 86.06 190 ARG B O 1
ATOM 6810 N N . THR B 1 191 ? -0.252 -13.031 1.315 1 79.25 191 THR B N 1
ATOM 6811 C CA . THR B 1 191 ? 0.523 -11.906 1.841 1 79.25 191 THR B CA 1
ATOM 6812 C C . THR B 1 191 ? -0.181 -11.273 3.037 1 79.25 191 THR B C 1
ATOM 6814 O O . THR B 1 191 ? 0.467 -10.883 4.008 1 79.25 191 THR B O 1
ATOM 6817 N N . CYS B 1 192 ? -1.483 -11.305 2.947 1 88.12 192 CYS B N 1
ATOM 6818 C CA . CYS B 1 192 ? -2.182 -10.414 3.865 1 88.12 192 CYS B CA 1
ATOM 6819 C C . CYS B 1 192 ? -2.988 -11.203 4.891 1 88.12 192 CYS B C 1
ATOM 6821 O O . CYS B 1 192 ? -3.424 -10.656 5.902 1 88.12 192 CYS B O 1
ATOM 6823 N N . TYR B 1 193 ? -3.201 -12.461 4.676 1 92.44 193 TYR B N 1
ATOM 6824 C CA . TYR B 1 193 ? -3.93 -13.266 5.652 1 92.44 193 TYR B CA 1
ATOM 6825 C C . TYR B 1 193 ? -2.975 -13.922 6.645 1 92.44 193 TYR B C 1
ATOM 6827 O O . TYR B 1 193 ? -3.029 -15.133 6.859 1 92.44 193 TYR B O 1
ATOM 6835 N N . VAL B 1 194 ? -2.072 -13.188 7.039 1 82.94 194 VAL B N 1
ATOM 6836 C CA . VAL B 1 194 ? -1.105 -13.594 8.055 1 82.94 194 VAL B CA 1
ATOM 6837 C C . VAL B 1 194 ? -1.145 -12.617 9.227 1 82.94 194 VAL B C 1
ATOM 6839 O O . VAL B 1 194 ? -1.513 -11.453 9.055 1 82.94 194 VAL B O 1
ATOM 6842 N N . PRO B 1 195 ? -0.883 -13.164 10.383 1 78 195 PRO B N 1
ATOM 6843 C CA . PRO B 1 195 ? -0.896 -12.258 11.531 1 78 195 PRO B CA 1
ATOM 6844 C C . PRO B 1 195 ? 0.074 -11.086 11.367 1 78 195 PRO B C 1
ATOM 6846 O O . PRO B 1 195 ? 1.196 -11.273 10.891 1 78 195 PRO B O 1
ATOM 6849 N N . GLY B 1 196 ? -0.344 -9.852 11.656 1 72.31 196 GLY B N 1
ATOM 6850 C CA . GLY B 1 196 ? 0.499 -8.672 11.594 1 72.31 196 GLY B CA 1
ATOM 6851 C C . GLY B 1 196 ? 0.468 -7.984 10.242 1 72.31 196 GLY B C 1
ATOM 6852 O O . GLY B 1 196 ? 1.136 -6.969 10.039 1 72.31 196 GLY B O 1
ATOM 6853 N N . ALA B 1 197 ? -0.349 -8.5 9.336 1 77.75 197 ALA B N 1
ATOM 6854 C CA . ALA B 1 197 ? -0.398 -7.953 7.98 1 77.75 197 ALA B CA 1
ATOM 6855 C C . ALA B 1 197 ? -1.06 -6.578 7.973 1 77.75 197 ALA B C 1
ATOM 6857 O O . ALA B 1 197 ? -0.917 -5.82 7.008 1 77.75 197 ALA B O 1
ATOM 6858 N N . GLU B 1 198 ? -1.687 -6.203 9.055 1 75.69 198 GLU B N 1
ATOM 6859 C CA . GLU B 1 198 ? -2.373 -4.918 9.141 1 75.69 198 GLU B CA 1
ATOM 6860 C C . GLU B 1 198 ? -1.384 -3.756 9.055 1 75.69 198 GLU B C 1
ATOM 6862 O O . GLU B 1 198 ? -1.752 -2.646 8.664 1 75.69 198 GLU B O 1
ATOM 6867 N N . ARG B 1 199 ? -0.212 -4.039 9.312 1 71.62 199 ARG B N 1
ATOM 6868 C CA . ARG B 1 199 ? 0.818 -3.004 9.328 1 71.62 199 ARG B CA 1
ATOM 6869 C C . ARG B 1 199 ? 1.376 -2.768 7.926 1 71.62 199 ARG B C 1
ATOM 6871 O O . ARG B 1 199 ? 2.072 -1.778 7.688 1 71.62 199 ARG B O 1
ATOM 6878 N N . LEU B 1 200 ? 1.05 -3.662 7.008 1 71.06 200 LEU B N 1
ATOM 6879 C CA . LEU B 1 200 ? 1.521 -3.535 5.633 1 71.06 200 LEU B CA 1
ATOM 6880 C C . LEU B 1 200 ? 0.581 -2.656 4.816 1 71.06 200 LEU B C 1
ATOM 6882 O O . LEU B 1 200 ? -0.617 -2.936 4.727 1 71.06 200 LEU B O 1
ATOM 6886 N N . PRO B 1 201 ? 1.12 -1.694 4.199 1 69.19 201 PRO B N 1
ATOM 6887 C CA . PRO B 1 201 ? 0.254 -0.802 3.424 1 69.19 201 PRO B CA 1
ATOM 6888 C C . PRO B 1 201 ? -0.418 -1.506 2.248 1 69.19 201 PRO B C 1
ATOM 6890 O O . PRO B 1 201 ? -1.535 -1.147 1.865 1 69.19 201 PRO B O 1
ATOM 6893 N N . GLN B 1 202 ? 0.257 -2.508 1.793 1 74.06 202 GLN B N 1
ATOM 6894 C CA . GLN B 1 202 ? -0.294 -3.213 0.641 1 74.06 202 GLN B CA 1
ATOM 6895 C C . GLN B 1 202 ? -1.517 -4.039 1.034 1 74.06 202 GLN B C 1
ATOM 6897 O O . GLN B 1 202 ? -2.295 -4.453 0.173 1 74.06 202 GLN B O 1
ATOM 6902 N N . CYS B 1 203 ? -1.642 -4.293 2.33 1 82.31 203 CYS B N 1
ATOM 6903 C CA . CYS B 1 203 ? -2.74 -5.129 2.803 1 82.31 203 CYS B CA 1
ATOM 6904 C C . CYS B 1 203 ? -3.912 -4.273 3.273 1 82.31 203 CYS B C 1
ATOM 6906 O O . CYS B 1 203 ? -4.922 -4.801 3.738 1 82.31 203 CYS B O 1
ATOM 6908 N N . ASN B 1 204 ? -3.812 -2.984 3.143 1 80.06 204 ASN B N 1
ATOM 6909 C CA . ASN B 1 204 ? -4.871 -2.092 3.602 1 80.06 204 ASN B CA 1
ATOM 6910 C C . ASN B 1 204 ? -5.617 -1.457 2.432 1 80.06 204 ASN B C 1
ATOM 6912 O O . ASN B 1 204 ? -5.812 -0.241 2.4 1 80.06 204 ASN B O 1
ATOM 6916 N N . ILE B 1 205 ? -6.113 -2.25 1.611 1 81.81 205 ILE B N 1
ATOM 6917 C CA . ILE B 1 205 ? -6.793 -1.745 0.423 1 81.81 205 ILE B CA 1
ATOM 6918 C C . ILE B 1 205 ? -8.289 -2.031 0.524 1 81.81 205 ILE B C 1
ATOM 6920 O O . ILE B 1 205 ? -9.094 -1.42 -0.184 1 81.81 205 ILE B O 1
ATOM 6924 N N . TYR B 1 206 ? -8.617 -2.947 1.384 1 90.38 206 TYR B N 1
ATOM 6925 C CA . TYR B 1 206 ? -10.016 -3.275 1.603 1 90.38 206 TYR B CA 1
ATOM 6926 C C . TYR B 1 206 ? -10.516 -2.703 2.924 1 90.38 206 TYR B C 1
ATOM 6928 O O . TYR B 1 206 ? -9.773 -2.006 3.623 1 90.38 206 TYR B O 1
ATOM 6936 N N . ALA B 1 207 ? -11.828 -2.949 3.188 1 91.12 207 ALA B N 1
ATOM 6937 C CA . ALA B 1 207 ? -12.375 -2.441 4.445 1 91.12 207 ALA B CA 1
ATOM 6938 C C . ALA B 1 207 ? -11.656 -3.051 5.645 1 91.12 207 ALA B C 1
ATOM 6940 O O . ALA B 1 207 ? -11.406 -2.365 6.637 1 91.12 207 ALA B O 1
ATOM 6941 N N . GLN B 1 208 ? -11.438 -4.277 5.527 1 91.69 208 GLN B N 1
ATOM 6942 C CA . GLN B 1 208 ? -10.625 -4.992 6.512 1 91.69 208 GLN B CA 1
ATOM 6943 C C . GLN B 1 208 ? -9.469 -5.723 5.844 1 91.69 208 GLN B C 1
ATOM 6945 O O . GLN B 1 208 ? -9.586 -6.176 4.703 1 91.69 208 GLN B O 1
ATOM 6950 N N . THR B 1 209 ? -8.383 -5.801 6.555 1 89.69 209 THR B N 1
ATOM 6951 C CA . THR B 1 209 ? -7.207 -6.461 6.004 1 89.69 209 THR B CA 1
ATOM 6952 C C . THR B 1 209 ? -7.469 -7.945 5.785 1 89.69 209 THR B C 1
ATOM 6954 O O . THR B 1 209 ? -7.109 -8.5 4.746 1 89.69 209 THR B O 1
ATOM 6957 N N . ARG B 1 210 ? -8.055 -8.531 6.746 1 93.44 210 ARG B N 1
ATOM 6958 C CA . ARG B 1 210 ? -8.391 -9.945 6.656 1 93.44 210 ARG B CA 1
ATOM 6959 C C . ARG B 1 210 ? -9.711 -10.234 7.371 1 93.44 210 ARG B C 1
ATOM 6961 O O . ARG B 1 210 ? -10.094 -9.516 8.289 1 93.44 210 ARG B O 1
ATOM 6968 N N . LEU B 1 211 ? -10.383 -11.18 6.895 1 95.75 211 LEU B N 1
ATOM 6969 C CA . LEU B 1 211 ? -11.633 -11.602 7.523 1 95.75 211 LEU B CA 1
ATOM 6970 C C . LEU B 1 211 ? -11.367 -12.648 8.602 1 95.75 211 LEU B C 1
ATOM 6972 O O . LEU B 1 211 ? -10.375 -13.375 8.531 1 95.75 211 LEU B O 1
ATOM 6976 N N . ALA B 1 212 ? -12.227 -12.648 9.5 1 92.38 212 ALA B N 1
ATOM 6977 C CA . ALA B 1 212 ? -12.062 -13.562 10.625 1 92.38 212 ALA B CA 1
ATOM 6978 C C . ALA B 1 212 ? -12.164 -15.016 10.172 1 92.38 212 ALA B C 1
ATOM 6980 O O . ALA B 1 212 ? -12.961 -15.344 9.289 1 92.38 212 ALA B O 1
ATOM 6981 N N . LEU B 1 213 ? -11.305 -15.82 10.672 1 94.62 213 LEU B N 1
ATOM 6982 C CA . LEU B 1 213 ? -11.281 -17.25 10.383 1 94.62 213 LEU B CA 1
ATOM 6983 C C . LEU B 1 213 ? -10.984 -18.062 11.641 1 94.62 213 LEU B C 1
ATOM 6985 O O . LEU B 1 213 ? -9.977 -17.812 12.32 1 94.62 213 LEU B O 1
ATOM 6989 N N . HIS B 1 214 ? -11.938 -18.891 12 1 95.5 214 HIS B N 1
ATOM 6990 C CA . HIS B 1 214 ? -11.766 -19.828 13.109 1 95.5 214 HIS B CA 1
ATOM 6991 C C . HIS B 1 214 ? -11.602 -21.266 12.602 1 95.5 214 HIS B C 1
ATOM 6993 O O . HIS B 1 214 ? -12.367 -21.719 11.75 1 95.5 214 HIS B O 1
ATOM 6999 N N . THR B 1 215 ? -10.547 -21.859 13.102 1 96.62 215 THR B N 1
ATOM 7000 C CA . THR B 1 215 ? -10.273 -23.234 12.648 1 96.62 215 THR B CA 1
ATOM 7001 C C . THR B 1 215 ? -10.453 -24.219 13.797 1 96.62 215 THR B C 1
ATOM 7003 O O . THR B 1 215 ? -10.188 -23.891 14.953 1 96.62 215 THR B O 1
ATOM 7006 N N . THR B 1 216 ? -10.992 -25.344 13.445 1 96 216 THR B N 1
ATOM 7007 C CA . THR B 1 216 ? -11.133 -26.453 14.367 1 96 216 THR B CA 1
ATOM 7008 C C . THR B 1 216 ? -10.5 -27.719 13.789 1 96 216 THR B C 1
ATOM 7010 O O . THR B 1 216 ? -10.922 -28.203 12.742 1 96 216 THR B O 1
ATOM 7013 N N . THR B 1 217 ? -9.445 -28.344 14.398 1 93 217 THR B N 1
ATOM 7014 C CA . THR B 1 217 ? -8.695 -29.469 13.883 1 93 217 THR B CA 1
ATOM 7015 C C . THR B 1 217 ? -9.383 -30.797 14.242 1 93 217 THR B C 1
ATOM 7017 O O . THR B 1 217 ? -9.125 -31.828 13.617 1 93 217 THR B O 1
ATOM 7020 N N . ASN B 1 218 ? -10.312 -30.875 15.188 1 90.88 218 ASN B N 1
ATOM 7021 C CA . ASN B 1 218 ? -10.984 -32.094 15.586 1 90.88 218 ASN B CA 1
ATOM 7022 C C . ASN B 1 218 ? -12.5 -31.984 15.422 1 90.88 218 ASN B C 1
ATOM 7024 O O . ASN B 1 218 ? -13.25 -32.25 16.359 1 90.88 218 ASN B O 1
ATOM 7028 N N . ALA B 1 219 ? -12.727 -31.734 14.156 1 95.25 219 ALA B N 1
ATOM 7029 C CA . ALA B 1 219 ? -14.156 -31.609 13.859 1 95.25 219 ALA B CA 1
ATOM 7030 C C . ALA B 1 219 ? -14.734 -32.969 13.422 1 95.25 219 ALA B C 1
ATOM 7032 O O . ALA B 1 219 ? -13.992 -33.906 13.133 1 95.25 219 ALA B O 1
ATOM 7033 N N . SER B 1 220 ? -16.094 -33.031 13.492 1 95.19 220 SER B N 1
ATOM 7034 C CA . SER B 1 220 ? -16.766 -34.25 13.047 1 95.19 220 SER B CA 1
ATOM 7035 C C . SER B 1 220 ? -16.672 -34.406 11.539 1 95.19 220 SER B C 1
ATOM 7037 O O . SER B 1 220 ? -16.734 -33.438 10.789 1 95.19 220 SER B O 1
ATOM 7039 N N . CYS B 1 221 ? -16.531 -35.688 11.102 1 96.25 221 CYS B N 1
ATOM 7040 C CA . CYS B 1 221 ? -16.5 -35.969 9.672 1 96.25 221 CYS B CA 1
ATOM 7041 C C . CYS B 1 221 ? -17.766 -35.469 8.984 1 96.25 221 CYS B C 1
ATOM 7043 O O . CYS B 1 221 ? -18.875 -35.812 9.414 1 96.25 221 CYS B O 1
ATOM 7045 N N . PRO B 1 222 ? -17.625 -34.688 7.973 1 95.88 222 PRO B N 1
ATOM 7046 C CA . PRO B 1 222 ? -18.812 -34.156 7.305 1 95.88 222 PRO B CA 1
ATOM 7047 C C . PRO B 1 222 ? -19.531 -35.188 6.445 1 95.88 222 PRO B C 1
ATOM 7049 O O . PRO B 1 222 ? -20.609 -34.906 5.902 1 95.88 222 PRO B O 1
ATOM 7052 N N . PHE B 1 223 ? -19 -36.344 6.363 1 96.56 223 PHE B N 1
ATOM 7053 C CA . PHE B 1 223 ? -19.578 -37.406 5.547 1 96.56 223 PHE B CA 1
ATOM 7054 C C . PHE B 1 223 ? -20.031 -38.594 6.414 1 96.56 223 PHE B C 1
ATOM 7056 O O . PHE B 1 223 ? -20.062 -38.469 7.641 1 96.56 223 PHE B O 1
ATOM 7063 N N . GLN B 1 224 ? -20.469 -39.594 5.684 1 94.94 224 GLN B N 1
ATOM 7064 C CA . GLN B 1 224 ? -20.922 -40.75 6.422 1 94.94 224 GLN B CA 1
ATOM 7065 C C . GLN B 1 224 ? -19.781 -41.375 7.223 1 94.94 224 GLN B C 1
ATOM 7067 O O . GLN B 1 224 ? -18.625 -41.312 6.816 1 94.94 224 GLN B O 1
ATOM 7072 N N . SER B 1 225 ? -20.188 -42.062 8.312 1 93.31 225 SER B N 1
ATOM 7073 C CA . SER B 1 225 ? -19.188 -42.688 9.172 1 93.31 225 SER B CA 1
ATOM 7074 C C . SER B 1 225 ? -18.328 -43.688 8.398 1 93.31 225 SER B C 1
ATOM 7076 O O . SER B 1 225 ? -18.844 -44.469 7.602 1 93.31 225 SER B O 1
ATOM 7078 N N . GLY B 1 226 ? -17 -43.531 8.578 1 91.94 226 GLY B N 1
ATOM 7079 C CA . GLY B 1 226 ? -16.078 -44.469 7.934 1 91.94 226 GLY B CA 1
ATOM 7080 C C . GLY B 1 226 ? -15.438 -43.875 6.68 1 91.94 226 GLY B C 1
ATOM 7081 O O . GLY B 1 226 ? -14.445 -44.406 6.18 1 91.94 226 GLY B O 1
ATOM 7082 N N . MET B 1 227 ? -15.945 -42.812 6.16 1 94.88 227 MET B N 1
ATOM 7083 C CA . MET B 1 227 ? -15.445 -42.219 4.918 1 94.88 227 MET B CA 1
ATOM 7084 C C . MET B 1 227 ? -14.156 -41.469 5.164 1 94.88 227 MET B C 1
ATOM 7086 O O . MET B 1 227 ? -13.297 -41.375 4.285 1 94.88 227 MET B O 1
ATOM 7090 N N . CYS B 1 228 ? -14.055 -40.906 6.34 1 95.81 228 CYS B N 1
ATOM 7091 C CA . CYS B 1 228 ? -12.867 -40.125 6.652 1 95.81 228 CYS B CA 1
ATOM 7092 C C . CYS B 1 228 ? -11.703 -41.031 7.043 1 95.81 228 CYS B C 1
ATOM 7094 O O . CYS B 1 228 ? -11.852 -41.906 7.898 1 95.81 228 CYS B O 1
ATOM 7096 N N . LEU B 1 229 ? -10.562 -40.844 6.453 1 94.56 229 LEU B N 1
ATOM 7097 C CA . LEU B 1 229 ? -9.406 -41.719 6.551 1 94.56 229 LEU B CA 1
ATOM 7098 C C . LEU B 1 229 ? -8.898 -41.812 7.988 1 94.56 229 LEU B C 1
ATOM 7100 O O . LEU B 1 229 ? -8.586 -42.906 8.477 1 94.56 229 LEU B O 1
ATOM 7104 N N . GLU B 1 230 ? -8.797 -40.656 8.664 1 91.25 230 GLU B N 1
ATOM 7105 C CA . GLU B 1 230 ? -8.188 -40.625 9.992 1 91.25 230 GLU B CA 1
ATOM 7106 C C . GLU B 1 230 ? -9.234 -40.812 11.086 1 91.25 230 GLU B C 1
ATOM 7108 O O . GLU B 1 230 ? -8.93 -40.656 12.273 1 91.25 230 GLU B O 1
ATOM 7113 N N . GLY B 1 231 ? -10.445 -40.938 10.75 1 90.75 231 GLY B N 1
ATOM 7114 C CA . GLY B 1 231 ? -11.492 -41.156 11.742 1 90.75 231 GLY B CA 1
ATOM 7115 C C . GLY B 1 231 ? -12.609 -40.125 11.648 1 90.75 231 GLY B C 1
ATOM 7116 O O . GLY B 1 231 ? -12.492 -39.125 10.93 1 90.75 231 GLY B O 1
ATOM 7117 N N . ASP B 1 232 ? -13.594 -40.375 12.484 1 92.94 232 ASP B N 1
ATOM 7118 C CA . ASP B 1 232 ? -14.812 -39.562 12.383 1 92.94 232 ASP B CA 1
ATOM 7119 C C . ASP B 1 232 ? -14.664 -38.25 13.141 1 92.94 232 ASP B C 1
ATOM 7121 O O . ASP B 1 232 ? -15.516 -37.375 13.023 1 92.94 232 ASP B O 1
ATOM 7125 N N . SER B 1 233 ? -13.562 -38.094 13.805 1 92.19 233 SER B N 1
ATOM 7126 C CA . SER B 1 233 ? -13.383 -36.844 14.562 1 92.19 233 SER B CA 1
ATOM 7127 C C . SER B 1 233 ? -12.086 -36.156 14.18 1 92.19 233 SER B C 1
ATOM 7129 O O . SER B 1 233 ? -11.438 -35.531 15.023 1 92.19 233 SER B O 1
ATOM 7131 N N . THR B 1 234 ? -11.711 -36.281 12.969 1 92.06 234 THR B N 1
ATOM 7132 C CA . THR B 1 234 ? -10.414 -35.719 12.594 1 92.06 234 THR B CA 1
ATOM 7133 C C . THR B 1 234 ? -10.562 -34.75 11.422 1 92.06 234 THR B C 1
ATOM 7135 O O . THR B 1 234 ? -9.586 -34.469 10.734 1 92.06 234 THR B O 1
ATOM 7138 N N . ALA B 1 235 ? -11.781 -34.344 11.164 1 96.75 235 ALA B N 1
ATOM 7139 C CA . ALA B 1 235 ? -11.984 -33.375 10.078 1 96.75 235 ALA B CA 1
ATOM 7140 C C . ALA B 1 235 ? -11.492 -31.984 10.461 1 96.75 235 ALA B C 1
ATOM 7142 O O . ALA B 1 235 ? -11.234 -31.719 11.641 1 96.75 235 ALA B O 1
ATOM 7143 N N . PHE B 1 236 ? -11.164 -31.219 9.539 1 97.62 236 PHE B N 1
ATOM 7144 C CA . PHE B 1 236 ? -10.727 -29.844 9.727 1 97.62 236 PHE B CA 1
ATOM 7145 C C . PHE B 1 236 ? -11.812 -28.859 9.312 1 97.62 236 PHE B C 1
ATOM 7147 O O . PHE B 1 236 ? -12.227 -28.844 8.148 1 97.62 236 PHE B O 1
ATOM 7154 N N . ALA B 1 237 ? -12.281 -28.125 10.25 1 98.12 237 ALA B N 1
ATOM 7155 C CA . ALA B 1 237 ? -13.375 -27.188 9.984 1 98.12 237 ALA B CA 1
ATOM 7156 C C . ALA B 1 237 ? -12.898 -25.75 10.039 1 98.12 237 ALA B C 1
ATOM 7158 O O . ALA B 1 237 ? -12.078 -25.391 10.891 1 98.12 237 ALA B O 1
ATOM 7159 N N . MET B 1 238 ? -13.312 -25 9.125 1 98.06 238 MET B N 1
ATOM 7160 C CA . MET B 1 238 ? -13.031 -23.578 9.031 1 98.06 238 MET B CA 1
ATOM 7161 C C . MET B 1 238 ? -14.328 -22.766 9.023 1 98.06 238 MET B C 1
ATOM 7163 O O . MET B 1 238 ? -15.258 -23.078 8.281 1 98.06 238 MET B O 1
ATOM 7167 N N . ASP B 1 239 ? -14.359 -21.766 9.844 1 97.94 239 ASP B N 1
ATOM 7168 C CA . ASP B 1 239 ? -15.57 -20.969 10.039 1 97.94 239 ASP B CA 1
ATOM 7169 C C . ASP B 1 239 ? -15.242 -19.484 10.203 1 97.94 239 ASP B C 1
ATOM 7171 O O . ASP B 1 239 ? -14.352 -19.125 10.977 1 97.94 239 ASP B O 1
ATOM 7175 N N . THR B 1 240 ? -15.969 -18.672 9.477 1 97.44 240 THR B N 1
ATOM 7176 C CA . THR B 1 240 ? -15.695 -17.234 9.547 1 97.44 240 THR B CA 1
ATOM 7177 C C . THR B 1 240 ? -16.438 -16.609 10.727 1 97.44 240 THR B C 1
ATOM 7179 O O . THR B 1 240 ? -16.109 -15.492 11.133 1 97.44 240 THR B O 1
ATOM 7182 N N . GLY B 1 241 ? -17.391 -17.344 11.352 1 96.31 241 GLY B N 1
ATOM 7183 C CA . GLY B 1 241 ? -18.344 -16.641 12.203 1 96.31 241 GLY B CA 1
ATOM 7184 C C . GLY B 1 241 ? -19.234 -15.68 11.43 1 96.31 241 GLY B C 1
ATOM 7185 O O . GLY B 1 241 ? -19.203 -15.648 10.203 1 96.31 241 GLY B O 1
ATOM 7186 N N . LEU B 1 242 ? -20.016 -14.969 12.086 1 96.5 242 LEU B N 1
ATOM 7187 C CA . LEU B 1 242 ? -20.906 -14.039 11.398 1 96.5 242 LEU B CA 1
ATOM 7188 C C . LEU B 1 242 ? -20.141 -12.805 10.938 1 96.5 242 LEU B C 1
ATOM 7190 O O . LEU B 1 242 ? -19.625 -12.039 11.758 1 96.5 242 LEU B O 1
ATOM 7194 N N . LEU B 1 243 ? -20.078 -12.656 9.641 1 97.06 243 LEU B N 1
ATOM 7195 C CA . LEU B 1 243 ? -19.469 -11.484 9.023 1 97.06 243 LEU B CA 1
ATOM 7196 C C . LEU B 1 243 ? -20.516 -10.422 8.719 1 97.06 243 LEU B C 1
ATOM 7198 O O . LEU B 1 243 ? -21.672 -10.75 8.406 1 97.06 243 LEU B O 1
ATOM 7202 N N . ASP B 1 244 ? -20.094 -9.258 8.836 1 96.81 244 ASP B N 1
ATOM 7203 C CA . ASP B 1 244 ? -20.969 -8.109 8.578 1 96.81 244 ASP B CA 1
ATOM 7204 C C . ASP B 1 244 ? -20.656 -7.484 7.223 1 96.81 244 ASP B C 1
ATOM 7206 O O . ASP B 1 244 ? -19.484 -7.219 6.906 1 96.81 244 ASP B O 1
ATOM 7210 N N . SER B 1 245 ? -21.734 -7.223 6.445 1 96.56 245 SER B N 1
ATOM 7211 C CA . SER B 1 245 ? -21.547 -6.656 5.113 1 96.56 245 SER B CA 1
ATOM 7212 C C . SER B 1 245 ? -20.891 -5.281 5.188 1 96.56 245 SER B C 1
ATOM 7214 O O . SER B 1 245 ? -20.094 -4.914 4.316 1 96.56 245 SER B O 1
ATOM 7216 N N . ARG B 1 246 ? -21.172 -4.508 6.172 1 95.31 246 ARG B N 1
ATOM 7217 C CA . ARG B 1 246 ? -20.609 -3.164 6.305 1 95.31 246 ARG B CA 1
ATOM 7218 C C . ARG B 1 246 ? -19.188 -3.207 6.824 1 95.31 246 ARG B C 1
ATOM 7220 O O . ARG B 1 246 ? -18.281 -2.602 6.234 1 95.31 246 ARG B O 1
ATOM 7227 N N . GLU B 1 247 ? -18.953 -3.893 7.883 1 94 247 GLU B N 1
ATOM 7228 C CA . GLU B 1 247 ? -17.672 -3.871 8.578 1 94 247 GLU B CA 1
ATOM 7229 C C . GLU B 1 247 ? -16.625 -4.691 7.824 1 94 247 GLU B C 1
ATOM 7231 O O . GLU B 1 247 ? -15.453 -4.309 7.758 1 94 247 GLU B O 1
ATOM 7236 N N . HIS B 1 248 ? -17.094 -5.777 7.258 1 95.75 248 HIS B N 1
ATOM 7237 C CA . HIS B 1 248 ? -16.109 -6.715 6.715 1 95.75 248 HIS B CA 1
ATOM 7238 C C . HIS B 1 248 ? -15.984 -6.562 5.203 1 95.75 248 HIS B C 1
ATOM 7240 O O . HIS B 1 248 ? -14.891 -6.727 4.648 1 95.75 248 HIS B O 1
ATOM 7246 N N . LEU B 1 249 ? -17.047 -6.234 4.512 1 96 249 LEU B N 1
ATOM 7247 C CA . LEU B 1 249 ? -16.984 -6.105 3.059 1 96 249 LEU B CA 1
ATOM 7248 C C . LEU B 1 249 ? -17 -4.641 2.641 1 96 249 LEU B C 1
ATOM 7250 O O . LEU B 1 249 ? -16.766 -4.32 1.474 1 96 249 LEU B O 1
ATOM 7254 N N . GLY B 1 250 ? -17.328 -3.738 3.547 1 95.12 250 GLY B N 1
ATOM 7255 C CA . GLY B 1 250 ? -17.25 -2.312 3.268 1 95.12 250 GLY B CA 1
ATOM 7256 C C . GLY B 1 250 ? -18.516 -1.769 2.627 1 95.12 250 GLY B C 1
ATOM 7257 O O . GLY B 1 250 ? -18.516 -0.67 2.066 1 95.12 250 GLY B O 1
ATOM 7258 N N . ILE B 1 251 ? -19.609 -2.559 2.617 1 96.12 251 ILE B N 1
ATOM 7259 C CA . ILE B 1 251 ? -20.875 -2.045 2.102 1 96.12 251 ILE B CA 1
ATOM 7260 C C . ILE B 1 251 ? -21.5 -1.106 3.129 1 96.12 251 ILE B C 1
ATOM 7262 O O . ILE B 1 251 ? -22.172 -1.557 4.059 1 96.12 251 ILE B O 1
ATOM 7266 N N . ASN B 1 252 ? -21.375 0.117 2.9 1 95.25 252 ASN B N 1
ATOM 7267 C CA . ASN B 1 252 ? -21.719 1.168 3.85 1 95.25 252 ASN B CA 1
ATOM 7268 C C . ASN B 1 252 ? -23.234 1.4 3.895 1 95.25 252 ASN B C 1
ATOM 7270 O O . ASN B 1 252 ? -23.734 2.314 3.246 1 95.25 252 ASN B O 1
ATOM 7274 N N . ALA B 1 253 ? -23.891 0.622 4.707 1 95.5 253 ALA B N 1
ATOM 7275 C CA . ALA B 1 253 ? -25.328 0.712 4.895 1 95.5 253 ALA B CA 1
ATOM 7276 C C . ALA B 1 253 ? -25.672 0.992 6.355 1 95.5 253 ALA B C 1
ATOM 7278 O O . ALA B 1 253 ? -24.875 0.723 7.254 1 95.5 253 ALA B O 1
ATOM 7279 N N . PRO B 1 254 ? -26.891 1.553 6.52 1 95 254 PRO B N 1
ATOM 7280 C CA . PRO B 1 254 ? -27.312 1.797 7.902 1 95 254 PRO B CA 1
ATOM 7281 C C . PRO B 1 254 ? -27.453 0.51 8.711 1 95 254 PRO B C 1
ATOM 7283 O O . PRO B 1 254 ? -27.453 -0.585 8.148 1 95 254 PRO B O 1
ATOM 7286 N N . ASP B 1 255 ? -27.594 0.599 10.008 1 94.12 255 ASP B N 1
ATOM 7287 C CA . ASP B 1 255 ? -27.547 -0.525 10.938 1 94.12 255 ASP B CA 1
ATOM 7288 C C . ASP B 1 255 ? -28.641 -1.54 10.625 1 94.12 255 ASP B C 1
ATOM 7290 O O . ASP B 1 255 ? -28.406 -2.75 10.648 1 94.12 255 ASP B O 1
ATOM 7294 N N . ASP B 1 256 ? -29.766 -1.045 10.242 1 94.38 256 ASP B N 1
ATOM 7295 C CA . ASP B 1 256 ? -30.906 -1.928 10.039 1 94.38 256 ASP B CA 1
ATOM 7296 C C . ASP B 1 256 ? -30.922 -2.51 8.633 1 94.38 256 ASP B C 1
ATOM 7298 O O . ASP B 1 256 ? -31.688 -3.42 8.328 1 94.38 256 ASP B O 1
ATOM 7302 N N . GLU B 1 257 ? -30.062 -2.027 7.871 1 95.75 257 GLU B N 1
ATOM 7303 C CA . GLU B 1 257 ? -30.062 -2.453 6.477 1 95.75 257 GLU B CA 1
ATOM 7304 C C . GLU B 1 257 ? -28.859 -3.346 6.168 1 95.75 257 GLU B C 1
ATOM 7306 O O . GLU B 1 257 ? -28.609 -3.678 5.008 1 95.75 257 GLU B O 1
ATOM 7311 N N . ARG B 1 258 ? -28.203 -3.748 7.188 1 96.25 258 ARG B N 1
ATOM 7312 C CA . ARG B 1 258 ? -27.031 -4.602 7.012 1 96.25 258 ARG B CA 1
ATOM 7313 C C . ARG B 1 258 ? -27.453 -6.062 6.844 1 96.25 258 ARG B C 1
ATOM 7315 O O . ARG B 1 258 ? -28.562 -6.445 7.219 1 96.25 258 ARG B O 1
ATOM 7322 N N . VAL B 1 259 ? -26.594 -6.789 6.184 1 96.75 259 VAL B N 1
ATOM 7323 C CA . VAL B 1 259 ? -26.75 -8.234 6.039 1 96.75 259 VAL B CA 1
ATOM 7324 C C . VAL B 1 259 ? -25.547 -8.945 6.656 1 96.75 259 VAL B C 1
ATOM 7326 O O . VAL B 1 259 ? -24.406 -8.547 6.441 1 96.75 259 VAL B O 1
ATOM 7329 N N . LEU B 1 260 ? -25.891 -9.891 7.484 1 96.94 260 LEU B N 1
ATOM 7330 C CA . LEU B 1 260 ? -24.828 -10.719 8.055 1 96.94 260 LEU B CA 1
ATOM 7331 C C . LEU B 1 260 ? -24.75 -12.062 7.332 1 96.94 260 LEU B C 1
ATOM 7333 O O . LEU B 1 260 ? -25.766 -12.562 6.828 1 96.94 260 LEU B O 1
ATOM 7337 N N . PHE B 1 261 ? -23.578 -12.555 7.199 1 96.38 261 PHE B N 1
ATOM 7338 C CA . PHE B 1 261 ? -23.438 -13.852 6.547 1 96.38 261 PHE B CA 1
ATOM 7339 C C . PHE B 1 261 ? -22.266 -14.625 7.145 1 96.38 261 PHE B C 1
ATOM 7341 O O . PHE B 1 261 ? -21.406 -14.055 7.812 1 96.38 261 PHE B O 1
ATOM 7348 N N . ARG B 1 262 ? -22.328 -15.883 6.965 1 96.62 262 ARG B N 1
ATOM 7349 C CA . ARG B 1 262 ? -21.359 -16.828 7.52 1 96.62 262 ARG B CA 1
ATOM 7350 C C . ARG B 1 262 ? -21.016 -17.906 6.508 1 96.62 262 ARG B C 1
ATOM 7352 O O . ARG B 1 262 ? -21.875 -18.406 5.793 1 96.62 262 ARG B O 1
ATOM 7359 N N . LYS B 1 263 ? -19.703 -18.094 6.348 1 96.88 263 LYS B N 1
ATOM 7360 C CA . LYS B 1 263 ? -19.219 -19.203 5.531 1 96.88 263 LYS B CA 1
ATOM 7361 C C . LYS B 1 263 ? -18.5 -20.234 6.391 1 96.88 263 LYS B C 1
ATOM 7363 O O . LYS B 1 263 ? -17.688 -19.891 7.254 1 96.88 263 LYS B O 1
ATOM 7368 N N . SER B 1 264 ? -18.859 -21.438 6.176 1 97.44 264 SER B N 1
ATOM 7369 C CA . SER B 1 264 ? -18.219 -22.547 6.875 1 97.44 264 SER B CA 1
ATOM 7370 C C . SER B 1 264 ? -17.828 -23.656 5.906 1 97.44 264 SER B C 1
ATOM 7372 O O . SER B 1 264 ? -18.547 -23.922 4.934 1 97.44 264 SER B O 1
ATOM 7374 N N . ALA B 1 265 ? -16.641 -24.203 6.078 1 97.81 265 ALA B N 1
ATOM 7375 C CA . ALA B 1 265 ? -16.172 -25.312 5.273 1 97.81 265 ALA B CA 1
ATOM 7376 C C . ALA B 1 265 ? -15.539 -26.391 6.152 1 97.81 265 ALA B C 1
ATOM 7378 O O . ALA B 1 265 ? -14.898 -26.094 7.16 1 97.81 265 ALA B O 1
ATOM 7379 N N . SER B 1 266 ? -15.828 -27.594 5.906 1 97.69 266 SER B N 1
ATOM 7380 C CA . SER B 1 266 ? -15.234 -28.75 6.574 1 97.69 266 SER B CA 1
ATOM 7381 C C . SER B 1 266 ? -14.625 -29.719 5.562 1 97.69 266 SER B C 1
ATOM 7383 O O . SER B 1 266 ? -15.266 -30.078 4.582 1 97.69 266 SER B O 1
ATOM 7385 N N . CYS B 1 267 ? -13.398 -30.062 5.781 1 97.75 267 CYS B N 1
ATOM 7386 C CA . CYS B 1 267 ? -12.68 -30.938 4.863 1 97.75 267 CYS B CA 1
ATOM 7387 C C . CYS B 1 267 ? -12.055 -32.125 5.605 1 97.75 267 CYS B C 1
ATOM 7389 O O . CYS B 1 267 ? -11.836 -32.031 6.816 1 97.75 267 CYS B O 1
ATOM 7391 N N . ALA B 1 268 ? -11.836 -33.219 4.93 1 97.62 268 ALA B N 1
ATOM 7392 C CA . ALA B 1 268 ? -11.188 -34.375 5.512 1 97.62 268 ALA B CA 1
ATOM 7393 C C . ALA B 1 268 ? -10.602 -35.281 4.43 1 97.62 268 ALA B C 1
ATOM 7395 O O . ALA B 1 268 ? -11.172 -35.406 3.34 1 97.62 268 ALA B O 1
ATOM 7396 N N . PRO B 1 269 ? -9.367 -35.875 4.734 1 97.44 269 PRO B N 1
ATOM 7397 C CA . PRO B 1 269 ? -8.906 -36.938 3.852 1 97.44 269 PRO B CA 1
ATOM 7398 C C . PRO B 1 269 ? -9.875 -38.125 3.795 1 97.44 269 PRO B C 1
ATOM 7400 O O . PRO B 1 269 ? -10.477 -38.469 4.809 1 97.44 269 PRO B O 1
ATOM 7403 N N . LEU B 1 270 ? -10.062 -38.688 2.656 1 97.31 270 LEU B N 1
ATOM 7404 C CA . LEU B 1 270 ? -11.031 -39.781 2.475 1 97.31 270 LEU B CA 1
ATOM 7405 C C . LEU B 1 270 ? -10.344 -41.125 2.348 1 97.31 270 LEU B C 1
ATOM 7407 O O . LEU B 1 270 ? -9.195 -41.188 1.898 1 97.31 270 LEU B O 1
ATOM 7411 N N . THR B 1 271 ? -11.055 -42.094 2.736 1 95.12 271 THR B N 1
ATOM 7412 C CA . THR B 1 271 ? -10.547 -43.438 2.617 1 95.12 271 THR B CA 1
ATOM 7413 C C . THR B 1 271 ? -10.555 -43.906 1.161 1 95.12 271 THR B C 1
ATOM 7415 O O . THR B 1 271 ? -11.398 -43.469 0.376 1 95.12 271 THR B O 1
ATOM 7418 N N . ARG B 1 272 ? -9.617 -44.688 0.816 1 92.69 272 ARG B N 1
ATOM 7419 C CA . ARG B 1 272 ? -9.516 -45.25 -0.53 1 92.69 272 ARG B CA 1
ATOM 7420 C C . ARG B 1 272 ? -10.023 -46.688 -0.573 1 92.69 272 ARG B C 1
ATOM 7422 O O . ARG B 1 272 ? -10.32 -47.219 -1.646 1 92.69 272 ARG B O 1
ATOM 7429 N N . ALA B 1 273 ? -10.07 -47.25 0.594 1 90.12 273 ALA B N 1
ATOM 7430 C CA . ALA B 1 273 ? -10.453 -48.656 0.675 1 90.12 273 ALA B CA 1
ATOM 7431 C C . ALA B 1 273 ? -11.852 -48.906 0.104 1 90.12 273 ALA B C 1
ATOM 7433 O O . ALA B 1 273 ? -12.82 -48.281 0.561 1 90.12 273 ALA B O 1
ATOM 7434 N N . GLY B 1 274 ? -11.938 -49.688 -0.898 1 90 274 GLY B N 1
ATOM 7435 C CA . GLY B 1 274 ? -13.227 -50.031 -1.48 1 90 274 GLY B CA 1
ATOM 7436 C C . GLY B 1 274 ? -13.633 -49.094 -2.619 1 90 274 GLY B C 1
ATOM 7437 O O . GLY B 1 274 ? -14.656 -49.312 -3.264 1 90 274 GLY B O 1
ATOM 7438 N N . TYR B 1 275 ? -12.812 -48.156 -2.875 1 93.94 275 TYR B N 1
ATOM 7439 C CA . TYR B 1 275 ? -13.234 -47.188 -3.863 1 93.94 275 TYR B CA 1
ATOM 7440 C C . TYR B 1 275 ? -12.211 -47.062 -4.984 1 93.94 275 TYR B C 1
ATOM 7442 O O . TYR B 1 275 ? -12.203 -46.094 -5.734 1 93.94 275 TYR B O 1
ATOM 7450 N N . ILE B 1 276 ? -11.297 -48 -5.023 1 92.44 276 ILE B N 1
ATOM 7451 C CA . ILE B 1 276 ? -10.25 -47.969 -6.043 1 92.44 276 ILE B CA 1
ATOM 7452 C C . ILE B 1 276 ? -10.234 -49.281 -6.809 1 92.44 276 ILE B C 1
ATOM 7454 O O . ILE B 1 276 ? -10.391 -50.344 -6.215 1 92.44 276 ILE B O 1
ATOM 7458 N N . THR B 1 277 ? -10.203 -49.156 -8.117 1 89.81 277 THR B N 1
ATOM 7459 C CA . THR B 1 277 ? -9.953 -50.312 -8.969 1 89.81 277 THR B CA 1
ATOM 7460 C C . THR B 1 277 ? -8.695 -50.094 -9.812 1 89.81 277 THR B C 1
ATOM 7462 O O . THR B 1 277 ? -8.523 -49.031 -10.414 1 89.81 277 THR B O 1
ATOM 7465 N N . VAL B 1 278 ? -7.824 -51.031 -9.703 1 85.56 278 VAL B N 1
ATOM 7466 C CA . VAL B 1 278 ? -6.598 -51 -10.492 1 85.56 278 VAL B CA 1
ATOM 7467 C C . VAL B 1 278 ? -6.641 -52.031 -11.602 1 85.56 278 VAL B C 1
ATOM 7469 O O . VAL B 1 278 ? -6.957 -53.188 -11.344 1 85.56 278 VAL B O 1
ATOM 7472 N N . HIS B 1 279 ? -6.621 -51.562 -12.797 1 77.69 279 HIS B N 1
ATOM 7473 C CA . HIS B 1 279 ? -6.602 -52.5 -13.906 1 77.69 279 HIS B CA 1
ATOM 7474 C C . HIS B 1 279 ? -5.52 -52.156 -14.922 1 77.69 279 HIS B C 1
ATOM 7476 O O . HIS B 1 279 ? -4.996 -51.031 -14.906 1 77.69 279 HIS B O 1
ATOM 7482 N N . ASN B 1 280 ? -5.016 -53.094 -15.641 1 71.25 280 ASN B N 1
ATOM 7483 C CA . ASN B 1 280 ? -4.062 -52.875 -16.719 1 71.25 280 ASN B CA 1
ATOM 7484 C C . ASN B 1 280 ? -4.762 -52.5 -18.016 1 71.25 280 ASN B C 1
ATOM 7486 O O . ASN B 1 280 ? -5.684 -53.219 -18.453 1 71.25 280 ASN B O 1
ATOM 7490 N N . ASP B 1 281 ? -4.625 -51.188 -18.422 1 61.97 281 ASP B N 1
ATOM 7491 C CA . ASP B 1 281 ? -5.234 -50.75 -19.672 1 61.97 281 ASP B CA 1
ATOM 7492 C C . ASP B 1 281 ? -4.547 -51.375 -20.875 1 61.97 281 ASP B C 1
ATOM 7494 O O . ASP B 1 281 ? -3.338 -51.219 -21.062 1 61.97 281 ASP B O 1
ATOM 7498 N N . THR B 1 282 ? -5.059 -52.438 -21.375 1 56.16 282 THR B N 1
ATOM 7499 C CA . THR B 1 282 ? -4.516 -53.156 -22.547 1 56.16 282 THR B CA 1
ATOM 7500 C C . THR B 1 282 ? -4.793 -52.375 -23.828 1 56.16 282 THR B C 1
ATOM 7502 O O . THR B 1 282 ? -4.305 -52.719 -24.891 1 56.16 282 THR B O 1
ATOM 7505 N N . ASN B 1 283 ? -5.656 -51.375 -23.828 1 49.59 283 ASN B N 1
ATOM 7506 C CA . ASN B 1 283 ? -5.992 -50.75 -25.094 1 49.59 283 ASN B CA 1
ATOM 7507 C C . ASN B 1 283 ? -5.055 -49.594 -25.422 1 49.59 283 ASN B C 1
ATOM 7509 O O . ASN B 1 283 ? -5.105 -48.562 -24.766 1 49.59 283 ASN B O 1
ATOM 7513 N N . PRO B 1 284 ? -4.07 -49.906 -26.234 1 48.47 284 PRO B N 1
ATOM 7514 C CA . PRO B 1 284 ? -3.1 -48.875 -26.625 1 48.47 284 PRO B CA 1
ATOM 7515 C C . PRO B 1 284 ? -3.752 -47.656 -27.312 1 48.47 284 PRO B C 1
ATOM 7517 O O . PRO B 1 284 ? -4.773 -47.812 -27.984 1 48.47 284 PRO B O 1
ATOM 7520 N N . LEU B 1 285 ? -3.619 -46.531 -26.75 1 48.47 285 LEU B N 1
ATOM 7521 C CA . LEU B 1 285 ? -4.008 -45.375 -27.562 1 48.47 285 LEU B CA 1
ATOM 7522 C C . LEU B 1 285 ? -3.459 -45.5 -28.969 1 48.47 285 LEU B C 1
ATOM 7524 O O . LEU B 1 285 ? -2.383 -46.094 -29.188 1 48.47 285 LEU B O 1
ATOM 7528 N N . PRO B 1 286 ? -4.363 -45.5 -29.969 1 41.91 286 PRO B N 1
ATOM 7529 C CA . PRO B 1 286 ? -3.887 -45.75 -31.328 1 41.91 286 PRO B CA 1
ATOM 7530 C C . PRO B 1 286 ? -2.459 -45.281 -31.562 1 41.91 286 PRO B C 1
ATOM 7532 O O . PRO B 1 286 ? -1.66 -45.969 -32.188 1 41.91 286 PRO B O 1
ATOM 7535 N N . ASN B 1 287 ? -2.309 -43.969 -31.547 1 39.75 287 ASN B N 1
ATOM 7536 C CA . ASN B 1 287 ? -0.983 -43.5 -31.891 1 39.75 287 ASN B CA 1
ATOM 7537 C C . ASN B 1 287 ? 0.013 -43.688 -30.75 1 39.75 287 ASN B C 1
ATOM 7539 O O . ASN B 1 287 ? 1.158 -43.25 -30.844 1 39.75 287 ASN B O 1
ATOM 7543 N N . PHE B 1 288 ? -0.634 -44 -29.766 1 45.53 288 PHE B N 1
ATOM 7544 C CA . PHE B 1 288 ? 0.24 -44.406 -28.688 1 45.53 288 PHE B CA 1
ATOM 7545 C C . PHE B 1 288 ? 0.025 -45.875 -28.344 1 45.53 288 PHE B C 1
ATOM 7547 O O . PHE B 1 288 ? -0.831 -46.188 -27.516 1 45.53 288 PHE B O 1
ATOM 7554 N N . PRO B 1 289 ? 0.447 -46.625 -29.25 1 43.44 289 PRO B N 1
ATOM 7555 C CA . PRO B 1 289 ? 0.184 -48.062 -29.172 1 43.44 289 PRO B CA 1
ATOM 7556 C C . PRO B 1 289 ? 0.555 -48.656 -27.812 1 43.44 289 PRO B C 1
ATOM 7558 O O . PRO B 1 289 ? 0.899 -49.844 -27.719 1 43.44 289 PRO B O 1
ATOM 7561 N N . TYR B 1 290 ? 0.686 -47.781 -26.906 1 47.25 290 TYR B N 1
ATOM 7562 C CA . TYR B 1 290 ? 1.296 -48.344 -25.703 1 47.25 290 TYR B CA 1
ATOM 7563 C C . TYR B 1 290 ? 0.259 -49.062 -24.844 1 47.25 290 TYR B C 1
ATOM 7565 O O . TYR B 1 290 ? -0.809 -48.5 -24.562 1 47.25 290 TYR B O 1
ATOM 7573 N N . SER B 1 291 ? 0.241 -50.375 -24.875 1 53.31 291 SER B N 1
ATOM 7574 C CA . SER B 1 291 ? -0.612 -51.281 -24.109 1 53.31 291 SER B CA 1
ATOM 7575 C C . SER B 1 291 ? -0.008 -51.594 -22.734 1 53.31 291 SER B C 1
ATOM 7577 O O . SER B 1 291 ? 1.155 -51.281 -22.484 1 53.31 291 SER B O 1
ATOM 7579 N N . ASP B 1 292 ? -0.729 -51.812 -21.641 1 56.19 292 ASP B N 1
ATOM 7580 C CA . ASP B 1 292 ? -0.53 -52.5 -20.359 1 56.19 292 ASP B CA 1
ATOM 7581 C C . ASP B 1 292 ? -0.1 -51.5 -19.281 1 56.19 292 ASP B C 1
ATOM 7583 O O . ASP B 1 292 ? 0.851 -51.75 -18.531 1 56.19 292 ASP B O 1
ATOM 7587 N N . TYR B 1 293 ? -0.827 -50.312 -19.328 1 64.88 293 TYR B N 1
ATOM 7588 C CA . TYR B 1 293 ? -0.534 -49.438 -18.203 1 64.88 293 TYR B CA 1
ATOM 7589 C C . TYR B 1 293 ? -1.521 -49.656 -17.062 1 64.88 293 TYR B C 1
ATOM 7591 O O . TYR B 1 293 ? -2.678 -50 -17.297 1 64.88 293 TYR B O 1
ATOM 7599 N N . LEU B 1 294 ? -0.739 -49.594 -15.859 1 73.06 294 LEU B N 1
ATOM 7600 C CA . LEU B 1 294 ? -1.598 -49.656 -14.68 1 73.06 294 LEU B CA 1
ATOM 7601 C C . LEU B 1 294 ? -2.432 -48.375 -14.562 1 73.06 294 LEU B C 1
ATOM 7603 O O . LEU B 1 294 ? -1.893 -47.281 -14.602 1 73.06 294 LEU B O 1
ATOM 7607 N N . VAL B 1 295 ? -3.674 -48.594 -14.68 1 80.19 295 VAL B N 1
ATOM 7608 C CA . VAL B 1 295 ? -4.598 -47.469 -14.523 1 80.19 295 VAL B CA 1
ATOM 7609 C C . VAL B 1 295 ? -5.445 -47.656 -13.266 1 80.19 295 VAL B C 1
ATOM 7611 O O . VAL B 1 295 ? -5.941 -48.781 -13.016 1 80.19 295 VAL B O 1
ATOM 7614 N N . ALA B 1 296 ? -5.395 -46.656 -12.453 1 87.25 296 ALA B N 1
ATOM 7615 C CA . ALA B 1 296 ? -6.223 -46.656 -11.25 1 87.25 296 ALA B CA 1
ATOM 7616 C C . ALA B 1 296 ? -7.469 -45.812 -11.43 1 87.25 296 ALA B C 1
ATOM 7618 O O . ALA B 1 296 ? -7.371 -44.656 -11.82 1 87.25 296 ALA B O 1
ATOM 7619 N N . ALA B 1 297 ? -8.633 -46.438 -11.25 1 89.75 297 ALA B N 1
ATOM 7620 C CA . ALA B 1 297 ? -9.898 -45.719 -11.305 1 89.75 297 ALA B CA 1
ATOM 7621 C C . ALA B 1 297 ? -10.484 -45.531 -9.906 1 89.75 297 ALA B C 1
ATOM 7623 O O . ALA B 1 297 ? -10.531 -46.469 -9.109 1 89.75 297 ALA B O 1
ATOM 7624 N N . TYR B 1 298 ? -10.867 -44.375 -9.609 1 94.06 298 TYR B N 1
ATOM 7625 C CA . TYR B 1 298 ? -11.445 -44.031 -8.312 1 94.06 298 TYR B CA 1
ATOM 7626 C C . TYR B 1 298 ? -12.945 -43.812 -8.422 1 94.06 298 TYR B C 1
ATOM 7628 O O . TYR B 1 298 ? -13.414 -43.062 -9.297 1 94.06 298 TYR B O 1
ATOM 7636 N N . HIS B 1 299 ? -13.672 -44.469 -7.516 1 93.75 299 HIS B N 1
ATOM 7637 C CA . HIS B 1 299 ? -15.125 -44.531 -7.641 1 93.75 299 HIS B CA 1
ATOM 7638 C C . HIS B 1 299 ? -15.812 -43.812 -6.496 1 93.75 299 HIS B C 1
ATOM 7640 O O . HIS B 1 299 ? -16.453 -44.438 -5.648 1 93.75 299 HIS B O 1
ATOM 7646 N N . TYR B 1 300 ? -15.812 -42.562 -6.531 1 95.19 300 TYR B N 1
ATOM 7647 C CA . TYR B 1 300 ? -16.484 -41.75 -5.52 1 95.19 300 TYR B CA 1
ATOM 7648 C C . TYR B 1 300 ? -17.766 -41.125 -6.078 1 95.19 300 TYR B C 1
ATOM 7650 O O . TYR B 1 300 ? -18.312 -40.219 -5.48 1 95.19 300 TYR B O 1
ATOM 7658 N N . GLY B 1 301 ? -18.156 -41.562 -7.219 1 92.88 301 GLY B N 1
ATOM 7659 C CA . GLY B 1 301 ? -19.344 -41.094 -7.914 1 92.88 301 GLY B CA 1
ATOM 7660 C C . GLY B 1 301 ? -19.141 -40.938 -9.406 1 92.88 301 GLY B C 1
ATOM 7661 O O . GLY B 1 301 ? -18.031 -40.688 -9.867 1 92.88 301 GLY B O 1
ATOM 7662 N N . PRO B 1 302 ? -20.172 -41.062 -10.141 1 88.25 302 PRO B N 1
ATOM 7663 C CA . PRO B 1 302 ? -20.047 -40.906 -11.586 1 88.25 302 PRO B CA 1
ATOM 7664 C C . PRO B 1 302 ? -19.844 -39.469 -12.023 1 88.25 302 PRO B C 1
ATOM 7666 O O . PRO B 1 302 ? -20.266 -38.531 -11.328 1 88.25 302 PRO B O 1
ATOM 7669 N N . THR B 1 303 ? -19.094 -39.344 -13.062 1 84.88 303 THR B N 1
ATOM 7670 C CA . THR B 1 303 ? -18.844 -38.031 -13.625 1 84.88 303 THR B CA 1
ATOM 7671 C C . THR B 1 303 ? -19.344 -37.938 -15.062 1 84.88 303 THR B C 1
ATOM 7673 O O . THR B 1 303 ? -19.438 -38.969 -15.75 1 84.88 303 THR B O 1
ATOM 7676 N N . PHE B 1 304 ? -19.781 -36.812 -15.344 1 71.25 304 PHE B N 1
ATOM 7677 C CA . PHE B 1 304 ? -20.219 -36.531 -16.703 1 71.25 304 PHE B CA 1
ATOM 7678 C C . PHE B 1 304 ? -19.203 -35.656 -17.438 1 71.25 304 PHE B C 1
ATOM 7680 O O . PHE B 1 304 ? -18.812 -34.625 -16.938 1 71.25 304 PHE B O 1
ATOM 7687 N N . ASP B 1 305 ? -18.578 -36.406 -18.469 1 58.94 305 ASP B N 1
ATOM 7688 C CA . ASP B 1 305 ? -17.703 -35.594 -19.312 1 58.94 305 ASP B CA 1
ATOM 7689 C C . ASP B 1 305 ? -18.344 -35.344 -20.672 1 58.94 305 ASP B C 1
ATOM 7691 O O . ASP B 1 305 ? -18.953 -36.219 -21.266 1 58.94 305 ASP B O 1
ATOM 7695 N N . GLY B 1 306 ? -19.125 -34.156 -20.938 1 54.97 306 GLY B N 1
ATOM 7696 C CA . GLY B 1 306 ? -19.719 -33.781 -22.203 1 54.97 306 GLY B CA 1
ATOM 7697 C C . GLY B 1 306 ? -20.047 -35 -23.094 1 54.97 306 GLY B C 1
ATOM 7698 O O . GLY B 1 306 ? -20.969 -34.938 -23.891 1 54.97 306 GLY B O 1
ATOM 7699 N N . ASN B 1 307 ? -19.203 -36.219 -22.938 1 52.03 307 ASN B N 1
ATOM 7700 C CA . ASN B 1 307 ? -19.344 -37.375 -23.812 1 52.03 307 ASN B CA 1
ATOM 7701 C C . ASN B 1 307 ? -20.125 -38.5 -23.141 1 52.03 307 ASN B C 1
ATOM 7703 O O . ASN B 1 307 ? -20.203 -39.594 -23.688 1 52.03 307 ASN B O 1
ATOM 7707 N N . GLY B 1 308 ? -20.516 -38.188 -22 1 62.28 308 GLY B N 1
ATOM 7708 C CA . GLY B 1 308 ? -21.297 -39.188 -21.297 1 62.28 308 GLY B CA 1
ATOM 7709 C C . GLY B 1 308 ? -20.922 -39.312 -19.844 1 62.28 308 GLY B C 1
ATOM 7710 O O . GLY B 1 308 ? -20.125 -38.531 -19.328 1 62.28 308 GLY B O 1
ATOM 7711 N N . ILE B 1 309 ? -21.547 -40.281 -19.266 1 73.06 309 ILE B N 1
ATOM 7712 C CA . ILE B 1 309 ? -21.359 -40.531 -17.844 1 73.06 309 ILE B CA 1
ATOM 7713 C C . ILE B 1 309 ? -20.281 -41.625 -17.656 1 73.06 309 ILE B C 1
ATOM 7715 O O . ILE B 1 309 ? -20.328 -42.656 -18.312 1 73.06 309 ILE B O 1
ATOM 7719 N N . HIS B 1 310 ? -19.344 -41.281 -16.922 1 79.12 310 HIS B N 1
ATOM 7720 C CA . HIS B 1 310 ? -18.312 -42.25 -16.531 1 79.12 310 HIS B CA 1
ATOM 7721 C C . HIS B 1 310 ? -18.578 -42.812 -15.141 1 79.12 310 HIS B C 1
ATOM 7723 O O . HIS B 1 310 ? -19 -42.062 -14.242 1 79.12 310 HIS B O 1
ATOM 7729 N N . ASN B 1 311 ? -18.375 -44.062 -15.07 1 81.81 311 ASN B N 1
ATOM 7730 C CA . ASN B 1 311 ? -18.688 -44.719 -13.797 1 81.81 311 ASN B CA 1
ATOM 7731 C C . ASN B 1 311 ? -17.562 -44.5 -12.781 1 81.81 311 ASN B C 1
ATOM 7733 O O . ASN B 1 311 ? -17.578 -45.125 -11.703 1 81.81 311 ASN B O 1
ATOM 7737 N N . TYR B 1 312 ? -16.594 -43.75 -13.125 1 88.31 312 TYR B N 1
ATOM 7738 C CA . TYR B 1 312 ? -15.531 -43.406 -12.188 1 88.31 312 TYR B CA 1
ATOM 7739 C C . TYR B 1 312 ? -15.461 -41.875 -12.016 1 88.31 312 TYR B C 1
ATOM 7741 O O . TYR B 1 312 ? -16.016 -41.125 -12.82 1 88.31 312 TYR B O 1
ATOM 7749 N N . THR B 1 313 ? -14.906 -41.5 -10.961 1 91.12 313 THR B N 1
ATOM 7750 C CA . THR B 1 313 ? -14.781 -40.062 -10.672 1 91.12 313 THR B CA 1
ATOM 7751 C C . THR B 1 313 ? -13.484 -39.5 -11.25 1 91.12 313 THR B C 1
ATOM 7753 O O . THR B 1 313 ? -13.477 -38.438 -11.852 1 91.12 313 THR B O 1
ATOM 7756 N N . TYR B 1 314 ? -12.461 -40.281 -11.031 1 89.88 314 TYR B N 1
ATOM 7757 C CA . TYR B 1 314 ? -11.125 -39.875 -11.461 1 89.88 314 TYR B CA 1
ATOM 7758 C C . TYR B 1 314 ? -10.312 -41.094 -11.922 1 89.88 314 TYR B C 1
ATOM 7760 O O . TYR B 1 314 ? -10.461 -42.188 -11.383 1 89.88 314 TYR B O 1
ATOM 7768 N N . TYR B 1 315 ? -9.578 -40.812 -12.93 1 85.94 315 TYR B N 1
ATOM 7769 C CA . TYR B 1 315 ? -8.711 -41.844 -13.469 1 85.94 315 TYR B CA 1
ATOM 7770 C C . TYR B 1 315 ? -7.254 -41.406 -13.477 1 85.94 315 TYR B C 1
ATOM 7772 O O . TYR B 1 315 ? -6.953 -40.25 -13.836 1 85.94 315 TYR B O 1
ATOM 7780 N N . TYR B 1 316 ? -6.367 -42.312 -12.914 1 86.12 316 TYR B N 1
ATOM 7781 C CA . TYR B 1 316 ? -4.941 -42 -12.906 1 86.12 316 TYR B CA 1
ATOM 7782 C C . TYR B 1 316 ? -4.152 -43.094 -13.656 1 86.12 316 TYR B C 1
ATOM 7784 O O . TYR B 1 316 ? -4.305 -44.281 -13.383 1 86.12 316 TYR B O 1
ATOM 7792 N N . ASP B 1 317 ? -3.346 -42.562 -14.586 1 78.5 317 ASP B N 1
ATOM 7793 C CA . ASP B 1 317 ? -2.451 -43.438 -15.336 1 78.5 317 ASP B CA 1
ATOM 7794 C C . ASP B 1 317 ? -1.056 -43.438 -14.711 1 78.5 317 ASP B C 1
ATOM 7796 O O . ASP B 1 317 ? -0.364 -42.438 -14.695 1 78.5 317 ASP B O 1
ATOM 7800 N N . ALA B 1 318 ? -0.585 -44.625 -14.328 1 75.62 318 ALA B N 1
ATOM 7801 C CA . ALA B 1 318 ? 0.688 -44.75 -13.625 1 75.62 318 ALA B CA 1
ATOM 7802 C C . ALA B 1 318 ? 1.854 -44.344 -14.523 1 75.62 318 ALA B C 1
ATOM 7804 O O . ALA B 1 318 ? 2.949 -44.062 -14.031 1 75.62 318 ALA B O 1
ATOM 7805 N N . VAL B 1 319 ? 1.598 -44.281 -15.797 1 72.5 319 VAL B N 1
ATOM 7806 C CA . VAL B 1 319 ? 2.656 -43.906 -16.719 1 72.5 319 VAL B CA 1
ATOM 7807 C C . VAL B 1 319 ? 3.039 -42.438 -16.484 1 72.5 319 VAL B C 1
ATOM 7809 O O . VAL B 1 319 ? 4.145 -42.031 -16.844 1 72.5 319 VAL B O 1
ATOM 7812 N N . THR B 1 320 ? 2.188 -41.75 -15.828 1 78.75 320 THR B N 1
ATOM 7813 C CA . THR B 1 320 ? 2.42 -40.312 -15.562 1 78.75 320 THR B CA 1
ATOM 7814 C C . THR B 1 320 ? 3.686 -40.125 -14.727 1 78.75 320 THR B C 1
ATOM 7816 O O . THR B 1 320 ? 4.348 -39.094 -14.828 1 78.75 320 THR B O 1
ATOM 7819 N N . VAL B 1 321 ? 4.078 -41.031 -14.008 1 73.38 321 VAL B N 1
ATOM 7820 C CA . VAL B 1 321 ? 5.258 -40.938 -13.148 1 73.38 321 VAL B CA 1
ATOM 7821 C C . VAL B 1 321 ? 6.508 -40.781 -14.016 1 73.38 321 VAL B C 1
ATOM 7823 O O . VAL B 1 321 ? 7.488 -40.156 -13.602 1 73.38 321 VAL B O 1
ATOM 7826 N N . ARG B 1 322 ? 6.414 -41.219 -15.234 1 69.44 322 ARG B N 1
ATOM 7827 C CA . ARG B 1 322 ? 7.559 -41.156 -16.141 1 69.44 322 ARG B CA 1
ATOM 7828 C C . ARG B 1 322 ? 7.695 -39.75 -16.75 1 69.44 322 ARG B C 1
ATOM 7830 O O . ARG B 1 322 ? 8.758 -39.406 -17.266 1 69.44 322 ARG B O 1
ATOM 7837 N N . ALA B 1 323 ? 6.609 -39.125 -16.672 1 72.06 323 ALA B N 1
ATOM 7838 C CA . ALA B 1 323 ? 6.594 -37.812 -17.297 1 72.06 323 ALA B CA 1
ATOM 7839 C C . ALA B 1 323 ? 7.418 -36.812 -16.5 1 72.06 323 ALA B C 1
ATOM 7841 O O . ALA B 1 323 ? 7.699 -35.688 -16.984 1 72.06 323 ALA B O 1
ATOM 7842 N N . GLN B 1 324 ? 7.977 -37.094 -15.328 1 76.25 324 GLN B N 1
ATOM 7843 C CA . GLN B 1 324 ? 8.773 -36.188 -14.5 1 76.25 324 GLN B CA 1
ATOM 7844 C C . GLN B 1 324 ? 8.039 -34.875 -14.25 1 76.25 324 GLN B C 1
ATOM 7846 O O . GLN B 1 324 ? 8.57 -33.781 -14.555 1 76.25 324 GLN B O 1
ATOM 7851 N N . ILE B 1 325 ? 6.855 -35.094 -13.727 1 80 325 ILE B N 1
ATOM 7852 C CA . ILE B 1 325 ? 6.047 -33.938 -13.414 1 80 325 ILE B CA 1
ATOM 7853 C C . ILE B 1 325 ? 5.836 -33.844 -11.906 1 80 325 ILE B C 1
ATOM 7855 O O . ILE B 1 325 ? 6.023 -34.812 -11.188 1 80 325 ILE B O 1
ATOM 7859 N N . GLY B 1 326 ? 5.535 -32.625 -11.516 1 84.69 326 GLY B N 1
ATOM 7860 C CA . GLY B 1 326 ? 5.297 -32.375 -10.102 1 84.69 326 GLY B CA 1
ATOM 7861 C C . GLY B 1 326 ? 3.879 -32.719 -9.672 1 84.69 326 GLY B C 1
ATOM 7862 O O . GLY B 1 326 ? 3.256 -33.625 -10.203 1 84.69 326 GLY B O 1
ATOM 7863 N N . TYR B 1 327 ? 3.391 -32.031 -8.719 1 89.62 327 TYR B N 1
ATOM 7864 C CA . TYR B 1 327 ? 2.062 -32.25 -8.164 1 89.62 327 TYR B CA 1
ATOM 7865 C C . TYR B 1 327 ? 0.98 -32 -9.203 1 89.62 327 TYR B C 1
ATOM 7867 O O . TYR B 1 327 ? 1.119 -31.109 -10.047 1 89.62 327 TYR B O 1
ATOM 7875 N N . LYS B 1 328 ? 0.004 -32.812 -9.156 1 88.19 328 LYS B N 1
ATOM 7876 C CA . LYS B 1 328 ? -1.216 -32.594 -9.93 1 88.19 328 LYS B CA 1
ATOM 7877 C C . LYS B 1 328 ? -2.451 -32.625 -9.031 1 88.19 328 LYS B C 1
ATOM 7879 O O . LYS B 1 328 ? -2.607 -33.562 -8.234 1 88.19 328 LYS B O 1
ATOM 7884 N N . LEU B 1 329 ? -3.229 -31.609 -9.148 1 91.5 329 LEU B N 1
ATOM 7885 C CA . LEU B 1 329 ? -4.453 -31.516 -8.359 1 91.5 329 LEU B CA 1
ATOM 7886 C C . LEU B 1 329 ? -5.676 -31.422 -9.266 1 91.5 329 LEU B C 1
ATOM 7888 O O . LEU B 1 329 ? -5.723 -30.594 -10.18 1 91.5 329 LEU B O 1
ATOM 7892 N N . GLN B 1 330 ? -6.57 -32.406 -9.062 1 89.06 330 GLN B N 1
ATOM 7893 C CA . GLN B 1 330 ? -7.836 -32.406 -9.789 1 89.06 330 GLN B CA 1
ATOM 7894 C C . GLN B 1 330 ? -9.023 -32.312 -8.828 1 89.06 330 GLN B C 1
ATOM 7896 O O . GLN B 1 330 ? -8.969 -32.844 -7.715 1 89.06 330 GLN B O 1
ATOM 7901 N N . SER B 1 331 ? -10 -31.562 -9.305 1 90.5 331 SER B N 1
ATOM 7902 C CA . SER B 1 331 ? -11.156 -31.391 -8.422 1 90.5 331 SER B CA 1
ATOM 7903 C C . SER B 1 331 ? -12.461 -31.609 -9.172 1 90.5 331 SER B C 1
ATOM 7905 O O . SER B 1 331 ? -12.516 -31.453 -10.391 1 90.5 331 SER B O 1
ATOM 7907 N N . GLU B 1 332 ? -13.438 -32.125 -8.438 1 88.81 332 GLU B N 1
ATOM 7908 C CA . GLU B 1 332 ? -14.812 -32.25 -8.906 1 88.81 332 GLU B CA 1
ATOM 7909 C C . GLU B 1 332 ? -15.789 -31.625 -7.906 1 88.81 332 GLU B C 1
ATOM 7911 O O . GLU B 1 332 ? -15.539 -31.641 -6.699 1 88.81 332 GLU B O 1
ATOM 7916 N N . SER B 1 333 ? -16.766 -31.047 -8.445 1 89.25 333 SER B N 1
ATOM 7917 C CA . SER B 1 333 ? -17.781 -30.453 -7.574 1 89.25 333 SER B CA 1
ATOM 7918 C C . SER B 1 333 ? -19.172 -30.938 -7.934 1 89.25 333 SER B C 1
ATOM 7920 O O . SER B 1 333 ? -19.469 -31.203 -9.102 1 89.25 333 SER B O 1
ATOM 7922 N N . ALA B 1 334 ? -19.953 -31.078 -6.895 1 83.12 334 ALA B N 1
ATOM 7923 C CA . ALA B 1 334 ? -21.328 -31.484 -7.09 1 83.12 334 ALA B CA 1
ATOM 7924 C C . ALA B 1 334 ? -22.234 -30.297 -7.402 1 83.12 334 ALA B C 1
ATOM 7926 O O . ALA B 1 334 ? -23.438 -30.453 -7.602 1 83.12 334 ALA B O 1
ATOM 7927 N N . ILE B 1 335 ? -21.656 -29.203 -7.484 1 66.75 335 ILE B N 1
ATOM 7928 C CA . ILE B 1 335 ? -22.453 -28 -7.68 1 66.75 335 ILE B CA 1
ATOM 7929 C C . ILE B 1 335 ? -23.094 -28.016 -9.062 1 66.75 335 ILE B C 1
ATOM 7931 O O . ILE B 1 335 ? -22.484 -28.484 -10.031 1 66.75 335 ILE B O 1
ATOM 7935 N N . LEU B 1 336 ? -24.516 -27.938 -8.969 1 53.62 336 LEU B N 1
ATOM 7936 C CA . LEU B 1 336 ? -25.312 -27.859 -10.195 1 53.62 336 LEU B CA 1
ATOM 7937 C C . LEU B 1 336 ? -24.984 -26.594 -10.977 1 53.62 336 LEU B C 1
ATOM 7939 O O . LEU B 1 336 ? -24.828 -25.516 -10.383 1 53.62 336 LEU B O 1
ATOM 7943 N N . PHE B 1 337 ? -24.219 -26.766 -12 1 49.75 337 PHE B N 1
ATOM 7944 C CA . PHE B 1 337 ? -24.156 -25.547 -12.812 1 49.75 337 PHE B CA 1
ATOM 7945 C C . PHE B 1 337 ? -25.547 -25.172 -13.32 1 49.75 337 PHE B C 1
ATOM 7947 O O . PHE B 1 337 ? -26.062 -25.781 -14.25 1 49.75 337 PHE B O 1
ATOM 7954 N N . SER B 1 338 ? -26.562 -25.281 -12.508 1 41.59 338 SER B N 1
ATOM 7955 C CA . SER B 1 338 ? -27.875 -24.984 -13.078 1 41.59 338 SER B CA 1
ATOM 7956 C C . SER B 1 338 ? -27.766 -23.953 -14.188 1 41.59 338 SER B C 1
ATOM 7958 O O . SER B 1 338 ? -26.672 -23.562 -14.594 1 41.59 338 SER B O 1
ATOM 7960 N N . GLY B 1 339 ? -28.641 -22.797 -13.891 1 36.53 339 GLY B N 1
ATOM 7961 C CA . GLY B 1 339 ? -29.25 -21.719 -14.672 1 36.53 339 GLY B CA 1
ATOM 7962 C C . GLY B 1 339 ? -28.219 -20.859 -15.398 1 36.53 339 GLY B C 1
ATOM 7963 O O . GLY B 1 339 ? -28.469 -20.422 -16.516 1 36.53 339 GLY B O 1
ATOM 7964 N N . VAL B 1 340 ? -27.406 -20.297 -14.672 1 36.97 340 VAL B N 1
ATOM 7965 C CA . VAL B 1 340 ? -26.688 -19.25 -15.391 1 36.97 340 VAL B CA 1
ATOM 7966 C C . VAL B 1 340 ? -25.844 -19.875 -16.5 1 36.97 340 VAL B C 1
ATOM 7968 O O . VAL B 1 340 ? -25.562 -19.219 -17.516 1 36.97 340 VAL B O 1
ATOM 7971 N N . TRP B 1 341 ? -25.344 -21.109 -16.312 1 38.12 341 TRP B N 1
ATOM 7972 C CA . TRP B 1 341 ? -24.5 -21.766 -17.297 1 38.12 341 TRP B CA 1
ATOM 7973 C C . TRP B 1 341 ? -25.297 -22.828 -18.062 1 38.12 341 TRP B C 1
ATOM 7975 O O . TRP B 1 341 ? -24.719 -23.672 -18.75 1 38.12 341 TRP B O 1
ATOM 7985 N N . ALA B 1 342 ? -26.5 -23.109 -17.781 1 34.44 342 ALA B N 1
ATOM 7986 C CA . ALA B 1 342 ? -27.281 -24.156 -18.453 1 34.44 342 ALA B CA 1
ATOM 7987 C C . ALA B 1 342 ? -27.312 -23.922 -19.953 1 34.44 342 ALA B C 1
ATOM 7989 O O . ALA B 1 342 ? -27.75 -22.875 -20.422 1 34.44 342 ALA B O 1
ATOM 7990 N N . THR B 1 343 ? -26.484 -24.5 -20.656 1 33 343 THR B N 1
ATOM 7991 C CA . THR B 1 343 ? -26.734 -24.672 -22.078 1 33 343 THR B CA 1
ATOM 7992 C C . THR B 1 343 ? -28.203 -25 -22.344 1 33 343 THR B C 1
ATOM 7994 O O . THR B 1 343 ? -28.875 -25.578 -21.484 1 33 343 THR B O 1
ATOM 7997 N N . ALA B 1 344 ? -28.859 -24.344 -23.328 1 34.03 344 ALA B N 1
ATOM 7998 C CA . ALA B 1 344 ? -30.25 -24.531 -23.719 1 34.03 344 ALA B CA 1
ATOM 7999 C C . ALA B 1 344 ? -30.703 -25.969 -23.5 1 34.03 344 ALA B C 1
ATOM 8001 O O . ALA B 1 344 ? -31.875 -26.219 -23.203 1 34.03 344 ALA B O 1
ATOM 8002 N N . GLY B 1 345 ? -30.016 -27.016 -24.062 1 33.47 345 GLY B N 1
ATOM 8003 C CA . GLY B 1 345 ? -30.438 -28.406 -24.141 1 33.47 345 GLY B CA 1
ATOM 8004 C C . GLY B 1 345 ? -29.969 -29.234 -22.953 1 33.47 345 GLY B C 1
ATOM 8005 O O . GLY B 1 345 ? -30.141 -30.453 -22.938 1 33.47 345 GLY B O 1
ATOM 8006 N N . ALA B 1 346 ? -28.906 -28.938 -22.422 1 36.09 346 ALA B N 1
ATOM 8007 C CA . ALA B 1 346 ? -28.594 -29.844 -21.312 1 36.09 346 ALA B CA 1
ATOM 8008 C C . ALA B 1 346 ? -29.656 -29.781 -20.219 1 36.09 346 ALA B C 1
ATOM 8010 O O . ALA B 1 346 ? -30.141 -28.688 -19.875 1 36.09 346 ALA B O 1
ATOM 8011 N N . SER B 1 347 ? -30.453 -30.719 -20.062 1 35.31 347 SER B N 1
ATOM 8012 C CA . SER B 1 347 ? -31.406 -30.906 -18.984 1 35.31 347 SER B CA 1
ATOM 8013 C C . SER B 1 347 ? -30.922 -30.266 -17.688 1 35.31 347 SER B C 1
ATOM 8015 O O . SER B 1 347 ? -29.719 -30.094 -17.484 1 35.31 347 SER B O 1
ATOM 8017 N N . GLU B 1 348 ? -31.797 -29.469 -16.844 1 39.38 348 GLU B N 1
ATOM 8018 C CA . GLU B 1 348 ? -31.766 -28.906 -15.5 1 39.38 348 GLU B CA 1
ATOM 8019 C C . GLU B 1 348 ? -30.609 -29.5 -14.688 1 39.38 348 GLU B C 1
ATOM 8021 O O . GLU B 1 348 ? -30.078 -28.828 -13.805 1 39.38 348 GLU B O 1
ATOM 8026 N N . THR B 1 349 ? -30.391 -30.906 -14.586 1 41.38 349 THR B N 1
ATOM 8027 C CA . THR B 1 349 ? -29.75 -31.719 -13.578 1 41.38 349 THR B CA 1
ATOM 8028 C C . THR B 1 349 ? -28.281 -31.984 -13.953 1 41.38 349 THR B C 1
ATOM 8030 O O . THR B 1 349 ? -27.688 -32.938 -13.477 1 41.38 349 THR B O 1
ATOM 8033 N N . SER B 1 350 ? -27.703 -31.531 -14.914 1 46.09 350 SER B N 1
ATOM 8034 C CA . SER B 1 350 ? -26.484 -32.25 -15.25 1 46.09 350 SER B CA 1
ATOM 8035 C C . SER B 1 350 ? -25.328 -31.828 -14.352 1 46.09 350 SER B C 1
ATOM 8037 O O . SER B 1 350 ? -24.906 -30.672 -14.359 1 46.09 350 SER B O 1
ATOM 8039 N N . GLN B 1 351 ? -25.297 -32.406 -13.164 1 57.69 351 GLN B N 1
ATOM 8040 C CA . GLN B 1 351 ? -24.141 -32.375 -12.273 1 57.69 351 GLN B CA 1
ATOM 8041 C C . GLN B 1 351 ? -22.906 -32.969 -12.945 1 57.69 351 GLN B C 1
ATOM 8043 O O . GLN B 1 351 ? -22.984 -34 -13.578 1 57.69 351 GLN B O 1
ATOM 8048 N N . PHE B 1 352 ? -21.797 -32.125 -13.031 1 70.62 352 PHE B N 1
ATOM 8049 C CA . PHE B 1 352 ? -20.562 -32.688 -13.57 1 70.62 352 PHE B CA 1
ATOM 8050 C C . PHE B 1 352 ? -20.109 -33.906 -12.766 1 70.62 352 PHE B C 1
ATOM 8052 O O . PHE B 1 352 ? -19.609 -34.875 -13.32 1 70.62 352 PHE B O 1
ATOM 8059 N N . TRP B 1 353 ? -20.484 -33.906 -11.484 1 86.94 353 TRP B N 1
ATOM 8060 C CA . TRP B 1 353 ? -20.141 -35 -10.578 1 86.94 353 TRP B CA 1
ATOM 8061 C C . TRP B 1 353 ? -21.266 -35.25 -9.578 1 86.94 353 TRP B C 1
ATOM 8063 O O . TRP B 1 353 ? -21.766 -34.312 -8.945 1 86.94 353 TRP B O 1
ATOM 8073 N N . LYS B 1 354 ? -21.75 -36.438 -9.539 1 88 354 LYS B N 1
ATOM 8074 C CA . LYS B 1 354 ? -22.719 -36.844 -8.539 1 88 354 LYS B CA 1
ATOM 8075 C C . LYS B 1 354 ? -22.078 -37.688 -7.457 1 88 354 LYS B C 1
ATOM 8077 O O . LYS B 1 354 ? -21.781 -38.875 -7.676 1 88 354 LYS B O 1
ATOM 8082 N N . PRO B 1 355 ? -22 -37.062 -6.277 1 92.94 355 PRO B N 1
ATOM 8083 C CA . PRO B 1 355 ? -21.328 -37.844 -5.219 1 92.94 355 PRO B CA 1
ATOM 8084 C C . PRO B 1 355 ? -22.094 -39.094 -4.836 1 92.94 355 PRO B C 1
ATOM 8086 O O . PRO B 1 355 ? -23.328 -39.125 -4.871 1 92.94 355 PRO B O 1
ATOM 8089 N N . ARG B 1 356 ? -21.344 -40.094 -4.48 1 93.5 356 ARG B N 1
ATOM 8090 C CA . ARG B 1 356 ? -21.969 -41.281 -3.92 1 93.5 356 ARG B CA 1
ATOM 8091 C C . ARG B 1 356 ? -22.75 -40.969 -2.652 1 93.5 356 ARG B C 1
ATOM 8093 O O . ARG B 1 356 ? -22.516 -39.938 -2.023 1 93.5 356 ARG B O 1
ATOM 8100 N N . ASP B 1 357 ? -23.562 -41.906 -2.244 1 93 357 ASP B N 1
ATOM 8101 C CA . ASP B 1 357 ? -24.453 -41.656 -1.11 1 93 357 ASP B CA 1
ATOM 8102 C C . ASP B 1 357 ? -23.656 -41.375 0.165 1 93 357 ASP B C 1
ATOM 8104 O O . ASP B 1 357 ? -24.078 -40.594 0.998 1 93 357 ASP B O 1
ATOM 8108 N N . GLU B 1 358 ? -22.547 -42 0.256 1 94.94 358 GLU B N 1
ATOM 8109 C CA . GLU B 1 358 ? -21.719 -41.844 1.453 1 94.94 358 GLU B CA 1
ATOM 8110 C C . GLU B 1 358 ? -21.125 -40.438 1.544 1 94.94 358 GLU B C 1
ATOM 8112 O O . GLU B 1 358 ? -20.75 -40 2.627 1 94.94 358 GLU B O 1
ATOM 8117 N N . LEU B 1 359 ? -21.047 -39.812 0.382 1 95.62 359 LEU B N 1
ATOM 8118 C CA . LEU B 1 359 ? -20.438 -38.469 0.336 1 95.62 359 LEU B CA 1
ATOM 8119 C C . LEU B 1 359 ? -21.484 -37.406 0.117 1 95.62 359 LEU B C 1
ATOM 8121 O O . LEU B 1 359 ? -21.203 -36.219 0.291 1 95.62 359 LEU B O 1
ATOM 8125 N N . ASN B 1 360 ? -22.656 -37.812 -0.154 1 92.38 360 ASN B N 1
ATOM 8126 C CA . ASN B 1 360 ? -23.703 -36.875 -0.524 1 92.38 360 ASN B CA 1
ATOM 8127 C C . ASN B 1 360 ? -24.234 -36.125 0.693 1 92.38 360 ASN B C 1
ATOM 8129 O O . ASN B 1 360 ? -24.391 -36.719 1.766 1 92.38 360 ASN B O 1
ATOM 8133 N N . ARG B 1 361 ? -24.422 -34.781 0.476 1 90.88 361 ARG B N 1
ATOM 8134 C CA . ARG B 1 361 ? -25.016 -33.906 1.479 1 90.88 361 ARG B CA 1
ATOM 8135 C C . ARG B 1 361 ? -26.109 -33.031 0.869 1 90.88 361 ARG B C 1
ATOM 8137 O O . ARG B 1 361 ? -25.984 -32.562 -0.264 1 90.88 361 ARG B O 1
ATOM 8144 N N . THR B 1 362 ? -27.141 -32.812 1.605 1 88.06 362 THR B N 1
ATOM 8145 C CA . THR B 1 362 ? -28.234 -31.969 1.109 1 88.06 362 THR B CA 1
ATOM 8146 C C . THR B 1 362 ? -28.156 -30.562 1.687 1 88.06 362 THR B C 1
ATOM 8148 O O . THR B 1 362 ? -28.797 -29.641 1.179 1 88.06 362 THR B O 1
ATOM 8151 N N . ASP B 1 363 ? -27.406 -30.391 2.65 1 92.31 363 ASP B N 1
ATOM 8152 C CA . ASP B 1 363 ? -27.344 -29.094 3.322 1 92.31 363 ASP B CA 1
ATOM 8153 C C . ASP B 1 363 ? -26.016 -28.406 3.045 1 92.31 363 ASP B C 1
ATOM 8155 O O . ASP B 1 363 ? -25.641 -27.438 3.729 1 92.31 363 ASP B O 1
ATOM 8159 N N . ALA B 1 364 ? -25.25 -28.969 2.107 1 93.88 364 ALA B N 1
ATOM 8160 C CA . ALA B 1 364 ? -23.938 -28.406 1.84 1 93.88 364 ALA B CA 1
ATOM 8161 C C . ALA B 1 364 ? -23.516 -28.625 0.386 1 93.88 364 ALA B C 1
ATOM 8163 O O . ALA B 1 364 ? -24.094 -29.484 -0.3 1 93.88 364 ALA B O 1
ATOM 8164 N N . ASP B 1 365 ? -22.625 -27.812 -0.082 1 92.12 365 ASP B N 1
ATOM 8165 C CA . ASP B 1 365 ? -21.953 -28.047 -1.364 1 92.12 365 ASP B CA 1
ATOM 8166 C C . ASP B 1 365 ? -20.75 -28.953 -1.204 1 92.12 365 ASP B C 1
ATOM 8168 O O . ASP B 1 365 ? -19.844 -28.656 -0.427 1 92.12 365 ASP B O 1
ATOM 8172 N N . VAL B 1 366 ? -20.75 -30.016 -1.991 1 94.31 366 VAL B N 1
ATOM 8173 C CA . VAL B 1 366 ? -19.719 -31.031 -1.814 1 94.31 366 VAL B CA 1
ATOM 8174 C C . VAL B 1 366 ? -18.688 -30.938 -2.943 1 94.31 366 VAL B C 1
ATOM 8176 O O . VAL B 1 366 ? -19.062 -30.734 -4.105 1 94.31 366 VAL B O 1
ATOM 8179 N N . SER B 1 367 ? -17.438 -30.984 -2.557 1 94.44 367 SER B N 1
ATOM 8180 C CA . SER B 1 367 ? -16.344 -31.031 -3.508 1 94.44 367 SER B CA 1
ATOM 8181 C C . SER B 1 367 ? -15.328 -32.125 -3.143 1 94.44 367 SER B C 1
ATOM 8183 O O . SER B 1 367 ? -15.195 -32.469 -1.972 1 94.44 367 SER B O 1
ATOM 8185 N N . ILE B 1 368 ? -14.727 -32.656 -4.137 1 95.38 368 ILE B N 1
ATOM 8186 C CA . ILE B 1 368 ? -13.727 -33.719 -3.926 1 95.38 368 ILE B CA 1
ATOM 8187 C C . ILE B 1 368 ? -12.453 -33.375 -4.691 1 95.38 368 ILE B C 1
ATOM 8189 O O . ILE B 1 368 ? -12.508 -32.75 -5.758 1 95.38 368 ILE B O 1
ATOM 8193 N N . PHE B 1 369 ? -11.328 -33.719 -4.105 1 95.88 369 PHE B N 1
ATOM 8194 C CA . PHE B 1 369 ? -10.023 -33.375 -4.664 1 95.88 369 PHE B CA 1
ATOM 8195 C C . PHE B 1 369 ? -9.117 -34.594 -4.727 1 95.88 369 PHE B C 1
ATOM 8197 O O . PHE B 1 369 ? -9.094 -35.406 -3.795 1 95.88 369 PHE B O 1
ATOM 8204 N N . PHE B 1 370 ? -8.438 -34.719 -5.832 1 95.19 370 PHE B N 1
ATOM 8205 C CA . PHE B 1 370 ? -7.469 -35.812 -6.059 1 95.19 370 PHE B CA 1
ATOM 8206 C C . PHE B 1 370 ? -6.062 -35.25 -6.211 1 95.19 370 PHE B C 1
ATOM 8208 O O . PHE B 1 370 ? -5.816 -34.375 -7.074 1 95.19 370 PHE B O 1
ATOM 8215 N N . LEU B 1 371 ? -5.18 -35.656 -5.355 1 95.56 371 LEU B N 1
ATOM 8216 C CA . LEU B 1 371 ? -3.799 -35.188 -5.414 1 95.56 371 LEU B CA 1
ATOM 8217 C C . LEU B 1 371 ? -2.857 -36.312 -5.84 1 95.56 371 LEU B C 1
ATOM 8219 O O . LEU B 1 371 ? -2.896 -37.406 -5.281 1 95.56 371 LEU B O 1
ATOM 8223 N N . ASN B 1 372 ? -2.055 -36.031 -6.836 1 93.25 372 ASN B N 1
ATOM 8224 C CA . ASN B 1 372 ? -0.999 -36.906 -7.297 1 93.25 372 ASN B CA 1
ATOM 8225 C C . ASN B 1 372 ? 0.383 -36.281 -7.121 1 93.25 372 ASN B C 1
ATOM 8227 O O . ASN B 1 372 ? 0.618 -35.156 -7.551 1 93.25 372 ASN B O 1
ATOM 8231 N N . ALA B 1 373 ? 1.257 -37 -6.488 1 91.12 373 ALA B N 1
ATOM 8232 C CA . ALA B 1 373 ? 2.619 -36.5 -6.312 1 91.12 373 ALA B CA 1
ATOM 8233 C C . ALA B 1 373 ? 3.469 -36.781 -7.547 1 91.12 373 ALA B C 1
ATOM 8235 O O . ALA B 1 373 ? 4.484 -36.125 -7.773 1 91.12 373 ALA B O 1
ATOM 8236 N N . ASN B 1 374 ? 3.037 -37.812 -8.289 1 87.81 374 ASN B N 1
ATOM 8237 C CA . ASN B 1 374 ? 3.73 -38.188 -9.516 1 87.81 374 ASN B CA 1
ATOM 8238 C C . ASN B 1 374 ? 5.215 -38.438 -9.273 1 87.81 374 ASN B C 1
ATOM 8240 O O . ASN B 1 374 ? 5.578 -39.312 -8.508 1 87.81 374 ASN B O 1
ATOM 8244 N N . SER B 1 375 ? 6.16 -37.531 -9.844 1 82.06 375 SER B N 1
ATOM 8245 C CA . SER B 1 375 ? 7.594 -37.781 -9.773 1 82.06 375 SER B CA 1
ATOM 8246 C C . SER B 1 375 ? 8.25 -36.969 -8.672 1 82.06 375 SER B C 1
ATOM 8248 O O . SER B 1 375 ? 9.477 -36.844 -8.633 1 82.06 375 SER B O 1
ATOM 8250 N N . VAL B 1 376 ? 7.473 -36.5 -7.801 1 88.56 376 VAL B N 1
ATOM 8251 C CA . VAL B 1 376 ? 8.016 -35.688 -6.73 1 88.56 376 VAL B CA 1
ATOM 8252 C C . VAL B 1 376 ? 8.789 -36.531 -5.742 1 88.56 376 VAL B C 1
ATOM 8254 O O . VAL B 1 376 ? 8.32 -37.625 -5.348 1 88.56 376 VAL B O 1
ATOM 8257 N N . MET B 1 377 ? 10.008 -36.062 -5.426 1 88 377 MET B N 1
ATOM 8258 C CA . MET B 1 377 ? 10.828 -36.719 -4.402 1 88 377 MET B CA 1
ATOM 8259 C C . MET B 1 377 ? 10.938 -35.844 -3.158 1 88 377 MET B C 1
ATOM 8261 O O . MET B 1 377 ? 11.078 -34.625 -3.258 1 88 377 MET B O 1
ATOM 8265 N N . TYR B 1 378 ? 10.742 -36.562 -2.066 1 89.56 378 TYR B N 1
ATOM 8266 C CA . TYR B 1 378 ? 10.797 -35.844 -0.796 1 89.56 378 TYR B CA 1
ATOM 8267 C C . TYR B 1 378 ? 12.156 -36.031 -0.126 1 89.56 378 TYR B C 1
ATOM 8269 O O . TYR B 1 378 ? 12.617 -37.156 0.054 1 89.56 378 TYR B O 1
ATOM 8277 N N . GLU B 1 379 ? 12.797 -34.969 0.276 1 85 379 GLU B N 1
ATOM 8278 C CA . GLU B 1 379 ? 14.086 -35.031 0.955 1 85 379 GLU B CA 1
ATOM 8279 C C . GLU B 1 379 ? 13.914 -35.438 2.416 1 85 379 GLU B C 1
ATOM 8281 O O . GLU B 1 379 ? 14.867 -35.906 3.051 1 85 379 GLU B O 1
ATOM 8286 N N . TYR B 1 380 ? 12.711 -35.25 2.891 1 87.06 380 TYR B N 1
ATOM 8287 C CA . TYR B 1 380 ? 12.367 -35.625 4.258 1 87.06 380 TYR B CA 1
ATOM 8288 C C . TYR B 1 380 ? 11.109 -36.5 4.285 1 87.06 380 TYR B C 1
ATOM 8290 O O . TYR B 1 380 ? 10.219 -36.312 3.447 1 87.06 380 TYR B O 1
ATOM 8298 N N . PRO B 1 381 ? 11.109 -37.406 5.191 1 91.31 381 PRO B N 1
ATOM 8299 C CA . PRO B 1 381 ? 9.852 -38.156 5.312 1 91.31 381 PRO B CA 1
ATOM 8300 C C . PRO B 1 381 ? 8.695 -37.281 5.77 1 91.31 381 PRO B C 1
ATOM 8302 O O . PRO B 1 381 ? 8.891 -36.344 6.57 1 91.31 381 PRO B O 1
ATOM 8305 N N . THR B 1 382 ? 7.531 -37.594 5.242 1 94.25 382 THR B N 1
ATOM 8306 C CA . THR B 1 382 ? 6.359 -36.781 5.547 1 94.25 382 THR B CA 1
ATOM 8307 C C . THR B 1 382 ? 5.23 -37.625 6.102 1 94.25 382 THR B C 1
ATOM 8309 O O . THR B 1 382 ? 4.812 -38.594 5.461 1 94.25 382 THR B O 1
ATOM 8312 N N . ASP B 1 383 ? 4.719 -37.219 7.25 1 93.94 383 ASP B N 1
ATOM 8313 C CA . ASP B 1 383 ? 3.676 -37.969 7.926 1 93.94 383 ASP B CA 1
ATOM 8314 C C . ASP B 1 383 ? 2.289 -37.438 7.57 1 93.94 383 ASP B C 1
ATOM 8316 O O . ASP B 1 383 ? 1.278 -37.969 8.039 1 93.94 383 ASP B O 1
ATOM 8320 N N . ASP B 1 384 ? 2.143 -36.5 6.816 1 95.69 384 ASP B N 1
ATOM 8321 C CA . ASP B 1 384 ? 0.85 -35.969 6.398 1 95.69 384 ASP B CA 1
ATOM 8322 C C . ASP B 1 384 ? 0.044 -37 5.633 1 95.69 384 ASP B C 1
ATOM 8324 O O . ASP B 1 384 ? 0.574 -37.688 4.746 1 95.69 384 ASP B O 1
ATOM 8328 N N . PRO B 1 385 ? -1.197 -37.156 5.926 1 94.81 385 PRO B N 1
ATOM 8329 C CA . PRO B 1 385 ? -1.98 -38.219 5.289 1 94.81 385 PRO B CA 1
ATOM 8330 C C . PRO B 1 385 ? -2.15 -38 3.785 1 94.81 385 PRO B C 1
ATOM 8332 O O . PRO B 1 385 ? -2.361 -38.938 3.039 1 94.81 385 PRO B O 1
ATOM 8335 N N . ILE B 1 386 ? -2.133 -36.812 3.32 1 96.38 386 ILE B N 1
ATOM 8336 C CA . ILE B 1 386 ? -2.34 -36.5 1.907 1 96.38 386 ILE B CA 1
ATOM 8337 C C . ILE B 1 386 ? -0.995 -36.5 1.184 1 96.38 386 ILE B C 1
ATOM 8339 O O . ILE B 1 386 ? -0.882 -36.969 0.055 1 96.38 386 ILE B O 1
ATOM 8343 N N . PHE B 1 387 ? 0.039 -36 1.855 1 96.19 387 PHE B N 1
ATOM 8344 C CA . PHE B 1 387 ? 1.369 -35.906 1.267 1 96.19 387 PHE B CA 1
ATOM 8345 C C . PHE B 1 387 ? 2.301 -36.969 1.833 1 96.19 387 PHE B C 1
ATOM 8347 O O . PHE B 1 387 ? 3.521 -36.781 1.836 1 96.19 387 PHE B O 1
ATOM 8354 N N . SER B 1 388 ? 1.789 -38.062 2.221 1 94.81 388 SER B N 1
ATOM 8355 C CA . SER B 1 388 ? 2.572 -39.094 2.887 1 94.81 388 SER B CA 1
ATOM 8356 C C . SER B 1 388 ? 3.676 -39.625 1.978 1 94.81 388 SER B C 1
ATOM 8358 O O . SER B 1 388 ? 3.426 -39.969 0.816 1 94.81 388 SER B O 1
ATOM 8360 N N . ALA B 1 389 ? 4.855 -39.656 2.549 1 94.19 389 ALA B N 1
ATOM 8361 C CA . ALA B 1 389 ? 6.035 -40.125 1.82 1 94.19 389 ALA B CA 1
ATOM 8362 C C . ALA B 1 389 ? 7.012 -40.812 2.754 1 94.19 389 ALA B C 1
ATOM 8364 O O . ALA B 1 389 ? 7.73 -40.156 3.516 1 94.19 389 ALA B O 1
ATOM 8365 N N . HIS B 1 390 ? 7.086 -42.125 2.67 1 91.06 390 HIS B N 1
ATOM 8366 C CA . HIS B 1 390 ? 7.965 -42.906 3.545 1 91.06 390 HIS B CA 1
ATOM 8367 C C . HIS B 1 390 ? 8.711 -43.969 2.768 1 91.06 390 HIS B C 1
ATOM 8369 O O . HIS B 1 390 ? 9.594 -44.656 3.316 1 91.06 390 HIS B O 1
ATOM 8375 N N . VAL B 1 391 ? 8.367 -44.062 1.538 1 87.44 391 VAL B N 1
ATOM 8376 C CA . VAL B 1 391 ? 9.008 -45.094 0.717 1 87.44 391 VAL B CA 1
ATOM 8377 C C . VAL B 1 391 ? 10.328 -44.562 0.166 1 87.44 391 VAL B C 1
ATOM 8379 O O . VAL B 1 391 ? 10.406 -43.406 -0.272 1 87.44 391 VAL B O 1
ATOM 8382 N N . SER B 1 392 ? 11.32 -45.375 0.209 1 82.94 392 SER B N 1
ATOM 8383 C CA . SER B 1 392 ? 12.633 -44.969 -0.296 1 82.94 392 SER B CA 1
ATOM 8384 C C . SER B 1 392 ? 12.57 -44.625 -1.779 1 82.94 392 SER B C 1
ATOM 8386 O O . SER B 1 392 ? 12.117 -45.438 -2.594 1 82.94 392 SER B O 1
ATOM 8388 N N . ALA B 1 393 ? 13.031 -43.438 -2.102 1 77 393 ALA B N 1
ATOM 8389 C CA . ALA B 1 393 ? 13.055 -43 -3.494 1 77 393 ALA B CA 1
ATOM 8390 C C . ALA B 1 393 ? 14 -43.844 -4.328 1 77 393 ALA B C 1
ATOM 8392 O O . ALA B 1 393 ? 13.711 -44.156 -5.484 1 77 393 ALA B O 1
ATOM 8393 N N . LEU B 1 394 ? 15.148 -44.188 -3.668 1 72.5 394 LEU B N 1
ATOM 8394 C CA . LEU B 1 394 ? 16.141 -45.031 -4.355 1 72.5 394 LEU B CA 1
ATOM 8395 C C . LEU B 1 394 ? 15.523 -46.344 -4.781 1 72.5 394 LEU B C 1
ATOM 8397 O O . LEU B 1 394 ? 15.727 -46.812 -5.91 1 72.5 394 LEU B O 1
ATOM 8401 N N . SER B 1 395 ? 14.836 -46.875 -3.871 1 69.56 395 SER B N 1
ATOM 8402 C CA . SER B 1 395 ? 14.203 -48.156 -4.172 1 69.56 395 SER B CA 1
ATOM 8403 C C . SER B 1 395 ? 13.195 -48 -5.312 1 69.56 395 SER B C 1
ATOM 8405 O O . SER B 1 395 ? 13.133 -48.875 -6.191 1 69.56 395 SER B O 1
ATOM 8407 N N . GLN B 1 396 ? 12.57 -46.875 -5.277 1 66.56 396 GLN B N 1
ATOM 8408 C CA . GLN B 1 396 ? 11.578 -46.656 -6.32 1 66.56 396 GLN B CA 1
ATOM 8409 C C . GLN B 1 396 ? 12.25 -46.375 -7.664 1 66.56 396 GLN B C 1
ATOM 8411 O O . GLN B 1 396 ? 11.812 -46.875 -8.695 1 66.56 396 GLN B O 1
ATOM 8416 N N . LEU B 1 397 ? 13.297 -45.562 -7.574 1 64.88 397 LEU B N 1
ATOM 8417 C CA . LEU B 1 397 ? 14.031 -45.25 -8.797 1 64.88 397 LEU B CA 1
ATOM 8418 C C . LEU B 1 397 ? 14.672 -46.5 -9.375 1 64.88 397 LEU B C 1
ATOM 8420 O O . LEU B 1 397 ? 14.672 -46.688 -10.594 1 64.88 397 LEU B O 1
ATOM 8424 N N . ARG B 1 398 ? 15.203 -47.281 -8.453 1 63.12 398 ARG B N 1
ATOM 8425 C CA . ARG B 1 398 ? 15.797 -48.562 -8.898 1 63.12 398 ARG B CA 1
ATOM 8426 C C . ARG B 1 398 ? 14.75 -49.438 -9.562 1 63.12 398 ARG B C 1
ATOM 8428 O O . ARG B 1 398 ? 15.031 -50.094 -10.578 1 63.12 398 ARG B O 1
ATOM 8435 N N . LYS B 1 399 ? 13.68 -49.312 -8.938 1 61.62 399 LYS B N 1
ATOM 8436 C CA . LYS B 1 399 ? 12.578 -50.094 -9.492 1 61.62 399 LYS B CA 1
ATOM 8437 C C . LYS B 1 399 ? 12.172 -49.562 -10.867 1 61.62 399 LYS B C 1
ATOM 8439 O O . LYS B 1 399 ? 11.742 -50.344 -11.727 1 61.62 399 LYS B O 1
ATOM 8444 N N . MET B 1 400 ? 12.453 -48.188 -11 1 55.16 400 MET B N 1
ATOM 8445 C CA . MET B 1 400 ? 12.133 -47.562 -12.273 1 55.16 400 MET B CA 1
ATOM 8446 C C . MET B 1 400 ? 13.289 -47.719 -13.258 1 55.16 400 MET B C 1
ATOM 8448 O O . MET B 1 400 ? 13.203 -47.219 -14.391 1 55.16 400 MET B O 1
ATOM 8452 N N . GLY B 1 401 ? 14.297 -48.375 -12.922 1 48.97 401 GLY B N 1
ATOM 8453 C CA . GLY B 1 401 ? 15.43 -48.688 -13.781 1 48.97 401 GLY B CA 1
ATOM 8454 C C . GLY B 1 401 ? 16.453 -47.562 -13.844 1 48.97 401 GLY B C 1
ATOM 8455 O O . GLY B 1 401 ? 17.312 -47.562 -14.727 1 48.97 401 GLY B O 1
ATOM 8456 N N . MET B 1 402 ? 16.141 -46.531 -13.039 1 50.75 402 MET B N 1
ATOM 8457 C CA . MET B 1 402 ? 17.094 -45.406 -13.094 1 50.75 402 MET B CA 1
ATOM 8458 C C . MET B 1 402 ? 18.406 -45.781 -12.398 1 50.75 402 MET B C 1
ATOM 8460 O O . MET B 1 402 ? 18.406 -46.594 -11.477 1 50.75 402 MET B O 1
ATOM 8464 N N . ASN B 1 403 ? 19.641 -45.594 -13.094 1 44.28 403 ASN B N 1
ATOM 8465 C CA . ASN B 1 403 ? 20.938 -45.844 -12.5 1 44.28 403 ASN B CA 1
ATOM 8466 C C . ASN B 1 403 ? 21.172 -44.969 -11.273 1 44.28 403 ASN B C 1
ATOM 8468 O O . ASN B 1 403 ? 21.203 -43.719 -11.375 1 44.28 403 ASN B O 1
ATOM 8472 N N . THR B 1 404 ? 20.75 -45.281 -10.094 1 51.16 404 THR B N 1
ATOM 8473 C CA . THR B 1 404 ? 20.672 -44.562 -8.836 1 51.16 404 THR B CA 1
ATOM 8474 C C . THR B 1 404 ? 22.031 -44.5 -8.156 1 51.16 404 THR B C 1
ATOM 8476 O O . THR B 1 404 ? 22.125 -44.438 -6.926 1 51.16 404 THR B O 1
ATOM 8479 N N . SER B 1 405 ? 23.141 -44.562 -8.773 1 45.53 405 SER B N 1
ATOM 8480 C CA . SER B 1 405 ? 24.375 -44.5 -8.016 1 45.53 405 SER B CA 1
ATOM 8481 C C . SER B 1 405 ? 24.484 -43.219 -7.219 1 45.53 405 SER B C 1
ATOM 8483 O O . SER B 1 405 ? 25.5 -42.969 -6.57 1 45.53 405 SER B O 1
ATOM 8485 N N . ILE B 1 406 ? 23.594 -42.344 -7.371 1 47.41 406 ILE B N 1
ATOM 8486 C CA . ILE B 1 406 ? 23.859 -41.062 -6.68 1 47.41 406 ILE B CA 1
ATOM 8487 C C . ILE B 1 406 ? 23.484 -41.219 -5.207 1 47.41 406 ILE B C 1
ATOM 8489 O O . ILE B 1 406 ? 22.328 -41.5 -4.879 1 47.41 406 ILE B O 1
ATOM 8493 N N . ALA B 1 407 ? 24.484 -41.406 -4.352 1 47.34 407 ALA B N 1
ATOM 8494 C CA . ALA B 1 407 ? 24.453 -41.469 -2.893 1 47.34 407 ALA B CA 1
ATOM 8495 C C . ALA B 1 407 ? 23.406 -40.531 -2.314 1 47.34 407 ALA B C 1
ATOM 8497 O O . ALA B 1 407 ? 22.781 -40.812 -1.291 1 47.34 407 ALA B O 1
ATOM 8498 N N . GLU B 1 408 ? 23.109 -39.438 -2.988 1 52.56 408 GLU B N 1
ATOM 8499 C CA . GLU B 1 408 ? 22.266 -38.406 -2.402 1 52.56 408 GLU B CA 1
ATOM 8500 C C . GLU B 1 408 ? 20.812 -38.844 -2.328 1 52.56 408 GLU B C 1
ATOM 8502 O O . GLU B 1 408 ? 20.078 -38.438 -1.424 1 52.56 408 GLU B O 1
ATOM 8507 N N . PHE B 1 409 ? 20.5 -39.906 -3.166 1 57.06 409 PHE B N 1
ATOM 8508 C CA . PHE B 1 409 ? 19.125 -40.344 -3.244 1 57.06 409 PHE B CA 1
ATOM 8509 C C . PHE B 1 409 ? 18.828 -41.375 -2.145 1 57.06 409 PHE B C 1
ATOM 8511 O O . PHE B 1 409 ? 17.656 -41.75 -1.928 1 57.06 409 PHE B O 1
ATOM 8518 N N . ASP B 1 410 ? 19.906 -41.812 -1.48 1 59.06 410 ASP B N 1
ATOM 8519 C CA . ASP B 1 410 ? 19.703 -42.812 -0.447 1 59.06 410 ASP B CA 1
ATOM 8520 C C . ASP B 1 410 ? 18.812 -42.281 0.673 1 59.06 410 ASP B C 1
ATOM 8522 O O . ASP B 1 410 ? 18.078 -43.031 1.31 1 59.06 410 ASP B O 1
ATOM 8526 N N . ASP B 1 411 ? 18.703 -40.938 0.695 1 69.5 411 ASP B N 1
ATOM 8527 C CA . ASP B 1 411 ? 17.953 -40.406 1.84 1 69.5 411 ASP B CA 1
ATOM 8528 C C . ASP B 1 411 ? 16.719 -39.625 1.389 1 69.5 411 ASP B C 1
ATOM 8530 O O . ASP B 1 411 ? 16.156 -38.844 2.152 1 69.5 411 ASP B O 1
ATOM 8534 N N . TRP B 1 412 ? 16.312 -40 0.115 1 82.5 412 TRP B N 1
ATOM 8535 C CA . TRP B 1 412 ? 15.109 -39.344 -0.361 1 82.5 412 TRP B CA 1
ATOM 8536 C C . TRP B 1 412 ? 13.906 -40.281 -0.313 1 82.5 412 TRP B C 1
ATOM 8538 O O . TRP B 1 412 ? 14.062 -41.5 -0.162 1 82.5 412 TRP B O 1
ATOM 8548 N N . TYR B 1 413 ? 12.742 -39.719 -0.317 1 88.94 413 TYR B N 1
ATOM 8549 C CA . TYR B 1 413 ? 11.5 -40.469 -0.16 1 88.94 413 TYR B CA 1
ATOM 8550 C C . TYR B 1 413 ? 10.539 -40.188 -1.308 1 88.94 413 TYR B C 1
ATOM 8552 O O . TYR B 1 413 ? 10.625 -39.125 -1.957 1 88.94 413 TYR B O 1
ATOM 8560 N N . SER B 1 414 ? 9.75 -41.188 -1.642 1 88.19 414 SER B N 1
ATOM 8561 C CA . SER B 1 414 ? 8.672 -41.031 -2.611 1 88.19 414 SER B CA 1
ATOM 8562 C C . SER B 1 414 ? 7.309 -41.156 -1.945 1 88.19 414 SER B C 1
ATOM 8564 O O . SER B 1 414 ? 7.211 -41.625 -0.812 1 88.19 414 SER B O 1
ATOM 8566 N N . ALA B 1 415 ? 6.332 -40.75 -2.625 1 91.12 415 ALA B N 1
ATOM 8567 C CA . ALA B 1 415 ? 4.973 -40.812 -2.096 1 91.12 415 ALA B CA 1
ATOM 8568 C C . ALA B 1 415 ? 4.551 -42.25 -1.806 1 91.12 415 ALA B C 1
ATOM 8570 O O . ALA B 1 415 ? 4.891 -43.156 -2.557 1 91.12 415 ALA B O 1
ATOM 8571 N N . ASP B 1 416 ? 3.793 -42.469 -0.747 1 89.94 416 ASP B N 1
ATOM 8572 C CA . ASP B 1 416 ? 3.346 -43.812 -0.341 1 89.94 416 ASP B CA 1
ATOM 8573 C C . ASP B 1 416 ? 2.279 -44.344 -1.295 1 89.94 416 ASP B C 1
ATOM 8575 O O . ASP B 1 416 ? 2.146 -45.562 -1.466 1 89.94 416 ASP B O 1
ATOM 8579 N N . THR B 1 417 ? 1.492 -43.344 -1.788 1 88 417 THR B N 1
ATOM 8580 C CA . THR B 1 417 ? 0.404 -43.719 -2.688 1 88 417 THR B CA 1
ATOM 8581 C C . THR B 1 417 ? 0.416 -42.844 -3.939 1 88 417 THR B C 1
ATOM 8583 O O . THR B 1 417 ? 0.955 -41.75 -3.924 1 88 417 THR B O 1
ATOM 8586 N N . LEU B 1 418 ? -0.172 -43.406 -4.992 1 84.12 418 LEU B N 1
ATOM 8587 C CA . LEU B 1 418 ? -0.206 -42.656 -6.254 1 84.12 418 LEU B CA 1
ATOM 8588 C C . LEU B 1 418 ? -1.141 -41.469 -6.16 1 84.12 418 LEU B C 1
ATOM 8590 O O . LEU B 1 418 ? -0.815 -40.375 -6.648 1 84.12 418 LEU B O 1
ATOM 8594 N N . THR B 1 419 ? -2.346 -41.781 -5.625 1 93.12 419 THR B N 1
ATOM 8595 C CA . THR B 1 419 ? -3.35 -40.75 -5.52 1 93.12 419 THR B CA 1
ATOM 8596 C C . THR B 1 419 ? -3.922 -40.688 -4.105 1 93.12 419 THR B C 1
ATOM 8598 O O . THR B 1 419 ? -4.223 -41.719 -3.508 1 93.12 419 THR B O 1
ATOM 8601 N N . THR B 1 420 ? -3.932 -39.531 -3.562 1 95.56 420 THR B N 1
ATOM 8602 C CA . THR B 1 420 ? -4.617 -39.281 -2.299 1 95.56 420 THR B CA 1
ATOM 8603 C C . THR B 1 420 ? -5.855 -38.406 -2.512 1 95.56 420 THR B C 1
ATOM 8605 O O . THR B 1 420 ? -5.949 -37.688 -3.502 1 95.56 420 THR B O 1
ATOM 8608 N N . ILE B 1 421 ? -6.871 -38.594 -1.637 1 96.38 421 ILE B N 1
ATOM 8609 C CA . ILE B 1 421 ? -8.172 -37.969 -1.854 1 96.38 421 ILE B CA 1
ATOM 8610 C C . ILE B 1 421 ? -8.602 -37.219 -0.594 1 96.38 421 ILE B C 1
ATOM 8612 O O . ILE B 1 421 ? -8.359 -37.688 0.523 1 96.38 421 ILE B O 1
ATOM 8616 N N . PHE B 1 422 ? -9.117 -36.156 -0.721 1 95.25 422 PHE B N 1
ATOM 8617 C CA . PHE B 1 422 ? -9.805 -35.531 0.4 1 95.25 422 PHE B CA 1
ATOM 8618 C C . PHE B 1 422 ? -11.062 -34.781 -0.073 1 95.25 422 PHE B C 1
ATOM 8620 O O . PHE B 1 422 ? -11.195 -34.469 -1.257 1 95.25 422 PHE B O 1
ATOM 8627 N N . GLY B 1 423 ? -12.062 -34.688 0.702 1 96.31 423 GLY B N 1
ATOM 8628 C CA . GLY B 1 423 ? -13.359 -34.094 0.433 1 96.31 423 GLY B CA 1
ATOM 8629 C C . GLY B 1 423 ? -13.672 -32.906 1.334 1 96.31 423 GLY B C 1
ATOM 8630 O O . GLY B 1 423 ? -13.227 -32.844 2.48 1 96.31 423 GLY B O 1
ATOM 8631 N N . CYS B 1 424 ? -14.406 -31.953 0.766 1 97.12 424 CYS B N 1
ATOM 8632 C CA . CYS B 1 424 ? -14.812 -30.781 1.524 1 97.12 424 CYS B CA 1
ATOM 8633 C C . CYS B 1 424 ? -16.297 -30.484 1.338 1 97.12 424 CYS B C 1
ATOM 8635 O O . CYS B 1 424 ? -16.875 -30.859 0.316 1 97.12 424 CYS B O 1
ATOM 8637 N N . ILE B 1 425 ? -16.891 -29.875 2.301 1 96.94 425 ILE B N 1
ATOM 8638 C CA . ILE B 1 425 ? -18.25 -29.359 2.189 1 96.94 425 ILE B CA 1
ATOM 8639 C C . ILE B 1 425 ? -18.266 -27.859 2.527 1 96.94 425 ILE B C 1
ATOM 8641 O O . ILE B 1 425 ? -17.516 -27.422 3.4 1 96.94 425 ILE B O 1
ATOM 8645 N N . ASP B 1 426 ? -19.031 -27.109 1.815 1 96.38 426 ASP B N 1
ATOM 8646 C CA . ASP B 1 426 ? -19.219 -25.672 2.066 1 96.38 426 ASP B CA 1
ATOM 8647 C C . ASP B 1 426 ? -20.641 -25.375 2.48 1 96.38 426 ASP B C 1
ATOM 8649 O O . ASP B 1 426 ? -21.594 -25.875 1.877 1 96.38 426 ASP B O 1
ATOM 8653 N N . GLN B 1 427 ? -20.75 -24.609 3.506 1 96.56 427 GLN B N 1
ATOM 8654 C CA . GLN B 1 427 ? -22.062 -24.172 3.98 1 96.56 427 GLN B CA 1
ATOM 8655 C C . GLN B 1 427 ? -22.094 -22.656 4.203 1 96.56 427 GLN B C 1
ATOM 8657 O O . GLN B 1 427 ? -21.062 -22.047 4.52 1 96.56 427 GLN B O 1
ATOM 8662 N N . PHE B 1 428 ? -23.281 -22.125 3.967 1 96.06 428 PHE B N 1
ATOM 8663 C CA . PHE B 1 428 ? -23.484 -20.688 4.102 1 96.06 428 PHE B CA 1
ATOM 8664 C C . PHE B 1 428 ? -24.719 -20.375 4.941 1 96.06 428 PHE B C 1
ATOM 8666 O O . PHE B 1 428 ? -25.672 -21.156 4.953 1 96.06 428 PHE B O 1
ATOM 8673 N N . GLN B 1 429 ? -24.594 -19.344 5.68 1 96.25 429 GLN B N 1
ATOM 8674 C CA . GLN B 1 429 ? -25.703 -18.812 6.488 1 96.25 429 GLN B CA 1
ATOM 8675 C C . GLN B 1 429 ? -25.844 -17.312 6.297 1 96.25 429 GLN B C 1
ATOM 8677 O O . GLN B 1 429 ? -24.859 -16.594 6.195 1 96.25 429 GLN B O 1
ATOM 8682 N N . ILE B 1 430 ? -27.078 -16.844 6.086 1 95.56 430 ILE B N 1
ATOM 8683 C CA . ILE B 1 430 ? -27.375 -15.43 5.926 1 95.56 430 ILE B CA 1
ATOM 8684 C C . ILE B 1 430 ? -28.344 -14.977 7.016 1 95.56 430 ILE B C 1
ATOM 8686 O O . ILE B 1 430 ? -29.281 -15.695 7.363 1 95.56 430 ILE B O 1
ATOM 8690 N N . CYS B 1 431 ? -28.031 -13.844 7.586 1 96.19 431 CYS B N 1
ATOM 8691 C CA . CYS B 1 431 ? -28.844 -13.305 8.672 1 96.19 431 CYS B CA 1
ATOM 8692 C C . CYS B 1 431 ? -29.312 -11.891 8.352 1 96.19 431 CYS B C 1
ATOM 8694 O O . CYS B 1 431 ? -28.609 -11.141 7.66 1 96.19 431 CYS B O 1
ATOM 8696 N N . ASN B 1 432 ? -30.469 -11.594 8.719 1 96.38 432 ASN B N 1
ATOM 8697 C CA . ASN B 1 432 ? -31 -10.234 8.688 1 96.38 432 ASN B CA 1
ATOM 8698 C C . ASN B 1 432 ? -30.625 -9.461 9.953 1 96.38 432 ASN B C 1
ATOM 8700 O O . ASN B 1 432 ? -31.062 -9.805 11.047 1 96.38 432 ASN B O 1
ATOM 8704 N N . ALA B 1 433 ? -29.906 -8.438 9.781 1 94.62 433 ALA B N 1
ATOM 8705 C CA . ALA B 1 433 ? -29.406 -7.68 10.922 1 94.62 433 ALA B CA 1
ATOM 8706 C C . ALA B 1 433 ? -30.562 -6.996 11.664 1 94.62 433 ALA B C 1
ATOM 8708 O O . ALA B 1 433 ? -30.484 -6.773 12.875 1 94.62 433 ALA B O 1
ATOM 8709 N N . ARG B 1 434 ? -31.625 -6.656 10.961 1 93.12 434 ARG B N 1
ATOM 8710 C CA . ARG B 1 434 ? -32.781 -5.969 11.555 1 93.12 434 ARG B CA 1
ATOM 8711 C C . ARG B 1 434 ? -33.562 -6.898 12.477 1 93.12 434 ARG B C 1
ATOM 8713 O O . ARG B 1 434 ? -33.844 -6.539 13.617 1 93.12 434 ARG B O 1
ATOM 8720 N N . THR B 1 435 ? -33.844 -8.055 11.992 1 93.75 435 THR B N 1
ATOM 8721 C CA . THR B 1 435 ? -34.688 -9 12.734 1 93.75 435 THR B CA 1
ATOM 8722 C C . THR B 1 435 ? -33.812 -9.945 13.555 1 93.75 435 THR B C 1
ATOM 8724 O O . THR B 1 435 ? -34.281 -10.633 14.453 1 93.75 435 THR B O 1
ATOM 8727 N N . GLU B 1 436 ? -32.562 -10.07 13.273 1 91.5 436 GLU B N 1
ATOM 8728 C CA . GLU B 1 436 ? -31.594 -10.93 13.93 1 91.5 436 GLU B CA 1
ATOM 8729 C C . GLU B 1 436 ? -31.891 -12.406 13.688 1 91.5 436 GLU B C 1
ATOM 8731 O O . GLU B 1 436 ? -31.547 -13.258 14.508 1 91.5 436 GLU B O 1
ATOM 8736 N N . VAL B 1 437 ? -32.656 -12.641 12.633 1 95 437 VAL B N 1
ATOM 8737 C CA . VAL B 1 437 ? -32.938 -14.023 12.258 1 95 437 VAL B CA 1
ATOM 8738 C C . VAL B 1 437 ? -31.969 -14.492 11.188 1 95 437 VAL B C 1
ATOM 8740 O O . VAL B 1 437 ? -31.688 -13.773 10.227 1 95 437 VAL B O 1
ATOM 8743 N N . CYS B 1 438 ? -31.5 -15.727 11.438 1 96 438 CYS B N 1
ATOM 8744 C CA . CYS B 1 438 ? -30.531 -16.297 10.508 1 96 438 CYS B CA 1
ATOM 8745 C C . CYS B 1 438 ? -31.109 -17.547 9.836 1 96 438 CYS B C 1
ATOM 8747 O O . CYS B 1 438 ? -31.938 -18.234 10.414 1 96 438 CYS B O 1
ATOM 8749 N N . SER B 1 439 ? -30.688 -17.734 8.656 1 94.5 439 SER B N 1
ATOM 8750 C CA . SER B 1 439 ? -31 -18.984 7.996 1 94.5 439 SER B CA 1
ATOM 8751 C C . SER B 1 439 ? -30.172 -20.141 8.562 1 94.5 439 SER B C 1
ATOM 8753 O O . SER B 1 439 ? -29.172 -19.906 9.25 1 94.5 439 SER B O 1
ATOM 8755 N N . ASP B 1 440 ? -30.641 -21.344 8.336 1 93.06 440 ASP B N 1
ATOM 8756 C CA . ASP B 1 440 ? -29.797 -22.5 8.656 1 93.06 440 ASP B CA 1
ATOM 8757 C C . ASP B 1 440 ? -28.594 -22.578 7.723 1 93.06 440 ASP B C 1
ATOM 8759 O O . ASP B 1 440 ? -28.578 -21.938 6.672 1 93.06 440 ASP B O 1
ATOM 8763 N N . LEU B 1 441 ? -27.641 -23.297 8.172 1 94.81 441 LEU B N 1
ATOM 8764 C CA . LEU B 1 441 ? -26.5 -23.547 7.305 1 94.81 441 LEU B CA 1
ATOM 8765 C C . LEU B 1 441 ? -26.891 -24.453 6.137 1 94.81 441 LEU B C 1
ATOM 8767 O O . LEU B 1 441 ? -27.422 -25.547 6.34 1 94.81 441 LEU B O 1
ATOM 8771 N N . GLN B 1 442 ? -26.719 -23.875 4.93 1 92.94 442 GLN B N 1
ATOM 8772 C CA . GLN B 1 442 ? -27.094 -24.594 3.715 1 92.94 442 GLN B CA 1
ATOM 8773 C C . GLN B 1 442 ? -26.094 -24.344 2.59 1 92.94 442 GLN B C 1
ATOM 8775 O O . GLN B 1 442 ? -25.203 -23.5 2.727 1 92.94 442 GLN B O 1
ATOM 8780 N N . GLY B 1 443 ? -26.203 -25.203 1.545 1 91.62 443 GLY B N 1
ATOM 8781 C CA . GLY B 1 443 ? -25.406 -24.922 0.353 1 91.62 443 GLY B CA 1
ATOM 8782 C C . GLY B 1 443 ? -25.875 -23.688 -0.39 1 91.62 443 GLY B C 1
ATOM 8783 O O . GLY B 1 443 ? -27.031 -23.297 -0.282 1 91.62 443 GLY B O 1
ATOM 8784 N N . ILE B 1 444 ? -25.047 -23.078 -1.092 1 88.81 444 ILE B N 1
ATOM 8785 C CA . ILE B 1 444 ? -25.344 -21.812 -1.753 1 88.81 444 ILE B CA 1
ATOM 8786 C C . ILE B 1 444 ? -26.359 -22.047 -2.871 1 88.81 444 ILE B C 1
ATOM 8788 O O . ILE B 1 444 ? -27.047 -21.109 -3.281 1 88.81 444 ILE B O 1
ATOM 8792 N N . GLN B 1 445 ? -26.453 -23.234 -3.27 1 78.75 445 GLN B N 1
ATOM 8793 C CA . GLN B 1 445 ? -27.328 -23.562 -4.383 1 78.75 445 GLN B CA 1
ATOM 8794 C C . GLN B 1 445 ? -28.797 -23.297 -4.016 1 78.75 445 GLN B C 1
ATOM 8796 O O . GLN B 1 445 ? -29.625 -23.031 -4.891 1 78.75 445 GLN B O 1
ATOM 8801 N N . ALA B 1 446 ? -29.031 -23.312 -2.797 1 76.44 446 ALA B N 1
ATOM 8802 C CA . ALA B 1 446 ? -30.391 -23.047 -2.318 1 76.44 446 ALA B CA 1
ATOM 8803 C C . ALA B 1 446 ? -30.828 -21.641 -2.682 1 76.44 446 ALA B C 1
ATOM 8805 O O . ALA B 1 446 ? -32.031 -21.391 -2.867 1 76.44 446 ALA B O 1
ATOM 8806 N N . TRP B 1 447 ? -29.875 -20.812 -2.891 1 80.25 447 TRP B N 1
ATOM 8807 C CA . TRP B 1 447 ? -30.219 -19.406 -3.094 1 80.25 447 TRP B CA 1
ATOM 8808 C C . TRP B 1 447 ? -29.734 -18.922 -4.461 1 80.25 447 TRP B C 1
ATOM 8810 O O . TRP B 1 447 ? -29.953 -17.766 -4.828 1 80.25 447 TRP B O 1
ATOM 8820 N N . ALA B 1 448 ? -29.109 -19.734 -5.188 1 77.25 448 ALA B N 1
ATOM 8821 C CA . ALA B 1 448 ? -28.5 -19.312 -6.449 1 77.25 448 ALA B CA 1
ATOM 8822 C C . ALA B 1 448 ? -29.562 -19.094 -7.523 1 77.25 448 ALA B C 1
ATOM 8824 O O . ALA B 1 448 ? -29.359 -18.297 -8.453 1 77.25 448 ALA B O 1
ATOM 8825 N N . SER B 1 449 ? -30.75 -19.719 -7.328 1 75.94 449 SER B N 1
ATOM 8826 C CA . SER B 1 449 ? -31.828 -19.5 -8.281 1 75.94 449 SER B CA 1
ATOM 8827 C C . SER B 1 449 ? -32.656 -18.266 -7.91 1 75.94 449 SER B C 1
ATOM 8829 O O . SER B 1 449 ? -32.719 -17.875 -6.742 1 75.94 449 SER B O 1
ATOM 8831 N N . LEU B 1 450 ? -33.219 -17.672 -8.992 1 76.56 450 LEU B N 1
ATOM 8832 C CA . LEU B 1 450 ? -34.031 -16.484 -8.758 1 76.56 450 LEU B CA 1
ATOM 8833 C C . LEU B 1 450 ? -35.188 -16.812 -7.816 1 76.56 450 LEU B C 1
ATOM 8835 O O . LEU B 1 450 ? -35.5 -16.031 -6.914 1 76.56 450 LEU B O 1
ATOM 8839 N N . ASP B 1 451 ? -35.75 -17.969 -8.047 1 80.25 451 ASP B N 1
ATOM 8840 C CA . ASP B 1 451 ? -36.844 -18.391 -7.191 1 80.25 451 ASP B CA 1
ATOM 8841 C C . ASP B 1 451 ? -36.406 -18.609 -5.754 1 80.25 451 ASP B C 1
ATOM 8843 O O . ASP B 1 451 ? -37.094 -18.234 -4.809 1 80.25 451 ASP B O 1
ATOM 8847 N N . GLY B 1 452 ? -35.312 -19.203 -5.609 1 83.44 452 GLY B N 1
ATOM 8848 C CA . GLY B 1 452 ? -34.781 -19.406 -4.281 1 83.44 452 GLY B CA 1
ATOM 8849 C C . GLY B 1 452 ? -34.438 -18.125 -3.559 1 83.44 452 GLY B C 1
ATOM 8850 O O . GLY B 1 452 ? -34.688 -18 -2.357 1 83.44 452 GLY B O 1
ATOM 8851 N N . MET B 1 453 ? -34 -17.203 -4.324 1 86.06 453 MET B N 1
ATOM 8852 C CA . MET B 1 453 ? -33.656 -15.906 -3.762 1 86.06 453 MET B CA 1
ATOM 8853 C C . MET B 1 453 ? -34.875 -15.148 -3.309 1 86.06 453 MET B C 1
ATOM 8855 O O . MET B 1 453 ? -34.906 -14.578 -2.215 1 86.06 453 MET B O 1
ATOM 8859 N N . LEU B 1 454 ? -35.875 -15.117 -4.168 1 89.06 454 LEU B N 1
ATOM 8860 C CA . LEU B 1 454 ? -37.125 -14.414 -3.842 1 89.06 454 LEU B CA 1
ATOM 8861 C C . LEU B 1 454 ? -37.812 -15.055 -2.637 1 89.06 454 LEU B C 1
ATOM 8863 O O . LEU B 1 454 ? -38.344 -14.352 -1.782 1 89.06 454 LEU B O 1
ATOM 8867 N N . ALA B 1 455 ? -37.781 -16.328 -2.578 1 90.5 455 ALA B N 1
ATOM 8868 C CA . ALA B 1 455 ? -38.344 -17.031 -1.432 1 90.5 455 ALA B CA 1
ATOM 8869 C C . ALA B 1 455 ? -37.625 -16.656 -0.141 1 90.5 455 ALA B C 1
ATOM 8871 O O . ALA B 1 455 ? -38.25 -16.516 0.913 1 90.5 455 ALA B O 1
ATOM 8872 N N . PHE B 1 456 ? -36.406 -16.547 -0.249 1 91.38 456 PHE B N 1
ATOM 8873 C CA . PHE B 1 456 ? -35.594 -16.172 0.909 1 91.38 456 PHE B CA 1
ATOM 8874 C C . PHE B 1 456 ? -35.938 -14.766 1.375 1 91.38 456 PHE B C 1
ATOM 8876 O O . PHE B 1 456 ? -36.094 -14.523 2.576 1 91.38 456 PHE B O 1
ATOM 8883 N N . ILE B 1 457 ? -36.062 -13.867 0.418 1 92.94 457 ILE B N 1
ATOM 8884 C CA . ILE B 1 457 ? -36.344 -12.477 0.716 1 92.94 457 ILE B CA 1
ATOM 8885 C C . ILE B 1 457 ? -37.688 -12.375 1.461 1 92.94 457 ILE B C 1
ATOM 8887 O O . ILE B 1 457 ? -37.781 -11.633 2.439 1 92.94 457 ILE B O 1
ATOM 8891 N N . ASP B 1 458 ? -38.562 -13.125 1.032 1 92.94 458 ASP B N 1
ATOM 8892 C CA . ASP B 1 458 ? -39.875 -13.094 1.647 1 92.94 458 ASP B CA 1
ATOM 8893 C C . ASP B 1 458 ? -39.875 -13.789 3.006 1 92.94 458 ASP B C 1
ATOM 8895 O O . ASP B 1 458 ? -40.469 -13.289 3.973 1 92.94 458 ASP B O 1
ATOM 8899 N N . ALA B 1 459 ? -39.25 -14.867 3.092 1 93.06 459 ALA B N 1
ATOM 8900 C CA . ALA B 1 459 ? -39.219 -15.68 4.305 1 93.06 459 ALA B CA 1
ATOM 8901 C C . ALA B 1 459 ? -38.531 -14.945 5.453 1 93.06 459 ALA B C 1
ATOM 8903 O O . ALA B 1 459 ? -38.906 -15.109 6.617 1 93.06 459 ALA B O 1
ATOM 8904 N N . TYR B 1 460 ? -37.594 -14.164 5.137 1 94.25 460 TYR B N 1
ATOM 8905 C CA . TYR B 1 460 ? -36.812 -13.539 6.188 1 94.25 460 TYR B CA 1
ATOM 8906 C C . TYR B 1 460 ? -37.031 -12.039 6.223 1 94.25 460 TYR B C 1
ATOM 8908 O O . TYR B 1 460 ? -36.312 -11.305 6.895 1 94.25 460 TYR B O 1
ATOM 8916 N N . ASP B 1 461 ? -37.969 -11.484 5.52 1 93.31 461 ASP B N 1
ATOM 8917 C CA . ASP B 1 461 ? -38.438 -10.109 5.551 1 93.31 461 ASP B CA 1
ATOM 8918 C C . ASP B 1 461 ? -37.312 -9.125 5.297 1 93.31 461 ASP B C 1
ATOM 8920 O O . ASP B 1 461 ? -37.094 -8.203 6.086 1 93.31 461 ASP B O 1
ATOM 8924 N N . LEU B 1 462 ? -36.656 -9.312 4.199 1 95.25 462 LEU B N 1
ATOM 8925 C CA . LEU B 1 462 ? -35.562 -8.422 3.861 1 95.25 462 LEU B CA 1
ATOM 8926 C C . LEU B 1 462 ? -36.062 -7.121 3.244 1 95.25 462 LEU B C 1
ATOM 8928 O O . LEU B 1 462 ? -37.031 -7.137 2.465 1 95.25 462 LEU B O 1
ATOM 8932 N N . SER B 1 463 ? -35.5 -5.996 3.664 1 93.94 463 SER B N 1
ATOM 8933 C CA . SER B 1 463 ? -35.781 -4.719 3.027 1 93.94 463 SER B CA 1
ATOM 8934 C C . SER B 1 463 ? -35.281 -4.68 1.594 1 93.94 463 SER B C 1
ATOM 8936 O O . SER B 1 463 ? -34.5 -5.551 1.188 1 93.94 463 SER B O 1
ATOM 8938 N N . PRO B 1 464 ? -35.719 -3.748 0.802 1 91.62 464 PRO B N 1
ATOM 8939 C CA . PRO B 1 464 ? -35.25 -3.666 -0.579 1 91.62 464 PRO B CA 1
ATOM 8940 C C . PRO B 1 464 ? -33.75 -3.5 -0.666 1 91.62 464 PRO B C 1
ATOM 8942 O O . PRO B 1 464 ? -33.094 -4.098 -1.534 1 91.62 464 PRO B O 1
ATOM 8945 N N . LEU B 1 465 ? -33.156 -2.756 0.213 1 93.31 465 LEU B N 1
ATOM 8946 C CA . LEU B 1 465 ? -31.719 -2.58 0.201 1 93.31 465 LEU B CA 1
ATOM 8947 C C . LEU B 1 465 ? -31.016 -3.865 0.613 1 93.31 465 LEU B C 1
ATOM 8949 O O . LEU B 1 465 ? -29.953 -4.207 0.06 1 93.31 465 LEU B O 1
ATOM 8953 N N . GLN B 1 466 ? -31.594 -4.492 1.548 1 95.25 466 GLN B N 1
ATOM 8954 C CA . GLN B 1 466 ? -31.031 -5.777 1.955 1 95.25 466 GLN B CA 1
ATOM 8955 C C . GLN B 1 466 ? -31.125 -6.801 0.827 1 95.25 466 GLN B C 1
ATOM 8957 O O . GLN B 1 466 ? -30.234 -7.625 0.649 1 95.25 466 GLN B O 1
ATOM 8962 N N . ALA B 1 467 ? -32.188 -6.738 0.126 1 92.69 467 ALA B N 1
ATOM 8963 C CA . ALA B 1 467 ? -32.375 -7.648 -1.001 1 92.69 467 ALA B CA 1
ATOM 8964 C C . ALA B 1 467 ? -31.328 -7.406 -2.08 1 92.69 467 ALA B C 1
ATOM 8966 O O . ALA B 1 467 ? -30.812 -8.359 -2.674 1 92.69 467 ALA B O 1
ATOM 8967 N N . ASP B 1 468 ? -31.078 -6.145 -2.303 1 91.12 468 ASP B N 1
ATOM 8968 C CA . ASP B 1 468 ? -30.016 -5.809 -3.256 1 91.12 468 ASP B CA 1
ATOM 8969 C C . ASP B 1 468 ? -28.672 -6.34 -2.789 1 91.12 468 ASP B C 1
ATOM 8971 O O . ASP B 1 468 ? -27.906 -6.883 -3.584 1 91.12 468 ASP B O 1
ATOM 8975 N N . THR B 1 469 ? -28.406 -6.152 -1.541 1 93.56 469 THR B N 1
ATOM 8976 C CA . THR B 1 469 ? -27.141 -6.625 -0.975 1 93.56 469 THR B CA 1
ATOM 8977 C C . THR B 1 469 ? -27.047 -8.148 -1.062 1 93.56 469 THR B C 1
ATOM 8979 O O . THR B 1 469 ? -25.984 -8.688 -1.388 1 93.56 469 THR B O 1
ATOM 8982 N N . LEU B 1 470 ? -28.156 -8.797 -0.79 1 92.56 470 LEU B N 1
ATOM 8983 C CA . LEU B 1 470 ? -28.188 -10.25 -0.87 1 92.56 470 LEU B CA 1
ATOM 8984 C C . LEU B 1 470 ? -27.906 -10.727 -2.293 1 92.56 470 LEU B C 1
ATOM 8986 O O . LEU B 1 470 ? -27.172 -11.688 -2.498 1 92.56 470 LEU B O 1
ATOM 8990 N N . SER B 1 471 ? -28.5 -10.094 -3.213 1 88.06 471 SER B N 1
ATOM 8991 C CA . SER B 1 471 ? -28.312 -10.477 -4.609 1 88.06 471 SER B CA 1
ATOM 8992 C C . SER B 1 471 ? -26.844 -10.391 -5.008 1 88.06 471 SER B C 1
ATOM 8994 O O . SER B 1 471 ? -26.312 -11.289 -5.672 1 88.06 471 SER B O 1
ATOM 8996 N N . VAL B 1 472 ? -26.219 -9.375 -4.609 1 88.94 472 VAL B N 1
ATOM 8997 C CA . VAL B 1 472 ? -24.797 -9.195 -4.926 1 88.94 472 VAL B CA 1
ATOM 8998 C C . VAL B 1 472 ? -23.969 -10.219 -4.16 1 88.94 472 VAL B C 1
ATOM 9000 O O . VAL B 1 472 ? -23.031 -10.812 -4.715 1 88.94 472 VAL B O 1
ATOM 9003 N N . LEU B 1 473 ? -24.328 -10.438 -2.98 1 92.12 473 LEU B N 1
ATOM 9004 C CA . LEU B 1 473 ? -23.594 -11.367 -2.135 1 92.12 473 LEU B CA 1
ATOM 9005 C C . LEU B 1 473 ? -23.703 -12.789 -2.668 1 92.12 473 LEU B C 1
ATOM 9007 O O . LEU B 1 473 ? -22.719 -13.523 -2.697 1 92.12 473 LEU B O 1
ATOM 9011 N N . VAL B 1 474 ? -24.844 -13.148 -3.027 1 89.5 474 VAL B N 1
ATOM 9012 C CA . VAL B 1 474 ? -25.062 -14.492 -3.555 1 89.5 474 VAL B CA 1
ATOM 9013 C C . VAL B 1 474 ? -24.25 -14.68 -4.836 1 89.5 474 VAL B C 1
ATOM 9015 O O . VAL B 1 474 ? -23.672 -15.75 -5.066 1 89.5 474 VAL B O 1
ATOM 9018 N N . ASN B 1 475 ? -24.188 -13.68 -5.57 1 84.88 475 ASN B N 1
ATOM 9019 C CA . ASN B 1 475 ? -23.359 -13.734 -6.777 1 84.88 475 ASN B CA 1
ATOM 9020 C C . ASN B 1 475 ? -21.891 -13.969 -6.441 1 84.88 475 ASN B C 1
ATOM 9022 O O . ASN B 1 475 ? -21.188 -14.648 -7.184 1 84.88 475 ASN B O 1
ATOM 9026 N N . TYR B 1 476 ? -21.5 -13.438 -5.352 1 87.5 476 TYR B N 1
ATOM 9027 C CA . TYR B 1 476 ? -20.125 -13.648 -4.898 1 87.5 476 TYR B CA 1
ATOM 9028 C C . TYR B 1 476 ? -19.938 -15.07 -4.383 1 87.5 476 TYR B C 1
ATOM 9030 O O . TYR B 1 476 ? -18.953 -15.727 -4.703 1 87.5 476 TYR B O 1
ATOM 9038 N N . LEU B 1 477 ? -20.906 -15.5 -3.689 1 90.5 477 LEU B N 1
ATOM 9039 C CA . LEU B 1 477 ? -20.766 -16.719 -2.908 1 90.5 477 LEU B CA 1
ATOM 9040 C C . LEU B 1 477 ? -20.906 -17.953 -3.795 1 90.5 477 LEU B C 1
ATOM 9042 O O . LEU B 1 477 ? -20.359 -19.016 -3.486 1 90.5 477 LEU B O 1
ATOM 9046 N N . VAL B 1 478 ? -21.531 -17.828 -4.883 1 86.69 478 VAL B N 1
ATOM 9047 C CA . VAL B 1 478 ? -21.719 -18.953 -5.781 1 86.69 478 VAL B CA 1
ATOM 9048 C C . VAL B 1 478 ? -20.359 -19.438 -6.301 1 86.69 478 VAL B C 1
ATOM 9050 O O . VAL B 1 478 ? -20.172 -20.625 -6.539 1 86.69 478 VAL B O 1
ATOM 9053 N N . LEU B 1 479 ? -19.438 -18.547 -6.395 1 86.75 479 LEU B N 1
ATOM 9054 C CA . LEU B 1 479 ? -18.109 -18.891 -6.895 1 86.75 479 LEU B CA 1
ATOM 9055 C C . LEU B 1 479 ? -17.078 -18.875 -5.77 1 86.75 479 LEU B C 1
ATOM 9057 O O . LEU B 1 479 ? -15.875 -18.734 -6.02 1 86.75 479 LEU B O 1
ATOM 9061 N N . ASN B 1 480 ? -17.609 -19.031 -4.598 1 90.19 480 ASN B N 1
ATOM 9062 C CA . ASN B 1 480 ? -16.734 -18.891 -3.436 1 90.19 480 ASN B CA 1
ATOM 9063 C C . ASN B 1 480 ? -16.641 -20.188 -2.641 1 90.19 480 ASN B C 1
ATOM 9065 O O . ASN B 1 480 ? -16.609 -20.172 -1.409 1 90.19 480 ASN B O 1
ATOM 9069 N N . ASN B 1 481 ? -16.672 -21.266 -3.262 1 91.75 481 ASN B N 1
ATOM 9070 C CA . ASN B 1 481 ? -16.484 -22.547 -2.59 1 91.75 481 ASN B CA 1
ATOM 9071 C C . ASN B 1 481 ? -15.07 -23.078 -2.783 1 91.75 481 ASN B C 1
ATOM 9073 O O . ASN B 1 481 ? -14.258 -22.469 -3.477 1 91.75 481 ASN B O 1
ATOM 9077 N N . MET B 1 482 ? -14.82 -24.188 -2.094 1 94.06 482 MET B N 1
ATOM 9078 C CA . MET B 1 482 ? -13.477 -24.75 -2.115 1 94.06 482 MET B CA 1
ATOM 9079 C C . MET B 1 482 ? -13.094 -25.203 -3.523 1 94.06 482 MET B C 1
ATOM 9081 O O . MET B 1 482 ? -11.93 -25.109 -3.918 1 94.06 482 MET B O 1
ATOM 9085 N N . TYR B 1 483 ? -14.023 -25.609 -4.281 1 91.25 483 TYR B N 1
ATOM 9086 C CA . TYR B 1 483 ? -13.797 -26.031 -5.656 1 91.25 483 TYR B CA 1
ATOM 9087 C C . TYR B 1 483 ? -13.266 -24.875 -6.5 1 91.25 483 TYR B C 1
ATOM 9089 O O . TYR B 1 483 ? -12.273 -25.031 -7.223 1 91.25 483 TYR B O 1
ATOM 9097 N N . TYR B 1 484 ? -13.836 -23.719 -6.367 1 89.31 484 TYR B N 1
ATOM 9098 C CA . TYR B 1 484 ? -13.477 -22.578 -7.203 1 89.31 484 TYR B CA 1
ATOM 9099 C C . TYR B 1 484 ? -12.188 -21.938 -6.719 1 89.31 484 TYR B C 1
ATOM 9101 O O . TYR B 1 484 ? -11.609 -21.078 -7.406 1 89.31 484 TYR B O 1
ATOM 9109 N N . SER B 1 485 ? -11.734 -22.328 -5.566 1 90.5 485 SER B N 1
ATOM 9110 C CA . SER B 1 485 ? -10.453 -21.812 -5.09 1 90.5 485 SER B CA 1
ATOM 9111 C C . SER B 1 485 ? -9.289 -22.453 -5.859 1 90.5 485 SER B C 1
ATOM 9113 O O . SER B 1 485 ? -8.203 -21.875 -5.918 1 90.5 485 SER B O 1
ATOM 9115 N N . ILE B 1 486 ? -9.555 -23.578 -6.414 1 89.38 486 ILE B N 1
ATOM 9116 C CA . ILE B 1 486 ? -8.477 -24.25 -7.137 1 89.38 486 ILE B CA 1
ATOM 9117 C C . ILE B 1 486 ? -8.852 -24.391 -8.609 1 89.38 486 ILE B C 1
ATOM 9119 O O . ILE B 1 486 ? -8.094 -24.953 -9.398 1 89.38 486 ILE B O 1
ATOM 9123 N N . TYR B 1 487 ? -9.961 -23.812 -8.969 1 82.75 487 TYR B N 1
ATOM 9124 C CA . TYR B 1 487 ? -10.5 -23.953 -10.32 1 82.75 487 TYR B CA 1
ATOM 9125 C C . TYR B 1 487 ? -9.469 -23.547 -11.367 1 82.75 487 TYR B C 1
ATOM 9127 O O . TYR B 1 487 ? -8.977 -22.422 -11.359 1 82.75 487 TYR B O 1
ATOM 9135 N N . GLY B 1 488 ? -9.172 -24.5 -12.125 1 77.44 488 GLY B N 1
ATOM 9136 C CA . GLY B 1 488 ? -8.305 -24.25 -13.266 1 77.44 488 GLY B CA 1
ATOM 9137 C C . GLY B 1 488 ? -6.844 -24.109 -12.883 1 77.44 488 GLY B C 1
ATOM 9138 O O . GLY B 1 488 ? -5.988 -23.906 -13.75 1 77.44 488 GLY B O 1
ATOM 9139 N N . ARG B 1 489 ? -6.379 -24.203 -11.664 1 82 489 ARG B N 1
ATOM 9140 C CA . ARG B 1 489 ? -5.02 -23.906 -11.227 1 82 489 ARG B CA 1
ATOM 9141 C C . ARG B 1 489 ? -4.289 -25.172 -10.789 1 82 489 ARG B C 1
ATOM 9143 O O . ARG B 1 489 ? -3.07 -25.156 -10.609 1 82 489 ARG B O 1
ATOM 9150 N N . SER B 1 490 ? -4.664 -26.188 -10.922 1 81.81 490 SER B N 1
ATOM 9151 C CA . SER B 1 490 ? -4.098 -27.484 -10.539 1 81.81 490 SER B CA 1
ATOM 9152 C C . SER B 1 490 ? -3.076 -27.328 -9.422 1 81.81 490 SER B C 1
ATOM 9154 O O . SER B 1 490 ? -3.393 -26.781 -8.359 1 81.81 490 SER B O 1
ATOM 9156 N N . SER B 1 491 ? -1.749 -27.531 -9.617 1 84.69 491 SER B N 1
ATOM 9157 C CA . SER B 1 491 ? -0.717 -27.578 -8.586 1 84.69 491 SER B CA 1
ATOM 9158 C C . SER B 1 491 ? -0.373 -26.172 -8.094 1 84.69 491 SER B C 1
ATOM 9160 O O . SER B 1 491 ? 0.194 -26.016 -7.008 1 84.69 491 SER B O 1
ATOM 9162 N N . TYR B 1 492 ? -0.869 -25.203 -8.828 1 79.94 492 TYR B N 1
ATOM 9163 C CA . TYR B 1 492 ? -0.541 -23.812 -8.477 1 79.94 492 TYR B CA 1
ATOM 9164 C C . TYR B 1 492 ? -1.312 -23.375 -7.234 1 79.94 492 TYR B C 1
ATOM 9166 O O . TYR B 1 492 ? -0.944 -22.391 -6.586 1 79.94 492 TYR B O 1
ATOM 9174 N N . ALA B 1 493 ? -2.287 -24.078 -6.926 1 89.56 493 ALA B N 1
ATOM 9175 C CA . ALA B 1 493 ? -3.111 -23.734 -5.77 1 89.56 493 ALA B CA 1
ATOM 9176 C C . ALA B 1 493 ? -2.492 -24.266 -4.477 1 89.56 493 ALA B C 1
ATOM 9178 O O . ALA B 1 493 ? -2.895 -23.875 -3.381 1 89.56 493 ALA B O 1
ATOM 9179 N N . LEU B 1 494 ? -1.409 -25.078 -4.598 1 92.81 494 LEU B N 1
ATOM 9180 C CA . LEU B 1 494 ? -0.838 -25.75 -3.428 1 92.81 494 LEU B CA 1
ATOM 9181 C C . LEU B 1 494 ? 0.278 -24.906 -2.818 1 92.81 494 LEU B C 1
ATOM 9183 O O . LEU B 1 494 ? 1.111 -24.344 -3.539 1 92.81 494 LEU B O 1
ATOM 9187 N N . ARG B 1 495 ? 0.299 -24.875 -1.514 1 91.12 495 ARG B N 1
ATOM 9188 C CA . ARG B 1 495 ? 1.416 -24.266 -0.798 1 91.12 495 ARG B CA 1
ATOM 9189 C C . ARG B 1 495 ? 2.672 -25.125 -0.909 1 91.12 495 ARG B C 1
ATOM 9191 O O . ARG B 1 495 ? 3.787 -24.594 -0.953 1 91.12 495 ARG B O 1
ATOM 9198 N N . ALA B 1 496 ? 2.51 -26.359 -0.935 1 91.56 496 ALA B N 1
ATOM 9199 C CA . ALA B 1 496 ? 3.631 -27.297 -1.064 1 91.56 496 ALA B CA 1
ATOM 9200 C C . ALA B 1 496 ? 4.414 -27.031 -2.348 1 91.56 496 ALA B C 1
ATOM 9202 O O . ALA B 1 496 ? 5.617 -27.297 -2.412 1 91.56 496 ALA B O 1
ATOM 9203 N N . GLN B 1 497 ? 3.658 -26.531 -3.33 1 87.75 497 GLN B N 1
ATOM 9204 C CA . GLN B 1 497 ? 4.293 -26.234 -4.609 1 87.75 497 GLN B CA 1
ATOM 9205 C C . GLN B 1 497 ? 5.324 -25.109 -4.473 1 87.75 497 GLN B C 1
ATOM 9207 O O . GLN B 1 497 ? 6.273 -25.047 -5.258 1 87.75 497 GLN B O 1
ATOM 9212 N N . GLU B 1 498 ? 5.207 -24.297 -3.504 1 80.81 498 GLU B N 1
ATOM 9213 C CA . GLU B 1 498 ? 6.09 -23.141 -3.312 1 80.81 498 GLU B CA 1
ATOM 9214 C C . GLU B 1 498 ? 7.484 -23.578 -2.885 1 80.81 498 GLU B C 1
ATOM 9216 O O . GLU B 1 498 ? 8.445 -22.828 -3.014 1 80.81 498 GLU B O 1
ATOM 9221 N N . THR B 1 499 ? 7.586 -24.766 -2.357 1 83.25 499 THR B N 1
ATOM 9222 C CA . THR B 1 499 ? 8.883 -25.25 -1.898 1 83.25 499 THR B CA 1
ATOM 9223 C C . THR B 1 499 ? 9.352 -26.422 -2.75 1 83.25 499 THR B C 1
ATOM 9225 O O . THR B 1 499 ? 10.242 -27.188 -2.346 1 83.25 499 THR B O 1
ATOM 9228 N N . LEU B 1 500 ? 8.641 -26.578 -3.855 1 86.12 500 LEU B N 1
ATOM 9229 C CA . LEU B 1 500 ? 9.055 -27.609 -4.801 1 86.12 500 LEU B CA 1
ATOM 9230 C C . LEU B 1 500 ? 10.07 -27.062 -5.793 1 86.12 500 LEU B C 1
ATOM 9232 O O . LEU B 1 500 ? 9.781 -26.125 -6.535 1 86.12 500 LEU B O 1
ATOM 9236 N N . SER B 1 501 ? 11.336 -27.609 -5.652 1 78.94 501 SER B N 1
ATOM 9237 C CA . SER B 1 501 ? 12.375 -27.219 -6.598 1 78.94 501 SER B CA 1
ATOM 9238 C C . SER B 1 501 ? 12.664 -28.328 -7.594 1 78.94 501 SER B C 1
ATOM 9240 O O . SER B 1 501 ? 13.164 -29.391 -7.219 1 78.94 501 SER B O 1
ATOM 9242 N N . ASN B 1 502 ? 12.531 -28.203 -8.891 1 74.19 502 ASN B N 1
ATOM 9243 C CA . ASN B 1 502 ? 12.797 -29.188 -9.93 1 74.19 502 ASN B CA 1
ATOM 9244 C C . ASN B 1 502 ? 12.266 -30.562 -9.547 1 74.19 502 ASN B C 1
ATOM 9246 O O . ASN B 1 502 ? 13 -31.547 -9.586 1 74.19 502 ASN B O 1
ATOM 9250 N N . LEU B 1 503 ? 11.195 -30.859 -8.953 1 81.81 503 LEU B N 1
ATOM 9251 C CA . LEU B 1 503 ? 10.484 -32.094 -8.586 1 81.81 503 LEU B CA 1
ATOM 9252 C C . LEU B 1 503 ? 10.93 -32.562 -7.219 1 81.81 503 LEU B C 1
ATOM 9254 O O . LEU B 1 503 ? 10.531 -33.656 -6.785 1 81.81 503 LEU B O 1
ATOM 9258 N N . ASN B 1 504 ? 11.781 -31.75 -6.602 1 82.81 504 ASN B N 1
ATOM 9259 C CA . ASN B 1 504 ? 12.219 -32.094 -5.254 1 82.81 504 ASN B CA 1
ATOM 9260 C C . ASN B 1 504 ? 11.547 -31.203 -4.207 1 82.81 504 ASN B C 1
ATOM 9262 O O . ASN B 1 504 ? 11.633 -29.969 -4.277 1 82.81 504 ASN B O 1
ATOM 9266 N N . GLN B 1 505 ? 10.875 -31.953 -3.346 1 88.56 505 GLN B N 1
ATOM 9267 C CA . GLN B 1 505 ? 10.344 -31.234 -2.195 1 88.56 505 GLN B CA 1
ATOM 9268 C C . GLN B 1 505 ? 11.43 -30.984 -1.148 1 88.56 505 GLN B C 1
ATOM 9270 O O . GLN B 1 505 ? 11.664 -31.828 -0.284 1 88.56 505 GLN B O 1
ATOM 9275 N N . VAL B 1 506 ? 12 -29.797 -1.166 1 81.38 506 VAL B N 1
ATOM 9276 C CA . VAL B 1 506 ? 13.219 -29.5 -0.424 1 81.38 506 VAL B CA 1
ATOM 9277 C C . VAL B 1 506 ? 12.875 -29.141 1.021 1 81.38 506 VAL B C 1
ATOM 9279 O O . VAL B 1 506 ? 13.68 -29.375 1.93 1 81.38 506 VAL B O 1
ATOM 9282 N N . ALA B 1 507 ? 11.711 -28.641 1.228 1 82 507 ALA B N 1
ATOM 9283 C CA . ALA B 1 507 ? 11.297 -28.297 2.586 1 82 507 ALA B CA 1
ATOM 9284 C C . ALA B 1 507 ? 10.594 -29.469 3.256 1 82 507 ALA B C 1
ATOM 9286 O O . ALA B 1 507 ? 9.883 -30.234 2.596 1 82 507 ALA B O 1
ATOM 9287 N N . GLN B 1 508 ? 10.875 -29.609 4.461 1 85.38 508 GLN B N 1
ATOM 9288 C CA . GLN B 1 508 ? 10.109 -30.594 5.223 1 85.38 508 GLN B CA 1
ATOM 9289 C C . GLN B 1 508 ? 8.664 -30.141 5.402 1 85.38 508 GLN B C 1
ATOM 9291 O O . GLN B 1 508 ? 8.398 -29.109 6.027 1 85.38 508 GLN B O 1
ATOM 9296 N N . LEU B 1 509 ? 7.789 -30.938 4.805 1 92.25 509 LEU B N 1
ATOM 9297 C CA . LEU B 1 509 ? 6.375 -30.625 4.965 1 92.25 509 LEU B CA 1
ATOM 9298 C C . LEU B 1 509 ? 5.887 -31 6.359 1 92.25 509 LEU B C 1
ATOM 9300 O O . LEU B 1 509 ? 6.203 -32.094 6.859 1 92.25 509 LEU B O 1
ATOM 9304 N N . PRO B 1 510 ? 5.23 -30.156 6.992 1 93.31 510 PRO B N 1
ATOM 9305 C CA . PRO B 1 510 ? 4.691 -30.484 8.312 1 93.31 510 PRO B CA 1
ATOM 9306 C C . PRO B 1 510 ? 3.672 -31.625 8.258 1 93.31 510 PRO B C 1
ATOM 9308 O O . PRO B 1 510 ? 3.146 -31.938 7.188 1 93.31 510 PRO B O 1
ATOM 9311 N N . SER B 1 511 ? 3.371 -32.219 9.406 1 94.31 511 SER B N 1
ATOM 9312 C CA . SER B 1 511 ? 2.457 -33.344 9.484 1 94.31 511 SER B CA 1
ATOM 9313 C C . SER B 1 511 ? 1.017 -32.906 9.234 1 94.31 511 SER B C 1
ATOM 9315 O O . SER B 1 511 ? 0.149 -33.75 8.984 1 94.31 511 SER B O 1
ATOM 9317 N N . ASN B 1 512 ? 0.744 -31.594 9.273 1 95.19 512 ASN B N 1
ATOM 9318 C CA . ASN B 1 512 ? -0.59 -31.062 8.992 1 95.19 512 ASN B CA 1
ATOM 9319 C C . ASN B 1 512 ? -0.616 -30.25 7.707 1 95.19 512 ASN B C 1
ATOM 9321 O O . ASN B 1 512 ? -1.318 -29.25 7.617 1 95.19 512 ASN B O 1
ATOM 9325 N N . GLN B 1 513 ? 0.179 -30.672 6.703 1 95.88 513 GLN B N 1
ATOM 9326 C CA . GLN B 1 513 ? 0.299 -29.922 5.453 1 95.88 513 GLN B CA 1
ATOM 9327 C C . GLN B 1 513 ? -1.049 -29.812 4.746 1 95.88 513 GLN B C 1
ATOM 9329 O O . GLN B 1 513 ? -1.383 -28.766 4.191 1 95.88 513 GLN B O 1
ATOM 9334 N N . TRP B 1 514 ? -1.827 -30.891 4.797 1 96.81 514 TRP B N 1
ATOM 9335 C CA . TRP B 1 514 ? -3.1 -30.844 4.086 1 96.81 514 TRP B CA 1
ATOM 9336 C C . TRP B 1 514 ? -4.031 -29.797 4.703 1 96.81 514 TRP B C 1
ATOM 9338 O O . TRP B 1 514 ? -4.801 -29.156 3.992 1 96.81 514 TRP B O 1
ATOM 9348 N N . GLN B 1 515 ? -3.949 -29.594 6.012 1 96.75 515 GLN B N 1
ATOM 9349 C CA . GLN B 1 515 ? -4.738 -28.562 6.668 1 96.75 515 GLN B CA 1
ATOM 9350 C C . GLN B 1 515 ? -4.281 -27.172 6.242 1 96.75 515 GLN B C 1
ATOM 9352 O O . GLN B 1 515 ? -5.105 -26.266 6.062 1 96.75 515 GLN B O 1
ATOM 9357 N N . ILE B 1 516 ? -3.016 -27.047 6.059 1 95.75 516 ILE B N 1
ATOM 9358 C CA . ILE B 1 516 ? -2.455 -25.766 5.605 1 95.75 516 ILE B CA 1
ATOM 9359 C C . ILE B 1 516 ? -2.953 -25.453 4.199 1 95.75 516 ILE B C 1
ATOM 9361 O O . ILE B 1 516 ? -3.299 -24.312 3.893 1 95.75 516 ILE B O 1
ATOM 9365 N N . GLU B 1 517 ? -3.041 -26.5 3.416 1 96.69 517 GLU B N 1
ATOM 9366 C CA . GLU B 1 517 ? -3.514 -26.312 2.047 1 96.69 517 GLU B CA 1
ATOM 9367 C C . GLU B 1 517 ? -4.965 -25.844 2.02 1 96.69 517 GLU B C 1
ATOM 9369 O O . GLU B 1 517 ? -5.289 -24.844 1.374 1 96.69 517 GLU B O 1
ATOM 9374 N N . VAL B 1 518 ? -5.809 -26.516 2.73 1 97.19 518 VAL B N 1
ATOM 9375 C CA . VAL B 1 518 ? -7.23 -26.203 2.682 1 97.19 518 VAL B CA 1
ATOM 9376 C C . VAL B 1 518 ? -7.484 -24.844 3.34 1 97.19 518 VAL B C 1
ATOM 9378 O O . VAL B 1 518 ? -8.375 -24.094 2.92 1 97.19 518 VAL B O 1
ATOM 9381 N N . GLN B 1 519 ? -6.793 -24.609 4.359 1 96.81 519 GLN B N 1
ATOM 9382 C CA . GLN B 1 519 ? -6.918 -23.281 4.969 1 96.81 519 GLN B CA 1
ATOM 9383 C C . GLN B 1 519 ? -6.523 -22.188 3.986 1 96.81 519 GLN B C 1
ATOM 9385 O O . GLN B 1 519 ? -7.164 -21.141 3.934 1 96.81 519 GLN B O 1
ATOM 9390 N N . SER B 1 520 ? -5.48 -22.406 3.244 1 95.5 520 SER B N 1
ATOM 9391 C CA . SER B 1 520 ? -5.047 -21.438 2.244 1 95.5 520 SER B CA 1
ATOM 9392 C C . SER B 1 520 ? -6.117 -21.219 1.178 1 95.5 520 SER B C 1
ATOM 9394 O O . SER B 1 520 ? -6.332 -20.094 0.721 1 95.5 520 SER B O 1
ATOM 9396 N N . TRP B 1 521 ? -6.766 -22.281 0.802 1 96.88 521 TRP B N 1
ATOM 9397 C CA . TRP B 1 521 ? -7.844 -22.172 -0.174 1 96.88 521 TRP B CA 1
ATOM 9398 C C . TRP B 1 521 ? -9.008 -21.375 0.389 1 96.88 521 TRP B C 1
ATOM 9400 O O . TRP B 1 521 ? -9.602 -20.547 -0.312 1 96.88 521 TRP B O 1
ATOM 9410 N N . PHE B 1 522 ? -9.297 -21.656 1.624 1 97.25 522 PHE B N 1
ATOM 9411 C CA . PHE B 1 522 ? -10.367 -20.938 2.293 1 97.25 522 PHE B CA 1
ATOM 9412 C C . PHE B 1 522 ? -10.031 -19.453 2.383 1 97.25 522 PHE B C 1
ATOM 9414 O O . PHE B 1 522 ? -10.898 -18.594 2.141 1 97.25 522 PHE B O 1
ATOM 9421 N N . GLU B 1 523 ? -8.828 -19.156 2.693 1 96.69 523 GLU B N 1
ATOM 9422 C CA . GLU B 1 523 ? -8.391 -17.766 2.766 1 96.69 523 GLU B CA 1
ATOM 9423 C C . GLU B 1 523 ? -8.453 -17.094 1.396 1 96.69 523 GLU B C 1
ATOM 9425 O O . GLU B 1 523 ? -8.773 -15.914 1.298 1 96.69 523 GLU B O 1
ATOM 9430 N N . THR B 1 524 ? -8.125 -17.797 0.417 1 95.69 524 THR B N 1
ATOM 9431 C CA . THR B 1 524 ? -8.25 -17.281 -0.939 1 95.69 524 THR B CA 1
ATOM 9432 C C . THR B 1 524 ? -9.703 -16.906 -1.244 1 95.69 524 THR B C 1
ATOM 9434 O O . THR B 1 524 ? -9.969 -15.875 -1.858 1 95.69 524 THR B O 1
ATOM 9437 N N . ASN B 1 525 ? -10.578 -17.734 -0.808 1 96.44 525 ASN B N 1
ATOM 9438 C CA . ASN B 1 525 ? -12 -17.438 -0.988 1 96.44 525 ASN B CA 1
ATOM 9439 C C . ASN B 1 525 ? -12.406 -16.156 -0.263 1 96.44 525 ASN B C 1
ATOM 9441 O O . ASN B 1 525 ? -13.18 -15.367 -0.792 1 96.44 525 ASN B O 1
ATOM 9445 N N . LEU B 1 526 ? -11.906 -16.078 0.893 1 97.19 526 LEU B N 1
ATOM 9446 C CA . LEU B 1 526 ? -12.242 -14.883 1.662 1 97.19 526 LEU B CA 1
ATOM 9447 C C . LEU B 1 526 ? -11.68 -13.633 0.997 1 97.19 526 LEU B C 1
ATOM 9449 O O . LEU B 1 526 ? -12.352 -12.602 0.933 1 97.19 526 LEU B O 1
ATOM 9453 N N . ALA B 1 527 ? -10.469 -13.727 0.536 1 95.62 527 ALA B N 1
ATOM 9454 C CA . ALA B 1 527 ? -9.875 -12.609 -0.189 1 95.62 527 ALA B CA 1
ATOM 9455 C C . ALA B 1 527 ? -10.664 -12.289 -1.453 1 95.62 527 ALA B C 1
ATOM 9457 O O . ALA B 1 527 ? -10.82 -11.117 -1.817 1 95.62 527 ALA B O 1
ATOM 9458 N N . LYS B 1 528 ? -11.117 -13.281 -2.086 1 94.38 528 LYS B N 1
ATOM 9459 C CA . LYS B 1 528 ? -11.922 -13.109 -3.293 1 94.38 528 LYS B CA 1
ATOM 9460 C C . LYS B 1 528 ? -13.219 -12.359 -2.984 1 94.38 528 LYS B C 1
ATOM 9462 O O . LYS B 1 528 ? -13.68 -11.547 -3.789 1 94.38 528 LYS B O 1
ATOM 9467 N N . LEU B 1 529 ? -13.766 -12.656 -1.876 1 95.56 529 LEU B N 1
ATOM 9468 C CA . LEU B 1 529 ? -14.977 -11.969 -1.452 1 95.56 529 LEU B CA 1
ATOM 9469 C C . LEU B 1 529 ? -14.711 -10.477 -1.263 1 95.56 529 LEU B C 1
ATOM 9471 O O . LEU B 1 529 ? -15.516 -9.641 -1.685 1 95.56 529 LEU B O 1
ATOM 9475 N N . GLN B 1 530 ? -13.664 -10.172 -0.662 1 94.38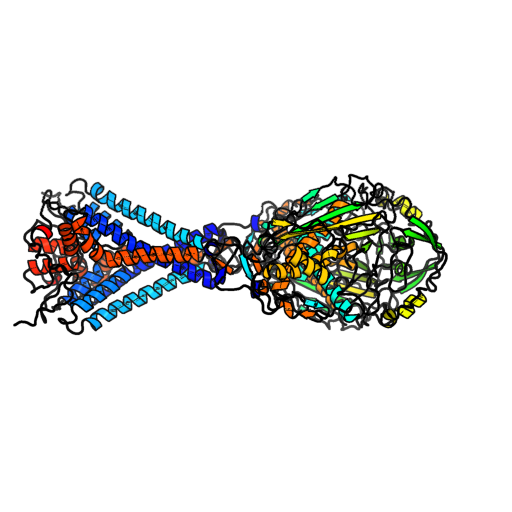 530 GLN B N 1
ATOM 9476 C CA . GLN B 1 530 ? -13.305 -8.773 -0.454 1 94.38 530 GLN B CA 1
ATOM 9477 C C . GLN B 1 530 ? -13.055 -8.07 -1.783 1 94.38 530 GLN B C 1
ATOM 9479 O O . GLN B 1 530 ? -13.5 -6.938 -1.987 1 94.38 530 GLN B O 1
ATOM 9484 N N . GLU B 1 531 ? -12.398 -8.727 -2.645 1 91.44 531 GLU B N 1
ATOM 9485 C CA . GLU B 1 531 ? -12.086 -8.148 -3.949 1 91.44 531 GLU B CA 1
ATOM 9486 C C . GLU B 1 531 ? -13.352 -7.922 -4.77 1 91.44 531 GLU B C 1
ATOM 9488 O O . GLU B 1 531 ? -13.5 -6.879 -5.41 1 91.44 531 GLU B O 1
ATOM 9493 N N . ARG B 1 532 ? -14.18 -8.852 -4.758 1 91.62 532 ARG B N 1
ATOM 9494 C CA . ARG B 1 532 ? -15.406 -8.75 -5.547 1 91.62 532 ARG B CA 1
ATOM 9495 C C . ARG B 1 532 ? -16.297 -7.621 -5.027 1 91.62 532 ARG B C 1
ATOM 9497 O O . ARG B 1 532 ? -16.984 -6.961 -5.805 1 91.62 532 ARG B O 1
ATOM 9504 N N . SER B 1 533 ? -16.25 -7.457 -3.74 1 92.88 533 SER B N 1
ATOM 9505 C CA . SER B 1 533 ? -17.031 -6.352 -3.178 1 92.88 533 SER B CA 1
ATOM 9506 C C . SER B 1 533 ? -16.531 -5.008 -3.703 1 92.88 533 SER B C 1
ATOM 9508 O O . SER B 1 533 ? -17.328 -4.152 -4.094 1 92.88 533 SER B O 1
ATOM 9510 N N . VAL B 1 534 ? -15.281 -4.875 -3.775 1 90.62 534 VAL B N 1
ATOM 9511 C CA . VAL B 1 534 ? -14.711 -3.629 -4.266 1 90.62 534 VAL B CA 1
ATOM 9512 C C . VAL B 1 534 ? -14.883 -3.539 -5.781 1 90.62 534 VAL B C 1
ATOM 9514 O O . VAL B 1 534 ? -15.148 -2.463 -6.32 1 90.62 534 VAL B O 1
ATOM 9517 N N . GLN B 1 535 ? -14.773 -4.645 -6.43 1 88.44 535 GLN B N 1
ATOM 9518 C CA . GLN B 1 535 ? -14.922 -4.668 -7.883 1 88.44 535 GLN B CA 1
ATOM 9519 C C . GLN B 1 535 ? -16.344 -4.293 -8.297 1 88.44 535 GLN B C 1
ATOM 9521 O O . GLN B 1 535 ? -16.562 -3.727 -9.367 1 88.44 535 GLN B O 1
ATOM 9526 N N . PHE B 1 536 ? -17.25 -4.656 -7.488 1 89.81 536 PHE B N 1
ATOM 9527 C CA . PHE B 1 536 ? -18.625 -4.254 -7.785 1 89.81 536 PHE B CA 1
ATOM 9528 C C . PHE B 1 536 ? -18.734 -2.74 -7.906 1 89.81 536 PHE B C 1
ATOM 9530 O O . PHE B 1 536 ? -19.438 -2.232 -8.781 1 89.81 536 PHE B O 1
ATOM 9537 N N . ALA B 1 537 ? -18.016 -2.105 -7.02 1 88.94 537 ALA B N 1
ATOM 9538 C CA . ALA B 1 537 ? -18.094 -0.647 -6.98 1 88.94 537 ALA B CA 1
ATOM 9539 C C . ALA B 1 537 ? -17.203 -0.023 -8.047 1 88.94 537 ALA B C 1
ATOM 9541 O O . ALA B 1 537 ? -17.547 1.011 -8.625 1 88.94 537 ALA B O 1
ATOM 9542 N N . THR B 1 538 ? -16.062 -0.602 -8.32 1 85.69 538 THR B N 1
ATOM 9543 C CA . THR B 1 538 ? -15.094 0.014 -9.219 1 85.69 538 THR B CA 1
ATOM 9544 C C . THR B 1 538 ? -15.242 -0.533 -10.641 1 85.69 538 THR B C 1
ATOM 9546 O O . THR B 1 538 ? -14.789 0.09 -11.602 1 85.69 538 THR B O 1
ATOM 9549 N N . GLY B 1 539 ? -15.836 -1.646 -10.758 1 81.69 539 GLY B N 1
ATOM 9550 C CA . GLY B 1 539 ? -15.789 -2.379 -12.008 1 81.69 539 GLY B CA 1
ATOM 9551 C C . GLY B 1 539 ? -14.609 -3.33 -12.102 1 81.69 539 GLY B C 1
ATOM 9552 O O . GLY B 1 539 ? -13.711 -3.299 -11.258 1 81.69 539 GLY B O 1
ATOM 9553 N N . PRO B 1 540 ? -14.633 -4.164 -13.102 1 76.94 540 PRO B N 1
ATOM 9554 C CA . PRO B 1 540 ? -13.555 -5.152 -13.203 1 76.94 540 PRO B CA 1
ATOM 9555 C C . PRO B 1 540 ? -12.188 -4.516 -13.422 1 76.94 540 PRO B C 1
ATOM 9557 O O . PRO B 1 540 ? -12.078 -3.521 -14.148 1 76.94 540 PRO B O 1
ATOM 9560 N N . ARG B 1 541 ? -11.227 -4.969 -12.641 1 65.62 541 ARG B N 1
ATOM 9561 C CA . ARG B 1 541 ? -9.859 -4.465 -12.727 1 65.62 541 ARG B CA 1
ATOM 9562 C C . ARG B 1 541 ? -9.211 -4.867 -14.055 1 65.62 541 ARG B C 1
ATOM 9564 O O . ARG B 1 541 ? -8.391 -4.129 -14.602 1 65.62 541 ARG B O 1
ATOM 9571 N N . SER B 1 542 ? -9.633 -6.094 -14.477 1 60.12 542 SER B N 1
ATOM 9572 C CA . SER B 1 542 ? -9.07 -6.609 -15.719 1 60.12 542 SER B CA 1
ATOM 9573 C C . SER B 1 542 ? -9.828 -6.074 -16.938 1 60.12 542 SER B C 1
ATOM 9575 O O . SER B 1 542 ? -10.711 -5.227 -16.797 1 60.12 542 SER B O 1
ATOM 9577 N N . SER B 1 543 ? -9.484 -6.727 -18.156 1 61 543 SER B N 1
ATOM 9578 C CA . SER B 1 543 ? -10.102 -6.348 -19.422 1 61 543 SER B CA 1
ATOM 9579 C C . SER B 1 543 ? -11.617 -6.516 -19.359 1 61 543 SER B C 1
ATOM 9581 O O . SER B 1 543 ? -12.125 -7.449 -18.734 1 61 543 SER B O 1
ATOM 9583 N N . ARG B 1 544 ? -12.359 -5.449 -19.625 1 61.28 544 ARG B N 1
ATOM 9584 C CA . ARG B 1 544 ? -13.812 -5.469 -19.734 1 61.28 544 ARG B CA 1
ATOM 9585 C C . ARG B 1 544 ? -14.25 -6.117 -21.047 1 61.28 544 ARG B C 1
ATOM 9587 O O . ARG B 1 544 ? -15.445 -6.312 -21.266 1 61.28 544 ARG B O 1
ATOM 9594 N N . GLU B 1 545 ? -13.203 -6.551 -21.609 1 61.56 545 GLU B N 1
ATOM 9595 C CA . GLU B 1 545 ? -13.531 -7.117 -22.922 1 61.56 545 GLU B CA 1
ATOM 9596 C C . GLU B 1 545 ? -14.297 -8.43 -22.766 1 61.56 545 GLU B C 1
ATOM 9598 O O . GLU B 1 545 ? -13.891 -9.312 -22.016 1 61.56 545 GLU B O 1
ATOM 9603 N N . GLY B 1 546 ? -15.422 -8.492 -23.375 1 68.94 546 GLY B N 1
ATOM 9604 C CA . GLY B 1 546 ? -16.25 -9.688 -23.359 1 68.94 546 GLY B CA 1
ATOM 9605 C C . GLY B 1 546 ? -17.203 -9.734 -22.188 1 68.94 546 GLY B C 1
ATOM 9606 O O . GLY B 1 546 ? -18.031 -10.648 -22.094 1 68.94 546 GLY B O 1
ATOM 9607 N N . LYS B 1 547 ? -17.078 -8.68 -21.312 1 78.12 547 LYS B N 1
ATOM 9608 C CA . LYS B 1 547 ? -17.969 -8.656 -20.156 1 78.12 547 LYS B CA 1
ATOM 9609 C C . LYS B 1 547 ? -19.047 -7.59 -20.312 1 78.12 547 LYS B C 1
ATOM 9611 O O . LYS B 1 547 ? -18.812 -6.539 -20.906 1 78.12 547 LYS B O 1
ATOM 9616 N N . GLN B 1 548 ? -20.188 -8 -19.953 1 77.38 548 GLN B N 1
ATOM 9617 C CA . GLN B 1 548 ? -21.281 -7.051 -20 1 77.38 548 GLN B CA 1
ATOM 9618 C C . GLN B 1 548 ? -21.859 -6.793 -18.609 1 77.38 548 GLN B C 1
ATOM 9620 O O . GLN B 1 548 ? -21.984 -7.719 -17.812 1 77.38 548 GLN B O 1
ATOM 9625 N N . ARG B 1 549 ? -22.156 -5.535 -18.484 1 80.94 549 ARG B N 1
ATOM 9626 C CA . ARG B 1 549 ? -22.75 -5.125 -17.219 1 80.94 549 ARG B CA 1
ATOM 9627 C C . ARG B 1 549 ? -24.219 -5.539 -17.141 1 80.94 549 ARG B C 1
ATOM 9629 O O . ARG B 1 549 ? -24.969 -5.352 -18.094 1 80.94 549 ARG B O 1
ATOM 9636 N N . VAL B 1 550 ? -24.484 -6.066 -15.984 1 78.38 550 VAL B N 1
ATOM 9637 C CA . VAL B 1 550 ? -25.875 -6.434 -15.781 1 78.38 550 VAL B CA 1
ATOM 9638 C C . VAL B 1 550 ? -26.703 -5.184 -15.469 1 78.38 550 VAL B C 1
ATOM 9640 O O . VAL B 1 550 ? -26.406 -4.465 -14.508 1 78.38 550 VAL B O 1
ATOM 9643 N N . ALA B 1 551 ? -27.578 -4.801 -16.266 1 67.81 551 ALA B N 1
ATOM 9644 C CA . ALA B 1 551 ? -28.344 -3.553 -16.281 1 67.81 551 ALA B CA 1
ATOM 9645 C C . ALA B 1 551 ? -28.938 -3.256 -14.914 1 67.81 551 ALA B C 1
ATOM 9647 O O . ALA B 1 551 ? -28.922 -2.115 -14.453 1 67.81 551 ALA B O 1
ATOM 9648 N N . LEU B 1 552 ? -29.453 -4.098 -14.203 1 65.38 552 LEU B N 1
ATOM 9649 C CA . LEU B 1 552 ? -30.172 -3.816 -12.969 1 65.38 552 LEU B CA 1
ATOM 9650 C C . LEU B 1 552 ? -29.203 -3.498 -11.836 1 65.38 552 LEU B C 1
ATOM 9652 O O . LEU B 1 552 ? -29.594 -2.912 -10.82 1 65.38 552 LEU B O 1
ATOM 9656 N N . THR B 1 553 ? -28.016 -3.604 -12.102 1 72.56 553 THR B N 1
ATOM 9657 C CA . THR B 1 553 ? -27.078 -3.451 -10.992 1 72.56 553 THR B CA 1
ATOM 9658 C C . THR B 1 553 ? -26.422 -2.076 -11.031 1 72.56 553 THR B C 1
ATOM 9660 O O . THR B 1 553 ? -25.797 -1.654 -10.055 1 72.56 553 THR B O 1
ATOM 9663 N N . ASP B 1 554 ? -26.672 -1.356 -12.125 1 66.75 554 ASP B N 1
ATOM 9664 C CA . ASP B 1 554 ? -26.016 -0.061 -12.227 1 66.75 554 ASP B CA 1
ATOM 9665 C C . ASP B 1 554 ? -26.766 1.008 -11.438 1 66.75 554 ASP B C 1
ATOM 9667 O O . ASP B 1 554 ? -26.203 2.051 -11.102 1 66.75 554 ASP B O 1
ATOM 9671 N N . GLN B 1 555 ? -27.984 0.729 -11.164 1 72.06 555 GLN B N 1
ATOM 9672 C CA . GLN B 1 555 ? -28.781 1.772 -10.531 1 72.06 555 GLN B CA 1
ATOM 9673 C C . GLN B 1 555 ? -29.016 1.459 -9.055 1 72.06 555 GLN B C 1
ATOM 9675 O O . GLN B 1 555 ? -29.75 2.178 -8.367 1 72.06 555 GLN B O 1
ATOM 9680 N N . THR B 1 556 ? -28.297 0.605 -8.602 1 83.31 556 THR B N 1
ATOM 9681 C CA . THR B 1 556 ? -28.5 0.24 -7.207 1 83.31 556 THR B CA 1
ATOM 9682 C C . THR B 1 556 ? -27.781 1.209 -6.281 1 83.31 556 THR B C 1
ATOM 9684 O O . THR B 1 556 ? -26.734 1.755 -6.641 1 83.31 556 THR B O 1
ATOM 9687 N N . PRO B 1 557 ? -28.453 1.497 -5.168 1 89.19 557 PRO B N 1
ATOM 9688 C CA . PRO B 1 557 ? -27.797 2.367 -4.188 1 89.19 557 PRO B CA 1
ATOM 9689 C C . PRO B 1 557 ? -26.469 1.787 -3.672 1 89.19 557 PRO B C 1
ATOM 9691 O O . PRO B 1 557 ? -25.672 2.508 -3.078 1 89.19 557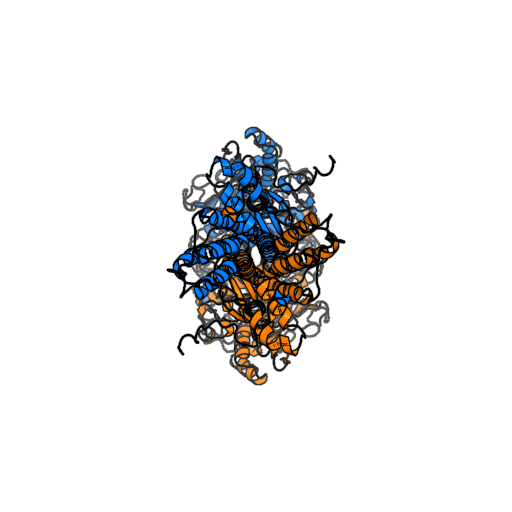 PRO B O 1
ATOM 9694 N N . LEU B 1 558 ? -26.266 0.568 -4.02 1 92.38 558 LEU B N 1
ATOM 9695 C CA . LEU B 1 558 ? -25.062 -0.09 -3.553 1 92.38 558 LEU B CA 1
ATOM 9696 C C . LEU B 1 558 ? -23.828 0.459 -4.277 1 92.38 558 LEU B C 1
ATOM 9698 O O . LEU B 1 558 ? -22.703 0.312 -3.797 1 92.38 558 LEU B O 1
ATOM 9702 N N . CYS B 1 559 ? -24.047 1.089 -5.387 1 90.5 559 CYS B N 1
ATOM 9703 C CA . CYS B 1 559 ? -22.938 1.656 -6.164 1 90.5 559 CYS B CA 1
ATOM 9704 C C . CYS B 1 559 ? -22.328 2.855 -5.449 1 90.5 559 CYS B C 1
ATOM 9706 O O . CYS B 1 559 ? -21.219 3.264 -5.766 1 90.5 559 CYS B O 1
ATOM 9708 N N . LYS B 1 560 ? -23.031 3.32 -4.496 1 90.25 560 LYS B N 1
ATOM 9709 C CA . LYS B 1 560 ? -22.531 4.465 -3.736 1 90.25 560 LYS B CA 1
ATOM 9710 C C . LYS B 1 560 ? -22.328 4.098 -2.27 1 90.25 560 LYS B C 1
ATOM 9712 O O . LYS B 1 560 ? -22.391 4.961 -1.393 1 90.25 560 LYS B O 1
ATOM 9717 N N . ALA B 1 561 ? -22.094 2.834 -2.055 1 93.81 561 ALA B N 1
ATOM 9718 C CA . ALA B 1 561 ? -22.062 2.418 -0.655 1 93.81 561 ALA B CA 1
ATOM 9719 C C . ALA B 1 561 ? -20.781 1.635 -0.34 1 93.81 561 ALA B C 1
ATOM 9721 O O . ALA B 1 561 ? -20.688 1.01 0.717 1 93.81 561 ALA B O 1
ATOM 9722 N N . GLN B 1 562 ? -19.859 1.674 -1.168 1 93.44 562 GLN B N 1
ATOM 9723 C CA . GLN B 1 562 ? -18.641 0.898 -0.899 1 93.44 562 GLN B CA 1
ATOM 9724 C C . GLN B 1 562 ? -17.594 1.748 -0.199 1 93.44 562 GLN B C 1
ATOM 9726 O O . GLN B 1 562 ? -17.156 2.77 -0.734 1 93.44 562 GLN B O 1
ATOM 9731 N N . LYS B 1 563 ? -17.25 1.344 0.957 1 92.31 563 LYS B N 1
ATOM 9732 C CA . LYS B 1 563 ? -16.188 2.055 1.653 1 92.31 563 LYS B CA 1
ATOM 9733 C C . LYS B 1 563 ? -14.906 1.219 1.703 1 92.31 563 LYS B C 1
ATOM 9735 O O . LYS B 1 563 ? -14.961 -0.008 1.811 1 92.31 563 LYS B O 1
ATOM 9740 N N . VAL B 1 564 ? -13.781 1.825 1.59 1 89.12 564 VAL B N 1
ATOM 9741 C CA . VAL B 1 564 ? -12.461 1.211 1.672 1 89.12 564 VAL B CA 1
ATOM 9742 C C . VAL B 1 564 ? -11.562 2.047 2.574 1 89.12 564 VAL B C 1
ATOM 9744 O O . VAL B 1 564 ? -11.922 3.158 2.971 1 89.12 564 VAL B O 1
ATOM 9747 N N . ARG B 1 565 ? -10.539 1.425 2.951 1 84.38 565 ARG B N 1
ATOM 9748 C CA . ARG B 1 565 ? -9.555 2.215 3.693 1 84.38 565 ARG B CA 1
ATOM 9749 C C . ARG B 1 565 ? -8.977 3.326 2.826 1 84.38 565 ARG B C 1
ATOM 9751 O O . ARG B 1 565 ? -8.695 3.115 1.645 1 84.38 565 ARG B O 1
ATOM 9758 N N . CYS B 1 566 ? -8.859 4.441 3.371 1 80.12 566 CYS B N 1
ATOM 9759 C CA . CYS B 1 566 ? -8.422 5.602 2.604 1 80.12 566 CYS B CA 1
ATOM 9760 C C . CYS B 1 566 ? -6.988 5.422 2.117 1 80.12 566 CYS B C 1
ATOM 9762 O O . CYS B 1 566 ? -6.09 5.148 2.914 1 80.12 566 CYS B O 1
ATOM 9764 N N . PRO B 1 567 ? -6.844 5.559 0.803 1 74.44 567 PRO B N 1
ATOM 9765 C CA . PRO B 1 567 ? -5.477 5.488 0.28 1 74.44 567 PRO B CA 1
ATOM 9766 C C . PRO B 1 567 ? -4.633 6.699 0.674 1 74.44 567 PRO B C 1
ATOM 9768 O O . PRO B 1 567 ? -5.16 7.672 1.222 1 74.44 567 PRO B O 1
ATOM 9771 N N . ALA B 1 568 ? -3.305 6.547 0.353 1 67.06 568 ALA B N 1
ATOM 9772 C CA . ALA B 1 568 ? -2.387 7.641 0.66 1 67.06 568 ALA B CA 1
ATOM 9773 C C . ALA B 1 568 ? -2.746 8.898 -0.128 1 67.06 568 ALA B C 1
ATOM 9775 O O . ALA B 1 568 ? -3.088 8.82 -1.311 1 67.06 568 ALA B O 1
ATOM 9776 N N . GLY B 1 569 ? -3.002 10.016 0.481 1 68.19 569 GLY B N 1
ATOM 9777 C CA . GLY B 1 569 ? -3.289 11.273 -0.189 1 68.19 569 GLY B CA 1
ATOM 9778 C C . GLY B 1 569 ? -4.695 11.781 0.07 1 68.19 569 GLY B C 1
ATOM 9779 O O . GLY B 1 569 ? -5.078 12.844 -0.421 1 68.19 569 GLY B O 1
ATOM 9780 N N . MET B 1 570 ? -5.434 10.945 0.582 1 76.62 570 MET B N 1
ATOM 9781 C CA . MET B 1 570 ? -6.789 11.352 0.945 1 76.62 570 MET B CA 1
ATOM 9782 C C . MET B 1 570 ? -6.965 11.359 2.461 1 76.62 570 MET B C 1
ATOM 9784 O O . MET B 1 570 ? -6.363 10.555 3.164 1 76.62 570 MET B O 1
ATOM 9788 N N . THR B 1 571 ? -7.742 12.328 2.838 1 78 571 THR B N 1
ATOM 9789 C CA . THR B 1 571 ? -8 12.422 4.27 1 78 571 THR B CA 1
ATOM 9790 C C . THR B 1 571 ? -9.477 12.727 4.531 1 78 571 THR B C 1
ATOM 9792 O O . THR B 1 571 ? -10.094 13.5 3.803 1 78 571 THR B O 1
ATOM 9795 N N . SER B 1 572 ? -9.977 12.039 5.527 1 83.69 572 SER B N 1
ATOM 9796 C CA . SER B 1 572 ? -11.367 12.25 5.91 1 83.69 572 SER B CA 1
ATOM 9797 C C . SER B 1 572 ? -11.477 13.016 7.223 1 83.69 572 SER B C 1
ATOM 9799 O O . SER B 1 572 ? -10.664 12.812 8.133 1 83.69 572 SER B O 1
ATOM 9801 N N . PHE B 1 573 ? -12.477 14 7.281 1 83.81 573 PHE B N 1
ATOM 9802 C CA . PHE B 1 573 ? -12.742 14.82 8.461 1 83.81 573 PHE B CA 1
ATOM 9803 C C . PHE B 1 573 ? -14.141 14.57 8.992 1 83.81 573 PHE B C 1
ATOM 9805 O O . PHE B 1 573 ? -15.062 14.273 8.227 1 83.81 573 PHE B O 1
ATOM 9812 N N . SER B 1 574 ? -14.266 14.664 10.312 1 87.44 574 SER B N 1
ATOM 9813 C CA . SER B 1 574 ? -15.594 14.602 10.914 1 87.44 574 SER B CA 1
ATOM 9814 C C . SER B 1 574 ? -16.359 15.906 10.695 1 87.44 574 SER B C 1
ATOM 9816 O O . SER B 1 574 ? -15.922 16.969 11.141 1 87.44 574 SER B O 1
ATOM 9818 N N . VAL B 1 575 ? -17.5 15.828 10.125 1 88.88 575 VAL B N 1
ATOM 9819 C CA . VAL B 1 575 ? -18.328 17.016 9.898 1 88.88 575 VAL B CA 1
ATOM 9820 C C . VAL B 1 575 ? -18.828 17.547 11.234 1 88.88 575 VAL B C 1
ATOM 9822 O O . VAL B 1 575 ? -18.938 18.766 11.422 1 88.88 575 VAL B O 1
ATOM 9825 N N . LEU B 1 576 ? -19.094 16.656 12.078 1 88.25 576 LEU B N 1
ATOM 9826 C CA . LEU B 1 576 ? -19.547 17.062 13.406 1 88.25 576 LEU B CA 1
ATOM 9827 C C . LEU B 1 576 ? -18.469 17.844 14.141 1 88.25 576 LEU B C 1
ATOM 9829 O O . LEU B 1 576 ? -18.734 18.875 14.75 1 88.25 576 LEU B O 1
ATOM 9833 N N . GLY B 1 577 ? -17.312 17.281 14.078 1 85.19 577 GLY B N 1
ATOM 9834 C CA . GLY B 1 577 ? -16.203 17.969 14.734 1 85.19 577 GLY B CA 1
ATOM 9835 C C . GLY B 1 577 ? -15.938 19.344 14.164 1 85.19 577 GLY B C 1
ATOM 9836 O O . GLY B 1 577 ? -15.773 20.312 14.906 1 85.19 577 GLY B O 1
ATOM 9837 N N . VAL B 1 578 ? -15.969 19.484 12.898 1 87.19 578 VAL B N 1
ATOM 9838 C CA . VAL B 1 578 ? -15.719 20.766 12.242 1 87.19 578 VAL B CA 1
ATOM 9839 C C . VAL B 1 578 ? -16.859 21.719 12.547 1 87.19 578 VAL B C 1
ATOM 9841 O O . VAL B 1 578 ? -16.625 22.891 12.852 1 87.19 578 VAL B O 1
ATOM 9844 N N . SER B 1 579 ? -18.047 21.219 12.562 1 90.31 579 SER B N 1
ATOM 9845 C CA . SER B 1 579 ? -19.203 22.062 12.828 1 90.31 579 SER B CA 1
ATOM 9846 C C . SER B 1 579 ? -19.234 22.531 14.273 1 90.31 579 SER B C 1
ATOM 9848 O O . SER B 1 579 ? -19.578 23.688 14.547 1 90.31 579 SER B O 1
ATOM 9850 N N . CYS B 1 580 ? -18.875 21.719 15.125 1 89.56 580 CYS B N 1
ATOM 9851 C CA . CYS B 1 580 ? -18.828 22.109 16.531 1 89.56 580 CYS B CA 1
ATOM 9852 C C . CYS B 1 580 ? -17.766 23.172 16.766 1 89.56 580 CYS B C 1
ATOM 9854 O O . CYS B 1 580 ? -17.984 24.125 17.531 1 89.56 580 CYS B O 1
ATOM 9856 N N . LEU B 1 581 ? -16.688 22.953 16.141 1 88.25 581 LEU B N 1
ATOM 9857 C CA . LEU B 1 581 ? -15.609 23.922 16.297 1 88.25 581 LEU B CA 1
ATOM 9858 C C . LEU B 1 581 ? -16.016 25.281 15.734 1 88.25 581 LEU B C 1
ATOM 9860 O O . LEU B 1 581 ? -15.766 26.312 16.359 1 88.25 581 LEU B O 1
ATOM 9864 N N . LEU B 1 582 ? -16.703 25.266 14.688 1 90.5 582 LEU B N 1
ATOM 9865 C CA . LEU B 1 582 ? -17.156 26.516 14.07 1 90.5 582 LEU B CA 1
ATOM 9866 C C . LEU B 1 582 ? -18.281 27.156 14.883 1 90.5 582 LEU B C 1
ATOM 9868 O O . LEU B 1 582 ? -18.344 28.375 15.008 1 90.5 582 LEU B O 1
ATOM 9872 N N . ALA B 1 583 ? -19.031 26.297 15.422 1 94.31 583 ALA B N 1
ATOM 9873 C CA . ALA B 1 583 ? -20.156 26.812 16.219 1 94.31 583 ALA B CA 1
ATOM 9874 C C . ALA B 1 583 ? -19.672 27.422 17.531 1 94.31 583 ALA B C 1
ATOM 9876 O O . ALA B 1 583 ? -20.062 28.531 17.875 1 94.31 583 ALA B O 1
ATOM 9877 N N . VAL B 1 584 ? -18.844 26.719 18.219 1 92.38 584 VAL B N 1
ATOM 9878 C CA . VAL B 1 584 ? -18.344 27.203 19.484 1 92.38 584 VAL B CA 1
ATOM 9879 C C . VAL B 1 584 ? -17.484 28.453 19.25 1 92.38 584 VAL B C 1
ATOM 9881 O O . VAL B 1 584 ? -17.609 29.453 19.953 1 92.38 584 VAL B O 1
ATOM 9884 N N . GLY B 1 585 ? -16.625 28.344 18.281 1 91.88 585 GLY B N 1
ATOM 9885 C CA . GLY B 1 585 ? -15.828 29.516 17.953 1 91.88 585 GLY B CA 1
ATOM 9886 C C . GLY B 1 585 ? -16.656 30.688 17.5 1 91.88 585 GLY B C 1
ATOM 9887 O O . GLY B 1 585 ? -16.391 31.828 17.891 1 91.88 585 GLY B O 1
ATOM 9888 N N . GLY B 1 586 ? -17.625 30.375 16.766 1 93 586 GLY B N 1
ATOM 9889 C CA . GLY B 1 586 ? -18.531 31.422 16.328 1 93 586 GLY B CA 1
ATOM 9890 C C . GLY B 1 586 ? -19.297 32.062 17.453 1 93 586 GLY B C 1
ATOM 9891 O O . GLY B 1 586 ? -19.453 33.281 17.484 1 93 586 GLY B O 1
ATOM 9892 N N . LEU B 1 587 ? -19.656 31.297 18.359 1 95.12 587 LEU B N 1
ATOM 9893 C CA . LEU B 1 587 ? -20.375 31.812 19.516 1 95.12 587 LEU B CA 1
ATOM 9894 C C . LEU B 1 587 ? -19.469 32.688 20.375 1 95.12 587 LEU B C 1
ATOM 9896 O O . LEU B 1 587 ? -19.922 33.719 20.906 1 95.12 587 LEU B O 1
ATOM 9900 N N . ILE B 1 588 ? -18.234 32.281 20.453 1 93.19 588 ILE B N 1
ATOM 9901 C CA . ILE B 1 588 ? -17.281 33.062 21.219 1 93.19 588 ILE B CA 1
ATOM 9902 C C . ILE B 1 588 ? -17.062 34.438 20.531 1 93.19 588 ILE B C 1
ATOM 9904 O O . ILE B 1 588 ? -17.078 35.469 21.188 1 93.19 588 ILE B O 1
ATOM 9908 N N . ILE B 1 589 ? -16.969 34.469 19.297 1 90.75 589 ILE B N 1
ATOM 9909 C CA . ILE B 1 589 ? -16.75 35.688 18.531 1 90.75 589 ILE B CA 1
ATOM 9910 C C . ILE B 1 589 ? -17.969 36.594 18.656 1 90.75 589 ILE B C 1
ATOM 9912 O O . ILE B 1 589 ? -17.844 37.781 18.938 1 90.75 589 ILE B O 1
ATOM 9916 N N . LEU B 1 590 ? -19.094 36 18.625 1 91.81 590 LEU B N 1
ATOM 9917 C CA . LEU B 1 590 ? -20.328 36.781 18.703 1 91.81 590 LEU B CA 1
ATOM 9918 C C . LEU B 1 590 ? -20.531 37.344 20.109 1 91.81 590 LEU B C 1
ATOM 9920 O O . LEU B 1 590 ? -21.016 38.438 20.297 1 91.81 590 LEU B O 1
ATOM 9924 N N . SER B 1 591 ? -20.141 36.562 21.047 1 92.19 591 SER B N 1
ATOM 9925 C CA . SER B 1 591 ? -20.266 37 22.422 1 92.19 591 SER B CA 1
ATOM 9926 C C . SER B 1 591 ? -19.344 38.188 22.703 1 92.19 591 SER B C 1
ATOM 9928 O O . SER B 1 591 ? -19.719 39.125 23.438 1 92.19 591 SER B O 1
ATOM 9930 N N . ASN B 1 592 ? -18.188 38.156 22.156 1 89.44 592 ASN B N 1
ATOM 9931 C CA . ASN B 1 592 ? -17.266 39.281 22.344 1 89.44 592 ASN B CA 1
ATOM 9932 C C . ASN B 1 592 ? -17.766 40.531 21.656 1 89.44 592 ASN B C 1
ATOM 9934 O O . ASN B 1 592 ? -17.656 41.656 22.188 1 89.44 592 ASN B O 1
ATOM 9938 N N . LEU B 1 593 ? -18.281 40.312 20.5 1 83.88 593 LEU B N 1
ATOM 9939 C CA . LEU B 1 593 ? -18.766 41.469 19.75 1 83.88 593 LEU B CA 1
ATOM 9940 C C . LEU B 1 593 ? -19.969 42.094 20.422 1 83.88 593 LEU B C 1
ATOM 9942 O O . LEU B 1 593 ? -20.203 43.312 20.312 1 83.88 593 LEU B O 1
ATOM 9946 N N . SER B 1 594 ? -20.688 41.312 21.281 1 86.94 594 SER B N 1
ATOM 9947 C CA . SER B 1 594 ? -21.891 41.812 21.938 1 86.94 594 SER B CA 1
ATOM 9948 C C . SER B 1 594 ? -21.688 41.969 23.438 1 86.94 594 SER B C 1
ATOM 9950 O O . SER B 1 594 ? -22.641 42.031 24.203 1 86.94 594 SER B O 1
ATOM 9952 N N . LEU B 1 595 ? -20.516 41.969 23.781 1 86.62 595 LEU B N 1
ATOM 9953 C CA . LEU B 1 595 ? -20.203 41.938 25.203 1 86.62 595 LEU B CA 1
ATOM 9954 C C . LEU B 1 595 ? -20.766 43.188 25.891 1 86.62 595 LEU B C 1
ATOM 9956 O O . LEU B 1 595 ? -21.344 43.094 26.969 1 86.62 595 LEU B O 1
ATOM 9960 N N . ASP B 1 596 ? -20.547 44.438 25.406 1 79.31 596 ASP B N 1
ATOM 9961 C CA . ASP B 1 596 ? -21.016 45.688 25.984 1 79.31 596 ASP B CA 1
ATOM 9962 C C . ASP B 1 596 ? -22.531 45.719 26.094 1 79.31 596 ASP B C 1
ATOM 9964 O O . ASP B 1 596 ? -23.094 46.188 27.109 1 79.31 596 ASP B O 1
ATOM 9968 N N . SER B 1 597 ? -23.141 45.219 25.078 1 81.5 597 SER B N 1
ATOM 9969 C CA . SER B 1 597 ? -24.609 45.188 25.062 1 81.5 597 SER B CA 1
ATOM 9970 C C . SER B 1 597 ? -25.156 44.188 26.062 1 81.5 597 SER B C 1
ATOM 9972 O O . SER B 1 597 ? -26.188 44.438 26.703 1 81.5 597 SER B O 1
ATOM 9974 N N . ILE B 1 598 ? -24.438 43.125 26.125 1 85.38 598 ILE B N 1
ATOM 9975 C CA . ILE B 1 598 ? -24.875 42.094 27.047 1 85.38 598 ILE B CA 1
ATOM 9976 C C . ILE B 1 598 ? -24.719 42.562 28.484 1 85.38 598 ILE B C 1
ATOM 9978 O O . ILE B 1 598 ? -25.625 42.375 29.312 1 85.38 598 ILE B O 1
ATOM 9982 N N . MET B 1 599 ? -23.656 43.219 28.781 1 84.38 599 MET B N 1
ATOM 9983 C CA . MET B 1 599 ? -23.391 43.688 30.141 1 84.38 599 MET B CA 1
ATOM 9984 C C . MET B 1 599 ? -24.281 44.875 30.516 1 84.38 599 MET B C 1
ATOM 9986 O O . MET B 1 599 ? -24.594 45.062 31.688 1 84.38 599 MET B O 1
ATOM 9990 N N . ALA B 1 600 ? -24.625 45.688 29.547 1 81.62 600 ALA B N 1
ATOM 9991 C CA . ALA B 1 600 ? -25.531 46.812 29.797 1 81.62 600 ALA B CA 1
ATOM 9992 C C . ALA B 1 600 ? -26.922 46.312 30.203 1 81.62 600 ALA B C 1
ATOM 9994 O O . ALA B 1 600 ? -27.594 46.938 31.016 1 81.62 600 ALA B O 1
ATOM 9995 N N . ARG B 1 601 ? -27.281 45.188 29.719 1 83.56 601 ARG B N 1
ATOM 9996 C CA . ARG B 1 601 ? -28.609 44.656 30 1 83.56 601 ARG B CA 1
ATOM 9997 C C . ARG B 1 601 ? -28.594 43.75 31.234 1 83.56 601 ARG B C 1
ATOM 9999 O O . ARG B 1 601 ? -29.516 43.812 32.062 1 83.56 601 ARG B O 1
ATOM 10006 N N . VAL B 1 602 ? -27.578 43.031 31.438 1 81.12 602 VAL B N 1
ATOM 10007 C CA . VAL B 1 602 ? -27.547 42.031 32.5 1 81.12 602 VAL B CA 1
ATOM 10008 C C . VAL B 1 602 ? -26.797 42.594 33.719 1 81.12 602 VAL B C 1
ATOM 10010 O O . VAL B 1 602 ? -27.047 42.156 34.844 1 81.12 602 VAL B O 1
ATOM 10013 N N . GLY B 1 603 ? -25.922 43.562 33.531 1 76 603 GLY B N 1
ATOM 10014 C CA . GLY B 1 603 ? -25 44.062 34.531 1 76 603 GLY B CA 1
ATOM 10015 C C . GLY B 1 603 ? -25.703 44.625 35.75 1 76 603 GLY B C 1
ATOM 10016 O O . GLY B 1 603 ? -25.484 44.125 36.875 1 76 603 GLY B O 1
ATOM 10017 N N . PRO B 1 604 ? -26.594 45.562 35.531 1 77.62 604 PRO B N 1
ATOM 10018 C CA . PRO B 1 604 ? -27.219 46.188 36.688 1 77.62 604 PRO B CA 1
ATOM 10019 C C . PRO B 1 604 ? -28.047 45.219 37.531 1 77.62 604 PRO B C 1
ATOM 10021 O O . PRO B 1 604 ? -28.219 45.438 38.719 1 77.62 604 PRO B O 1
ATOM 10024 N N . LYS B 1 605 ? -28.516 44.219 36.969 1 76.25 605 LYS B N 1
ATOM 10025 C CA . LYS B 1 605 ? -29.391 43.312 37.688 1 76.25 605 LYS B CA 1
ATOM 10026 C C . LYS B 1 605 ? -28.594 42.281 38.469 1 76.25 605 LYS B C 1
ATOM 10028 O O . LYS B 1 605 ? -28.938 41.969 39.625 1 76.25 605 LYS B O 1
ATOM 10033 N N . TRP B 1 606 ? -27.484 41.781 38.062 1 77.25 606 TRP B N 1
ATOM 10034 C CA . TRP B 1 606 ? -26.812 40.656 38.688 1 77.25 606 TRP B CA 1
ATOM 10035 C C . TRP B 1 606 ? -25.531 41.094 39.375 1 77.25 606 TRP B C 1
ATOM 10037 O O . TRP B 1 606 ? -25.016 40.375 40.25 1 77.25 606 TRP B O 1
ATOM 10047 N N . PHE B 1 607 ? -25 42.25 38.969 1 77.56 607 PHE B N 1
ATOM 10048 C CA . PHE B 1 607 ? -23.734 42.656 39.562 1 77.56 607 PHE B CA 1
ATOM 10049 C C . PHE B 1 607 ? -23.828 44.094 40.062 1 77.56 607 PHE B C 1
ATOM 10051 O O . PHE B 1 607 ? -23.719 45.062 39.281 1 77.56 607 PHE B O 1
ATOM 10058 N N . PRO B 1 608 ? -24.047 44.281 41.406 1 76.62 608 PRO B N 1
ATOM 10059 C CA . PRO B 1 608 ? -24.109 45.625 41.938 1 76.62 608 PRO B CA 1
ATOM 10060 C C . PRO B 1 608 ? -22.828 46.438 41.656 1 76.62 608 PRO B C 1
ATOM 10062 O O . PRO B 1 608 ? -21.719 45.875 41.75 1 76.62 608 PRO B O 1
ATOM 10065 N N . GLY B 1 609 ? -22.922 47.594 41.156 1 78.31 609 GLY B N 1
ATOM 10066 C CA . GLY B 1 609 ? -21.797 48.469 40.844 1 78.31 609 GLY B CA 1
ATOM 10067 C C . GLY B 1 609 ? -21.297 48.344 39.406 1 78.31 609 GLY B C 1
ATOM 10068 O O . GLY B 1 609 ? -20.266 48.906 39.062 1 78.31 609 GLY B O 1
ATOM 10069 N N . SER B 1 610 ? -22.094 47.531 38.75 1 82.75 610 SER B N 1
ATOM 10070 C CA . SER B 1 610 ? -21.703 47.25 37.375 1 82.75 610 SER B CA 1
ATOM 10071 C C . SER B 1 610 ? -21.672 48.531 36.531 1 82.75 610 SER B C 1
ATOM 10073 O O . SER B 1 610 ? -20.875 48.656 35.594 1 82.75 610 SER B O 1
ATOM 10075 N N . ALA B 1 611 ? -22.453 49.469 36.875 1 81.31 611 ALA B N 1
ATOM 10076 C CA . ALA B 1 611 ? -22.484 50.719 36.125 1 81.31 611 ALA B CA 1
ATOM 10077 C C . ALA B 1 611 ? -21.172 51.469 36.25 1 81.31 611 ALA B C 1
ATOM 10079 O O . ALA B 1 611 ? -20.656 52.031 35.281 1 81.31 611 ALA B O 1
ATOM 10080 N N . TYR B 1 612 ? -20.672 51.5 37.469 1 86 612 TYR B N 1
ATOM 10081 C CA . TYR B 1 612 ? -19.391 52.156 37.719 1 86 612 TYR B CA 1
ATOM 10082 C C . TYR B 1 612 ? -18.266 51.469 36.969 1 86 612 TYR B C 1
ATOM 10084 O O . TYR B 1 612 ? -17.422 52.094 36.344 1 86 612 TYR B O 1
ATOM 10092 N N . ARG B 1 613 ? -18.359 50.188 37.031 1 88.06 613 ARG B N 1
ATOM 10093 C CA . ARG B 1 613 ? -17.312 49.375 36.438 1 88.06 613 ARG B CA 1
ATOM 10094 C C . ARG B 1 613 ? -17.344 49.5 34.906 1 88.06 613 ARG B C 1
ATOM 10096 O O . ARG B 1 613 ? -16.281 49.531 34.25 1 88.06 613 ARG B O 1
ATOM 10103 N N . ARG B 1 614 ? -18.469 49.562 34.375 1 87.94 614 ARG B N 1
ATOM 10104 C CA . ARG B 1 614 ? -18.609 49.719 32.938 1 87.94 614 ARG B CA 1
ATOM 10105 C C . ARG B 1 614 ? -18.156 51.094 32.469 1 87.94 614 ARG B C 1
ATOM 10107 O O . ARG B 1 614 ? -17.562 51.25 31.406 1 87.94 614 ARG B O 1
ATOM 10114 N N . LEU B 1 615 ? -18.438 52.031 33.281 1 87.5 615 LEU B N 1
ATOM 10115 C CA . LEU B 1 615 ? -17.984 53.406 32.969 1 87.5 615 LEU B CA 1
ATOM 10116 C C . LEU B 1 615 ? -16.469 53.5 33.062 1 87.5 615 LEU B C 1
ATOM 10118 O O . LEU B 1 615 ? -15.844 54.156 32.219 1 87.5 615 LEU B O 1
ATOM 10122 N N . ASN B 1 616 ? -15.977 52.812 34.062 1 89.62 616 ASN B N 1
ATOM 10123 C CA . ASN B 1 616 ? -14.523 52.781 34.156 1 89.62 616 ASN B CA 1
ATOM 10124 C C . ASN B 1 616 ? -13.883 52.125 32.938 1 89.62 616 ASN B C 1
ATOM 10126 O O . ASN B 1 616 ? -12.828 52.562 32.469 1 89.62 616 ASN B O 1
ATOM 10130 N N . TRP B 1 617 ? -14.539 51.125 32.469 1 89.88 617 TRP B N 1
ATOM 10131 C CA . TRP B 1 617 ? -14.07 50.406 31.266 1 89.88 617 TRP B CA 1
ATOM 10132 C C . TRP B 1 617 ? -14.102 51.344 30.047 1 89.88 617 TRP B C 1
ATOM 10134 O O . TRP B 1 617 ? -13.164 51.344 29.25 1 89.88 617 TRP B O 1
ATOM 10144 N N . ALA B 1 618 ? -15.07 52.094 29.906 1 88.5 618 ALA B N 1
ATOM 10145 C CA . ALA B 1 618 ? -15.219 53 28.766 1 88.5 618 ALA B CA 1
ATOM 10146 C C . ALA B 1 618 ? -14.219 54.156 28.844 1 88.5 618 ALA B C 1
ATOM 10148 O O . ALA B 1 618 ? -13.664 54.562 27.828 1 88.5 618 ALA B O 1
ATOM 10149 N N . LEU B 1 619 ? -13.93 54.594 30.047 1 91.19 619 LEU B N 1
ATOM 10150 C CA . LEU B 1 619 ? -13.078 55.75 30.234 1 91.19 619 LEU B CA 1
ATOM 10151 C C . LEU B 1 619 ? -11.602 55.375 30.188 1 91.19 619 LEU B C 1
ATOM 10153 O O . LEU B 1 619 ? -10.742 56.219 29.969 1 91.19 619 LEU B O 1
ATOM 10157 N N . ASP B 1 620 ? -11.352 54.125 30.391 1 91.69 620 ASP B N 1
ATOM 10158 C CA . ASP B 1 620 ? -9.969 53.656 30.359 1 91.69 620 ASP B CA 1
ATOM 10159 C C . ASP B 1 620 ? -9.516 53.406 28.922 1 91.69 620 ASP B C 1
ATOM 10161 O O . ASP B 1 620 ? -8.367 53 28.703 1 91.69 620 ASP B O 1
ATOM 10165 N N . ASP B 1 621 ? -10.328 53.625 28 1 92.88 621 ASP B N 1
ATOM 10166 C CA . ASP B 1 621 ? -9.977 53.438 26.594 1 92.88 621 ASP B CA 1
ATOM 10167 C C . ASP B 1 621 ? -8.977 54.5 26.141 1 92.88 621 ASP B C 1
ATOM 10169 O O . ASP B 1 621 ? -9.008 55.625 26.609 1 92.88 621 ASP B O 1
ATOM 10173 N N . LYS B 1 622 ? -8.188 54.125 25.297 1 93.94 622 LYS B N 1
ATOM 10174 C CA . LYS B 1 622 ? -7.105 55 24.844 1 93.94 622 LYS B CA 1
ATOM 10175 C C . LYS B 1 622 ? -7.652 56.281 24.219 1 93.94 622 LYS B C 1
ATOM 10177 O O . LYS B 1 622 ? -7.082 57.344 24.406 1 93.94 622 LYS B O 1
ATOM 10182 N N . LEU B 1 623 ? -8.773 56.156 23.562 1 93.31 623 LEU B N 1
ATOM 10183 C CA . LEU B 1 623 ? -9.312 57.344 22.906 1 93.31 623 LEU B CA 1
ATOM 10184 C C . LEU B 1 623 ? -9.969 58.281 23.922 1 93.31 623 LEU B C 1
ATOM 10186 O O . LEU B 1 623 ? -9.906 59.5 23.781 1 93.31 623 LEU B O 1
ATOM 10190 N N . GLN B 1 624 ? -10.531 57.75 24.938 1 92.38 624 GLN B N 1
ATOM 10191 C CA . GLN B 1 624 ? -11.102 58.562 26.016 1 92.38 624 GLN B CA 1
ATOM 10192 C C . GLN B 1 624 ? -10.008 59.188 26.859 1 92.38 624 GLN B C 1
ATOM 10194 O O . GLN B 1 624 ? -10.164 60.281 27.359 1 92.38 624 GLN B O 1
ATOM 10199 N N . LEU B 1 625 ? -9 58.469 27 1 92.81 625 LEU B N 1
ATOM 10200 C CA . LEU B 1 625 ? -7.863 59 27.734 1 92.81 625 LEU B CA 1
ATOM 10201 C C . LEU B 1 625 ? -7.242 60.156 26.953 1 92.81 625 LEU B C 1
ATOM 10203 O O . LEU B 1 625 ? -6.805 61.156 27.562 1 92.81 625 LEU B O 1
ATOM 10207 N N . GLN B 1 626 ? -7.168 60.031 25.719 1 92.69 626 GLN B N 1
ATOM 10208 C CA . GLN B 1 626 ? -6.66 61.094 24.875 1 92.69 626 GLN B CA 1
ATOM 10209 C C . GLN B 1 626 ? -7.539 62.344 24.984 1 92.69 626 GLN B C 1
ATOM 10211 O O . GLN B 1 626 ? -7.031 63.469 25.078 1 92.69 626 GLN B O 1
ATOM 10216 N N . ARG B 1 627 ? -8.812 62.188 24.984 1 91.69 627 ARG B N 1
ATOM 10217 C CA . ARG B 1 627 ? -9.742 63.281 25.156 1 91.69 627 ARG B CA 1
ATOM 10218 C C . ARG B 1 627 ? -9.508 64 26.5 1 91.69 627 ARG B C 1
ATOM 10220 O O . ARG B 1 627 ? -9.422 65.188 26.562 1 91.69 627 ARG B O 1
ATOM 10227 N N . LYS B 1 628 ? -9.375 63.219 27.531 1 91 628 LYS B N 1
ATOM 10228 C CA . LYS B 1 628 ? -9.195 63.781 28.875 1 91 628 LYS B CA 1
ATOM 10229 C C . LYS B 1 628 ? -7.867 64.562 28.984 1 91 628 LYS B C 1
ATOM 10231 O O . LYS B 1 628 ? -7.77 65.562 29.703 1 91 628 LYS B O 1
ATOM 10236 N N . ALA B 1 629 ? -6.953 64 28.297 1 91 629 ALA B N 1
ATOM 10237 C CA . ALA B 1 629 ? -5.652 64.688 28.281 1 91 629 ALA B CA 1
ATOM 10238 C C . ALA B 1 629 ? -5.738 66.062 27.594 1 91 629 ALA B C 1
ATOM 10240 O O . ALA B 1 629 ? -5.191 67.062 28.078 1 91 629 ALA B O 1
ATOM 10241 N N . PHE B 1 630 ? -6.426 66.125 26.516 1 90.19 630 PHE B N 1
ATOM 10242 C CA . PHE B 1 630 ? -6.562 67.375 25.781 1 90.19 630 PHE B CA 1
ATOM 10243 C C . PHE B 1 630 ? -7.484 68.375 26.531 1 90.19 630 PHE B C 1
ATOM 10245 O O . PHE B 1 630 ? -7.219 69.562 26.594 1 90.19 630 PHE B O 1
ATOM 10252 N N . GLU B 1 631 ? -8.523 67.812 27.109 1 87.19 631 GLU B N 1
ATOM 10253 C CA . GLU B 1 631 ? -9.422 68.625 27.891 1 87.19 631 GLU B CA 1
ATOM 10254 C C . GLU B 1 631 ? -8.703 69.188 29.109 1 87.19 631 GLU B C 1
ATOM 10256 O O . GLU B 1 631 ? -8.953 70.375 29.5 1 87.19 631 GLU B O 1
ATOM 10261 N N . GLY B 1 632 ? -7.938 68.438 29.688 1 84.44 632 GLY B N 1
ATOM 10262 C CA . GLY B 1 632 ? -7.16 68.875 30.812 1 84.44 632 GLY B CA 1
ATOM 10263 C C . GLY B 1 632 ? -6.18 70 30.453 1 84.44 632 GLY B C 1
ATOM 10264 O O . GLY B 1 632 ? -5.871 70.875 31.281 1 84.44 632 GLY B O 1
ATOM 10265 N N . ALA B 1 633 ? -5.766 70 29.266 1 85.75 633 ALA B N 1
ATOM 10266 C CA . ALA B 1 633 ? -4.844 71 28.797 1 85.75 633 ALA B CA 1
ATOM 10267 C C . ALA B 1 633 ? -5.602 72.188 28.219 1 85.75 633 ALA B C 1
ATOM 10269 O O . ALA B 1 633 ? -4.992 73.188 27.797 1 85.75 633 ALA B O 1
ATOM 10270 N N . GLY B 1 634 ? -6.883 72.125 28.109 1 82.44 634 GLY B N 1
ATOM 10271 C CA . GLY B 1 634 ? -7.727 73.188 27.625 1 82.44 634 GLY B CA 1
ATOM 10272 C C . GLY B 1 634 ? -7.781 73.312 26.109 1 82.44 634 GLY B C 1
ATOM 10273 O O . GLY B 1 634 ? -7.969 74.375 25.547 1 82.44 634 GLY B O 1
ATOM 10274 N N . VAL B 1 635 ? -7.598 72.062 25.562 1 87.94 635 VAL B N 1
ATOM 10275 C CA . VAL B 1 635 ? -7.527 72.062 24.109 1 87.94 635 VAL B CA 1
ATOM 10276 C C . VAL B 1 635 ? -8.75 71.375 23.531 1 87.94 635 VAL B C 1
ATOM 10278 O O . VAL B 1 635 ? -9.008 70.188 23.844 1 87.94 635 VAL B O 1
ATOM 10281 N N . GLY B 1 636 ? -9.547 72.062 22.75 1 83.12 636 GLY B N 1
ATOM 10282 C CA . GLY B 1 636 ? -10.617 71.5 21.969 1 83.12 636 GLY B CA 1
ATOM 10283 C C . GLY B 1 636 ? -11.914 71.312 22.734 1 83.12 636 GLY B C 1
ATOM 10284 O O . GLY B 1 636 ? -11.898 71.25 23.969 1 83.12 636 GLY B O 1
ATOM 10285 N N . HIS B 1 637 ? -13.039 71.375 22.047 1 88 637 HIS B N 1
ATOM 10286 C CA . HIS B 1 637 ? -14.367 71.125 22.594 1 88 637 HIS B CA 1
ATOM 10287 C C . HIS B 1 637 ? -14.836 69.75 22.219 1 88 637 HIS B C 1
ATOM 10289 O O . HIS B 1 637 ? -15.297 69.5 21.109 1 88 637 HIS B O 1
ATOM 10295 N N . TRP B 1 638 ? -14.742 68.875 23.203 1 90.44 638 TRP B N 1
ATOM 10296 C CA . TRP B 1 638 ? -14.961 67.438 22.953 1 90.44 638 TRP B CA 1
ATOM 10297 C C . TRP B 1 638 ? -16.391 67 23.281 1 90.44 638 TRP B C 1
ATOM 10299 O O . TRP B 1 638 ? -17 67.562 24.219 1 90.44 638 TRP B O 1
ATOM 10309 N N . HIS B 1 639 ? -16.969 66.188 22.406 1 89.12 639 HIS B N 1
ATOM 10310 C CA . HIS B 1 639 ? -18.266 65.562 22.609 1 89.12 639 HIS B CA 1
ATOM 10311 C C . HIS B 1 639 ? -18.141 64.062 22.703 1 89.12 639 HIS B C 1
ATOM 10313 O O . HIS B 1 639 ? -17.172 63.469 22.188 1 89.12 639 HIS B O 1
ATOM 10319 N N . GLY B 1 640 ? -19.031 63.438 23.484 1 84.62 640 GLY B N 1
ATOM 10320 C CA . GLY B 1 640 ? -19.031 61.969 23.578 1 84.62 640 GLY B CA 1
ATOM 10321 C C . GLY B 1 640 ? -18.219 61.469 24.75 1 84.62 640 GLY B C 1
ATOM 10322 O O . GLY B 1 640 ? -17.297 60.656 24.562 1 84.62 640 GLY B O 1
ATOM 10323 N N . GLN B 1 641 ? -18.5 61.781 25.844 1 82.5 641 GLN B N 1
ATOM 10324 C CA . GLN B 1 641 ? -17.734 61.5 27.047 1 82.5 641 GLN B CA 1
ATOM 10325 C C . GLN B 1 641 ? -17.781 60.031 27.406 1 82.5 641 GLN B C 1
ATOM 10327 O O . GLN B 1 641 ? -16.891 59.531 28.094 1 82.5 641 GLN B O 1
ATOM 10332 N N . THR B 1 642 ? -18.703 59.281 26.906 1 80.06 642 THR B N 1
ATOM 10333 C CA . THR B 1 642 ? -18.75 57.844 27.219 1 80.06 642 THR B CA 1
ATOM 10334 C C . THR B 1 642 ? -18.844 57.031 25.938 1 80.06 642 THR B C 1
ATOM 10336 O O . THR B 1 642 ? -19.078 55.812 25.969 1 80.06 642 THR B O 1
ATOM 10339 N N . ALA B 1 643 ? -18.641 57.75 24.828 1 83.12 643 ALA B N 1
ATOM 10340 C CA . ALA B 1 643 ? -18.703 57.062 23.547 1 83.12 643 ALA B CA 1
ATOM 10341 C C . ALA B 1 643 ? -17.375 56.375 23.234 1 83.12 643 ALA B C 1
ATOM 10343 O O . ALA B 1 643 ? -16.359 56.656 23.859 1 83.12 643 ALA B O 1
ATOM 10344 N N . ALA B 1 644 ? -17.438 55.469 22.359 1 84.31 644 ALA B N 1
ATOM 10345 C CA . ALA B 1 644 ? -16.234 54.75 21.953 1 84.31 644 ALA B CA 1
ATOM 10346 C C . ALA B 1 644 ? -15.227 55.656 21.297 1 84.31 644 ALA B C 1
ATOM 10348 O O . ALA B 1 644 ? -14.016 55.5 21.469 1 84.31 644 ALA B O 1
ATOM 10349 N N . VAL B 1 645 ? -15.797 56.594 20.531 1 90.56 645 VAL B N 1
ATOM 10350 C CA . VAL B 1 645 ? -14.93 57.562 19.875 1 90.56 645 VAL B CA 1
ATOM 10351 C C . VAL B 1 645 ? -15.398 59 20.188 1 90.56 645 VAL B C 1
ATOM 10353 O O . VAL B 1 645 ? -16.453 59.406 19.719 1 90.56 645 VAL B O 1
ATOM 10356 N N . PRO B 1 646 ? -14.594 59.656 20.984 1 92.12 646 PRO B N 1
ATOM 10357 C CA . PRO B 1 646 ? -14.93 61.062 21.203 1 92.12 646 PRO B CA 1
ATOM 10358 C C . PRO B 1 646 ? -14.602 61.938 20 1 92.12 646 PRO B C 1
ATOM 10360 O O . PRO B 1 646 ? -13.633 61.688 19.281 1 92.12 646 PRO B O 1
ATOM 10363 N N . VAL B 1 647 ? -15.43 63 19.812 1 92.19 647 VAL B N 1
ATOM 10364 C CA . VAL B 1 647 ? -15.258 63.844 18.641 1 92.19 647 VAL B CA 1
ATOM 10365 C C . VAL B 1 647 ? -15.195 65.312 19.062 1 92.19 647 VAL B C 1
ATOM 10367 O O . VAL B 1 647 ? -15.586 65.688 20.172 1 92.19 647 VAL B O 1
ATOM 10370 N N . THR B 1 648 ? -14.523 66.125 18.219 1 91.94 648 THR B N 1
ATOM 10371 C CA . THR B 1 648 ? -14.484 67.562 18.438 1 91.94 648 THR B CA 1
ATOM 10372 C C . THR B 1 648 ? -15.352 68.312 17.406 1 91.94 648 THR B C 1
ATOM 10374 O O . THR B 1 648 ? -15.898 67.625 16.5 1 91.94 648 THR B O 1
ATOM 10377 N N . ASP B 1 649 ? -15.539 69.625 17.688 1 87.94 649 ASP B N 1
ATOM 10378 C CA . ASP B 1 649 ? -16.328 70.438 16.766 1 87.94 649 ASP B CA 1
ATOM 10379 C C . ASP B 1 649 ? -15.672 70.562 15.391 1 87.94 649 ASP B C 1
ATOM 10381 O O . ASP B 1 649 ? -14.461 70.312 15.266 1 87.94 649 ASP B O 1
ATOM 10385 N N . THR B 1 650 ? -16.516 70.875 14.414 1 87.81 650 THR B N 1
ATOM 10386 C CA . THR B 1 650 ? -16.062 70.875 13.031 1 87.81 650 THR B CA 1
ATOM 10387 C C . THR B 1 650 ? -14.984 71.938 12.812 1 87.81 650 THR B C 1
ATOM 10389 O O . THR B 1 650 ? -15.141 73.062 13.242 1 87.81 650 THR B O 1
ATOM 10392 N N . GLY B 1 651 ? -13.852 71.562 12.305 1 81.12 651 GLY B N 1
ATOM 10393 C CA . GLY B 1 651 ? -12.844 72.5 11.859 1 81.12 651 GLY B CA 1
ATOM 10394 C C . GLY B 1 651 ? -11.812 72.812 12.922 1 81.12 651 GLY B C 1
ATOM 10395 O O . GLY B 1 651 ? -10.898 73.625 12.688 1 81.12 651 GLY B O 1
ATOM 10396 N N . GLU B 1 652 ? -11.867 72.188 14.094 1 89.44 652 GLU B N 1
ATOM 10397 C CA . GLU B 1 652 ? -10.898 72.438 15.148 1 89.44 652 GLU B CA 1
ATOM 10398 C C . GLU B 1 652 ? -9.594 71.688 14.922 1 89.44 652 GLU B C 1
ATOM 10400 O O . GLU B 1 652 ? -9.602 70.5 14.68 1 89.44 652 GLU B O 1
ATOM 10405 N N . THR B 1 653 ? -8.477 72.5 14.883 1 89 653 THR B N 1
ATOM 10406 C CA . THR B 1 653 ? -7.164 71.875 14.719 1 89 653 THR B CA 1
ATOM 10407 C C . THR B 1 653 ? -6.246 72.25 15.883 1 89 653 THR B C 1
ATOM 10409 O O . THR B 1 653 ? -6.363 73.312 16.453 1 89 653 THR B O 1
ATOM 10412 N N . PHE B 1 654 ? -5.531 71.312 16.375 1 88.06 654 PHE B N 1
ATOM 10413 C CA . PHE B 1 654 ? -4.578 71.562 17.453 1 88.06 654 PHE B CA 1
ATOM 10414 C C . PHE B 1 654 ? -3.291 70.812 17.25 1 88.06 654 PHE B C 1
ATOM 10416 O O . PHE B 1 654 ? -3.223 69.938 16.375 1 88.06 654 PHE B O 1
ATOM 10423 N N . LEU B 1 655 ? -2.277 71.125 18.062 1 84.62 655 LEU B N 1
ATOM 10424 C CA . LEU B 1 655 ? -0.949 70.562 17.922 1 84.62 655 LEU B CA 1
ATOM 10425 C C . LEU B 1 655 ? -0.843 69.25 18.703 1 84.62 655 LEU B C 1
ATOM 10427 O O . LEU B 1 655 ? -1.562 69.062 19.672 1 84.62 655 LEU B O 1
ATOM 10431 N N . ALA B 1 656 ? 0.078 68.438 18.266 1 83.5 656 ALA B N 1
ATOM 10432 C CA . ALA B 1 656 ? 0.355 67.188 18.969 1 83.5 656 ALA B CA 1
ATOM 10433 C C . ALA B 1 656 ? 1.08 67.438 20.281 1 83.5 656 ALA B C 1
ATOM 10435 O O . ALA B 1 656 ? 1.562 68.562 20.516 1 83.5 656 ALA B O 1
ATOM 10436 N N . TRP B 1 657 ? 1.029 66.562 21.156 1 77.88 657 TRP B N 1
ATOM 10437 C CA . TRP B 1 657 ? 1.647 66.688 22.469 1 77.88 657 TRP B CA 1
ATOM 10438 C C . TRP B 1 657 ? 3.145 66.938 22.344 1 77.88 657 TRP B C 1
ATOM 10440 O O . TRP B 1 657 ? 3.742 67.625 23.203 1 77.88 657 TRP B O 1
ATOM 10450 N N . ALA B 1 658 ? 3.701 66.438 21.328 1 74.56 658 ALA B N 1
ATOM 10451 C CA . ALA B 1 658 ? 5.148 66.5 21.172 1 74.56 658 ALA B CA 1
ATOM 10452 C C . ALA B 1 658 ? 5.59 67.938 20.938 1 74.56 658 ALA B C 1
ATOM 10454 O O . ALA B 1 658 ? 6.742 68.312 21.203 1 74.56 658 ALA B O 1
ATOM 10455 N N . SER B 1 659 ? 4.699 68.812 20.422 1 71.44 659 SER B N 1
ATOM 10456 C CA . SER B 1 659 ? 5.055 70.188 20.156 1 71.44 659 SER B CA 1
ATOM 10457 C C . SER B 1 659 ? 5.152 71 21.438 1 71.44 659 SER B C 1
ATOM 10459 O O . SER B 1 659 ? 5.863 72 21.484 1 71.44 659 SER B O 1
ATOM 10461 N N . ASN B 1 660 ? 4.426 70.75 22.5 1 63 660 ASN B N 1
ATOM 10462 C CA . ASN B 1 660 ? 4.43 71.5 23.75 1 63 660 ASN B CA 1
ATOM 10463 C C . ASN B 1 660 ? 5.512 71 24.703 1 63 660 ASN B C 1
ATOM 10465 O O . ASN B 1 660 ? 5.812 71.688 25.703 1 63 660 ASN B O 1
ATOM 10469 N N . GLU B 1 661 ? 5.867 69.938 24.641 1 58.69 661 GLU B N 1
ATOM 10470 C CA . GLU B 1 661 ? 6.836 69.375 25.594 1 58.69 661 GLU B CA 1
ATOM 10471 C C . GLU B 1 661 ? 8.266 69.688 25.141 1 58.69 661 GLU B C 1
ATOM 10473 O O . GLU B 1 661 ? 8.602 69.5 23.969 1 58.69 661 GLU B O 1
ATOM 10478 N N . ASP B 1 662 ? 8.875 70.812 25.672 1 47.62 662 ASP B N 1
ATOM 10479 C CA . ASP B 1 662 ? 10.281 71.125 25.453 1 47.62 662 ASP B CA 1
ATOM 10480 C C . ASP B 1 662 ? 11.117 69.812 25.359 1 47.62 662 ASP B C 1
ATOM 10482 O O . ASP B 1 662 ? 11.023 68.938 26.219 1 47.62 662 ASP B O 1
ATOM 10486 N N . PRO B 1 663 ? 11.609 69.562 24.172 1 46.62 663 PRO B N 1
ATOM 10487 C CA . PRO B 1 663 ? 12.461 68.375 24.047 1 46.62 663 PRO B CA 1
ATOM 10488 C C . PRO B 1 663 ? 13.461 68.25 25.188 1 46.62 663 PRO B C 1
ATOM 10490 O O . PRO B 1 663 ? 14.266 69.188 25.422 1 46.62 663 PRO B O 1
ATOM 10493 N N . ALA B 1 664 ? 13.094 67.938 26.391 1 41.09 664 ALA B N 1
ATOM 10494 C CA . ALA B 1 664 ? 14.258 67.812 27.266 1 41.09 664 ALA B CA 1
ATOM 10495 C C . ALA B 1 664 ? 15.5 67.438 26.469 1 41.09 664 ALA B C 1
ATOM 10497 O O . ALA B 1 664 ? 15.406 66.688 25.484 1 41.09 664 ALA B O 1
ATOM 10498 N N . PRO B 1 665 ? 16.656 68.25 26.672 1 36.88 665 PRO B N 1
ATOM 10499 C CA . PRO B 1 665 ? 17.922 67.875 26.031 1 36.88 665 PRO B CA 1
ATOM 10500 C C . PRO B 1 665 ? 18.094 66.312 25.922 1 36.88 665 PRO B C 1
ATOM 10502 O O . PRO B 1 665 ? 17.438 65.562 26.641 1 36.88 665 PRO B O 1
ATOM 10505 N N . LYS B 1 666 ? 19 65.938 25.078 1 39.47 666 LYS B N 1
ATOM 10506 C CA . LYS B 1 666 ? 19.578 64.688 24.594 1 39.47 666 LYS B CA 1
ATOM 10507 C C . LYS B 1 666 ? 19.875 63.719 25.75 1 39.47 666 LYS B C 1
ATOM 10509 O O . LYS B 1 666 ? 21.031 63.5 26.109 1 39.47 666 LYS B O 1
ATOM 10514 N N . SER B 1 667 ? 19.344 63.75 26.906 1 32.25 667 SER B N 1
ATOM 10515 C CA . SER B 1 667 ? 20.016 62.594 27.469 1 32.25 667 SER B CA 1
ATOM 10516 C C . SER B 1 667 ? 19.703 61.344 26.672 1 32.25 667 SER B C 1
ATOM 10518 O O . SER B 1 667 ? 18.547 61.062 26.344 1 32.25 667 SER B O 1
ATOM 10520 N N . ASP B 1 668 ? 20.672 60.844 25.875 1 30.81 668 ASP B N 1
ATOM 10521 C CA . ASP B 1 668 ? 20.781 59.719 24.969 1 30.81 668 ASP B CA 1
ATOM 10522 C C . ASP B 1 668 ? 19.844 58.594 25.391 1 30.81 668 ASP B C 1
ATOM 10524 O O . ASP B 1 668 ? 19.438 57.75 24.562 1 30.81 668 ASP B O 1
ATOM 10528 N N . HIS B 1 669 ? 20.156 57.906 26.609 1 31.19 669 HIS B N 1
ATOM 10529 C CA . HIS B 1 669 ? 19.688 56.594 27 1 31.19 669 HIS B CA 1
ATOM 10530 C C . HIS B 1 669 ? 18.25 56.625 27.469 1 31.19 669 HIS B C 1
ATOM 10532 O O . HIS B 1 669 ? 17.859 57.5 28.25 1 31.19 669 HIS B O 1
ATOM 10538 N N . LEU B 1 670 ? 17.188 56.406 26.719 1 33.41 670 LEU B N 1
ATOM 10539 C CA . LEU B 1 670 ? 15.992 55.906 27.406 1 33.41 670 LEU B CA 1
ATOM 10540 C C . LEU B 1 670 ? 16.344 55.344 28.781 1 33.41 670 LEU B C 1
ATOM 10542 O O . LEU B 1 670 ? 17.016 54.312 28.891 1 33.41 670 LEU B O 1
ATOM 10546 N N . ASP B 1 671 ? 16.75 56.219 29.781 1 30.34 671 ASP B N 1
ATOM 10547 C CA . ASP B 1 671 ? 17.266 56 31.125 1 30.34 671 ASP B CA 1
ATOM 10548 C C . ASP B 1 671 ? 16.469 54.938 31.859 1 30.34 671 ASP B C 1
ATOM 10550 O O . ASP B 1 671 ? 15.352 55.188 32.344 1 30.34 671 ASP B O 1
ATOM 10554 N N . THR B 1 672 ? 16.562 53.719 31.516 1 31.39 672 THR B N 1
ATOM 10555 C CA . THR B 1 672 ? 16.125 52.719 32.5 1 31.39 672 THR B CA 1
ATOM 10556 C C . THR B 1 672 ? 16.812 52.938 33.844 1 31.39 672 THR B C 1
ATOM 10558 O O . THR B 1 672 ? 16.359 52.469 34.875 1 31.39 672 THR B O 1
ATOM 10561 N N . SER B 1 673 ? 18.25 53.125 33.969 1 28.47 673 SER B N 1
ATOM 10562 C CA . SER B 1 673 ? 19 52.969 35.188 1 28.47 673 SER B CA 1
ATOM 10563 C C . SER B 1 673 ? 19.031 54.281 35.969 1 28.47 673 SER B C 1
ATOM 10565 O O . SER B 1 673 ? 19.406 55.344 35.438 1 28.47 673 SER B O 1
ATOM 10567 N N . ASP B 1 674 ? 18.234 54.625 36.938 1 27.12 674 ASP B N 1
ATOM 10568 C CA . ASP B 1 674 ? 18.266 55.625 38 1 27.12 674 ASP B CA 1
ATOM 10569 C C . ASP B 1 674 ? 19.656 55.656 38.656 1 27.12 674 ASP B C 1
ATOM 10571 O O . ASP B 1 674 ? 19.906 54.906 39.594 1 27.12 674 ASP B O 1
ATOM 10575 N N . ASP B 1 675 ? 20.828 55.75 38.094 1 26.48 675 ASP B N 1
ATOM 10576 C CA . ASP B 1 675 ? 22.047 55.781 38.906 1 26.48 675 ASP B CA 1
ATOM 10577 C C . ASP B 1 675 ? 22.188 57.094 39.656 1 26.48 675 ASP B C 1
ATOM 10579 O O . ASP B 1 675 ? 23.156 57.312 40.406 1 26.48 675 ASP B O 1
ATOM 10583 N N . HIS B 1 676 ? 21.641 58.25 39.281 1 27.22 676 HIS B N 1
ATOM 10584 C CA . HIS B 1 676 ? 22.312 59.406 39.844 1 27.22 676 HIS B CA 1
ATOM 10585 C C . HIS B 1 676 ? 21.875 59.656 41.281 1 27.22 676 HIS B C 1
ATOM 10587 O O . HIS B 1 676 ? 22.141 60.719 41.844 1 27.22 676 HIS B O 1
ATOM 10593 N N . ALA B 1 677 ? 21.172 58.875 42.031 1 30.42 677 ALA B N 1
ATOM 10594 C CA . ALA B 1 677 ? 20.859 59.281 43.406 1 30.42 677 ALA B CA 1
ATOM 10595 C C . ALA B 1 677 ? 22.141 59.375 44.25 1 30.42 677 ALA B C 1
ATOM 10597 O O . ALA B 1 677 ? 22.062 59.625 45.438 1 30.42 677 ALA B O 1
ATOM 10598 N N . THR B 1 678 ? 23.406 59.062 43.781 1 24.66 678 THR B N 1
ATOM 10599 C CA . THR B 1 678 ? 24.375 59.031 44.875 1 24.66 678 THR B CA 1
ATOM 10600 C C . THR B 1 678 ? 24.812 60.469 45.219 1 24.66 678 THR B C 1
ATOM 10602 O O . THR B 1 678 ? 25.609 60.656 46.125 1 24.66 678 THR B O 1
ATOM 10605 N N . ARG B 1 679 ? 24.828 61.469 44.375 1 28.34 679 ARG B N 1
ATOM 10606 C CA . ARG B 1 679 ? 25.797 62.469 44.844 1 28.34 679 ARG B CA 1
ATOM 10607 C C . ARG B 1 679 ? 25.25 63.281 46 1 28.34 679 ARG B C 1
ATOM 10609 O O . ARG B 1 679 ? 26 63.844 46.812 1 28.34 679 ARG B O 1
ATOM 10616 N N . GLU B 1 680 ? 23.984 63.625 46.219 1 21.72 680 GLU B N 1
ATOM 10617 C CA . GLU B 1 680 ? 23.922 64.438 47.469 1 21.72 680 GLU B CA 1
ATOM 10618 C C . GLU B 1 680 ? 23.859 63.5 48.688 1 21.72 680 GLU B C 1
ATOM 10620 O O . GLU B 1 680 ? 23.219 62.469 48.656 1 21.72 680 GLU B O 1
#